Protein 2R6A (pdb70)

CATH classification: 1.10.860.10 (+1 more: 3.40.50.300)

Nearest PDB structures (foldseek):
  2r6a-assembly1_B  TM=1.003E+00  e=3.433E-67  Geobacillus stearothermophilus
  2r6a-assembly1_A  TM=5.583E-01  e=1.203E-55  Geobacillus stearothermophilus
  4esv-assembly2_J  TM=7.366E-01  e=3.156E-49  Geobacillus stearothermophilus
  2r6d-assembly1_A  TM=5.577E-01  e=1.183E-54  unclassified
  4esv-assembly2_H  TM=6.550E-01  e=3.384E-50  Geobacillus stearothermophilus

GO terms:
  GO:0016887 ATP hydrolysis activity (F, EXP)
  GO:0042802 identical protein binding (F, IPI)
  GO:0005515 protein binding (F, IPI)

Structure (mmCIF, N/CA/C/O backbone):
data_2R6A
#
_entry.id   2R6A
#
_cell.length_a   226.751
_cell.length_b   226.751
_cell.length_c   75.902
_cell.angle_alpha   90.00
_cell.angle_beta   90.00
_cell.angle_gamma   120.00
#
_symmetry.space_group_name_H-M   'P 3 2 1'
#
loop_
_entity.id
_entity.type
_entity.pdbx_description
1 polymer 'Replicative helicase'
2 polymer 'DnaG Primase, Helicase Binding Domain'
3 non-polymer 'SULFATE ION'
4 water water
#
loop_
_atom_site.group_PDB
_atom_site.id
_atom_site.type_symbol
_atom_site.label_atom_id
_atom_site.label_alt_id
_atom_site.label_comp_id
_atom_site.label_asym_id
_atom_site.label_entity_id
_atom_site.label_seq_id
_atom_site.pdbx_PDB_ins_code
_atom_site.Cartn_x
_atom_site.Cartn_y
_atom_site.Cartn_z
_atom_site.occupancy
_atom_site.B_iso_or_equiv
_atom_site.auth_seq_id
_atom_site.auth_comp_id
_atom_site.auth_asym_id
_atom_site.auth_atom_id
_atom_site.pdbx_PDB_model_num
ATOM 1 N N . ARG A 1 8 ? 87.136 79.802 40.083 1.00 125.30 8 ARG A N 1
ATOM 2 C CA . ARG A 1 8 ? 87.086 81.271 39.726 1.00 123.67 8 ARG A CA 1
ATOM 3 C C . ARG A 1 8 ? 88.478 81.771 39.286 1.00 118.53 8 ARG A C 1
ATOM 4 O O . ARG A 1 8 ? 89.435 80.976 39.295 1.00 121.78 8 ARG A O 1
ATOM 12 N N . ILE A 1 9 ? 88.620 83.058 38.927 1.00 108.78 9 ILE A N 1
ATOM 13 C CA . ILE A 1 9 ? 87.534 84.048 38.974 1.00 107.76 9 ILE A CA 1
ATOM 14 C C . ILE A 1 9 ? 86.920 84.302 37.578 1.00 102.45 9 ILE A C 1
ATOM 15 O O . ILE A 1 9 ? 87.623 84.247 36.557 1.00 102.90 9 ILE A O 1
ATOM 20 N N . PRO A 1 10 ? 85.612 84.590 37.525 1.00 97.02 10 PRO A N 1
ATOM 21 C CA . PRO A 1 10 ? 84.984 84.724 36.204 1.00 96.66 10 PRO A CA 1
ATOM 22 C C . PRO A 1 10 ? 85.621 85.840 35.359 1.00 96.25 10 PRO A C 1
ATOM 23 O O . PRO A 1 10 ? 85.864 86.935 35.872 1.00 96.09 10 PRO A O 1
ATOM 27 N N . PRO A 1 11 ? 85.918 85.553 34.078 1.00 94.71 11 PRO A N 1
ATOM 28 C CA . PRO A 1 11 ? 86.452 86.545 33.157 1.00 92.48 11 PRO A CA 1
ATOM 29 C C . PRO A 1 11 ? 85.686 87.848 33.277 1.00 94.85 11 PRO A C 1
ATOM 30 O O . PRO A 1 11 ? 84.448 87.862 33.148 1.00 97.28 11 PRO A O 1
ATOM 34 N N . GLN A 1 12 ? 86.415 88.933 33.534 1.00 95.79 12 GLN A N 1
ATOM 35 C CA . GLN A 1 12 ? 85.803 90.235 33.729 1.00 95.59 12 GLN A CA 1
ATOM 36 C C . GLN A 1 12 ? 86.823 91.314 33.486 1.00 94.66 12 GLN A C 1
ATOM 37 O O . GLN A 1 12 ? 88.020 91.045 33.427 1.00 95.62 12 GLN A O 1
ATOM 43 N N . SER A 1 13 ? 86.327 92.536 33.349 1.00 94.96 13 SER A N 1
ATOM 44 C CA . SER A 1 13 ? 87.158 93.702 33.187 1.00 96.72 13 SER A CA 1
ATOM 45 C C . SER A 1 13 ? 86.383 94.861 33.788 1.00 98.22 13 SER A C 1
ATOM 46 O O . SER A 1 13 ? 85.632 95.557 33.100 1.00 98.90 13 SER A O 1
ATOM 49 N N . ILE A 1 14 ? 86.541 95.031 35.099 1.00 99.28 14 ILE A N 1
ATOM 50 C CA . ILE A 1 14 ? 85.869 96.103 35.822 1.00 96.20 14 ILE A CA 1
ATOM 51 C C . ILE A 1 14 ? 86.367 97.407 35.240 1.00 96.79 14 ILE A C 1
ATOM 52 O O . ILE A 1 14 ? 85.580 98.325 35.010 1.00 99.09 14 ILE A O 1
ATOM 57 N N . GLU A 1 15 ? 87.670 97.463 34.960 1.00 96.63 15 GLU A N 1
ATOM 58 C CA . GLU A 1 15 ? 88.286 98.653 34.380 1.00 97.55 15 GLU A CA 1
ATOM 59 C C . GLU A 1 15 ? 87.611 99.071 33.075 1.00 97.60 15 GLU A C 1
ATOM 60 O O . GLU A 1 15 ? 87.291 100.241 32.901 1.00 98.36 15 GLU A O 1
ATOM 66 N N . ALA A 1 16 ? 87.365 98.108 32.186 1.00 97.03 16 ALA A N 1
ATOM 67 C CA . ALA A 1 16 ? 86.722 98.385 30.909 1.00 95.53 16 ALA A CA 1
ATOM 68 C C . ALA A 1 16 ? 85.242 98.736 31.085 1.00 98.27 16 ALA A C 1
ATOM 69 O O . ALA A 1 16 ? 84.718 99.616 30.385 1.00 99.69 16 ALA A O 1
ATOM 71 N N . GLU A 1 17 ? 84.573 98.054 32.016 1.00 96.56 17 GLU A N 1
ATOM 72 C CA . GLU A 1 17 ? 83.190 98.364 32.335 1.00 97.05 17 GLU A CA 1
ATOM 73 C C . GLU A 1 17 ? 83.116 99.797 32.820 1.00 97.40 17 GLU A C 1
ATOM 74 O O . GLU A 1 17 ? 82.265 100.577 32.374 1.00 99.47 17 GLU A O 1
ATOM 80 N N . GLN A 1 18 ? 84.019 100.153 33.723 1.00 94.59 18 GLN A N 1
ATOM 81 C CA . GLN A 1 18 ? 84.043 101.506 34.244 1.00 95.10 18 GLN A CA 1
ATOM 82 C C . GLN A 1 18 ? 84.292 102.549 33.159 1.00 96.18 18 GLN A C 1
ATOM 83 O O . GLN A 1 18 ? 83.676 103.608 33.173 1.00 97.20 18 GLN A O 1
ATOM 89 N N . ALA A 1 19 ? 85.170 102.241 32.206 1.00 97.15 19 ALA A N 1
ATOM 90 C CA . ALA A 1 19 ? 85.454 103.179 31.126 1.00 97.72 19 ALA A CA 1
ATOM 91 C C . ALA A 1 19 ? 84.260 103.363 30.166 1.00 99.49 19 ALA A C 1
ATOM 92 O O . ALA A 1 19 ? 84.063 104.464 29.649 1.00 99.81 19 ALA A O 1
ATOM 94 N N . VAL A 1 20 ? 83.469 102.302 29.944 1.00 98.11 20 VAL A N 1
ATOM 95 C CA . VAL A 1 20 ? 82.283 102.380 29.071 1.00 98.01 20 VAL A CA 1
ATOM 96 C C . VAL A 1 20 ? 81.245 103.338 29.643 1.00 99.26 20 VAL A C 1
ATOM 97 O O . VAL A 1 20 ? 80.792 104.265 28.958 1.00 100.43 20 VAL A O 1
ATOM 101 N N . LEU A 1 21 ? 80.881 103.117 30.902 1.00 98.21 21 LEU A N 1
ATOM 102 C CA . LEU A 1 21 ? 79.902 103.957 31.566 1.00 97.13 21 LEU A CA 1
ATOM 103 C C . LEU A 1 21 ? 80.458 105.369 31.700 1.00 98.58 21 LEU A C 1
ATOM 104 O O . LEU A 1 21 ? 79.751 106.341 31.427 1.00 103.21 21 LEU A O 1
ATOM 109 N N . GLY A 1 22 ? 81.727 105.485 32.081 1.00 96.97 22 GLY A N 1
ATOM 110 C CA . GLY A 1 22 ? 82.383 106.793 32.148 1.00 97.22 22 GLY A CA 1
ATOM 111 C C . GLY A 1 22 ? 82.276 107.559 30.833 1.00 98.67 22 GLY A C 1
ATOM 112 O O . GLY A 1 22 ? 81.878 108.728 30.821 1.00 99.77 22 GLY A O 1
ATOM 113 N N . ALA A 1 23 ? 82.603 106.891 29.724 1.00 96.81 23 ALA A N 1
ATOM 114 C CA . ALA A 1 23 ? 82.553 107.506 28.408 1.00 96.67 23 ALA A CA 1
ATOM 115 C C . ALA A 1 23 ? 81.192 108.184 28.161 1.00 100.70 23 ALA A C 1
ATOM 116 O O . ALA A 1 23 ? 81.123 109.365 27.751 1.00 98.62 23 ALA A O 1
ATOM 118 N N . VAL A 1 24 ? 80.116 107.445 28.437 1.00 99.51 24 VAL A N 1
ATOM 119 C CA . VAL A 1 24 ? 78.765 107.962 28.241 1.00 97.67 24 VAL A CA 1
ATOM 120 C C . VAL A 1 24 ? 78.561 109.257 29.029 1.00 97.78 24 VAL A C 1
ATOM 121 O O . VAL A 1 24 ? 77.997 110.214 28.507 1.00 99.75 24 VAL A O 1
ATOM 125 N N . PHE A 1 25 ? 79.068 109.300 30.261 1.00 98.39 25 PHE A N 1
ATOM 126 C CA . PHE A 1 25 ? 78.988 110.520 31.074 1.00 97.23 25 PHE A CA 1
ATOM 127 C C . PHE A 1 25 ? 79.844 111.685 30.544 1.00 98.52 25 PHE A C 1
ATOM 128 O O . PHE A 1 25 ? 79.539 112.834 30.844 1.00 101.52 25 PHE A O 1
ATOM 136 N N . LEU A 1 26 ? 80.895 111.399 29.768 1.00 100.29 26 LEU A N 1
ATOM 137 C CA . LEU A 1 26 ? 81.736 112.453 29.166 1.00 99.76 26 LEU A CA 1
ATOM 138 C C . LEU A 1 26 ? 81.216 112.900 27.801 1.00 101.11 26 LEU A C 1
ATOM 139 O O . LEU A 1 26 ? 81.296 114.083 27.455 1.00 101.51 26 LEU A O 1
ATOM 144 N N . ASP A 1 27 ? 80.721 111.944 27.015 1.00 102.41 27 ASP A N 1
ATOM 145 C CA . ASP A 1 27 ? 80.123 112.227 25.709 1.00 99.35 27 ASP A CA 1
ATOM 146 C C . ASP A 1 27 ? 78.895 111.334 25.529 1.00 99.60 27 ASP A C 1
ATOM 147 O O . ASP A 1 27 ? 79.026 110.111 25.393 1.00 98.66 27 ASP A O 1
ATOM 152 N N . PRO A 1 28 ? 77.692 111.940 25.522 1.00 98.04 28 PRO A N 1
ATOM 153 C CA . PRO A 1 28 ? 76.460 111.161 25.410 1.00 97.86 28 PRO A CA 1
ATOM 154 C C . PRO A 1 28 ? 76.418 110.298 24.142 1.00 97.09 28 PRO A C 1
ATOM 155 O O . PRO A 1 28 ? 75.773 109.249 24.137 1.00 101.24 28 PRO A O 1
ATOM 159 N N . ALA A 1 29 ? 77.111 110.735 23.092 1.00 94.13 29 ALA A N 1
ATOM 160 C CA . ALA A 1 29 ? 77.225 109.976 21.850 1.00 92.51 29 ALA A CA 1
ATOM 161 C C . ALA A 1 29 ? 77.872 108.605 22.056 1.00 96.63 29 ALA A C 1
ATOM 162 O O . ALA A 1 29 ? 77.703 107.717 21.222 1.00 102.03 29 ALA A O 1
ATOM 164 N N . ALA A 1 30 ? 78.618 108.432 23.144 1.00 94.37 30 ALA A N 1
ATOM 165 C CA . ALA A 1 30 ? 79.295 107.162 23.394 1.00 96.32 30 ALA A CA 1
ATOM 166 C C . ALA A 1 30 ? 78.324 106.010 23.659 1.00 98.69 30 ALA A C 1
ATOM 167 O O . ALA A 1 30 ? 78.702 104.834 23.520 1.00 98.02 30 ALA A O 1
ATOM 169 N N . LEU A 1 31 ? 77.083 106.344 24.030 1.00 97.57 31 LEU A N 1
ATOM 170 C CA . LEU A 1 31 ? 76.090 105.321 24.351 1.00 96.57 31 LEU A CA 1
ATOM 171 C C . LEU A 1 31 ? 75.644 104.520 23.127 1.00 97.89 31 LEU A C 1
ATOM 172 O O . LEU A 1 31 ? 75.401 103.315 23.233 1.00 100.81 31 LEU A O 1
ATOM 177 N N . VAL A 1 32 ? 75.555 105.178 21.975 1.00 96.79 32 VAL A N 1
ATOM 178 C CA . VAL A 1 32 ? 75.185 104.500 20.724 1.00 95.76 32 VAL A CA 1
ATOM 179 C C . VAL A 1 32 ? 76.125 103.324 20.428 1.00 99.23 32 VAL A C 1
ATOM 180 O O . VAL A 1 32 ? 75.658 102.185 20.341 1.00 102.98 32 VAL A O 1
ATOM 184 N N . PRO A 1 33 ? 77.450 103.579 20.288 1.00 100.83 33 PRO A N 1
ATOM 185 C CA . PRO A 1 33 ? 78.356 102.431 20.075 1.00 98.00 33 PRO A CA 1
ATOM 186 C C . PRO A 1 33 ? 78.284 101.404 21.189 1.00 98.80 33 PRO A C 1
ATOM 187 O O . PRO A 1 33 ? 78.415 100.215 20.921 1.00 103.86 33 PRO A O 1
ATOM 191 N N . ALA A 1 34 ? 78.083 101.842 22.430 1.00 98.98 34 ALA A N 1
ATOM 192 C CA . ALA A 1 34 ? 78.086 100.900 23.549 1.00 100.04 34 ALA A CA 1
ATOM 193 C C . ALA A 1 34 ? 76.850 100.006 23.537 1.00 101.07 34 ALA A C 1
ATOM 194 O O . ALA A 1 34 ? 76.958 98.783 23.709 1.00 102.77 34 ALA A O 1
ATOM 196 N N . SER A 1 35 ? 75.683 100.605 23.319 1.00 98.40 35 SER A N 1
ATOM 197 C CA . SER A 1 35 ? 74.444 99.833 23.264 1.00 99.19 35 SER A CA 1
ATOM 198 C C . SER A 1 35 ? 74.427 98.865 22.082 1.00 97.44 35 SER A C 1
ATOM 199 O O . SER A 1 35 ? 73.820 97.802 22.172 1.00 98.04 35 SER A O 1
ATOM 202 N N . GLU A 1 36 ? 75.099 99.221 20.988 1.00 97.77 36 GLU A N 1
ATOM 203 C CA . GLU A 1 36 ? 75.186 98.325 19.837 1.00 101.84 36 GLU A CA 1
ATOM 204 C C . GLU A 1 36 ? 75.918 97.045 20.208 1.00 100.22 36 GLU A C 1
ATOM 205 O O . GLU A 1 36 ? 75.473 95.956 19.860 1.00 102.77 36 GLU A O 1
ATOM 211 N N . ILE A 1 37 ? 77.019 97.185 20.941 1.00 98.71 37 ILE A N 1
ATOM 212 C CA . ILE A 1 37 ? 77.862 96.058 21.345 1.00 95.81 37 ILE A CA 1
ATOM 213 C C . ILE A 1 37 ? 77.400 95.330 22.626 1.00 95.76 37 ILE A C 1
ATOM 214 O O . ILE A 1 37 ? 77.621 94.133 22.758 1.00 96.76 37 ILE A O 1
ATOM 219 N N . LEU A 1 38 ? 76.750 96.035 23.553 1.00 96.34 38 LEU A N 1
ATOM 220 C CA . LEU A 1 38 ? 76.415 95.454 24.862 1.00 96.09 38 LEU A CA 1
ATOM 221 C C . LEU A 1 38 ? 74.973 95.622 25.299 1.00 96.96 38 LEU A C 1
ATOM 222 O O . LEU A 1 38 ? 74.339 96.624 24.993 1.00 100.60 38 LEU A O 1
ATOM 227 N N . ILE A 1 39 ? 74.482 94.640 26.045 1.00 95.23 39 ILE A N 1
ATOM 228 C CA . ILE A 1 39 ? 73.226 94.759 26.785 1.00 91.03 39 ILE A CA 1
ATOM 229 C C . ILE A 1 39 ? 73.626 94.800 28.275 1.00 94.96 39 ILE A C 1
ATOM 230 O O . ILE A 1 39 ? 74.731 94.379 28.625 1.00 94.46 39 ILE A O 1
ATOM 235 N N . PRO A 1 40 ? 72.754 95.326 29.154 1.00 96.68 40 PRO A N 1
ATOM 236 C CA . PRO A 1 40 ? 73.123 95.443 30.573 1.00 95.74 40 PRO A CA 1
ATOM 237 C C . PRO A 1 40 ? 73.710 94.197 31.212 1.00 97.48 40 PRO A C 1
ATOM 238 O O . PRO A 1 40 ? 74.647 94.310 32.004 1.00 101.66 40 PRO A O 1
ATOM 242 N N . GLU A 1 41 ? 73.195 93.022 30.852 1.00 98.30 41 GLU A N 1
ATOM 243 C CA . GLU A 1 41 ? 73.635 91.744 31.445 1.00 97.02 41 GLU A CA 1
ATOM 244 C C . GLU A 1 41 ? 75.059 91.325 31.108 1.00 95.57 41 GLU A C 1
ATOM 245 O O . GLU A 1 41 ? 75.568 90.360 31.674 1.00 100.01 41 GLU A O 1
ATOM 251 N N . ASP A 1 42 ? 75.705 92.030 30.186 1.00 95.56 42 ASP A N 1
ATOM 252 C CA . ASP A 1 42 ? 77.098 91.739 29.843 1.00 92.82 42 ASP A CA 1
ATOM 253 C C . ASP A 1 42 ? 78.030 92.239 30.923 1.00 92.40 42 ASP A C 1
ATOM 254 O O . ASP A 1 42 ? 79.147 91.774 31.039 1.00 93.19 42 ASP A O 1
ATOM 259 N N . PHE A 1 43 ? 77.562 93.203 31.704 1.00 95.16 43 PHE A N 1
ATOM 260 C CA . PHE A 1 43 ? 78.334 93.757 32.808 1.00 94.78 43 PHE A CA 1
ATOM 261 C C . PHE A 1 43 ? 78.357 92.744 33.929 1.00 93.37 43 PHE A C 1
ATOM 262 O O . PHE A 1 43 ? 77.314 92.220 34.306 1.00 96.04 43 PHE A O 1
ATOM 270 N N . TYR A 1 44 ? 79.544 92.446 34.445 1.00 92.95 44 TYR A N 1
ATOM 271 C CA . TYR A 1 44 ? 79.672 91.427 35.484 1.00 93.69 44 TYR A CA 1
ATOM 272 C C . TYR A 1 44 ? 79.172 91.935 36.827 1.00 96.31 44 TYR A C 1
ATOM 273 O O . TYR A 1 44 ? 78.625 91.171 37.632 1.00 98.43 44 TYR A O 1
ATOM 282 N N . ARG A 1 45 ? 79.359 93.233 37.045 1.00 97.01 45 ARG A N 1
ATOM 283 C CA . ARG A 1 45 ? 79.023 93.879 38.295 1.00 97.90 45 ARG A CA 1
ATOM 284 C C . ARG A 1 45 ? 77.586 94.355 38.250 1.00 95.83 45 ARG A C 1
ATOM 285 O O . ARG A 1 45 ? 77.205 95.095 37.342 1.00 101.35 45 ARG A O 1
ATOM 293 N N . ALA A 1 46 ? 76.787 93.945 39.232 1.00 92.80 46 ALA A N 1
ATOM 294 C CA . ALA A 1 46 ? 75.376 94.338 39.281 1.00 92.22 46 ALA A CA 1
ATOM 295 C C . ALA A 1 46 ? 75.141 95.852 39.150 1.00 94.47 46 ALA A C 1
ATOM 296 O O . ALA A 1 46 ? 74.240 96.270 38.433 1.00 97.90 46 ALA A O 1
ATOM 298 N N . ALA A 1 47 ? 75.954 96.667 39.822 1.00 94.94 47 ALA A N 1
ATOM 299 C CA . ALA A 1 47 ? 75.775 98.116 39.792 1.00 93.98 47 ALA A CA 1
ATOM 300 C C . ALA A 1 47 ? 75.889 98.625 38.372 1.00 98.01 47 ALA A C 1
ATOM 301 O O . ALA A 1 47 ? 75.127 99.514 37.961 1.00 101.49 47 ALA A O 1
ATOM 303 N N . HIS A 1 48 ? 76.820 98.044 37.616 1.00 96.54 48 HIS A N 1
ATOM 304 C CA . HIS A 1 48 ? 77.016 98.450 36.235 1.00 97.24 48 HIS A CA 1
ATOM 305 C C . HIS A 1 48 ? 75.826 98.064 35.338 1.00 98.47 48 HIS A C 1
ATOM 306 O O . HIS A 1 48 ? 75.462 98.797 34.414 1.00 100.59 48 HIS A O 1
ATOM 313 N N . GLN A 1 49 ? 75.209 96.926 35.628 1.00 97.81 49 GLN A N 1
ATOM 314 C CA . GLN A 1 49 ? 74.012 96.518 34.905 1.00 96.81 49 GLN A CA 1
ATOM 315 C C . GLN A 1 49 ? 72.933 97.547 35.166 1.00 97.60 49 GLN A C 1
ATOM 316 O O . GLN A 1 49 ? 72.398 98.145 34.226 1.00 100.29 49 GLN A O 1
ATOM 322 N N . LYS A 1 50 ? 72.632 97.777 36.444 1.00 97.17 50 LYS A N 1
ATOM 323 C CA . LYS A 1 50 ? 71.617 98.753 36.815 1.00 97.97 50 LYS A CA 1
ATOM 324 C C . LYS A 1 50 ? 71.861 100.117 36.163 1.00 98.37 50 LYS A C 1
ATOM 325 O O . LYS A 1 50 ? 70.923 100.766 35.695 1.00 96.32 50 LYS A O 1
ATOM 331 N N . ILE A 1 51 ? 73.125 100.536 36.134 1.00 97.80 51 ILE A N 1
ATOM 332 C CA . ILE A 1 51 ? 73.487 101.812 35.530 1.00 98.21 51 ILE A CA 1
ATOM 333 C C . ILE A 1 51 ? 73.277 101.805 34.011 1.00 99.88 51 ILE A C 1
ATOM 334 O O . ILE A 1 51 ? 72.648 102.724 33.476 1.00 101.88 51 ILE A O 1
ATOM 339 N N . PHE A 1 52 ? 73.760 100.770 33.321 1.00 98.95 52 PHE A N 1
ATOM 340 C CA . PHE A 1 52 ? 73.578 100.706 31.876 1.00 98.53 52 PHE A CA 1
ATOM 341 C C . PHE A 1 52 ? 72.083 100.701 31.526 1.00 101.38 52 PHE A C 1
ATOM 342 O O . PHE A 1 52 ? 71.627 101.415 30.615 1.00 99.72 52 PHE A O 1
ATOM 350 N N . HIS A 1 53 ? 71.316 99.920 32.281 1.00 101.48 53 HIS A N 1
ATOM 351 C CA . HIS A 1 53 ? 69.869 99.870 32.094 1.00 101.26 53 HIS A CA 1
ATOM 352 C C . HIS A 1 53 ? 69.203 101.260 32.264 1.00 101.00 53 HIS A C 1
ATOM 353 O O . HIS A 1 53 ? 68.285 101.609 31.516 1.00 100.50 53 HIS A O 1
ATOM 360 N N . ALA A 1 54 ? 69.672 102.047 33.234 1.00 99.10 54 ALA A N 1
ATOM 361 C CA . ALA A 1 54 ? 69.117 103.385 33.470 1.00 99.09 54 ALA A CA 1
ATOM 362 C C . ALA A 1 54 ? 69.389 104.296 32.270 1.00 100.10 54 ALA A C 1
ATOM 363 O O . ALA A 1 54 ? 68.503 105.041 31.835 1.00 99.11 54 ALA A O 1
ATOM 365 N N . MET A 1 55 ? 70.618 104.223 31.749 1.00 100.67 55 MET A N 1
ATOM 366 C CA . MET A 1 55 ? 71.035 104.975 30.563 1.00 100.34 55 MET A CA 1
ATOM 367 C C . MET A 1 55 ? 70.123 104.643 29.380 1.00 99.76 55 MET A C 1
ATOM 368 O O . MET A 1 55 ? 69.472 105.530 28.827 1.00 102.86 55 MET A O 1
ATOM 373 N N . LEU A 1 56 ? 70.062 103.366 29.017 1.00 96.97 56 LEU A N 1
ATOM 374 C CA . LEU A 1 56 ? 69.180 102.898 27.956 1.00 96.65 56 LEU A CA 1
ATOM 375 C C . LEU A 1 56 ? 67.720 103.381 28.104 1.00 97.68 56 LEU A C 1
ATOM 376 O O . LEU A 1 56 ? 67.111 103.806 27.120 1.00 97.07 56 LEU A O 1
ATOM 381 N N . ARG A 1 57 ? 67.169 103.328 29.319 1.00 96.61 57 ARG A N 1
ATOM 382 C CA . ARG A 1 57 ? 65.804 103.794 29.541 1.00 97.10 57 ARG A CA 1
ATOM 383 C C . ARG A 1 57 ? 65.678 105.268 29.218 1.00 100.55 57 ARG A C 1
ATOM 384 O O . ARG A 1 57 ? 64.772 105.663 28.457 1.00 105.98 57 ARG A O 1
ATOM 392 N N . VAL A 1 58 ? 66.576 106.078 29.784 1.00 98.57 58 VAL A N 1
ATOM 393 C CA . VAL A 1 58 ? 66.593 107.519 29.515 1.00 95.28 58 VAL A CA 1
ATOM 394 C C . VAL A 1 58 ? 66.678 107.747 28.000 1.00 96.44 58 VAL A C 1
ATOM 395 O O . VAL A 1 58 ? 65.875 108.505 27.423 1.00 95.14 58 VAL A O 1
ATOM 399 N N . ALA A 1 59 ? 67.602 107.037 27.354 1.00 93.06 59 ALA A N 1
ATOM 400 C CA . ALA A 1 59 ? 67.783 107.172 25.913 1.00 93.63 59 ALA A CA 1
ATOM 401 C C . ALA A 1 59 ? 66.529 106.844 25.088 1.00 95.35 59 ALA A C 1
ATOM 402 O O . ALA A 1 59 ? 66.242 107.522 24.102 1.00 94.33 59 ALA A O 1
ATOM 404 N N . ASP A 1 60 ? 65.777 105.822 25.506 1.00 97.26 60 ASP A N 1
ATOM 405 C CA . ASP A 1 60 ? 64.603 105.378 24.753 1.00 97.36 60 ASP A CA 1
ATOM 406 C C . ASP A 1 60 ? 63.480 106.382 24.828 1.00 96.65 60 ASP A C 1
ATOM 407 O O . ASP A 1 60 ? 62.570 106.366 24.006 1.00 95.83 60 ASP A O 1
ATOM 412 N N . ARG A 1 61 ? 63.551 107.259 25.821 1.00 95.97 61 ARG A N 1
ATOM 413 C CA . ARG A 1 61 ? 62.569 108.312 25.973 1.00 92.30 61 ARG A CA 1
ATOM 414 C C . ARG A 1 61 ? 62.941 109.536 25.151 1.00 92.57 61 ARG A C 1
ATOM 415 O O . ARG A 1 61 ? 62.170 110.488 25.079 1.00 95.56 61 ARG A O 1
ATOM 423 N N . GLY A 1 62 ? 64.119 109.500 24.530 1.00 93.37 62 GLY A N 1
ATOM 424 C CA . GLY A 1 62 ? 64.610 110.603 23.704 1.00 91.69 62 GLY A CA 1
ATOM 425 C C . GLY A 1 62 ? 65.082 111.748 24.570 1.00 94.22 62 GLY A C 1
ATOM 426 O O . GLY A 1 62 ? 65.096 112.903 24.151 1.00 93.49 62 GLY A O 1
ATOM 427 N N . GLU A 1 63 ? 65.474 111.409 25.790 1.00 95.29 63 GLU A N 1
ATOM 428 C CA . GLU A 1 63 ? 65.909 112.386 26.776 1.00 95.47 63 GLU A CA 1
ATOM 429 C C . GLU A 1 63 ? 67.422 112.328 26.862 1.00 93.49 63 GLU A C 1
ATOM 430 O O . GLU A 1 63 ? 67.985 111.273 26.620 1.00 95.85 63 GLU A O 1
ATOM 436 N N . PRO A 1 64 ? 68.088 113.458 27.170 1.00 91.91 64 PRO A N 1
ATOM 437 C CA . PRO A 1 64 ? 69.532 113.451 27.172 1.00 91.81 64 PRO A CA 1
ATOM 438 C C . PRO A 1 64 ? 70.102 112.608 28.314 1.00 97.96 64 PRO A C 1
ATOM 439 O O . PRO A 1 64 ? 69.664 112.738 29.467 1.00 101.34 64 PRO A O 1
ATOM 443 N N . VAL A 1 65 ? 71.063 111.750 27.975 1.00 95.42 65 VAL A N 1
ATOM 444 C CA . VAL A 1 65 ? 71.729 110.897 28.925 1.00 96.34 65 VAL A CA 1
ATOM 445 C C . VAL A 1 65 ? 72.983 111.594 29.479 1.00 99.87 65 VAL A C 1
ATOM 446 O O . VAL A 1 65 ? 73.982 111.753 28.761 1.00 103.29 65 VAL A O 1
ATOM 450 N N . ASP A 1 66 ? 72.930 112.014 30.743 1.00 98.90 66 ASP A N 1
ATOM 451 C CA . ASP A 1 66 ? 74.105 112.572 31.412 1.00 97.60 66 ASP A CA 1
ATOM 452 C C . ASP A 1 66 ? 74.024 112.218 32.896 1.00 99.40 66 ASP A C 1
ATOM 453 O O . ASP A 1 66 ? 73.084 111.514 33.304 1.00 101.56 66 ASP A O 1
ATOM 458 N N . LEU A 1 67 ? 74.963 112.738 33.693 1.00 94.82 67 LEU A N 1
ATOM 459 C CA . LEU A 1 67 ? 75.028 112.415 35.097 1.00 93.96 67 LEU A CA 1
ATOM 460 C C . LEU A 1 67 ? 73.735 112.719 35.843 1.00 98.30 67 LEU A C 1
ATOM 461 O O . LEU A 1 67 ? 73.326 111.954 36.728 1.00 98.49 67 LEU A O 1
ATOM 466 N N . VAL A 1 68 ? 73.073 113.815 35.463 1.00 97.62 68 VAL A N 1
ATOM 467 C CA . VAL A 1 68 ? 71.846 114.215 36.137 1.00 94.64 68 VAL A CA 1
ATOM 468 C C . VAL A 1 68 ? 70.657 113.298 35.846 1.00 97.09 68 VAL A C 1
ATOM 469 O O . VAL A 1 68 ? 69.978 112.848 36.785 1.00 98.38 68 VAL A O 1
ATOM 473 N N . THR A 1 69 ? 70.417 112.988 34.570 1.00 97.77 69 THR A N 1
ATOM 474 C CA . THR A 1 69 ? 69.241 112.172 34.231 1.00 99.26 69 THR A CA 1
ATOM 475 C C . THR A 1 69 ? 69.453 110.711 34.635 1.00 99.11 69 THR A C 1
ATOM 476 O O . THR A 1 69 ? 68.498 110.036 35.016 1.00 104.80 69 THR A O 1
ATOM 480 N N . VAL A 1 70 ? 70.686 110.223 34.570 1.00 95.67 70 VAL A N 1
ATOM 481 C CA . VAL A 1 70 ? 70.944 108.874 35.080 1.00 96.02 70 VAL A CA 1
ATOM 482 C C . VAL A 1 70 ? 70.751 108.842 36.611 1.00 97.95 70 VAL A C 1
ATOM 483 O O . VAL A 1 70 ? 70.134 107.914 37.145 1.00 100.88 70 VAL A O 1
ATOM 487 N N . THR A 1 71 ? 71.239 109.866 37.307 1.00 95.47 71 THR A N 1
ATOM 488 C CA . THR A 1 71 ? 70.994 109.973 38.746 1.00 95.95 71 THR A CA 1
ATOM 489 C C . THR A 1 71 ? 69.505 109.939 39.101 1.00 97.26 71 THR A C 1
ATOM 490 O O . THR A 1 71 ? 69.103 109.223 40.026 1.00 100.12 71 THR A O 1
ATOM 494 N N . ALA A 1 72 ? 68.712 110.722 38.368 1.00 95.69 72 ALA A N 1
ATOM 495 C CA . ALA A 1 72 ? 67.274 110.809 38.552 1.00 94.82 72 ALA A CA 1
ATOM 496 C C . ALA A 1 72 ? 66.610 109.473 38.308 1.00 96.22 72 ALA A C 1
ATOM 497 O O . ALA A 1 72 ? 65.776 109.027 39.106 1.00 95.67 72 ALA A O 1
ATOM 499 N N . GLU A 1 73 ? 66.988 108.847 37.196 1.00 94.87 73 GLU A N 1
ATOM 500 C CA . GLU A 1 73 ? 66.440 107.560 36.801 1.00 96.04 73 GLU A CA 1
ATOM 501 C C . GLU A 1 73 ? 66.649 106.495 37.876 1.00 98.12 73 GLU A C 1
ATOM 502 O O . GLU A 1 73 ? 65.711 105.767 38.245 1.00 101.31 73 GLU A O 1
ATOM 508 N N . LEU A 1 74 ? 67.883 106.411 38.370 1.00 95.79 74 LEU A N 1
ATOM 509 C CA . LEU A 1 74 ? 68.229 105.456 39.392 1.00 95.02 74 LEU A CA 1
ATOM 510 C C . LEU A 1 74 ? 67.557 105.790 40.744 1.00 96.64 74 LEU A C 1
ATOM 511 O O . LEU A 1 74 ? 67.195 104.889 41.512 1.00 97.67 74 LEU A O 1
ATOM 516 N N . ALA A 1 75 ? 67.372 107.073 41.036 1.00 94.77 75 ALA A N 1
ATOM 517 C CA . ALA A 1 75 ? 66.703 107.445 42.272 1.00 95.48 75 ALA A CA 1
ATOM 518 C C . ALA A 1 75 ? 65.242 106.985 42.229 1.00 98.58 75 ALA A C 1
ATOM 519 O O . ALA A 1 75 ? 64.721 106.441 43.217 1.00 101.18 75 ALA A O 1
ATOM 521 N N . ALA A 1 76 ? 64.596 107.175 41.077 1.00 99.09 76 ALA A N 1
ATOM 522 C CA . ALA A 1 76 ? 63.196 106.769 40.901 1.00 97.79 76 ALA A CA 1
ATOM 523 C C . ALA A 1 76 ? 62.997 105.247 40.917 1.00 97.60 76 ALA A C 1
ATOM 524 O O . ALA A 1 76 ? 61.929 104.775 41.329 1.00 97.75 76 ALA A O 1
ATOM 526 N N . SER A 1 77 ? 64.006 104.487 40.475 1.00 95.22 77 SER A N 1
ATOM 527 C CA . SER A 1 77 ? 63.927 103.028 40.536 1.00 94.69 77 SER A CA 1
ATOM 528 C C . SER A 1 77 ? 64.563 102.481 41.807 1.00 98.03 77 SER A C 1
ATOM 529 O O . SER A 1 77 ? 64.790 101.267 41.928 1.00 99.12 77 SER A O 1
ATOM 532 N N . GLU A 1 78 ? 64.844 103.387 42.747 1.00 97.99 78 GLU A N 1
ATOM 533 C CA . GLU A 1 78 ? 65.392 103.062 44.067 1.00 95.87 78 GLU A CA 1
ATOM 534 C C . GLU A 1 78 ? 66.687 102.293 43.978 1.00 94.87 78 GLU A C 1
ATOM 535 O O . GLU A 1 78 ? 66.900 101.354 44.728 1.00 98.00 78 GLU A O 1
ATOM 541 N N . GLN A 1 79 ? 67.572 102.720 43.084 1.00 95.98 79 GLN A N 1
ATOM 542 C CA . GLN A 1 79 ? 68.831 102.010 42.857 1.00 96.66 79 GLN A CA 1
ATOM 543 C C . GLN A 1 79 ? 70.110 102.842 43.046 1.00 98.19 79 GLN A C 1
ATOM 544 O O . GLN A 1 79 ? 71.217 102.283 43.043 1.00 97.27 79 GLN A O 1
ATOM 550 N N . LEU A 1 80 ? 69.956 104.160 43.209 1.00 97.40 80 LEU A N 1
ATOM 551 C CA . LEU A 1 80 ? 71.086 105.064 43.489 1.00 98.46 80 LEU A CA 1
ATOM 552 C C . LEU A 1 80 ? 72.099 104.614 44.559 1.00 99.16 80 LEU A C 1
ATOM 553 O O . LEU A 1 80 ? 73.278 104.491 44.265 1.00 100.29 80 LEU A O 1
ATOM 558 N N . GLU A 1 81 ? 71.646 104.414 45.796 1.00 99.66 81 GLU A N 1
ATOM 559 C CA . GLU A 1 81 ? 72.546 104.047 46.890 1.00 102.00 81 GLU A CA 1
ATOM 560 C C . GLU A 1 81 ? 73.199 102.713 46.634 1.00 100.39 81 GLU A C 1
ATOM 561 O O . GLU A 1 81 ? 74.399 102.532 46.868 1.00 100.17 81 GLU A O 1
ATOM 567 N N . GLU A 1 82 ? 72.381 101.807 46.114 1.00 99.15 82 GLU A N 1
ATOM 568 C CA . GLU A 1 82 ? 72.734 100.438 45.784 1.00 98.13 82 GLU A CA 1
ATOM 569 C C . GLU A 1 82 ? 73.879 100.370 44.765 1.00 96.73 82 GLU A C 1
ATOM 570 O O . GLU A 1 82 ? 74.691 99.456 44.802 1.00 99.61 82 GLU A O 1
ATOM 576 N N . ILE A 1 83 ? 73.940 101.337 43.859 1.00 95.39 83 ILE A N 1
ATOM 577 C CA . ILE A 1 83 ? 75.014 101.399 42.875 1.00 93.18 83 ILE A CA 1
ATOM 578 C C . ILE A 1 83 ? 76.141 102.343 43.312 1.00 94.91 83 ILE A C 1
ATOM 579 O O . ILE A 1 83 ? 77.055 102.612 42.529 1.00 99.27 83 ILE A O 1
ATOM 584 N N . GLY A 1 84 ? 76.072 102.857 44.542 1.00 92.61 84 GLY A N 1
ATOM 585 C CA . GLY A 1 84 ? 77.102 103.774 45.059 1.00 93.69 84 GLY A CA 1
ATOM 586 C C . GLY A 1 84 ? 76.853 105.276 44.996 1.00 96.30 84 GLY A C 1
ATOM 587 O O . GLY A 1 84 ? 77.754 106.051 45.280 1.00 97.83 84 GLY A O 1
ATOM 588 N N . GLY A 1 85 ? 75.654 105.698 44.599 1.00 95.75 85 GLY A N 1
ATOM 589 C CA . GLY A 1 85 ? 75.284 107.111 44.629 1.00 96.09 85 GLY A CA 1
ATOM 590 C C . GLY A 1 85 ? 75.842 107.963 43.514 1.00 99.98 85 GLY A C 1
ATOM 591 O O . GLY A 1 85 ? 76.450 107.443 42.587 1.00 106.33 85 GLY A O 1
ATOM 592 N N . VAL A 1 86 ? 75.619 109.277 43.600 1.00 99.58 86 VAL A N 1
ATOM 593 C CA . VAL A 1 86 ? 76.126 110.212 42.612 1.00 99.04 86 VAL A CA 1
ATOM 594 C C . VAL A 1 86 ? 77.645 110.140 42.586 1.00 101.58 86 VAL A C 1
ATOM 595 O O . VAL A 1 86 ? 78.263 110.207 41.510 1.00 106.30 86 VAL A O 1
ATOM 599 N N . SER A 1 87 ? 78.238 109.980 43.784 1.00 100.57 87 SER A N 1
ATOM 600 C CA . SER A 1 87 ? 79.684 109.935 43.959 1.00 95.99 87 SER A CA 1
ATOM 601 C C . SER A 1 87 ? 80.246 108.881 43.101 1.00 97.85 87 SER A C 1
ATOM 602 O O . SER A 1 87 ? 81.377 108.954 42.590 1.00 103.08 87 SER A O 1
ATOM 605 N N . TYR A 1 88 ? 79.442 107.770 42.940 1.00 96.96 88 TYR A N 1
ATOM 606 C CA . TYR A 1 88 ? 79.942 106.669 42.194 1.00 98.83 88 TYR A CA 1
ATOM 607 C C . TYR A 1 88 ? 79.899 107.002 40.674 1.00 98.02 88 TYR A C 1
ATOM 608 O O . TYR A 1 88 ? 80.797 106.596 39.921 1.00 100.22 88 TYR A O 1
ATOM 617 N N . LEU A 1 89 ? 78.836 107.662 40.220 1.00 101.24 89 LEU A N 1
ATOM 618 C CA . LEU A 1 89 ? 78.729 108.045 38.829 1.00 101.75 89 LEU A CA 1
ATOM 619 C C . LEU A 1 89 ? 79.954 108.947 38.489 1.00 104.03 89 LEU A C 1
ATOM 620 O O . LEU A 1 89 ? 80.575 108.794 37.422 1.00 104.00 89 LEU A O 1
ATOM 625 N N . SER A 1 90 ? 80.360 109.800 39.441 1.00 105.00 90 SER A N 1
ATOM 626 C CA . SER A 1 90 ? 81.587 110.622 39.323 1.00 103.13 90 SER A CA 1
ATOM 627 C C . SER A 1 90 ? 82.823 109.782 39.048 1.00 103.52 90 SER A C 1
ATOM 628 O O . SER A 1 90 ? 83.605 110.084 38.146 1.00 105.59 90 SER A O 1
ATOM 631 N N . GLU A 1 91 ? 83.011 108.732 39.839 1.00 102.70 91 GLU A N 1
ATOM 632 C CA . GLU A 1 91 ? 84.200 107.905 39.688 1.00 104.07 91 GLU A CA 1
ATOM 633 C C . GLU A 1 91 ? 84.279 107.282 38.311 1.00 103.66 91 GLU A C 1
ATOM 634 O O . GLU A 1 91 ? 85.385 107.121 37.779 1.00 107.66 91 GLU A O 1
ATOM 640 N N . LEU A 1 92 ? 83.121 106.909 37.754 1.00 99.17 92 LEU A N 1
ATOM 641 C CA . LEU A 1 92 ? 83.096 106.252 36.458 1.00 95.78 92 LEU A CA 1
ATOM 642 C C . LEU A 1 92 ? 83.603 107.254 35.436 1.00 98.35 92 LEU A C 1
ATOM 643 O O . LEU A 1 92 ? 84.470 106.937 34.612 1.00 98.93 92 LEU A O 1
ATOM 648 N N . ALA A 1 93 ? 83.092 108.480 35.532 1.00 99.18 93 ALA A N 1
ATOM 649 C CA . ALA A 1 93 ? 83.562 109.590 34.707 1.00 98.99 93 ALA A CA 1
ATOM 650 C C . ALA A 1 93 ? 85.087 109.811 34.795 1.00 101.40 93 ALA A C 1
ATOM 651 O O . ALA A 1 93 ? 85.666 110.325 33.847 1.00 111.57 93 ALA A O 1
ATOM 653 N N . ASP A 1 94 ? 85.742 109.426 35.900 1.00 97.17 94 ASP A N 1
ATOM 654 C CA . ASP A 1 94 ? 87.192 109.617 36.011 1.00 97.14 94 ASP A CA 1
ATOM 655 C C . ASP A 1 94 ? 87.957 108.369 35.603 1.00 100.87 94 ASP A C 1
ATOM 656 O O . ASP A 1 94 ? 89.190 108.347 35.666 1.00 104.93 94 ASP A O 1
ATOM 661 N N . ALA A 1 95 ? 87.230 107.320 35.217 1.00 101.27 95 ALA A N 1
ATOM 662 C CA . ALA A 1 95 ? 87.811 106.007 34.969 1.00 94.67 95 ALA A CA 1
ATOM 663 C C . ALA A 1 95 ? 87.991 105.726 33.487 1.00 97.34 95 ALA A C 1
ATOM 664 O O . ALA A 1 95 ? 88.345 104.620 33.110 1.00 98.38 95 ALA A O 1
ATOM 666 N N . VAL A 1 96 ? 87.723 106.719 32.643 1.00 98.99 96 VAL A N 1
ATOM 667 C CA . VAL A 1 96 ? 87.810 106.546 31.198 1.00 95.59 96 VAL A CA 1
ATOM 668 C C . VAL A 1 96 ? 89.021 107.272 30.603 1.00 95.08 96 VAL A C 1
ATOM 669 O O . VAL A 1 96 ? 89.064 108.492 30.598 1.00 101.56 96 VAL A O 1
ATOM 673 N N . PRO A 1 97 ? 90.002 106.529 30.083 1.00 95.33 97 PRO A N 1
ATOM 674 C CA . PRO A 1 97 ? 91.151 107.245 29.516 1.00 96.93 97 PRO A CA 1
ATOM 675 C C . PRO A 1 97 ? 90.740 108.154 28.353 1.00 97.38 97 PRO A C 1
ATOM 676 O O . PRO A 1 97 ? 91.192 109.290 28.299 1.00 102.30 97 PRO A O 1
ATOM 680 N N . THR A 1 98 ? 89.899 107.675 27.433 1.00 95.28 98 THR A N 1
ATOM 681 C CA . THR A 1 98 ? 89.419 108.536 26.337 1.00 97.43 98 THR A CA 1
ATOM 682 C C . THR A 1 98 ? 88.035 108.095 25.809 1.00 97.37 98 THR A C 1
ATOM 683 O O . THR A 1 98 ? 87.847 106.967 25.356 1.00 100.32 98 THR A O 1
ATOM 687 N N . ALA A 1 99 ? 87.063 108.994 25.872 1.00 96.23 99 ALA A N 1
ATOM 688 C CA . ALA A 1 99 ? 85.710 108.649 25.500 1.00 94.20 99 ALA A CA 1
ATOM 689 C C . ALA A 1 99 ? 85.609 108.087 24.077 1.00 96.40 99 ALA A C 1
ATOM 690 O O . ALA A 1 99 ? 84.787 107.212 23.816 1.00 100.46 99 ALA A O 1
ATOM 692 N N . ALA A 1 100 ? 86.440 108.575 23.160 1.00 96.14 100 ALA A N 1
ATOM 693 C CA . ALA A 1 100 ? 86.422 108.077 21.782 1.00 93.56 100 ALA A CA 1
ATOM 694 C C . ALA A 1 100 ? 86.795 106.576 21.673 1.00 95.45 100 ALA A C 1
ATOM 695 O O . ALA A 1 100 ? 86.422 105.903 20.710 1.00 98.24 100 ALA A O 1
ATOM 697 N N . ASN A 1 101 ? 87.493 106.041 22.667 1.00 92.59 101 ASN A N 1
ATOM 698 C CA . ASN A 1 101 ? 87.863 104.630 22.639 1.00 95.59 101 ASN A CA 1
ATOM 699 C C . ASN A 1 101 ? 86.802 103.662 23.176 1.00 97.09 101 ASN A C 1
ATOM 700 O O . ASN A 1 101 ? 87.085 102.473 23.363 1.00 97.04 101 ASN A O 1
ATOM 705 N N . VAL A 1 102 ? 85.583 104.171 23.378 1.00 97.77 102 VAL A N 1
ATOM 706 C CA . VAL A 1 102 ? 84.464 103.397 23.948 1.00 96.66 102 VAL A CA 1
ATOM 707 C C . VAL A 1 102 ? 84.153 102.051 23.267 1.00 97.78 102 VAL A C 1
ATOM 708 O O . VAL A 1 102 ? 83.812 101.091 23.961 1.00 98.85 102 VAL A O 1
ATOM 712 N N . GLU A 1 103 ? 84.265 101.968 21.937 1.00 98.39 103 GLU A N 1
ATOM 713 C CA . GLU A 1 103 ? 84.045 100.688 21.245 1.00 96.41 103 GLU A CA 1
ATOM 714 C C . GLU A 1 103 ? 85.023 99.620 21.723 1.00 95.84 103 GLU A C 1
ATOM 715 O O . GLU A 1 103 ? 84.644 98.463 21.940 1.00 97.29 103 GLU A O 1
ATOM 721 N N . TYR A 1 104 ? 86.279 100.011 21.892 1.00 93.84 104 TYR A N 1
ATOM 722 C CA . TYR A 1 104 ? 87.303 99.071 22.317 1.00 93.17 104 TYR A CA 1
ATOM 723 C C . TYR A 1 104 ? 87.059 98.600 23.753 1.00 94.74 104 TYR A C 1
ATOM 724 O O . TYR A 1 104 ? 87.168 97.408 24.053 1.00 97.97 104 TYR A O 1
ATOM 733 N N . TYR A 1 105 ? 86.668 99.521 24.624 1.00 95.95 105 TYR A N 1
ATOM 734 C CA . TYR A 1 105 ? 86.310 99.149 25.982 1.00 94.97 105 TYR A CA 1
ATOM 735 C C . TYR A 1 105 ? 85.122 98.226 25.972 1.00 95.95 105 TYR A C 1
ATOM 736 O O . TYR A 1 105 ? 85.116 97.226 26.682 1.00 93.79 105 TYR A O 1
ATOM 745 N N . ALA A 1 106 ? 84.110 98.602 25.178 1.00 97.60 106 ALA A N 1
ATOM 746 C CA . ALA A 1 106 ? 82.889 97.817 25.001 1.00 96.04 106 ALA A CA 1
ATOM 747 C C . ALA A 1 106 ? 83.229 96.400 24.550 1.00 99.50 106 ALA A C 1
ATOM 748 O O . ALA A 1 106 ? 82.737 95.433 25.139 1.00 102.63 106 ALA A O 1
ATOM 750 N N . ARG A 1 107 ? 84.097 96.272 23.544 1.00 98.25 107 ARG A N 1
ATOM 751 C CA . ARG A 1 107 ? 84.431 94.956 23.026 1.00 95.20 107 ARG A CA 1
ATOM 752 C C . ARG A 1 107 ? 85.044 94.080 24.095 1.00 96.18 107 ARG A C 1
ATOM 753 O O . ARG A 1 107 ? 84.730 92.893 24.176 1.00 98.53 107 ARG A O 1
ATOM 761 N N . ILE A 1 108 ? 85.878 94.677 24.942 1.00 96.09 108 ILE A N 1
ATOM 762 C CA . ILE A 1 108 ? 86.520 93.955 26.049 1.00 91.05 108 ILE A CA 1
ATOM 763 C C . ILE A 1 108 ? 85.463 93.419 27.015 1.00 91.78 108 ILE A C 1
ATOM 764 O O . ILE A 1 108 ? 85.513 92.258 27.402 1.00 94.86 108 ILE A O 1
ATOM 769 N N . VAL A 1 109 ? 84.494 94.257 27.371 1.00 92.54 109 VAL A N 1
ATOM 770 C CA . VAL A 1 109 ? 83.395 93.837 28.224 1.00 94.71 109 VAL A CA 1
ATOM 771 C C . VAL A 1 109 ? 82.661 92.683 27.545 1.00 96.19 109 VAL A C 1
ATOM 772 O O . VAL A 1 109 ? 82.451 91.641 28.159 1.00 98.93 109 VAL A O 1
ATOM 776 N N . GLU A 1 110 ? 82.301 92.860 26.273 1.00 97.11 110 GLU A N 1
ATOM 777 C CA . GLU A 1 110 ? 81.559 91.840 25.533 1.00 97.52 110 GLU A CA 1
ATOM 778 C C . GLU A 1 110 ? 82.318 90.522 25.518 1.00 99.16 110 GLU A C 1
ATOM 779 O O . GLU A 1 110 ? 81.742 89.474 25.810 1.00 100.19 110 GLU A O 1
ATOM 785 N N . GLU A 1 111 ? 83.607 90.583 25.186 1.00 101.24 111 GLU A N 1
ATOM 786 C CA . GLU A 1 111 ? 84.469 89.397 25.160 1.00 102.52 111 GLU A CA 1
ATOM 787 C C . GLU A 1 111 ? 84.390 88.638 26.461 1.00 101.50 111 GLU A C 1
ATOM 788 O O . GLU A 1 111 ? 84.239 87.422 26.465 1.00 103.13 111 GLU A O 1
ATOM 794 N N . LYS A 1 112 ? 84.484 89.357 27.571 1.00 99.56 112 LYS A N 1
ATOM 795 C CA . LYS A 1 112 ? 84.479 88.696 28.857 1.00 100.30 112 LYS A CA 1
ATOM 796 C C . LYS A 1 112 ? 83.103 88.128 29.239 1.00 100.05 112 LYS A C 1
ATOM 797 O O . LYS A 1 112 ? 82.997 87.182 30.020 1.00 100.81 112 LYS A O 1
ATOM 803 N N . SER A 1 113 ? 82.062 88.668 28.622 1.00 99.35 113 SER A N 1
ATOM 804 C CA . SER A 1 113 ? 80.706 88.177 28.823 1.00 98.44 113 SER A CA 1
ATOM 805 C C . SER A 1 113 ? 80.509 86.856 28.074 1.00 99.53 113 SER A C 1
ATOM 806 O O . SER A 1 113 ? 79.909 85.906 28.589 1.00 101.13 113 SER A O 1
ATOM 809 N N . VAL A 1 114 ? 81.025 86.814 26.850 1.00 98.92 114 VAL A N 1
ATOM 810 C CA . VAL A 1 114 ? 80.927 85.641 25.997 1.00 97.32 114 VAL A CA 1
ATOM 811 C C . VAL A 1 114 ? 81.639 84.463 26.637 1.00 99.26 114 VAL A C 1
ATOM 812 O O . VAL A 1 114 ? 81.123 83.349 26.627 1.00 103.68 114 VAL A O 1
ATOM 816 N N . LEU A 1 115 ? 82.815 84.722 27.203 1.00 98.93 115 LEU A N 1
ATOM 817 C CA . LEU A 1 115 ? 83.568 83.708 27.917 1.00 97.02 115 LEU A CA 1
ATOM 818 C C . LEU A 1 115 ? 82.773 83.168 29.103 1.00 97.24 115 LEU A C 1
ATOM 819 O O . LEU A 1 115 ? 82.767 81.967 29.355 1.00 99.67 115 LEU A O 1
ATOM 824 N N . ARG A 1 116 ? 82.103 84.051 29.839 1.00 96.58 116 ARG A N 1
ATOM 825 C CA . ARG A 1 116 ? 81.319 83.603 30.980 1.00 94.49 116 ARG A CA 1
ATOM 826 C C . ARG A 1 116 ? 80.205 82.681 30.506 1.00 95.92 116 ARG A C 1
ATOM 827 O O . ARG A 1 116 ? 79.926 81.679 31.168 1.00 97.69 116 ARG A O 1
ATOM 835 N N . ARG A 1 117 ? 79.603 82.990 29.352 1.00 94.78 117 ARG A N 1
ATOM 836 C CA . ARG A 1 117 ? 78.548 82.139 28.787 1.00 95.19 117 ARG A CA 1
ATOM 837 C C . ARG A 1 117 ? 79.116 80.799 28.301 1.00 96.96 117 ARG A C 1
ATOM 838 O O . ARG A 1 117 ? 78.450 79.761 28.397 1.00 100.42 117 ARG A O 1
ATOM 840 N N . LEU A 1 118 ? 80.340 80.815 27.779 1.00 94.54 118 LEU A N 1
ATOM 841 C CA . LEU A 1 118 ? 80.978 79.582 27.346 1.00 94.83 118 LEU A CA 1
ATOM 842 C C . LEU A 1 118 ? 81.161 78.668 28.552 1.00 96.31 118 LEU A C 1
ATOM 843 O O . LEU A 1 118 ? 80.743 77.513 28.532 1.00 97.60 118 LEU A O 1
ATOM 848 N N . ILE A 1 119 ? 81.774 79.216 29.600 1.00 96.16 119 ILE A N 1
ATOM 849 C CA . ILE A 1 119 ? 81.985 78.529 30.866 1.00 96.25 119 ILE A CA 1
ATOM 850 C C . ILE A 1 119 ? 80.662 78.028 31.455 1.00 96.61 119 ILE A C 1
ATOM 851 O O . ILE A 1 119 ? 80.565 76.884 31.897 1.00 98.60 119 ILE A O 1
ATOM 856 N N . ARG A 1 120 ? 79.642 78.877 31.448 1.00 96.42 120 ARG A N 1
ATOM 857 C CA . ARG A 1 120 ? 78.364 78.501 32.025 1.00 97.31 120 ARG A CA 1
ATOM 858 C C . ARG A 1 120 ? 77.725 77.323 31.280 1.00 98.53 120 ARG A C 1
ATOM 859 O O . ARG A 1 120 ? 77.272 76.365 31.913 1.00 99.56 120 ARG A O 1
ATOM 867 N N . THR A 1 121 ? 77.705 77.374 29.948 1.00 97.98 121 THR A N 1
ATOM 868 C CA . THR A 1 121 ? 77.014 76.331 29.187 1.00 98.02 121 THR A CA 1
ATOM 869 C C . THR A 1 121 ? 77.804 75.032 29.182 1.00 97.64 121 THR A C 1
ATOM 870 O O . THR A 1 121 ? 77.219 73.949 29.243 1.00 99.64 121 THR A O 1
ATOM 874 N N . ALA A 1 122 ? 79.130 75.149 29.130 1.00 96.17 122 ALA A N 1
ATOM 875 C CA . ALA A 1 122 ? 80.010 73.986 29.187 1.00 94.42 122 ALA A CA 1
ATOM 876 C C . ALA A 1 122 ? 79.813 73.241 30.513 1.00 95.46 122 ALA A C 1
ATOM 877 O O . ALA A 1 122 ? 79.618 72.025 30.519 1.00 97.40 122 ALA A O 1
ATOM 879 N N . THR A 1 123 ? 79.846 73.979 31.625 1.00 93.61 123 THR A N 1
ATOM 880 C CA . THR A 1 123 ? 79.584 73.418 32.954 1.00 94.06 123 THR A CA 1
ATOM 881 C C . THR A 1 123 ? 78.227 72.718 32.984 1.00 92.67 123 THR A C 1
ATOM 882 O O . THR A 1 123 ? 78.101 71.601 33.479 1.00 93.47 123 THR A O 1
ATOM 886 N N . SER A 1 124 ? 77.223 73.392 32.440 1.00 92.13 124 SER A N 1
ATOM 887 C CA . SER A 1 124 ? 75.864 72.886 32.392 1.00 90.85 124 SER A CA 1
ATOM 888 C C . SER A 1 124 ? 75.795 71.545 31.661 1.00 90.84 124 SER A C 1
ATOM 889 O O . SER A 1 124 ? 75.077 70.635 32.085 1.00 91.37 124 SER A O 1
ATOM 892 N N . ILE A 1 125 ? 76.542 71.433 30.564 1.00 89.94 125 ILE A N 1
ATOM 893 C CA . ILE A 1 125 ? 76.607 70.194 29.791 1.00 87.83 125 ILE A CA 1
ATOM 894 C C . ILE A 1 125 ? 77.260 69.106 30.647 1.00 88.67 125 ILE A C 1
ATOM 895 O O . ILE A 1 125 ? 76.721 68.006 30.774 1.00 90.63 125 ILE A O 1
ATOM 900 N N . ALA A 1 126 ? 78.396 69.426 31.260 1.00 87.69 126 ALA A N 1
ATOM 901 C CA . ALA A 1 126 ? 79.071 68.485 32.135 1.00 89.78 126 ALA A CA 1
ATOM 902 C C . ALA A 1 126 ? 78.124 67.969 33.215 1.00 91.91 126 ALA A C 1
ATOM 903 O O . ALA A 1 126 ? 78.017 66.762 33.393 1.00 93.37 126 ALA A O 1
ATOM 905 N N . GLN A 1 127 ? 77.421 68.870 33.906 1.00 94.93 127 GLN A N 1
ATOM 906 C CA . GLN A 1 127 ? 76.460 68.473 34.949 1.00 99.39 127 GLN A CA 1
ATOM 907 C C . GLN A 1 127 ? 75.377 67.524 34.425 1.00 98.29 127 GLN A C 1
ATOM 908 O O . GLN A 1 127 ? 75.168 66.444 34.993 1.00 98.68 127 GLN A O 1
ATOM 914 N N . ASP A 1 128 ? 74.723 67.905 33.330 1.00 97.88 128 ASP A N 1
ATOM 915 C CA . ASP A 1 128 ? 73.710 67.057 32.692 1.00 98.35 128 ASP A CA 1
ATOM 916 C C . ASP A 1 128 ? 74.220 65.645 32.377 1.00 98.30 128 ASP A C 1
ATOM 917 O O . ASP A 1 128 ? 73.450 64.681 32.393 1.00 97.55 128 ASP A O 1
ATOM 922 N N . GLY A 1 129 ? 75.517 65.542 32.084 1.00 97.58 129 GLY A N 1
ATOM 923 C CA . GLY A 1 129 ? 76.173 64.262 31.836 1.00 95.55 129 GLY A CA 1
ATOM 924 C C . GLY A 1 129 ? 76.077 63.322 33.025 1.00 95.53 129 GLY A C 1
ATOM 925 O O . GLY A 1 129 ? 75.868 62.127 32.850 1.00 97.68 129 GLY A O 1
ATOM 926 N N . TYR A 1 130 ? 76.223 63.855 34.237 1.00 96.63 130 TYR A N 1
ATOM 927 C CA . TYR A 1 130 ? 76.108 63.037 35.446 1.00 96.74 130 TYR A CA 1
ATOM 928 C C . TYR A 1 130 ? 74.658 62.745 35.825 1.00 98.23 130 TYR A C 1
ATOM 929 O O . TYR A 1 130 ? 74.365 61.646 36.296 1.00 99.89 130 TYR A O 1
ATOM 938 N N . THR A 1 131 ? 73.766 63.725 35.643 1.00 99.01 131 THR A N 1
ATOM 939 C CA . THR A 1 131 ? 72.350 63.571 36.008 1.00 100.98 131 THR A CA 1
ATOM 940 C C . THR A 1 131 ? 71.565 62.735 34.985 1.00 102.08 131 THR A C 1
ATOM 941 O O . THR A 1 131 ? 71.668 61.505 34.982 1.00 101.83 131 THR A O 1
ATOM 945 N N . ARG A 1 132 ? 70.779 63.397 34.130 1.00 103.05 132 ARG A N 1
ATOM 946 C CA . ARG A 1 132 ? 70.003 62.705 33.088 1.00 103.34 132 ARG A CA 1
ATOM 947 C C . ARG A 1 132 ? 70.873 61.674 32.355 1.00 102.96 132 ARG A C 1
ATOM 948 O O . ARG A 1 132 ? 71.883 62.029 31.741 1.00 103.36 132 ARG A O 1
ATOM 956 N N . GLU A 1 133 ? 70.475 60.400 32.422 1.00 103.63 133 GLU A N 1
ATOM 957 C CA . GLU A 1 133 ? 71.353 59.322 31.971 1.00 103.85 133 GLU A CA 1
ATOM 958 C C . GLU A 1 133 ? 70.794 57.932 31.500 1.00 104.01 133 GLU A C 1
ATOM 959 O O . GLU A 1 133 ? 71.578 56.975 31.527 1.00 106.22 133 GLU A O 1
ATOM 965 N N . ASP A 1 134 ? 69.541 57.713 31.055 1.00 103.50 134 ASP A N 1
ATOM 966 C CA . ASP A 1 134 ? 68.372 58.591 30.840 1.00 103.22 134 ASP A CA 1
ATOM 967 C C . ASP A 1 134 ? 67.986 58.636 29.350 1.00 103.17 134 ASP A C 1
ATOM 968 O O . ASP A 1 134 ? 67.127 57.869 28.907 1.00 101.61 134 ASP A O 1
ATOM 973 N N . GLU A 1 135 ? 68.649 59.506 28.585 1.00 103.48 135 GLU A N 1
ATOM 974 C CA . GLU A 1 135 ? 68.281 59.775 27.190 1.00 103.47 135 GLU A CA 1
ATOM 975 C C . GLU A 1 135 ? 69.465 59.710 26.211 1.00 103.10 135 GLU A C 1
ATOM 976 O O . GLU A 1 135 ? 69.396 59.029 25.188 1.00 102.55 135 GLU A O 1
ATOM 982 N N . ILE A 1 136 ? 70.531 60.440 26.542 1.00 102.18 136 ILE A N 1
ATOM 983 C CA . ILE A 1 136 ? 71.783 60.575 25.751 1.00 101.87 136 ILE A CA 1
ATOM 984 C C . ILE A 1 136 ? 71.700 61.191 24.332 1.00 100.49 136 ILE A C 1
ATOM 985 O O . ILE A 1 136 ? 72.417 62.146 24.036 1.00 99.72 136 ILE A O 1
ATOM 990 N N . ASP A 1 137 ? 70.853 60.645 23.462 1.00 100.14 137 ASP A N 1
ATOM 991 C CA . ASP A 1 137 ? 70.745 61.158 22.093 1.00 100.59 137 ASP A CA 1
ATOM 992 C C . ASP A 1 137 ? 70.238 62.590 22.061 1.00 100.49 137 ASP A C 1
ATOM 993 O O . ASP A 1 137 ? 70.719 63.411 21.275 1.00 99.38 137 ASP A O 1
ATOM 998 N N . VAL A 1 138 ? 69.278 62.881 22.935 1.00 100.59 138 VAL A N 1
ATOM 999 C CA . VAL A 1 138 ? 68.770 64.236 23.105 1.00 99.70 138 VAL A CA 1
ATOM 1000 C C . VAL A 1 138 ? 69.882 65.088 23.713 1.00 98.41 138 VAL A C 1
ATOM 1001 O O . VAL A 1 138 ? 70.118 66.205 23.260 1.00 100.87 138 VAL A O 1
ATOM 1005 N N . LEU A 1 139 ? 70.566 64.542 24.722 1.00 96.77 139 LEU A N 1
ATOM 1006 C CA . LEU A 1 139 ? 71.692 65.212 25.392 1.00 95.47 139 LEU A CA 1
ATOM 1007 C C . LEU A 1 139 ? 72.776 65.719 24.449 1.00 94.62 139 LEU A C 1
ATOM 1008 O O . LEU A 1 139 ? 73.215 66.862 24.574 1.00 93.66 139 LEU A O 1
ATOM 1013 N N . LEU A 1 140 ? 73.202 64.863 23.520 1.00 94.29 140 LEU A N 1
ATOM 1014 C CA . LEU A 1 140 ? 74.234 65.217 22.549 1.00 93.92 140 LEU A CA 1
ATOM 1015 C C . LEU A 1 140 ? 73.750 66.313 21.607 1.00 94.65 140 LEU A C 1
ATOM 1016 O O . LEU A 1 140 ? 74.486 67.255 21.309 1.00 94.89 140 LEU A O 1
ATOM 1021 N N . ASP A 1 141 ? 72.503 66.196 21.158 1.00 95.29 141 ASP A N 1
ATOM 1022 C CA . ASP A 1 141 ? 71.910 67.201 20.279 1.00 96.19 141 ASP A CA 1
ATOM 1023 C C . ASP A 1 141 ? 71.796 68.567 20.956 1.00 95.97 141 ASP A C 1
ATOM 1024 O O . ASP A 1 141 ? 72.229 69.576 20.390 1.00 96.38 141 ASP A O 1
ATOM 1029 N N . GLU A 1 142 ? 71.244 68.612 22.167 1.00 95.20 142 GLU A N 1
ATOM 1030 C CA . GLU A 1 142 ? 71.171 69.893 22.871 1.00 96.93 142 GLU A CA 1
ATOM 1031 C C . GLU A 1 142 ? 72.554 70.431 23.267 1.00 95.61 142 GLU A C 1
ATOM 1032 O O . GLU A 1 142 ? 72.733 71.643 23.387 1.00 94.31 142 GLU A O 1
ATOM 1038 N N . ALA A 1 143 ? 73.526 69.535 23.442 1.00 94.65 143 ALA A N 1
ATOM 1039 C CA . ALA A 1 143 ? 74.901 69.956 23.705 1.00 93.72 143 ALA A CA 1
ATOM 1040 C C . ALA A 1 143 ? 75.471 70.608 22.454 1.00 93.97 143 ALA A C 1
ATOM 1041 O O . ALA A 1 143 ? 76.167 71.616 22.554 1.00 93.30 143 ALA A O 1
ATOM 1043 N N . ASP A 1 144 ? 75.165 70.034 21.286 1.00 95.34 144 ASP A N 1
ATOM 1044 C CA . ASP A 1 144 ? 75.528 70.637 20.003 1.00 97.57 144 ASP A CA 1
ATOM 1045 C C . ASP A 1 144 ? 74.900 72.023 19.939 1.00 98.16 144 ASP A C 1
ATOM 1046 O O . ASP A 1 144 ? 75.597 73.031 19.798 1.00 97.41 144 ASP A O 1
ATOM 1051 N N . ARG A 1 145 ? 73.575 72.044 20.078 1.00 98.38 145 ARG A N 1
ATOM 1052 C CA . ARG A 1 145 ? 72.748 73.250 20.005 1.00 99.14 145 ARG A CA 1
ATOM 1053 C C . ARG A 1 145 ? 73.224 74.373 20.926 1.00 97.37 145 ARG A C 1
ATOM 1054 O O . ARG A 1 145 ? 73.421 75.497 20.478 1.00 97.55 145 ARG A O 1
ATOM 1062 N N . LYS A 1 146 ? 73.418 74.055 22.205 1.00 96.33 146 LYS A N 1
ATOM 1063 C CA . LYS A 1 146 ? 73.796 75.050 23.205 1.00 94.51 146 LYS A CA 1
ATOM 1064 C C . LYS A 1 146 ? 75.162 75.685 22.969 1.00 95.27 146 LYS A C 1
ATOM 1065 O O . LYS A 1 146 ? 75.325 76.891 23.186 1.00 96.24 146 LYS A O 1
ATOM 1071 N N . ILE A 1 147 ? 76.137 74.889 22.529 1.00 95.06 147 ILE A N 1
ATOM 1072 C CA . ILE A 1 147 ? 77.478 75.422 22.263 1.00 95.70 147 ILE A CA 1
ATOM 1073 C C . ILE A 1 147 ? 77.488 76.415 21.088 1.00 98.97 147 ILE A C 1
ATOM 1074 O O . ILE A 1 147 ? 78.147 77.460 21.166 1.00 100.72 147 ILE A O 1
ATOM 1079 N N . MET A 1 148 ? 76.744 76.103 20.024 1.00 100.57 148 MET A N 1
ATOM 1080 C CA . MET A 1 148 ? 76.643 76.997 18.866 1.00 102.41 148 MET A CA 1
ATOM 1081 C C . MET A 1 148 ? 76.053 78.356 19.262 1.00 101.46 148 MET A C 1
ATOM 1082 O O . MET A 1 148 ? 76.510 79.397 18.782 1.00 100.23 148 MET A O 1
ATOM 1087 N N . GLU A 1 149 ? 75.057 78.327 20.152 1.00 100.45 149 GLU A N 1
ATOM 1088 C CA . GLU A 1 149 ? 74.359 79.528 20.637 1.00 100.75 149 GLU A CA 1
ATOM 1089 C C . GLU A 1 149 ? 75.266 80.560 21.296 1.00 100.41 149 GLU A C 1
ATOM 1090 O O . GLU A 1 149 ? 74.938 81.745 21.342 1.00 100.88 149 GLU A O 1
ATOM 1096 N N . VAL A 1 150 ? 76.399 80.106 21.817 1.00 102.27 150 VAL A N 1
ATOM 1097 C CA . VAL A 1 150 ? 77.337 81.000 22.487 1.00 103.66 150 VAL A CA 1
ATOM 1098 C C . VAL A 1 150 ? 77.999 81.937 21.475 1.00 106.18 150 VAL A C 1
ATOM 1099 O O . VAL A 1 150 ? 78.129 83.133 21.726 1.00 107.81 150 VAL A O 1
ATOM 1103 N N . SER A 1 151 ? 78.380 81.391 20.324 1.00 109.48 151 SER A N 1
ATOM 1104 C CA . SER A 1 151 ? 79.032 82.161 19.268 1.00 110.94 151 SER A CA 1
ATOM 1105 C C . SER A 1 151 ? 78.089 83.215 18.692 1.00 113.55 151 SER A C 1
ATOM 1106 O O . SER A 1 151 ? 78.444 84.389 18.620 1.00 115.70 151 SER A O 1
ATOM 1109 N N . GLN A 1 152 ? 76.888 82.793 18.298 1.00 116.55 152 GLN A N 1
ATOM 1110 C CA . GLN A 1 152 ? 75.868 83.697 17.769 1.00 118.46 152 GLN A CA 1
ATOM 1111 C C . GLN A 1 152 ? 75.311 84.533 18.904 1.00 119.80 152 GLN A C 1
ATOM 1112 O O . GLN A 1 152 ? 74.227 84.262 19.422 1.00 120.86 152 GLN A O 1
ATOM 1118 N N . ARG A 1 153 ? 76.080 85.542 19.294 1.00 120.94 153 ARG A N 1
ATOM 1119 C CA . ARG A 1 153 ? 75.729 86.388 20.414 1.00 124.04 153 ARG A CA 1
ATOM 1120 C C . ARG A 1 153 ? 76.490 87.687 20.232 1.00 124.26 153 ARG A C 1
ATOM 1121 O O . ARG A 1 153 ? 75.922 88.774 20.365 1.00 124.68 153 ARG A O 1
ATOM 1129 N N . LYS A 1 154 ? 77.778 87.553 19.913 1.00 123.47 154 LYS A N 1
ATOM 1130 C CA . LYS A 1 154 ? 78.653 88.683 19.624 1.00 123.79 154 LYS A CA 1
ATOM 1131 C C . LYS A 1 154 ? 78.045 89.601 18.564 1.00 124.72 154 LYS A C 1
ATOM 1132 O O . LYS A 1 154 ? 77.376 89.129 17.639 1.00 126.50 154 LYS A O 1
ATOM 1138 N N . HIS A 1 155 ? 78.276 90.907 18.703 1.00 124.21 155 HIS A N 1
ATOM 1139 C CA . HIS A 1 155 ? 77.766 91.879 17.739 1.00 123.10 155 HIS A CA 1
ATOM 1140 C C . HIS A 1 155 ? 78.548 91.814 16.430 1.00 123.84 155 HIS A C 1
ATOM 1141 O O . HIS A 1 155 ? 79.696 92.264 16.354 1.00 123.91 155 HIS A O 1
ATOM 1148 N N . SER A 1 156 ? 77.911 91.244 15.411 1.00 124.52 156 SER A N 1
ATOM 1149 C CA . SER A 1 156 ? 78.498 91.128 14.080 1.00 124.27 156 SER A CA 1
ATOM 1150 C C . SER A 1 156 ? 77.847 92.135 13.133 1.00 123.61 156 SER A C 1
ATOM 1151 O O . SER A 1 156 ? 77.086 93.009 13.562 1.00 122.84 156 SER A O 1
ATOM 1154 N N . GLY A 1 157 ? 78.169 92.009 11.848 1.00 123.54 157 GLY A N 1
ATOM 1155 C CA . GLY A 1 157 ? 77.568 92.822 10.793 1.00 122.18 157 GLY A CA 1
ATOM 1156 C C . GLY A 1 157 ? 77.982 94.282 10.764 1.00 120.78 157 GLY A C 1
ATOM 1157 O O . GLY A 1 157 ? 78.907 94.694 11.469 1.00 120.52 157 GLY A O 1
ATOM 1158 N N . ALA A 1 158 ? 77.311 95.067 9.923 1.00 118.58 158 ALA A N 1
ATOM 1159 C CA . ALA A 1 158 ? 76.262 94.558 9.037 1.00 115.55 158 ALA A CA 1
ATOM 1160 C C . ALA A 1 158 ? 76.786 94.412 7.609 1.00 114.50 158 ALA A C 1
ATOM 1161 O O . ALA A 1 158 ? 77.917 94.809 7.311 1.00 114.01 158 ALA A O 1
ATOM 1163 N N . PHE A 1 159 ? 75.973 93.814 6.738 1.00 114.02 159 PHE A N 1
ATOM 1164 C CA . PHE A 1 159 ? 76.278 93.757 5.312 1.00 111.68 159 PHE A CA 1
ATOM 1165 C C . PHE A 1 159 ? 76.107 95.159 4.747 1.00 110.54 159 PHE A C 1
ATOM 1166 O O . PHE A 1 159 ? 75.108 95.831 5.044 1.00 109.74 159 PHE A O 1
ATOM 1174 N N . LYS A 1 160 ? 77.062 95.617 3.945 1.00 109.11 160 LYS A N 1
ATOM 1175 C CA . LYS A 1 160 ? 76.842 96.869 3.224 1.00 108.20 160 LYS A CA 1
ATOM 1176 C C . LYS A 1 160 ? 75.936 96.585 2.019 1.00 107.42 160 LYS A C 1
ATOM 1177 O O . LYS A 1 160 ? 76.201 95.664 1.237 1.00 106.12 160 LYS A O 1
ATOM 1183 N N . ASN A 1 161 ? 74.855 97.357 1.903 1.00 106.66 161 ASN A N 1
ATOM 1184 C CA . ASN A 1 161 ? 73.897 97.207 0.808 1.00 105.83 161 ASN A CA 1
ATOM 1185 C C . ASN A 1 161 ? 74.424 97.768 -0.516 1.00 103.24 161 ASN A C 1
ATOM 1186 O O . ASN A 1 161 ? 75.114 98.790 -0.539 1.00 101.80 161 ASN A O 1
ATOM 1191 N N . ILE A 1 162 ? 74.087 97.091 -1.612 1.00 100.76 162 ILE A N 1
ATOM 1192 C CA . ILE A 1 162 ? 74.520 97.497 -2.950 1.00 100.08 162 ILE A CA 1
ATOM 1193 C C . ILE A 1 162 ? 74.118 98.941 -3.337 1.00 101.03 162 ILE A C 1
ATOM 1194 O O . ILE A 1 162 ? 74.902 99.644 -3.979 1.00 102.01 162 ILE A O 1
ATOM 1199 N N . LYS A 1 163 ? 72.920 99.377 -2.944 1.00 98.77 163 LYS A N 1
ATOM 1200 C CA . LYS A 1 163 ? 72.483 100.751 -3.202 1.00 96.92 163 LYS A CA 1
ATOM 1201 C C . LYS A 1 163 ? 73.508 101.763 -2.691 1.00 96.40 163 LYS A C 1
ATOM 1202 O O . LYS A 1 163 ? 73.889 102.691 -3.407 1.00 96.66 163 LYS A O 1
ATOM 1208 N N . ASP A 1 164 ? 73.953 101.560 -1.452 1.00 95.05 164 ASP A N 1
ATOM 1209 C CA . ASP A 1 164 ? 74.892 102.457 -0.780 1.00 93.99 164 ASP A CA 1
ATOM 1210 C C . ASP A 1 164 ? 76.264 102.485 -1.439 1.00 93.20 164 ASP A C 1
ATOM 1211 O O . ASP A 1 164 ? 76.913 103.533 -1.483 1.00 93.70 164 ASP A O 1
ATOM 1216 N N . ILE A 1 165 ? 76.704 101.333 -1.939 1.00 92.35 165 ILE A N 1
ATOM 1217 C CA . ILE A 1 165 ? 77.985 101.236 -2.633 1.00 91.17 165 ILE A CA 1
ATOM 1218 C C . ILE A 1 165 ? 77.881 101.893 -4.005 1.00 91.61 165 ILE A C 1
ATOM 1219 O O . ILE A 1 165 ? 78.811 102.579 -4.432 1.00 93.49 165 ILE A O 1
ATOM 1224 N N . LEU A 1 166 ? 76.746 101.694 -4.677 1.00 90.99 166 LEU A N 1
ATOM 1225 C CA . LEU A 1 166 ? 76.494 102.308 -5.983 1.00 92.12 166 LEU A CA 1
ATOM 1226 C C . LEU A 1 166 ? 76.648 103.822 -5.898 1.00 93.35 166 LEU A C 1
ATOM 1227 O O . LEU A 1 166 ? 77.180 104.451 -6.816 1.00 93.89 166 LEU A O 1
ATOM 1232 N N . VAL A 1 167 ? 76.179 104.388 -4.786 1.00 94.39 167 VAL A N 1
ATOM 1233 C CA . VAL A 1 167 ? 76.300 105.818 -4.503 1.00 94.95 167 VAL A CA 1
ATOM 1234 C C . VAL A 1 167 ? 77.785 106.201 -4.412 1.00 95.68 167 VAL A C 1
ATOM 1235 O O . VAL A 1 167 ? 78.234 107.119 -5.101 1.00 96.25 167 VAL A O 1
ATOM 1239 N N . GLN A 1 168 ? 78.540 105.480 -3.585 1.00 95.78 168 GLN A N 1
ATOM 1240 C CA . GLN A 1 168 ? 79.981 105.706 -3.453 1.00 96.96 168 GLN A CA 1
ATOM 1241 C C . GLN A 1 168 ? 80.686 105.519 -4.795 1.00 95.85 168 GLN A C 1
ATOM 1242 O O . GLN A 1 168 ? 81.593 106.285 -5.136 1.00 95.33 168 GLN A O 1
ATOM 1248 N N . THR A 1 169 ? 80.257 104.500 -5.543 1.00 94.88 169 THR A N 1
ATOM 1249 C CA . THR A 1 169 ? 80.796 104.193 -6.871 1.00 94.40 169 THR A CA 1
ATOM 1250 C C . THR A 1 169 ? 80.547 105.342 -7.838 1.00 95.33 169 THR A C 1
ATOM 1251 O O . THR A 1 169 ? 81.458 105.771 -8.546 1.00 96.17 169 THR A O 1
ATOM 1255 N N . TYR A 1 170 ? 79.317 105.844 -7.851 1.00 96.42 170 TYR A N 1
ATOM 1256 C CA . TYR A 1 170 ? 78.953 106.932 -8.745 1.00 97.04 170 TYR A CA 1
ATOM 1257 C C . TYR A 1 170 ? 79.672 108.223 -8.358 1.00 97.78 170 TYR A C 1
ATOM 1258 O O . TYR A 1 170 ? 80.145 108.953 -9.232 1.00 97.39 170 TYR A O 1
ATOM 1267 N N . ASP A 1 171 ? 79.766 108.486 -7.052 1.00 98.36 171 ASP A N 1
ATOM 1268 C CA . ASP A 1 171 ? 80.453 109.678 -6.536 1.00 99.07 171 ASP A CA 1
ATOM 1269 C C . ASP A 1 171 ? 81.942 109.649 -6.849 1.00 100.05 171 ASP A C 1
ATOM 1270 O O . ASP A 1 171 ? 82.589 110.696 -6.929 1.00 100.93 171 ASP A O 1
ATOM 1275 N N . ASN A 1 172 ? 82.478 108.443 -7.012 1.00 99.82 172 ASN A N 1
ATOM 1276 C CA . ASN A 1 172 ? 83.859 108.269 -7.415 1.00 99.48 172 ASN A CA 1
ATOM 1277 C C . ASN A 1 172 ? 84.000 108.704 -8.869 1.00 99.20 172 ASN A C 1
ATOM 1278 O O . ASN A 1 172 ? 84.868 109.516 -9.201 1.00 98.92 172 ASN A O 1
ATOM 1283 N N . ILE A 1 173 ? 83.123 108.171 -9.722 1.00 99.34 173 ILE A N 1
ATOM 1284 C CA . ILE A 1 173 ? 83.082 108.523 -11.145 1.00 99.70 173 ILE A CA 1
ATOM 1285 C C . ILE A 1 173 ? 82.897 110.036 -11.313 1.00 100.45 173 ILE A C 1
ATOM 1286 O O . ILE A 1 173 ? 83.407 110.626 -12.265 1.00 99.59 173 ILE A O 1
ATOM 1291 N N . GLU A 1 174 ? 82.175 110.657 -10.380 1.00 102.38 174 GLU A N 1
ATOM 1292 C CA . GLU A 1 174 ? 82.017 112.111 -10.371 1.00 104.29 174 GLU A CA 1
ATOM 1293 C C . GLU A 1 174 ? 83.380 112.781 -10.206 1.00 105.27 174 GLU A C 1
ATOM 1294 O O . GLU A 1 174 ? 83.752 113.622 -11.021 1.00 105.67 174 GLU A O 1
ATOM 1300 N N . MET A 1 175 ? 84.124 112.376 -9.171 1.00 106.80 175 MET A N 1
ATOM 1301 C CA . MET A 1 175 ? 85.454 112.930 -8.861 1.00 106.02 175 MET A CA 1
ATOM 1302 C C . MET A 1 175 ? 86.479 112.734 -9.977 1.00 106.12 175 MET A C 1
ATOM 1303 O O . MET A 1 175 ? 87.290 113.618 -10.228 1.00 104.87 175 MET A O 1
ATOM 1308 N N . LEU A 1 176 ? 86.431 111.580 -10.638 1.00 108.04 176 LEU A N 1
ATOM 1309 C CA . LEU A 1 176 ? 87.339 111.259 -11.745 1.00 111.63 176 LEU A CA 1
ATOM 1310 C C . LEU A 1 176 ? 87.141 112.145 -12.990 1.00 116.69 176 LEU A C 1
ATOM 1311 O O . LEU A 1 176 ? 88.071 112.311 -13.788 1.00 118.08 176 LEU A O 1
ATOM 1316 N N . HIS A 1 177 ? 85.934 112.695 -13.151 1.00 121.58 177 HIS A N 1
ATOM 1317 C CA . HIS A 1 177 ? 85.592 113.586 -14.274 1.00 124.92 177 HIS A CA 1
ATOM 1318 C C . HIS A 1 177 ? 85.557 115.042 -13.830 1.00 126.03 177 HIS A C 1
ATOM 1319 O O . HIS A 1 177 ? 85.889 115.944 -14.600 1.00 126.49 177 HIS A O 1
ATOM 1326 N N . ASN A 1 178 ? 85.140 115.250 -12.583 1.00 127.42 178 ASN A N 1
ATOM 1327 C CA . ASN A 1 178 ? 85.129 116.555 -11.932 1.00 129.64 178 ASN A CA 1
ATOM 1328 C C . ASN A 1 178 ? 86.572 116.996 -11.681 1.00 130.56 178 ASN A C 1
ATOM 1329 O O . ASN A 1 178 ? 86.831 117.987 -10.989 1.00 131.26 178 ASN A O 1
ATOM 1334 N N . ARG A 1 179 ? 87.510 116.263 -12.278 1.00 131.03 179 ARG A N 1
ATOM 1335 C CA . ARG A 1 179 ? 88.927 116.462 -12.017 1.00 131.48 179 ARG A CA 1
ATOM 1336 C C . ARG A 1 179 ? 89.503 117.726 -12.659 1.00 132.61 179 ARG A C 1
ATOM 1337 O O . ARG A 1 179 ? 89.878 117.740 -13.836 1.00 132.73 179 ARG A O 1
ATOM 1345 N N . ASP A 1 180 ? 89.540 118.784 -11.848 1.00 132.83 180 ASP A N 1
ATOM 1346 C CA . ASP A 1 180 ? 90.075 120.098 -12.205 1.00 132.85 180 ASP A CA 1
ATOM 1347 C C . ASP A 1 180 ? 90.522 120.797 -10.929 1.00 131.54 180 ASP A C 1
ATOM 1348 O O . ASP A 1 180 ? 89.725 120.975 -10.007 1.00 130.84 180 ASP A O 1
ATOM 1353 N N . GLY A 1 181 ? 91.788 121.192 -10.855 1.00 130.25 181 GLY A N 1
ATOM 1354 C CA . GLY A 1 181 ? 92.784 120.997 -11.909 1.00 128.24 181 GLY A CA 1
ATOM 1355 C C . GLY A 1 181 ? 94.078 121.562 -11.357 1.00 127.08 181 GLY A C 1
ATOM 1356 O O . GLY A 1 181 ? 95.159 121.374 -11.924 1.00 126.14 181 GLY A O 1
ATOM 1357 N N . GLU A 1 182 ? 93.934 122.264 -10.233 1.00 124.97 182 GLU A N 1
ATOM 1358 C CA . GLU A 1 182 ? 95.033 122.860 -9.482 1.00 122.87 182 GLU A CA 1
ATOM 1359 C C . GLU A 1 182 ? 95.859 121.785 -8.766 1.00 119.46 182 GLU A C 1
ATOM 1360 O O . GLU A 1 182 ? 95.313 120.793 -8.260 1.00 119.37 182 GLU A O 1
ATOM 1366 N N . ILE A 1 183 ? 97.172 121.990 -8.729 1.00 112.04 183 ILE A N 1
ATOM 1367 C CA . ILE A 1 183 ? 98.077 121.075 -8.046 1.00 108.66 183 ILE A CA 1
ATOM 1368 C C . ILE A 1 183 ? 98.376 121.637 -6.651 1.00 107.35 183 ILE A C 1
ATOM 1369 O O . ILE A 1 183 ? 99.297 122.437 -6.473 1.00 107.88 183 ILE A O 1
ATOM 1374 N N . THR A 1 184 ? 97.574 121.212 -5.675 1.00 105.66 184 THR A N 1
ATOM 1375 C CA . THR A 1 184 ? 97.685 121.675 -4.287 1.00 104.31 184 THR A CA 1
ATOM 1376 C C . THR A 1 184 ? 98.906 121.135 -3.525 1.00 102.78 184 THR A C 1
ATOM 1377 O O . THR A 1 184 ? 99.372 121.766 -2.578 1.00 102.95 184 THR A O 1
ATOM 1381 N N . GLY A 1 185 ? 99.412 119.975 -3.936 1.00 102.04 185 GLY A N 1
ATOM 1382 C CA . GLY A 1 185 ? 100.591 119.368 -3.309 1.00 100.73 185 GLY A CA 1
ATOM 1383 C C . GLY A 1 185 ? 101.839 119.487 -4.168 1.00 100.64 185 GLY A C 1
ATOM 1384 O O . GLY A 1 185 ? 102.018 120.483 -4.875 1.00 101.30 185 GLY A O 1
ATOM 1385 N N . ILE A 1 186 ? 102.698 118.470 -4.105 1.00 99.67 186 ILE A N 1
ATOM 1386 C CA . ILE A 1 186 ? 103.935 118.436 -4.890 1.00 99.10 186 ILE A CA 1
ATOM 1387 C C . ILE A 1 186 ? 103.674 117.802 -6.261 1.00 99.14 186 ILE A C 1
ATOM 1388 O O . ILE A 1 186 ? 103.320 116.620 -6.339 1.00 96.61 186 ILE A O 1
ATOM 1393 N N . PRO A 1 187 ? 103.816 118.595 -7.345 1.00 100.68 187 PRO A N 1
ATOM 1394 C CA . PRO A 1 187 ? 103.651 118.077 -8.710 1.00 101.02 187 PRO A CA 1
ATOM 1395 C C . PRO A 1 187 ? 104.581 116.898 -8.996 1.00 101.85 187 PRO A C 1
ATOM 1396 O O . PRO A 1 187 ? 105.745 116.902 -8.578 1.00 101.87 187 PRO A O 1
ATOM 1400 N N . THR A 1 188 ? 104.045 115.900 -9.695 1.00 102.41 188 THR A N 1
ATOM 1401 C CA . THR A 1 188 ? 104.751 114.652 -9.971 1.00 102.45 188 THR A CA 1
ATOM 1402 C C . THR A 1 188 ? 105.521 114.679 -11.285 1.00 101.84 188 THR A C 1
ATOM 1403 O O . THR A 1 188 ? 106.536 113.992 -11.431 1.00 100.42 188 THR A O 1
ATOM 1407 N N . GLY A 1 189 ? 105.036 115.483 -12.232 1.00 102.03 189 GLY A N 1
ATOM 1408 C CA . GLY A 1 189 ? 105.618 115.561 -13.567 1.00 99.46 189 GLY A CA 1
ATOM 1409 C C . GLY A 1 189 ? 104.814 114.695 -14.515 1.00 98.99 189 GLY A C 1
ATOM 1410 O O . GLY A 1 189 ? 104.994 114.753 -15.731 1.00 101.04 189 GLY A O 1
ATOM 1411 N N . PHE A 1 190 ? 103.934 113.878 -13.947 1.00 98.77 190 PHE A N 1
ATOM 1412 C CA . PHE A 1 190 ? 103.035 113.037 -14.723 1.00 100.39 190 PHE A CA 1
ATOM 1413 C C . PHE A 1 190 ? 101.618 113.618 -14.628 1.00 100.67 190 PHE A C 1
ATOM 1414 O O . PHE A 1 190 ? 100.807 113.199 -13.796 1.00 100.88 190 PHE A O 1
ATOM 1422 N N . THR A 1 191 ? 101.338 114.590 -15.494 1.00 99.53 191 THR A N 1
ATOM 1423 C CA . THR A 1 191 ? 100.097 115.369 -15.429 1.00 100.09 191 THR A CA 1
ATOM 1424 C C . THR A 1 191 ? 98.829 114.565 -15.136 1.00 100.71 191 THR A C 1
ATOM 1425 O O . THR A 1 191 ? 97.911 115.072 -14.480 1.00 101.06 191 THR A O 1
ATOM 1429 N N . GLU A 1 192 ? 98.777 113.321 -15.610 1.00 100.03 192 GLU A N 1
ATOM 1430 C CA . GLU A 1 192 ? 97.580 112.510 -15.420 1.00 99.83 192 GLU A CA 1
ATOM 1431 C C . GLU A 1 192 ? 97.472 111.970 -13.991 1.00 99.31 192 GLU A C 1
ATOM 1432 O O . GLU A 1 192 ? 96.365 111.785 -13.482 1.00 98.23 192 GLU A O 1
ATOM 1438 N N . LEU A 1 193 ? 98.621 111.731 -13.353 1.00 98.98 193 LEU A N 1
ATOM 1439 C CA . LEU A 1 193 ? 98.670 111.313 -11.948 1.00 97.76 193 LEU A CA 1
ATOM 1440 C C . LEU A 1 193 ? 98.381 112.525 -11.054 1.00 97.95 193 LEU A C 1
ATOM 1441 O O . LEU A 1 193 ? 97.820 112.383 -9.968 1.00 97.75 193 LEU A O 1
ATOM 1446 N N . ASP A 1 194 ? 98.762 113.711 -11.528 1.00 98.45 194 ASP A N 1
ATOM 1447 C CA . ASP A 1 194 ? 98.535 114.959 -10.800 1.00 98.95 194 ASP A CA 1
ATOM 1448 C C . ASP A 1 194 ? 97.062 115.354 -10.756 1.00 99.75 194 ASP A C 1
ATOM 1449 O O . ASP A 1 194 ? 96.618 115.974 -9.789 1.00 100.04 194 ASP A O 1
ATOM 1454 N N . ARG A 1 195 ? 96.310 115.009 -11.804 1.00 100.85 195 ARG A N 1
ATOM 1455 C CA . ARG A 1 195 ? 94.865 115.254 -11.826 1.00 100.42 195 ARG A CA 1
ATOM 1456 C C . ARG A 1 195 ? 94.205 114.612 -10.612 1.00 100.13 195 ARG A C 1
ATOM 1457 O O . ARG A 1 195 ? 93.442 115.266 -9.901 1.00 100.43 195 ARG A O 1
ATOM 1465 N N . MET A 1 196 ? 94.524 113.338 -10.375 1.00 98.62 196 MET A N 1
ATOM 1466 C CA . MET A 1 196 ? 93.914 112.556 -9.299 1.00 98.44 196 MET A CA 1
ATOM 1467 C C . MET A 1 196 ? 94.418 112.902 -7.903 1.00 97.94 196 MET A C 1
ATOM 1468 O O . MET A 1 196 ? 93.627 113.108 -6.980 1.00 97.51 196 MET A O 1
ATOM 1473 N N . THR A 1 197 ? 95.736 112.951 -7.759 1.00 97.94 197 THR A N 1
ATOM 1474 C CA . THR A 1 197 ? 96.372 113.221 -6.482 1.00 99.13 197 THR A CA 1
ATOM 1475 C C . THR A 1 197 ? 96.342 114.710 -6.139 1.00 99.59 197 THR A C 1
ATOM 1476 O O . THR A 1 197 ? 95.770 115.095 -5.121 1.00 100.02 197 THR A O 1
ATOM 1480 N N . SER A 1 198 ? 96.971 115.531 -6.983 1.00 99.89 198 SER A N 1
ATOM 1481 C CA . SER A 1 198 ? 96.971 117.001 -6.858 1.00 100.95 198 SER A CA 1
ATOM 1482 C C . SER A 1 198 ? 98.117 117.719 -6.107 1.00 101.35 198 SER A C 1
ATOM 1483 O O . SER A 1 198 ? 97.873 118.785 -5.554 1.00 102.17 198 SER A O 1
ATOM 1486 N N . GLY A 1 199 ? 99.335 117.183 -6.028 1.00 101.13 199 GLY A N 1
ATOM 1487 C CA . GLY A 1 199 ? 99.726 115.866 -6.476 1.00 100.97 199 GLY A CA 1
ATOM 1488 C C . GLY A 1 199 ? 99.956 115.169 -5.157 1.00 101.41 199 GLY A C 1
ATOM 1489 O O . GLY A 1 199 ? 99.017 115.013 -4.377 1.00 102.80 199 GLY A O 1
ATOM 1490 N N . PHE A 1 200 ? 101.200 114.779 -4.885 1.00 102.08 200 PHE A N 1
ATOM 1491 C CA . PHE A 1 200 ? 101.538 114.165 -3.597 1.00 102.44 200 PHE A CA 1
ATOM 1492 C C . PHE A 1 200 ? 101.649 115.252 -2.527 1.00 101.61 200 PHE A C 1
ATOM 1493 O O . PHE A 1 200 ? 102.410 116.209 -2.677 1.00 101.80 200 PHE A O 1
ATOM 1501 N N . GLN A 1 201 ? 100.885 115.105 -1.450 1.00 100.28 201 GLN A N 1
ATOM 1502 C CA . GLN A 1 201 ? 100.753 116.188 -0.478 1.00 99.67 201 GLN A CA 1
ATOM 1503 C C . GLN A 1 201 ? 101.491 116.003 0.827 1.00 98.75 201 GLN A C 1
ATOM 1504 O O . GLN A 1 201 ? 101.747 114.879 1.248 1.00 100.00 201 GLN A O 1
ATOM 1510 N N . ARG A 1 202 ? 101.821 117.124 1.463 1.00 98.62 202 ARG A N 1
ATOM 1511 C CA . ARG A 1 202 ? 102.552 117.130 2.728 1.00 98.65 202 ARG A CA 1
ATOM 1512 C C . ARG A 1 202 ? 101.853 116.288 3.796 1.00 98.47 202 ARG A C 1
ATOM 1513 O O . ARG A 1 202 ? 100.621 116.328 3.923 1.00 98.68 202 ARG A O 1
ATOM 1521 N N . SER A 1 203 ? 102.648 115.514 4.536 1.00 97.53 203 SER A N 1
ATOM 1522 C CA . SER A 1 203 ? 102.166 114.646 5.623 1.00 97.56 203 SER A CA 1
ATOM 1523 C C . SER A 1 203 ? 101.548 113.321 5.166 1.00 98.30 203 SER A C 1
ATOM 1524 O O . SER A 1 203 ? 101.216 112.470 5.996 1.00 99.28 203 SER A O 1
ATOM 1527 N N . ASP A 1 204 ? 101.401 113.133 3.859 1.00 97.39 204 ASP A N 1
ATOM 1528 C CA . ASP A 1 204 ? 100.838 111.892 3.350 1.00 95.89 204 ASP A CA 1
ATOM 1529 C C . ASP A 1 204 ? 101.868 110.772 3.252 1.00 96.91 204 ASP A C 1
ATOM 1530 O O . ASP A 1 204 ? 103.028 111.009 2.888 1.00 97.11 204 ASP A O 1
ATOM 1535 N N . LEU A 1 205 ? 101.439 109.561 3.619 1.00 96.27 205 LEU A N 1
ATOM 1536 C CA . LEU A 1 205 ? 102.249 108.361 3.436 1.00 94.81 205 LEU A CA 1
ATOM 1537 C C . LEU A 1 205 ? 101.772 107.670 2.172 1.00 94.45 205 LEU A C 1
ATOM 1538 O O . LEU A 1 205 ? 100.643 107.182 2.104 1.00 94.91 205 LEU A O 1
ATOM 1543 N N . ILE A 1 206 ? 102.646 107.625 1.177 1.00 93.51 206 ILE A N 1
ATOM 1544 C CA . ILE A 1 206 ? 102.296 107.077 -0.118 1.00 92.92 206 ILE A CA 1
ATOM 1545 C C . ILE A 1 206 ? 103.038 105.778 -0.325 1.00 93.90 206 ILE A C 1
ATOM 1546 O O . ILE A 1 206 ? 104.264 105.743 -0.267 1.00 97.02 206 ILE A O 1
ATOM 1551 N N . ILE A 1 207 ? 102.288 104.711 -0.556 1.00 93.36 207 ILE A N 1
ATOM 1552 C CA . ILE A 1 207 ? 102.873 103.395 -0.759 1.00 94.70 207 ILE A CA 1
ATOM 1553 C C . ILE A 1 207 ? 102.709 102.950 -2.205 1.00 95.63 207 ILE A C 1
ATOM 1554 O O . ILE A 1 207 ? 101.596 102.910 -2.730 1.00 97.35 207 ILE A O 1
ATOM 1559 N N . VAL A 1 208 ? 103.835 102.653 -2.849 1.00 95.43 208 VAL A N 1
ATOM 1560 C CA . VAL A 1 208 ? 103.845 102.216 -4.240 1.00 94.96 208 VAL A CA 1
ATOM 1561 C C . VAL A 1 208 ? 104.338 100.776 -4.280 1.00 95.12 208 VAL A C 1
ATOM 1562 O O . VAL A 1 208 ? 105.539 100.514 -4.188 1.00 93.94 208 VAL A O 1
ATOM 1566 N N . ALA A 1 209 ? 103.390 99.851 -4.401 1.00 95.00 209 ALA A N 1
ATOM 1567 C CA . ALA A 1 209 ? 103.682 98.426 -4.438 1.00 95.13 209 ALA A CA 1
ATOM 1568 C C . ALA A 1 209 ? 103.674 97.883 -5.866 1.00 96.34 209 ALA A C 1
ATOM 1569 O O . ALA A 1 209 ? 102.893 98.338 -6.703 1.00 96.52 209 ALA A O 1
ATOM 1571 N N . ALA A 1 210 ? 104.550 96.916 -6.136 1.00 97.73 210 ALA A N 1
ATOM 1572 C CA . ALA A 1 210 ? 104.647 96.277 -7.454 1.00 100.03 210 ALA A CA 1
ATOM 1573 C C . ALA A 1 210 ? 105.532 95.032 -7.423 1.00 100.47 210 ALA A C 1
ATOM 1574 O O . ALA A 1 210 ? 106.551 95.002 -6.722 1.00 100.34 210 ALA A O 1
ATOM 1576 N N . ARG A 1 211 ? 105.139 94.014 -8.190 1.00 100.29 211 ARG A N 1
ATOM 1577 C CA . ARG A 1 211 ? 105.924 92.785 -8.313 1.00 100.34 211 ARG A CA 1
ATOM 1578 C C . ARG A 1 211 ? 107.263 93.125 -8.971 1.00 101.18 211 ARG A C 1
ATOM 1579 O O . ARG A 1 211 ? 107.360 94.146 -9.660 1.00 101.95 211 ARG A O 1
ATOM 1587 N N . PRO A 1 212 ? 108.303 92.290 -8.749 1.00 101.31 212 PRO A N 1
ATOM 1588 C CA . PRO A 1 212 ? 109.607 92.549 -9.374 1.00 101.16 212 PRO A CA 1
ATOM 1589 C C . PRO A 1 212 ? 109.547 92.517 -10.907 1.00 101.30 212 PRO A C 1
ATOM 1590 O O . PRO A 1 212 ? 108.807 91.708 -11.477 1.00 100.14 212 PRO A O 1
ATOM 1594 N N . SER A 1 213 ? 110.316 93.405 -11.546 1.00 101.84 213 SER A N 1
ATOM 1595 C CA . SER A 1 213 ? 110.378 93.565 -13.017 1.00 103.03 213 SER A CA 1
ATOM 1596 C C . SER A 1 213 ? 109.318 94.515 -13.586 1.00 103.05 213 SER A C 1
ATOM 1597 O O . SER A 1 213 ? 109.325 94.807 -14.785 1.00 102.66 213 SER A O 1
ATOM 1600 N N . VAL A 1 214 ? 108.416 94.990 -12.729 1.00 102.79 214 VAL A N 1
ATOM 1601 C CA . VAL A 1 214 ? 107.325 95.865 -13.165 1.00 101.69 214 VAL A CA 1
ATOM 1602 C C . VAL A 1 214 ? 107.806 97.306 -13.331 1.00 101.41 214 VAL A C 1
ATOM 1603 O O . VAL A 1 214 ? 107.373 98.009 -14.248 1.00 101.38 214 VAL A O 1
ATOM 1607 N N . GLY A 1 215 ? 108.705 97.736 -12.451 1.00 100.62 215 GLY A N 1
ATOM 1608 C CA . GLY A 1 215 ? 109.311 99.056 -12.571 1.00 100.22 215 GLY A CA 1
ATOM 1609 C C . GLY A 1 215 ? 108.960 100.070 -11.502 1.00 101.20 215 GLY A C 1
ATOM 1610 O O . GLY A 1 215 ? 108.841 101.260 -11.799 1.00 100.75 215 GLY A O 1
ATOM 1611 N N . LYS A 1 216 ? 108.810 99.609 -10.259 1.00 101.19 216 LYS A N 1
ATOM 1612 C CA . LYS A 1 216 ? 108.486 100.500 -9.147 1.00 100.57 216 LYS A CA 1
ATOM 1613 C C . LYS A 1 216 ? 109.636 101.451 -8.822 1.00 100.43 216 LYS A C 1
ATOM 1614 O O . LYS A 1 216 ? 109.406 102.629 -8.526 1.00 99.88 216 LYS A O 1
ATOM 1620 N N . THR A 1 217 ? 110.866 100.934 -8.895 1.00 100.15 217 THR A N 1
ATOM 1621 C CA . THR A 1 217 ? 112.078 101.714 -8.621 1.00 99.13 217 THR A CA 1
ATOM 1622 C C . THR A 1 217 ? 112.234 102.842 -9.634 1.00 100.12 217 THR A C 1
ATOM 1623 O O . THR A 1 217 ? 112.476 103.988 -9.246 1.00 101.26 217 THR A O 1
ATOM 1627 N N . ALA A 1 218 ? 112.085 102.510 -10.920 1.00 98.59 218 ALA A N 1
ATOM 1628 C CA . ALA A 1 218 ? 112.164 103.490 -11.999 1.00 97.80 218 ALA A CA 1
ATOM 1629 C C . ALA A 1 218 ? 111.087 104.564 -11.839 1.00 97.69 218 ALA A C 1
ATOM 1630 O O . ALA A 1 218 ? 111.339 105.746 -12.072 1.00 97.93 218 ALA A O 1
ATOM 1632 N N . PHE A 1 219 ? 109.896 104.140 -11.424 1.00 98.13 219 PHE A N 1
ATOM 1633 C CA . PHE A 1 219 ? 108.766 105.041 -11.189 1.00 98.82 219 PHE A CA 1
ATOM 1634 C C . PHE A 1 219 ? 109.100 106.087 -10.119 1.00 99.36 219 PHE A C 1
ATOM 1635 O O . PHE A 1 219 ? 108.960 107.295 -10.352 1.00 97.53 219 PHE A O 1
ATOM 1643 N N . ALA A 1 220 ? 109.559 105.609 -8.961 1.00 99.68 220 ALA A N 1
ATOM 1644 C CA . ALA A 1 220 ? 109.922 106.474 -7.838 1.00 100.68 220 ALA A CA 1
ATOM 1645 C C . ALA A 1 220 ? 111.055 107.450 -8.184 1.00 101.17 220 ALA A C 1
ATOM 1646 O O . ALA A 1 220 ? 110.996 108.632 -7.810 1.00 100.17 220 ALA A O 1
ATOM 1648 N N . LEU A 1 221 ? 112.070 106.954 -8.898 1.00 100.74 221 LEU A N 1
ATOM 1649 C CA . LEU A 1 221 ? 113.191 107.790 -9.343 1.00 100.61 221 LEU A CA 1
ATOM 1650 C C . LEU A 1 221 ? 112.740 108.880 -10.308 1.00 100.58 221 LEU A C 1
ATOM 1651 O O . LEU A 1 221 ? 113.180 110.021 -10.191 1.00 102.16 221 LEU A O 1
ATOM 1656 N N . ASN A 1 222 ? 111.864 108.530 -11.250 1.00 99.07 222 ASN A N 1
ATOM 1657 C CA . ASN A 1 222 ? 111.314 109.506 -12.189 1.00 98.42 222 ASN A CA 1
ATOM 1658 C C . ASN A 1 222 ? 110.606 110.646 -11.459 1.00 98.90 222 ASN A C 1
ATOM 1659 O O . ASN A 1 222 ? 110.785 111.823 -11.794 1.00 98.47 222 ASN A O 1
ATOM 1664 N N . ILE A 1 223 ? 109.807 110.283 -10.458 1.00 98.89 223 ILE A N 1
ATOM 1665 C CA . ILE A 1 223 ? 109.092 111.260 -9.642 1.00 98.72 223 ILE A CA 1
ATOM 1666 C C . ILE A 1 223 ? 110.086 112.137 -8.881 1.00 98.89 223 ILE A C 1
ATOM 1667 O O . ILE A 1 223 ? 110.003 113.369 -8.948 1.00 99.04 223 ILE A O 1
ATOM 1672 N N . ALA A 1 224 ? 111.034 111.496 -8.192 1.00 97.81 224 ALA A N 1
ATOM 1673 C CA . ALA A 1 224 ? 112.078 112.197 -7.435 1.00 96.09 224 ALA A CA 1
ATOM 1674 C C . ALA A 1 224 ? 112.893 113.118 -8.346 1.00 96.17 224 ALA A C 1
ATOM 1675 O O . ALA A 1 224 ? 113.247 114.236 -7.968 1.00 95.68 224 ALA A O 1
ATOM 1677 N N . GLN A 1 225 ? 113.154 112.641 -9.559 1.00 95.80 225 GLN A N 1
ATOM 1678 C CA . GLN A 1 225 ? 113.902 113.386 -10.556 1.00 96.01 225 GLN A CA 1
ATOM 1679 C C . GLN A 1 225 ? 113.115 114.596 -11.055 1.00 97.25 225 GLN A C 1
ATOM 1680 O O . GLN A 1 225 ? 113.680 115.681 -11.192 1.00 96.99 225 GLN A O 1
ATOM 1686 N N . ASN A 1 226 ? 111.822 114.403 -11.329 1.00 97.46 226 ASN A N 1
ATOM 1687 C CA . ASN A 1 226 ? 110.954 115.493 -11.773 1.00 98.78 226 ASN A CA 1
ATOM 1688 C C . ASN A 1 226 ? 110.801 116.580 -10.720 1.00 98.20 226 ASN A C 1
ATOM 1689 O O . ASN A 1 226 ? 110.838 117.768 -11.042 1.00 98.40 226 ASN A O 1
ATOM 1694 N N . VAL A 1 227 ? 110.635 116.169 -9.465 1.00 96.63 227 VAL A N 1
ATOM 1695 C CA . VAL A 1 227 ? 110.495 117.116 -8.363 1.00 95.53 227 VAL A CA 1
ATOM 1696 C C . VAL A 1 227 ? 111.757 117.967 -8.207 1.00 96.59 227 VAL A C 1
ATOM 1697 O O . VAL A 1 227 ? 111.677 119.193 -8.197 1.00 96.20 227 VAL A O 1
ATOM 1701 N N . ALA A 1 228 ? 112.917 117.318 -8.128 1.00 97.06 228 ALA A N 1
ATOM 1702 C CA . ALA A 1 228 ? 114.179 118.029 -7.898 1.00 97.33 228 ALA A CA 1
ATOM 1703 C C . ALA A 1 228 ? 114.648 118.918 -9.047 1.00 96.98 228 ALA A C 1
ATOM 1704 O O . ALA A 1 228 ? 115.135 120.016 -8.798 1.00 97.82 228 ALA A O 1
ATOM 1706 N N . THR A 1 229 ? 114.505 118.453 -10.289 1.00 97.44 229 THR A N 1
ATOM 1707 C CA . THR A 1 229 ? 114.932 119.244 -11.458 1.00 96.19 229 THR A CA 1
ATOM 1708 C C . THR A 1 229 ? 113.928 120.319 -11.885 1.00 97.46 229 THR A C 1
ATOM 1709 O O . THR A 1 229 ? 114.332 121.387 -12.341 1.00 97.87 229 THR A O 1
ATOM 1713 N N . LYS A 1 230 ? 112.633 120.037 -11.736 1.00 99.39 230 LYS A N 1
ATOM 1714 C CA . LYS A 1 230 ? 111.585 120.988 -12.139 1.00 101.06 230 LYS A CA 1
ATOM 1715 C C . LYS A 1 230 ? 111.178 121.987 -11.055 1.00 100.67 230 LYS A C 1
ATOM 1716 O O . LYS A 1 230 ? 111.078 123.183 -11.327 1.00 101.03 230 LYS A O 1
ATOM 1722 N N . THR A 1 231 ? 110.938 121.499 -9.840 1.00 101.49 231 THR A N 1
ATOM 1723 C CA . THR A 1 231 ? 110.568 122.370 -8.720 1.00 102.32 231 THR A CA 1
ATOM 1724 C C . THR A 1 231 ? 111.773 122.653 -7.793 1.00 101.91 231 THR A C 1
ATOM 1725 O O . THR A 1 231 ? 112.776 121.932 -7.824 1.00 102.35 231 THR A O 1
ATOM 1729 N N . ASN A 1 232 ? 111.663 123.700 -6.976 1.00 101.55 232 ASN A N 1
ATOM 1730 C CA . ASN A 1 232 ? 112.761 124.163 -6.113 1.00 101.58 232 ASN A CA 1
ATOM 1731 C C . ASN A 1 232 ? 112.890 123.359 -4.799 1.00 100.77 232 ASN A C 1
ATOM 1732 O O . ASN A 1 232 ? 113.477 123.822 -3.817 1.00 99.62 232 ASN A O 1
ATOM 1737 N N . GLU A 1 233 ? 112.364 122.139 -4.806 1.00 99.73 233 GLU A N 1
ATOM 1738 C CA . GLU A 1 233 ? 112.268 121.331 -3.602 1.00 98.40 233 GLU A CA 1
ATOM 1739 C C . GLU A 1 233 ? 113.372 120.274 -3.506 1.00 98.30 233 GLU A C 1
ATOM 1740 O O . GLU A 1 233 ? 113.913 119.843 -4.522 1.00 99.57 233 GLU A O 1
ATOM 1746 N N . ASN A 1 234 ? 113.699 119.866 -2.280 1.00 97.66 234 ASN A N 1
ATOM 1747 C CA . ASN A 1 234 ? 114.709 118.834 -2.031 1.00 96.31 234 ASN A CA 1
ATOM 1748 C C . ASN A 1 234 ? 114.090 117.463 -1.830 1.00 96.73 234 ASN A C 1
ATOM 1749 O O . ASN A 1 234 ? 113.098 117.322 -1.115 1.00 97.24 234 ASN A O 1
ATOM 1754 N N . VAL A 1 235 ? 114.689 116.453 -2.452 1.00 96.55 235 VAL A N 1
ATOM 1755 C CA . VAL A 1 235 ? 114.200 115.084 -2.336 1.00 94.98 235 VAL A CA 1
ATOM 1756 C C . VAL A 1 235 ? 115.245 114.218 -1.637 1.00 94.98 235 VAL A C 1
ATOM 1757 O O . VAL A 1 235 ? 116.426 114.262 -1.983 1.00 94.15 235 VAL A O 1
ATOM 1761 N N . ALA A 1 236 ? 114.802 113.448 -0.647 1.00 95.57 236 ALA A N 1
ATOM 1762 C CA . ALA A 1 236 ? 115.683 112.535 0.083 1.00 96.13 236 ALA A CA 1
ATOM 1763 C C . ALA A 1 236 ? 115.383 111.097 -0.341 1.00 96.07 236 ALA A C 1
ATOM 1764 O O . ALA A 1 236 ? 114.272 110.592 -0.129 1.00 97.65 236 ALA A O 1
ATOM 1766 N N . ILE A 1 237 ? 116.364 110.454 -0.967 1.00 93.97 237 ILE A N 1
ATOM 1767 C CA . ILE A 1 237 ? 116.183 109.100 -1.473 1.00 93.02 237 ILE A CA 1
ATOM 1768 C C . ILE A 1 237 ? 117.003 108.106 -0.669 1.00 94.97 237 ILE A C 1
ATOM 1769 O O . ILE A 1 237 ? 118.216 108.263 -0.509 1.00 95.82 237 ILE A O 1
ATOM 1774 N N . PHE A 1 238 ? 116.326 107.084 -0.161 1.00 95.37 238 PHE A N 1
ATOM 1775 C CA . PHE A 1 238 ? 116.978 106.009 0.559 1.00 94.52 238 PHE A CA 1
ATOM 1776 C C . PHE A 1 238 ? 116.970 104.792 -0.347 1.00 93.89 238 PHE A C 1
ATOM 1777 O O . PHE A 1 238 ? 115.909 104.265 -0.677 1.00 95.24 238 PHE A O 1
ATOM 1785 N N . SER A 1 239 ? 118.148 104.368 -0.780 1.00 93.33 239 SER A N 1
ATOM 1786 C CA . SER A 1 239 ? 118.240 103.197 -1.629 1.00 95.90 239 SER A CA 1
ATOM 1787 C C . SER A 1 239 ? 118.943 102.089 -0.864 1.00 97.31 239 SER A C 1
ATOM 1788 O O . SER A 1 239 ? 120.151 102.144 -0.635 1.00 98.46 239 SER A O 1
ATOM 1791 N N . LEU A 1 240 ? 118.177 101.078 -0.474 1.00 98.22 240 LEU A N 1
ATOM 1792 C CA . LEU A 1 240 ? 118.702 100.021 0.384 1.00 98.12 240 LEU A CA 1
ATOM 1793 C C . LEU A 1 240 ? 119.200 98.802 -0.393 1.00 98.67 240 LEU A C 1
ATOM 1794 O O . LEU A 1 240 ? 120.001 98.024 0.120 1.00 99.13 240 LEU A O 1
ATOM 1799 N N . GLU A 1 241 ? 118.738 98.647 -1.632 1.00 100.18 241 GLU A N 1
ATOM 1800 C CA . GLU A 1 241 ? 119.131 97.515 -2.471 1.00 101.00 241 GLU A CA 1
ATOM 1801 C C . GLU A 1 241 ? 120.119 97.917 -3.565 1.00 99.60 241 GLU A C 1
ATOM 1802 O O . GLU A 1 241 ? 120.803 97.069 -4.132 1.00 99.38 241 GLU A O 1
ATOM 1808 N N . MET A 1 242 ? 120.196 99.215 -3.837 1.00 100.22 242 MET A N 1
ATOM 1809 C CA . MET A 1 242 ? 120.952 99.746 -4.969 1.00 100.25 242 MET A CA 1
ATOM 1810 C C . MET A 1 242 ? 121.867 100.884 -4.519 1.00 97.31 242 MET A C 1
ATOM 1811 O O . MET A 1 242 ? 121.440 101.764 -3.768 1.00 97.22 242 MET A O 1
ATOM 1816 N N . SER A 1 243 ? 123.122 100.862 -4.969 1.00 94.37 243 SER A N 1
ATOM 1817 C CA . SER A 1 243 ? 124.103 101.873 -4.561 1.00 93.32 243 SER A CA 1
ATOM 1818 C C . SER A 1 243 ? 123.779 103.253 -5.127 1.00 94.10 243 SER A C 1
ATOM 1819 O O . SER A 1 243 ? 122.975 103.375 -6.050 1.00 94.65 243 SER A O 1
ATOM 1822 N N . ALA A 1 244 ? 124.411 104.285 -4.571 1.00 94.36 244 ALA A N 1
ATOM 1823 C CA . ALA A 1 244 ? 124.177 105.671 -4.987 1.00 94.66 244 ALA A CA 1
ATOM 1824 C C . ALA A 1 244 ? 124.596 105.962 -6.430 1.00 96.04 244 ALA A C 1
ATOM 1825 O O . ALA A 1 244 ? 123.952 106.760 -7.118 1.00 95.75 244 ALA A O 1
ATOM 1827 N N . GLN A 1 245 ? 125.675 105.323 -6.879 1.00 97.40 245 GLN A N 1
ATOM 1828 C CA . GLN A 1 245 ? 126.175 105.517 -8.239 1.00 98.91 245 GLN A CA 1
ATOM 1829 C C . GLN A 1 245 ? 125.326 104.729 -9.238 1.00 97.29 245 GLN A C 1
ATOM 1830 O O . GLN A 1 245 ? 125.035 105.208 -10.333 1.00 97.41 245 GLN A O 1
ATOM 1836 N N . GLN A 1 246 ? 124.916 103.531 -8.827 1.00 95.86 246 GLN A N 1
ATOM 1837 C CA . GLN A 1 246 ? 124.099 102.632 -9.632 1.00 95.71 246 GLN A CA 1
ATOM 1838 C C . GLN A 1 246 ? 122.734 103.253 -9.902 1.00 95.88 246 GLN A C 1
ATOM 1839 O O . GLN A 1 246 ? 122.085 102.960 -10.908 1.00 95.84 246 GLN A O 1
ATOM 1845 N N . LEU A 1 247 ? 122.319 104.123 -8.988 1.00 95.59 247 LEU A N 1
ATOM 1846 C CA . LEU A 1 247 ? 121.032 104.800 -9.049 1.00 92.80 247 LEU A CA 1
ATOM 1847 C C . LEU A 1 247 ? 121.140 106.109 -9.822 1.00 92.92 247 LEU A C 1
ATOM 1848 O O . LEU A 1 247 ? 120.212 106.484 -10.538 1.00 94.38 247 LEU A O 1
ATOM 1853 N N . VAL A 1 248 ? 122.275 106.792 -9.687 1.00 93.83 248 VAL A N 1
ATOM 1854 C CA . VAL A 1 248 ? 122.552 108.007 -10.469 1.00 95.48 248 VAL A CA 1
ATOM 1855 C C . VAL A 1 248 ? 122.719 107.660 -11.957 1.00 96.31 248 VAL A C 1
ATOM 1856 O O . VAL A 1 248 ? 122.311 108.434 -12.827 1.00 96.43 248 VAL A O 1
ATOM 1860 N N . MET A 1 249 ? 123.306 106.491 -12.229 1.00 97.90 249 MET A N 1
ATOM 1861 C CA . MET A 1 249 ? 123.422 105.942 -13.584 1.00 99.53 249 MET A CA 1
ATOM 1862 C C . MET A 1 249 ? 122.058 105.890 -14.253 1.00 99.25 249 MET A C 1
ATOM 1863 O O . MET A 1 249 ? 121.914 106.267 -15.414 1.00 99.47 249 MET A O 1
ATOM 1868 N N . ARG A 1 250 ? 121.060 105.425 -13.503 1.00 98.79 250 ARG A N 1
ATOM 1869 C CA . ARG A 1 250 ? 119.713 105.259 -14.026 1.00 98.38 250 ARG A CA 1
ATOM 1870 C C . ARG A 1 250 ? 118.997 106.590 -14.246 1.00 98.16 250 ARG A C 1
ATOM 1871 O O . ARG A 1 250 ? 118.198 106.713 -15.182 1.00 97.57 250 ARG A O 1
ATOM 1879 N N . MET A 1 251 ? 119.272 107.585 -13.403 1.00 97.40 251 MET A N 1
ATOM 1880 C CA . MET A 1 251 ? 118.657 108.901 -13.617 1.00 97.72 251 MET A CA 1
ATOM 1881 C C . MET A 1 251 ? 119.443 109.819 -14.565 1.00 97.62 251 MET A C 1
ATOM 1882 O O . MET A 1 251 ? 118.910 110.825 -15.026 1.00 96.83 251 MET A O 1
ATOM 1887 N N . LEU A 1 252 ? 120.696 109.466 -14.859 1.00 97.98 252 LEU A N 1
ATOM 1888 C CA . LEU A 1 252 ? 121.450 110.151 -15.914 1.00 98.29 252 LEU A CA 1
ATOM 1889 C C . LEU A 1 252 ? 120.866 109.740 -17.262 1.00 99.47 252 LEU A C 1
ATOM 1890 O O . LEU A 1 252 ? 120.579 110.593 -18.108 1.00 100.46 252 LEU A O 1
ATOM 1895 N N . CYS A 1 253 ? 120.691 108.429 -17.443 1.00 99.61 253 CYS A N 1
ATOM 1896 C CA . CYS A 1 253 ? 120.082 107.864 -18.643 1.00 98.83 253 CYS A CA 1
ATOM 1897 C C . CYS A 1 253 ? 118.716 108.472 -18.888 1.00 98.14 253 CYS A C 1
ATOM 1898 O O . CYS A 1 253 ? 118.438 108.977 -19.976 1.00 98.40 253 CYS A O 1
ATOM 1901 N N . ALA A 1 254 ? 117.878 108.426 -17.855 1.00 97.73 254 ALA A N 1
ATOM 1902 C CA . ALA A 1 254 ? 116.529 108.966 -17.909 1.00 96.89 254 ALA A CA 1
ATOM 1903 C C . ALA A 1 254 ? 116.534 110.447 -18.276 1.00 96.59 254 ALA A C 1
ATOM 1904 O O . ALA A 1 254 ? 115.728 110.892 -19.091 1.00 96.40 254 ALA A O 1
ATOM 1906 N N . GLU A 1 255 ? 117.463 111.195 -17.687 1.00 96.72 255 GLU A N 1
ATOM 1907 C CA . GLU A 1 255 ? 117.557 112.634 -17.904 1.00 97.13 255 GLU A CA 1
ATOM 1908 C C . GLU A 1 255 ? 117.851 113.009 -19.354 1.00 97.37 255 GLU A C 1
ATOM 1909 O O . GLU A 1 255 ? 117.017 113.623 -20.017 1.00 96.86 255 GLU A O 1
ATOM 1915 N N . GLY A 1 256 ? 119.031 112.618 -19.837 1.00 97.93 256 GLY A N 1
ATOM 1916 C CA . GLY A 1 256 ? 119.509 113.011 -21.162 1.00 97.07 256 GLY A CA 1
ATOM 1917 C C . GLY A 1 256 ? 119.187 112.100 -22.331 1.00 96.78 256 GLY A C 1
ATOM 1918 O O . GLY A 1 256 ? 119.633 112.364 -23.450 1.00 96.47 256 GLY A O 1
ATOM 1919 N N . ASN A 1 257 ? 118.404 111.047 -22.081 1.00 95.46 257 ASN A N 1
ATOM 1920 C CA . ASN A 1 257 ? 118.019 110.067 -23.112 1.00 94.61 257 ASN A CA 1
ATOM 1921 C C . ASN A 1 257 ? 119.195 109.244 -23.625 1.00 94.15 257 ASN A C 1
ATOM 1922 O O . ASN A 1 257 ? 119.460 109.201 -24.827 1.00 94.43 257 ASN A O 1
ATOM 1927 N N . ILE A 1 258 ? 119.891 108.590 -22.698 1.00 94.19 258 ILE A N 1
ATOM 1928 C CA . ILE A 1 258 ? 121.044 107.754 -23.029 1.00 94.21 258 ILE A CA 1
ATOM 1929 C C . ILE A 1 258 ? 120.691 106.281 -22.833 1.00 93.90 258 ILE A C 1
ATOM 1930 O O . ILE A 1 258 ? 120.218 105.884 -21.768 1.00 92.55 258 ILE A O 1
ATOM 1935 N N . ASN A 1 259 ? 120.912 105.482 -23.874 1.00 95.20 259 ASN A N 1
ATOM 1936 C CA . ASN A 1 259 ? 120.634 104.055 -23.819 1.00 96.40 259 ASN A CA 1
ATOM 1937 C C . ASN A 1 259 ? 121.409 103.426 -22.659 1.00 96.72 259 ASN A C 1
ATOM 1938 O O . ASN A 1 259 ? 122.637 103.518 -22.606 1.00 96.43 259 ASN A O 1
ATOM 1943 N N . ALA A 1 260 ? 120.678 102.823 -21.721 1.00 97.21 260 ALA A N 1
ATOM 1944 C CA . ALA A 1 260 ? 1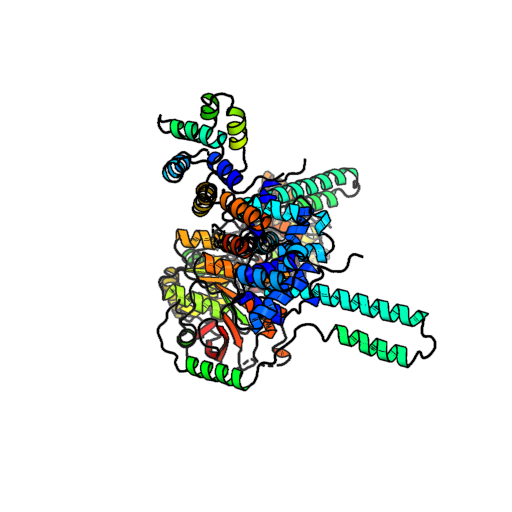21.265 102.248 -20.504 1.00 97.41 260 ALA A CA 1
ATOM 1945 C C . ALA A 1 260 ? 122.294 101.150 -20.768 1.00 98.37 260 ALA A C 1
ATOM 1946 O O . ALA A 1 260 ? 123.415 101.211 -20.254 1.00 98.29 260 ALA A O 1
ATOM 1948 N N . GLN A 1 261 ? 121.911 100.160 -21.575 1.00 99.37 261 GLN A N 1
ATOM 1949 C CA . GLN A 1 261 ? 122.784 99.033 -21.913 1.00 99.86 261 GLN A CA 1
ATOM 1950 C C . GLN A 1 261 ? 124.053 99.524 -22.606 1.00 99.14 261 GLN A C 1
ATOM 1951 O O . GLN A 1 261 ? 125.121 98.915 -22.487 1.00 98.69 261 GLN A O 1
ATOM 1957 N N . ASN A 1 262 ? 123.908 100.636 -23.323 1.00 99.10 262 ASN A N 1
ATOM 1958 C CA . ASN A 1 262 ? 125.001 101.311 -24.008 1.00 99.13 262 ASN A CA 1
ATOM 1959 C C . ASN A 1 262 ? 126.064 101.779 -23.005 1.00 98.13 262 ASN A C 1
ATOM 1960 O O . ASN A 1 262 ? 127.259 101.570 -23.223 1.00 97.86 262 ASN A O 1
ATOM 1965 N N . LEU A 1 263 ? 125.622 102.386 -21.901 1.00 97.34 263 LEU A N 1
ATOM 1966 C CA . LEU A 1 263 ? 126.527 102.789 -20.817 1.00 97.24 263 LEU A CA 1
ATOM 1967 C C . LEU A 1 263 ? 127.151 101.583 -20.119 1.00 97.97 263 LEU A C 1
ATOM 1968 O O . LEU A 1 263 ? 128.346 101.598 -19.811 1.00 97.80 263 LEU A O 1
ATOM 1973 N N . ARG A 1 264 ? 126.339 100.549 -19.883 1.00 98.48 264 ARG A N 1
ATOM 1974 C CA . ARG A 1 264 ? 126.781 99.304 -19.233 1.00 99.28 264 ARG A CA 1
ATOM 1975 C C . ARG A 1 264 ? 127.932 98.606 -19.966 1.00 100.07 264 ARG A C 1
ATOM 1976 O O . ARG A 1 264 ? 128.624 97.769 -19.380 1.00 100.84 264 ARG A O 1
ATOM 1984 N N . THR A 1 265 ? 128.132 98.950 -21.239 1.00 100.30 265 THR A N 1
ATOM 1985 C CA . THR A 1 265 ? 129.136 98.280 -22.066 1.00 100.88 265 THR A CA 1
ATOM 1986 C C . THR A 1 265 ? 130.233 99.228 -22.594 1.00 100.76 265 THR A C 1
ATOM 1987 O O . THR A 1 265 ? 130.989 98.874 -23.508 1.00 100.44 265 THR A O 1
ATOM 1991 N N . GLY A 1 266 ? 130.322 100.424 -22.013 1.00 100.32 266 GLY A N 1
ATOM 1992 C CA . GLY A 1 266 ? 131.344 101.400 -22.407 1.00 101.02 266 GLY A CA 1
ATOM 1993 C C . GLY A 1 266 ? 130.999 102.180 -23.663 1.00 101.66 266 GLY A C 1
ATOM 1994 O O . GLY A 1 266 ? 131.222 103.395 -23.722 1.00 101.77 266 GLY A O 1
ATOM 1995 N N . LYS A 1 267 ? 130.463 101.469 -24.662 1.00 101.86 267 LYS A N 1
ATOM 1996 C CA . LYS A 1 267 ? 130.015 102.042 -25.938 1.00 101.85 267 LYS A CA 1
ATOM 1997 C C . LYS A 1 267 ? 129.317 103.372 -25.692 1.00 101.67 267 LYS A C 1
ATOM 1998 O O . LYS A 1 267 ? 128.404 103.451 -24.872 1.00 101.51 267 LYS A O 1
ATOM 2004 N N . LEU A 1 268 ? 129.752 104.410 -26.399 1.00 100.93 268 LEU A N 1
ATOM 2005 C CA . LEU A 1 268 ? 129.189 105.753 -26.258 1.00 99.33 268 LEU A CA 1
ATOM 2006 C C . LEU A 1 268 ? 129.462 106.559 -27.518 1.00 98.43 268 LEU A C 1
ATOM 2007 O O . LEU A 1 268 ? 130.588 107.015 -27.747 1.00 98.37 268 LEU A O 1
ATOM 2012 N N . THR A 1 269 ? 128.426 106.709 -28.343 1.00 97.11 269 THR A N 1
ATOM 2013 C CA . THR A 1 269 ? 128.523 107.478 -29.582 1.00 95.23 269 THR A CA 1
ATOM 2014 C C . THR A 1 269 ? 128.928 108.917 -29.246 1.00 94.40 269 THR A C 1
ATOM 2015 O O . THR A 1 269 ? 128.473 109.464 -28.242 1.00 93.30 269 THR A O 1
ATOM 2019 N N . PRO A 1 270 ? 129.804 109.528 -30.066 1.00 94.12 270 PRO A N 1
ATOM 2020 C CA . PRO A 1 270 ? 130.309 110.879 -29.784 1.00 94.48 270 PRO A CA 1
ATOM 2021 C C . PRO A 1 270 ? 129.267 111.857 -29.212 1.00 94.93 270 PRO A C 1
ATOM 2022 O O . PRO A 1 270 ? 129.566 112.603 -28.273 1.00 93.16 270 PRO A O 1
ATOM 2026 N N . GLU A 1 271 ? 128.041 111.752 -29.651 1.00 96.12 271 GLU A N 1
ATOM 2027 C CA . GLU A 1 271 ? 127.093 112.756 -29.293 1.00 98.08 271 GLU A CA 1
ATOM 2028 C C . GLU A 1 271 ? 126.235 112.259 -28.129 1.00 98.45 271 GLU A C 1
ATOM 2029 O O . GLU A 1 271 ? 125.590 113.021 -27.424 1.00 97.10 271 GLU A O 1
ATOM 2035 N N . ASP A 1 272 ? 126.290 110.962 -27.915 1.00 98.57 272 ASP A N 1
ATOM 2036 C CA . ASP A 1 272 ? 125.672 110.338 -26.753 1.00 97.45 272 ASP A CA 1
ATOM 2037 C C . ASP A 1 272 ? 126.473 110.829 -25.550 1.00 97.50 272 ASP A C 1
ATOM 2038 O O . ASP A 1 272 ? 125.978 110.852 -24.426 1.00 97.83 272 ASP A O 1
ATOM 2043 N N . TRP A 1 273 ? 127.723 111.218 -25.805 1.00 99.38 273 TRP A N 1
ATOM 2044 C CA . TRP A 1 273 ? 128.602 111.757 -24.774 1.00 100.31 273 TRP A CA 1
ATOM 2045 C C . TRP A 1 273 ? 128.239 113.207 -24.459 1.00 98.10 273 TRP A C 1
ATOM 2046 O O . TRP A 1 273 ? 128.240 113.616 -23.299 1.00 97.27 273 TRP A O 1
ATOM 2057 N N . GLY A 1 274 ? 127.941 113.979 -25.502 1.00 96.91 274 GLY A N 1
ATOM 2058 C CA . GLY A 1 274 ? 127.510 115.364 -25.344 1.00 95.32 274 GLY A CA 1
ATOM 2059 C C . GLY A 1 274 ? 126.168 115.383 -24.644 1.00 94.12 274 GLY A C 1
ATOM 2060 O O . GLY A 1 274 ? 125.820 116.350 -23.973 1.00 94.28 274 GLY A O 1
ATOM 2061 N N . LYS A 1 275 ? 125.435 114.284 -24.804 1.00 93.02 275 LYS A N 1
ATOM 2062 C CA . LYS A 1 275 ? 124.126 114.071 -24.205 1.00 91.02 275 LYS A CA 1
ATOM 2063 C C . LYS A 1 275 ? 124.307 113.900 -22.696 1.00 91.37 275 LYS A C 1
ATOM 2064 O O . LYS A 1 275 ? 123.473 114.330 -21.896 1.00 91.35 275 LYS A O 1
ATOM 2070 N N . LEU A 1 276 ? 125.422 113.277 -22.328 1.00 91.88 276 LEU A N 1
ATOM 2071 C CA . LEU A 1 276 ? 125.768 112.999 -20.939 1.00 92.41 276 LEU A CA 1
ATOM 2072 C C . LEU A 1 276 ? 126.180 114.241 -20.150 1.00 93.22 276 LEU A C 1
ATOM 2073 O O . LEU A 1 276 ? 125.867 114.357 -18.962 1.00 93.66 276 LEU A O 1
ATOM 2078 N N . THR A 1 277 ? 126.877 115.164 -20.807 1.00 93.75 277 THR A N 1
ATOM 2079 C CA . THR A 1 277 ? 127.352 116.381 -20.149 1.00 94.70 277 THR A CA 1
ATOM 2080 C C . THR A 1 277 ? 126.212 117.347 -19.828 1.00 95.16 277 THR A C 1
ATOM 2081 O O . THR A 1 277 ? 126.290 118.092 -18.849 1.00 95.35 277 THR A O 1
ATOM 2085 N N . MET A 1 278 ? 125.159 117.321 -20.645 1.00 95.50 278 MET A N 1
ATOM 2086 C CA . MET A 1 278 ? 123.987 118.177 -20.430 1.00 96.43 278 MET A CA 1
ATOM 2087 C C . MET A 1 278 ? 123.146 117.600 -19.297 1.00 97.21 278 MET A C 1
ATOM 2088 O O . MET A 1 278 ? 122.545 118.342 -18.519 1.00 97.78 278 MET A O 1
ATOM 2093 N N . ALA A 1 279 ? 123.106 116.272 -19.217 1.00 97.55 279 ALA A N 1
ATOM 2094 C CA . ALA A 1 279 ? 122.386 115.578 -18.159 1.00 97.86 279 ALA A CA 1
ATOM 2095 C C . ALA A 1 279 ? 123.017 115.915 -16.816 1.00 99.24 279 ALA A C 1
ATOM 2096 O O . ALA A 1 279 ? 122.320 116.270 -15.864 1.00 100.33 279 ALA A O 1
ATOM 2098 N N . MET A 1 280 ? 124.342 115.816 -16.756 1.00 99.51 280 MET A N 1
ATOM 2099 C CA . MET A 1 280 ? 125.089 116.137 -15.547 1.00 101.14 280 MET A CA 1
ATOM 2100 C C . MET A 1 280 ? 124.924 117.596 -15.145 1.00 100.01 280 MET A C 1
ATOM 2101 O O . MET A 1 280 ? 124.707 117.900 -13.971 1.00 99.28 280 MET A O 1
ATOM 2106 N N . GLY A 1 281 ? 125.031 118.489 -16.127 1.00 100.05 281 GLY A N 1
ATOM 2107 C CA . GLY A 1 281 ? 124.892 119.923 -15.896 1.00 100.03 281 GLY A CA 1
ATOM 2108 C C . GLY A 1 281 ? 123.563 120.248 -15.249 1.00 100.49 281 GLY A C 1
ATOM 2109 O O . GLY A 1 281 ? 123.513 120.909 -14.206 1.00 101.53 281 GLY A O 1
ATOM 2110 N N . SER A 1 282 ? 122.489 119.755 -15.858 1.00 99.03 282 SER A N 1
ATOM 2111 C CA . SER A 1 282 ? 121.142 119.990 -15.361 1.00 99.28 282 SER A CA 1
ATOM 2112 C C . SER A 1 282 ? 120.864 119.252 -14.049 1.00 98.78 282 SER A C 1
ATOM 2113 O O . SER A 1 282 ? 120.097 119.736 -13.209 1.00 98.53 282 SER A O 1
ATOM 2116 N N . LEU A 1 283 ? 121.495 118.094 -13.874 1.00 97.46 283 LEU A N 1
ATOM 2117 C CA . LEU A 1 283 ? 121.245 117.262 -12.701 1.00 96.81 283 LEU A CA 1
ATOM 2118 C C . LEU A 1 283 ? 122.030 117.738 -11.474 1.00 97.52 283 LEU A C 1
ATOM 2119 O O . LEU A 1 283 ? 121.654 117.437 -10.342 1.00 96.93 283 LEU A O 1
ATOM 2124 N N . SER A 1 284 ? 123.098 118.502 -11.704 1.00 98.93 284 SER A N 1
ATOM 2125 C CA . SER A 1 284 ? 123.922 119.052 -10.623 1.00 100.26 284 SER A CA 1
ATOM 2126 C C . SER A 1 284 ? 123.222 120.150 -9.827 1.00 100.82 284 SER A C 1
ATOM 2127 O O . SER A 1 284 ? 123.510 120.343 -8.643 1.00 102.03 284 SER A O 1
ATOM 2130 N N . ASN A 1 285 ? 122.320 120.873 -10.484 1.00 101.21 285 ASN A N 1
ATOM 2131 C CA . ASN A 1 285 ? 121.579 121.965 -9.849 1.00 101.38 285 ASN A CA 1
ATOM 2132 C C . ASN A 1 285 ? 120.434 121.449 -8.976 1.00 100.51 285 ASN A C 1
ATOM 2133 O O . ASN A 1 285 ? 119.947 122.159 -8.089 1.00 100.97 285 ASN A O 1
ATOM 2138 N N . ALA A 1 286 ? 120.027 120.204 -9.225 1.00 98.28 286 ALA A N 1
ATOM 2139 C CA . ALA A 1 286 ? 118.941 119.565 -8.490 1.00 96.90 286 ALA A CA 1
ATOM 2140 C C . ALA A 1 286 ? 119.314 119.248 -7.038 1.00 97.01 286 ALA A C 1
ATOM 2141 O O . ALA A 1 286 ? 120.467 118.932 -6.724 1.00 96.55 286 ALA A O 1
ATOM 2143 N N . GLY A 1 287 ? 118.325 119.348 -6.157 1.00 96.95 287 GLY A N 1
ATOM 2144 C CA . GLY A 1 287 ? 118.518 119.042 -4.750 1.00 97.94 287 GLY A CA 1
ATOM 2145 C C . GLY A 1 287 ? 118.203 117.586 -4.469 1.00 98.33 287 GLY A C 1
ATOM 2146 O O . GLY A 1 287 ? 117.137 117.268 -3.922 1.00 98.10 287 GLY A O 1
ATOM 2147 N N . ILE A 1 288 ? 119.127 116.706 -4.858 1.00 97.39 288 ILE A N 1
ATOM 2148 C CA . ILE A 1 288 ? 118.977 115.264 -4.627 1.00 97.15 288 ILE A CA 1
ATOM 2149 C C . ILE A 1 288 ? 119.995 114.728 -3.618 1.00 95.98 288 ILE A C 1
ATOM 2150 O O . ILE A 1 288 ? 121.212 114.795 -3.827 1.00 95.67 288 ILE A O 1
ATOM 2155 N N . TYR A 1 289 ? 119.466 114.190 -2.527 1.00 95.33 289 TYR A N 1
ATOM 2156 C CA . TYR A 1 289 ? 120.268 113.645 -1.445 1.00 95.33 289 TYR A CA 1
ATOM 2157 C C . TYR A 1 289 ? 120.006 112.149 -1.336 1.00 95.30 289 TYR A C 1
ATOM 2158 O O . TYR A 1 289 ? 118.870 111.723 -1.112 1.00 97.26 289 TYR A O 1
ATOM 2167 N N . ILE A 1 290 ? 121.057 111.355 -1.512 1.00 94.15 290 ILE A N 1
ATOM 2168 C CA . ILE A 1 290 ? 120.924 109.904 -1.509 1.00 93.30 290 ILE A CA 1
ATOM 2169 C C . ILE A 1 290 ? 121.690 109.256 -0.369 1.00 94.69 290 ILE A C 1
ATOM 2170 O O . ILE A 1 290 ? 122.856 109.576 -0.122 1.00 96.11 290 ILE A O 1
ATOM 2175 N N . ASP A 1 291 ? 121.011 108.342 0.316 1.00 94.96 291 ASP A N 1
ATOM 2176 C CA . ASP A 1 291 ? 121.607 107.519 1.353 1.00 94.09 291 ASP A CA 1
ATOM 2177 C C . ASP A 1 291 ? 121.498 106.059 0.894 1.00 93.80 291 ASP A C 1
ATOM 2178 O O . ASP A 1 291 ? 120.394 105.509 0.830 1.00 95.21 291 ASP A O 1
ATOM 2183 N N . ASP A 1 292 ? 122.627 105.440 0.548 1.00 92.31 292 ASP A N 1
ATOM 2184 C CA . ASP A 1 292 ? 122.594 104.058 0.061 1.00 93.62 292 ASP A CA 1
ATOM 2185 C C . ASP A 1 292 ? 123.013 103.020 1.103 1.00 94.98 292 ASP A C 1
ATOM 2186 O O . ASP A 1 292 ? 123.646 102.012 0.777 1.00 96.01 292 ASP A O 1
ATOM 2191 N N . THR A 1 293 ? 122.641 103.281 2.355 1.00 96.55 293 THR A N 1
ATOM 2192 C CA . THR A 1 293 ? 122.886 102.371 3.473 1.00 96.94 293 THR A CA 1
ATOM 2193 C C . THR A 1 293 ? 121.999 101.124 3.336 1.00 97.74 293 THR A C 1
ATOM 2194 O O . THR A 1 293 ? 120.768 101.228 3.374 1.00 96.10 293 THR A O 1
ATOM 2198 N N . PRO A 1 294 ? 122.635 99.949 3.168 1.00 98.06 294 PRO A N 1
ATOM 2199 C CA . PRO A 1 294 ? 122.056 98.621 2.918 1.00 98.85 294 PRO A CA 1
ATOM 2200 C C . PRO A 1 294 ? 120.785 98.248 3.695 1.00 99.28 294 PRO A C 1
ATOM 2201 O O . PRO A 1 294 ? 119.831 97.768 3.075 1.00 100.59 294 PRO A O 1
ATOM 2205 N N . SER A 1 295 ? 120.759 98.432 5.015 1.00 98.73 295 SER A N 1
ATOM 2206 C CA . SER A 1 295 ? 119.530 98.138 5.779 1.00 99.79 295 SER A CA 1
ATOM 2207 C C . SER A 1 295 ? 119.355 98.987 7.039 1.00 99.69 295 SER A C 1
ATOM 2208 O O . SER A 1 295 ? 119.530 98.514 8.164 1.00 99.64 295 SER A O 1
ATOM 2211 N N . ILE A 1 296 ? 118.979 100.245 6.818 1.00 99.99 296 ILE A N 1
ATOM 2212 C CA . ILE A 1 296 ? 118.815 101.239 7.877 1.00 99.72 296 ILE A CA 1
ATOM 2213 C C . ILE A 1 296 ? 117.601 100.929 8.745 1.00 98.23 296 ILE A C 1
ATOM 2214 O O . ILE A 1 296 ? 116.693 100.209 8.323 1.00 98.59 296 ILE A O 1
ATOM 2219 N N . ARG A 1 297 ? 117.590 101.475 9.958 1.00 95.25 297 ARG A N 1
ATOM 2220 C CA . ARG A 1 297 ? 116.420 101.378 10.812 1.00 95.90 297 ARG A CA 1
ATOM 2221 C C . ARG A 1 297 ? 115.628 102.662 10.547 1.00 96.20 297 ARG A C 1
ATOM 2222 O O . ARG A 1 297 ? 116.148 103.585 9.912 1.00 95.96 297 ARG A O 1
ATOM 2230 N N . VAL A 1 298 ? 114.379 102.733 11.005 1.00 95.81 298 VAL A N 1
ATOM 2231 C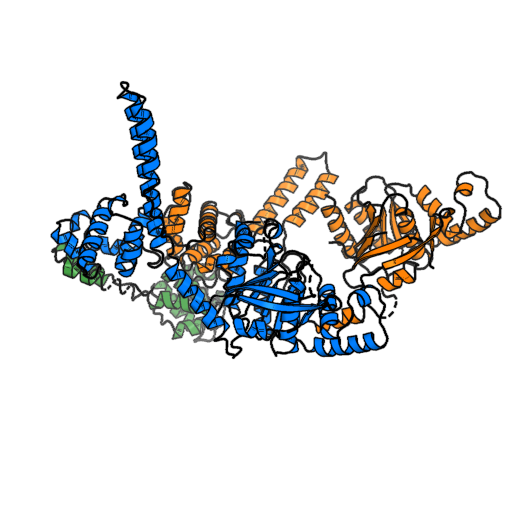 CA . VAL A 1 298 ? 113.573 103.929 10.738 1.00 95.96 298 VAL A CA 1
ATOM 2232 C C . VAL A 1 298 ? 114.095 105.142 11.515 1.00 96.41 298 VAL A C 1
ATOM 2233 O O . VAL A 1 298 ? 113.951 106.283 11.065 1.00 94.08 298 VAL A O 1
ATOM 2237 N N . SER A 1 299 ? 114.707 104.894 12.673 1.00 97.11 299 SER A N 1
ATOM 2238 C CA . SER A 1 299 ? 115.205 105.985 13.502 1.00 98.06 299 SER A CA 1
ATOM 2239 C C . SER A 1 299 ? 116.317 106.726 12.779 1.00 97.96 299 SER A C 1
ATOM 2240 O O . SER A 1 299 ? 116.364 107.959 12.823 1.00 98.90 299 SER A O 1
ATOM 2243 N N . ASP A 1 300 ? 117.187 105.971 12.101 1.00 97.30 300 ASP A N 1
ATOM 2244 C CA . ASP A 1 300 ? 118.276 106.537 11.296 1.00 96.94 300 ASP A CA 1
ATOM 2245 C C . ASP A 1 300 ? 117.705 107.372 10.156 1.00 95.79 300 ASP A C 1
ATOM 2246 O O . ASP A 1 300 ? 118.109 108.518 9.960 1.00 95.65 300 ASP A O 1
ATOM 2251 N N . ILE A 1 301 ? 116.769 106.789 9.405 1.00 94.38 301 ILE A N 1
ATOM 2252 C CA . ILE A 1 301 ? 116.088 107.504 8.332 1.00 93.78 301 ILE A CA 1
ATOM 2253 C C . ILE A 1 301 ? 115.559 108.818 8.897 1.00 95.40 301 ILE A C 1
ATOM 2254 O O . ILE A 1 301 ? 115.882 109.895 8.391 1.00 97.55 301 ILE A O 1
ATOM 2259 N N . ARG A 1 302 ? 114.772 108.711 9.967 1.00 94.48 302 ARG A N 1
ATOM 2260 C CA . ARG A 1 302 ? 114.148 109.857 10.600 1.00 94.14 302 ARG A CA 1
ATOM 2261 C C . ARG A 1 302 ? 115.129 110.939 11.031 1.00 94.82 302 ARG A C 1
ATOM 2262 O O . ARG A 1 302 ? 114.911 112.117 10.749 1.00 94.28 302 ARG A O 1
ATOM 2270 N N . ALA A 1 303 ? 116.214 110.538 11.689 1.00 95.46 303 ALA A N 1
ATOM 2271 C CA . ALA A 1 303 ? 117.221 111.489 12.159 1.00 96.41 303 ALA A CA 1
ATOM 2272 C C . ALA A 1 303 ? 117.890 112.247 11.015 1.00 96.41 303 ALA A C 1
ATOM 2273 O O . ALA A 1 303 ? 118.121 113.453 11.117 1.00 96.62 303 ALA A O 1
ATOM 2275 N N . LYS A 1 304 ? 118.193 111.537 9.931 1.00 96.63 304 LYS A N 1
ATOM 2276 C CA . LYS A 1 304 ? 118.860 112.145 8.784 1.00 97.19 304 LYS A CA 1
ATOM 2277 C C . LYS A 1 304 ? 117.965 113.148 8.077 1.00 97.77 304 LYS A C 1
ATOM 2278 O O . LYS A 1 304 ? 118.421 114.226 7.707 1.00 100.60 304 LYS A O 1
ATOM 2284 N N . CYS A 1 305 ? 116.698 112.787 7.893 1.00 97.06 305 CYS A N 1
ATOM 2285 C CA . CYS A 1 305 ? 115.720 113.668 7.266 1.00 98.34 305 CYS A CA 1
ATOM 2286 C C . CYS A 1 305 ? 115.488 114.919 8.119 1.00 99.72 305 CYS A C 1
ATOM 2287 O O . CYS A 1 305 ? 115.336 116.031 7.598 1.00 100.01 305 CYS A O 1
ATOM 2290 N N . ARG A 1 306 ? 115.478 114.708 9.433 1.00 100.82 306 ARG A N 1
ATOM 2291 C CA . ARG A 1 306 ? 115.286 115.743 10.441 1.00 100.69 306 ARG A CA 1
ATOM 2292 C C . ARG A 1 306 ? 116.337 116.836 10.294 1.00 100.79 306 ARG A C 1
ATOM 2293 O O . ARG A 1 306 ? 116.005 118.018 10.207 1.00 100.31 306 ARG A O 1
ATOM 2301 N N . ARG A 1 307 ? 117.604 116.419 10.273 1.00 101.37 307 ARG A N 1
ATOM 2302 C CA . ARG A 1 307 ? 118.739 117.327 10.130 1.00 103.68 307 ARG A CA 1
ATOM 2303 C C . ARG A 1 307 ? 118.704 118.057 8.801 1.00 102.03 307 ARG A C 1
ATOM 2304 O O . ARG A 1 307 ? 119.041 119.238 8.738 1.00 102.58 307 ARG A O 1
ATOM 2312 N N . LEU A 1 308 ? 118.289 117.346 7.752 1.00 100.31 308 LEU A N 1
ATOM 2313 C CA . LEU A 1 308 ? 118.245 117.887 6.399 1.00 97.60 308 LEU A CA 1
ATOM 2314 C C . LEU A 1 308 ? 117.231 119.014 6.252 1.00 97.79 308 LEU A C 1
ATOM 2315 O O . LEU A 1 308 ? 117.561 120.056 5.682 1.00 98.05 308 LEU A O 1
ATOM 2320 N N . LYS A 1 309 ? 116.016 118.816 6.771 1.00 96.44 309 LYS A N 1
ATOM 2321 C CA . LYS A 1 309 ? 114.957 119.823 6.633 1.00 97.15 309 LYS A CA 1
ATOM 2322 C C . LYS A 1 309 ? 115.306 121.159 7.293 1.00 98.13 309 LYS A C 1
ATOM 2323 O O . LYS A 1 309 ? 114.915 122.225 6.812 1.00 97.05 309 LYS A O 1
ATOM 2329 N N . GLN A 1 310 ? 116.050 121.089 8.389 1.00 100.57 310 GLN A N 1
ATOM 2330 C CA . GLN A 1 310 ? 116.426 122.274 9.152 1.00 102.53 310 GLN A CA 1
ATOM 2331 C C . GLN A 1 310 ? 117.801 122.805 8.737 1.00 101.57 310 GLN A C 1
ATOM 2332 O O . GLN A 1 310 ? 118.254 123.839 9.230 1.00 101.92 310 GLN A O 1
ATOM 2338 N N . GLU A 1 311 ? 118.441 122.099 7.807 1.00 101.20 311 GLU A N 1
ATOM 2339 C CA . GLU A 1 311 ? 119.765 122.463 7.303 1.00 101.54 311 GLU A CA 1
ATOM 2340 C C . GLU A 1 311 ? 119.696 123.021 5.883 1.00 99.66 311 GLU A C 1
ATOM 2341 O O . GLU A 1 311 ? 120.458 123.920 5.529 1.00 99.29 311 GLU A O 1
ATOM 2347 N N . SER A 1 312 ? 118.778 122.486 5.081 1.00 98.60 312 SER A N 1
ATOM 2348 C CA . SER A 1 312 ? 118.616 122.908 3.692 1.00 97.44 312 SER A CA 1
ATOM 2349 C C . SER A 1 312 ? 117.151 122.985 3.251 1.00 97.45 312 SER A C 1
ATOM 2350 O O . SER A 1 312 ? 116.840 123.610 2.240 1.00 98.19 312 SER A O 1
ATOM 2353 N N . GLY A 1 313 ? 116.261 122.354 4.014 1.00 97.59 313 GLY A N 1
ATOM 2354 C CA . GLY A 1 313 ? 114.840 122.278 3.665 1.00 96.70 313 GLY A CA 1
ATOM 2355 C C . GLY A 1 313 ? 114.563 120.950 2.992 1.00 96.28 313 GLY A C 1
ATOM 2356 O O . GLY A 1 313 ? 115.434 120.418 2.313 1.00 97.08 313 GLY A O 1
ATOM 2357 N N . LEU A 1 314 ? 113.359 120.413 3.170 1.00 96.28 314 LEU A N 1
ATOM 2358 C CA . LEU A 1 314 ? 113.010 119.115 2.588 1.00 97.04 314 LEU A CA 1
ATOM 2359 C C . LEU A 1 314 ? 111.601 119.110 1.995 1.00 97.39 314 LEU A C 1
ATOM 2360 O O . LEU A 1 314 ? 110.678 119.683 2.573 1.00 98.10 314 LEU A O 1
ATOM 2365 N N . GLY A 1 315 ? 111.446 118.448 0.848 1.00 97.60 315 GLY A N 1
ATOM 2366 C CA . GLY A 1 315 ? 110.162 118.368 0.145 1.00 97.57 315 GLY A CA 1
ATOM 2367 C C . GLY A 1 315 ? 109.545 116.989 -0.068 1.00 97.82 315 GLY A C 1
ATOM 2368 O O . GLY A 1 315 ? 108.322 116.859 -0.084 1.00 97.35 315 GLY A O 1
ATOM 2369 N N . MET A 1 316 ? 110.385 115.971 -0.259 1.00 98.19 316 MET A N 1
ATOM 2370 C CA . MET A 1 316 ? 109.939 114.581 -0.432 1.00 98.37 316 MET A CA 1
ATOM 2371 C C . MET A 1 316 ? 110.920 113.600 0.154 1.00 96.75 316 MET A C 1
ATOM 2372 O O . MET A 1 316 ? 112.127 113.854 0.193 1.00 96.96 316 MET A O 1
ATOM 2377 N N . ILE A 1 317 ? 110.389 112.455 0.567 1.00 95.55 317 ILE A N 1
ATOM 2378 C CA . ILE A 1 317 ? 111.203 111.329 0.994 1.00 92.91 317 ILE A CA 1
ATOM 2379 C C . ILE A 1 317 ? 110.782 110.117 0.163 1.00 93.22 317 ILE A C 1
ATOM 2380 O O . ILE A 1 317 ? 109.586 109.813 0.050 1.00 93.73 317 ILE A O 1
ATOM 2385 N N . VAL A 1 318 ? 111.761 109.466 -0.456 1.00 91.04 318 VAL A N 1
ATOM 2386 C CA . VAL A 1 318 ? 111.516 108.254 -1.228 1.00 91.49 318 VAL A CA 1
ATOM 2387 C C . VAL A 1 318 ? 112.360 107.145 -0.615 1.00 92.80 318 VAL A C 1
ATOM 2388 O O . VAL A 1 318 ? 113.567 107.315 -0.427 1.00 94.00 318 VAL A O 1
ATOM 2392 N N . ILE A 1 319 ? 111.727 106.017 -0.299 1.00 92.74 319 ILE A N 1
ATOM 2393 C CA . ILE A 1 319 ? 112.438 104.873 0.276 1.00 93.20 319 ILE A CA 1
ATOM 2394 C C . ILE A 1 319 ? 112.337 103.645 -0.641 1.00 93.52 319 ILE A C 1
ATOM 2395 O O . ILE A 1 319 ? 111.236 103.105 -0.821 1.00 92.21 319 ILE A O 1
ATOM 2400 N N . ASP A 1 320 ? 113.471 103.223 -1.227 1.00 93.66 320 ASP A N 1
ATOM 2401 C CA . ASP A 1 320 ? 113.481 102.061 -2.140 1.00 95.20 320 ASP A CA 1
ATOM 2402 C C . ASP A 1 320 ? 113.300 100.746 -1.393 1.00 96.59 320 ASP A C 1
ATOM 2403 O O . ASP A 1 320 ? 114.228 100.145 -0.849 1.00 92.68 320 ASP A O 1
ATOM 2408 N N . TYR A 1 321 ? 112.039 100.342 -1.468 1.00 99.43 321 TYR A N 1
ATOM 2409 C CA . TYR A 1 321 ? 111.352 99.257 -0.777 1.00 98.53 321 TYR A CA 1
ATOM 2410 C C . TYR A 1 321 ? 111.510 99.019 0.714 1.00 98.58 321 TYR A C 1
ATOM 2411 O O . TYR A 1 321 ? 112.602 98.925 1.262 1.00 99.84 321 TYR A O 1
ATOM 2420 N N . LEU A 1 322 ? 110.336 98.971 1.329 1.00 97.92 322 LEU A N 1
ATOM 2421 C CA . LEU A 1 322 ? 110.126 98.949 2.760 1.00 97.34 322 LEU A CA 1
ATOM 2422 C C . LEU A 1 322 ? 110.469 97.648 3.468 1.00 98.03 322 LEU A C 1
ATOM 2423 O O . LEU A 1 322 ? 110.822 97.667 4.648 1.00 99.67 322 LEU A O 1
ATOM 2428 N N . GLN A 1 323 ? 110.399 96.529 2.750 1.00 97.21 323 GLN A N 1
ATOM 2429 C CA . GLN A 1 323 ? 110.648 95.212 3.345 1.00 95.67 323 GLN A CA 1
ATOM 2430 C C . GLN A 1 323 ? 112.142 94.999 3.644 1.00 95.23 323 GLN A C 1
ATOM 2431 O O . GLN A 1 323 ? 112.532 93.967 4.199 1.00 95.04 323 GLN A O 1
ATOM 2437 N N . LEU A 1 324 ? 112.972 95.975 3.272 1.00 94.31 324 LEU A N 1
ATOM 2438 C CA . LEU A 1 324 ? 114.419 95.914 3.511 1.00 93.24 324 LEU A CA 1
ATOM 2439 C C . LEU A 1 324 ? 114.850 96.688 4.749 1.00 93.62 324 LEU A C 1
ATOM 2440 O O . LEU A 1 324 ? 115.970 96.519 5.235 1.00 94.45 324 LEU A O 1
ATOM 2445 N N . ILE A 1 325 ? 113.971 97.566 5.223 1.00 93.89 325 ILE A N 1
ATOM 2446 C CA . ILE A 1 325 ? 114.203 98.337 6.432 1.00 93.98 325 ILE A CA 1
ATOM 2447 C C . ILE A 1 325 ? 114.226 97.333 7.578 1.00 94.16 325 ILE A C 1
ATOM 2448 O O . ILE A 1 325 ? 113.316 96.509 7.704 1.00 93.67 325 ILE A O 1
ATOM 2453 N N . GLN A 1 326 ? 115.272 97.372 8.394 1.00 95.39 326 GLN A N 1
ATOM 2454 C CA . GLN A 1 326 ? 115.330 96.458 9.520 1.00 98.60 326 GLN A CA 1
ATOM 2455 C C . GLN A 1 326 ? 114.622 97.059 10.723 1.00 99.94 326 GLN A C 1
ATOM 2456 O O . GLN A 1 326 ? 114.607 98.280 10.905 1.00 101.34 326 GLN A O 1
ATOM 2462 N N . GLY A 1 327 ? 114.024 96.193 11.533 1.00 100.32 327 GLY A N 1
ATOM 2463 C CA . GLY A 1 327 ? 113.283 96.627 12.707 1.00 100.84 327 GLY A CA 1
ATOM 2464 C C . GLY A 1 327 ? 114.131 97.178 13.838 1.00 101.24 327 GLY A C 1
ATOM 2465 O O . GLY A 1 327 ? 115.360 97.255 13.739 1.00 102.99 327 GLY A O 1
ATOM 2466 N N . SER A 1 328 ? 113.447 97.552 14.918 1.00 101.68 328 SER A N 1
ATOM 2467 C CA . SER A 1 328 ? 114.053 98.121 16.121 1.00 100.02 328 SER A CA 1
ATOM 2468 C C . SER A 1 328 ? 114.966 97.149 16.856 1.00 99.22 328 SER A C 1
ATOM 2469 O O . SER A 1 328 ? 115.823 97.571 17.626 1.00 99.11 328 SER A O 1
ATOM 2472 N N . GLY A 1 329 ? 114.767 95.853 16.625 1.00 100.17 329 GLY A N 1
ATOM 2473 C CA . GLY A 1 329 ? 115.590 94.815 17.240 1.00 101.25 329 GLY A CA 1
ATOM 2474 C C . GLY A 1 329 ? 116.791 94.469 16.381 1.00 102.47 329 GLY A C 1
ATOM 2475 O O . GLY A 1 329 ? 117.165 95.224 15.475 1.00 102.95 329 GLY A O 1
ATOM 2476 N N . ARG A 1 330 ? 117.389 93.315 16.660 1.00 103.79 330 ARG A N 1
ATOM 2477 C CA . ARG A 1 330 ? 118.573 92.870 15.936 1.00 104.38 330 ARG A CA 1
ATOM 2478 C C . ARG A 1 330 ? 118.240 91.771 14.929 1.00 103.36 330 ARG A C 1
ATOM 2479 O O . ARG A 1 330 ? 117.796 90.657 15.341 1.00 102.21 330 ARG A O 1
ATOM 2487 N N . ARG A 1 335 ? 108.704 90.003 11.961 1.00 123.08 335 ARG A N 1
ATOM 2488 C CA . ARG A 1 335 ? 108.637 90.575 10.616 1.00 122.86 335 ARG A CA 1
ATOM 2489 C C . ARG A 1 335 ? 107.203 90.981 10.263 1.00 122.29 335 ARG A C 1
ATOM 2490 O O . ARG A 1 335 ? 106.986 91.939 9.525 1.00 123.26 335 ARG A O 1
ATOM 2498 N N . GLN A 1 336 ? 106.229 90.259 10.807 1.00 121.90 336 GLN A N 1
ATOM 2499 C CA . GLN A 1 336 ? 104.821 90.590 10.599 1.00 121.04 336 GLN A CA 1
ATOM 2500 C C . GLN A 1 336 ? 104.465 91.832 11.426 1.00 118.37 336 GLN A C 1
ATOM 2501 O O . GLN A 1 336 ? 103.943 92.814 10.898 1.00 116.91 336 GLN A O 1
ATOM 2507 N N . GLN A 1 337 ? 104.772 91.773 12.722 1.00 115.81 337 GLN A N 1
ATOM 2508 C CA . GLN A 1 337 ? 104.535 92.870 13.663 1.00 111.99 337 GLN A CA 1
ATOM 2509 C C . GLN A 1 337 ? 105.545 93.993 13.441 1.00 109.79 337 GLN A C 1
ATOM 2510 O O . GLN A 1 337 ? 105.225 95.177 13.567 1.00 109.99 337 GLN A O 1
ATOM 2516 N N . GLU A 1 338 ? 106.766 93.588 13.105 1.00 105.25 338 GLU A N 1
ATOM 2517 C CA . GLU A 1 338 ? 107.884 94.476 12.825 1.00 102.28 338 GLU A CA 1
ATOM 2518 C C . GLU A 1 338 ? 107.591 95.455 11.667 1.00 101.19 338 GLU A C 1
ATOM 2519 O O . GLU A 1 338 ? 107.916 96.644 11.757 1.00 100.65 338 GLU A O 1
ATOM 2525 N N . VAL A 1 339 ? 106.965 94.965 10.596 1.00 99.26 339 VAL A N 1
ATOM 2526 C CA . VAL A 1 339 ? 106.651 95.811 9.434 1.00 98.71 339 VAL A CA 1
ATOM 2527 C C . VAL A 1 339 ? 105.567 96.861 9.745 1.00 97.09 339 VAL A C 1
ATOM 2528 O O . VAL A 1 339 ? 105.614 97.979 9.222 1.00 95.57 339 VAL A O 1
ATOM 2532 N N . SER A 1 340 ? 104.613 96.491 10.603 1.00 94.91 340 SER A N 1
ATOM 2533 C CA . SER A 1 340 ? 103.556 97.390 11.058 1.00 92.52 340 SER A CA 1
ATOM 2534 C C . SER A 1 340 ? 104.131 98.623 11.759 1.00 93.12 340 SER A C 1
ATOM 2535 O O . SER A 1 340 ? 103.719 99.744 11.471 1.00 93.37 340 SER A O 1
ATOM 2538 N N . GLU A 1 341 ? 105.086 98.409 12.665 1.00 93.21 341 GLU A N 1
ATOM 2539 C CA . GLU A 1 341 ? 105.755 99.497 13.393 1.00 92.85 341 GLU A CA 1
ATOM 2540 C C . GLU A 1 341 ? 106.530 100.431 12.466 1.00 93.32 341 GLU A C 1
ATOM 2541 O O . GLU A 1 341 ? 106.551 101.641 12.665 1.00 93.43 341 GLU A O 1
ATOM 2547 N N . ILE A 1 342 ? 107.183 99.855 11.465 1.00 94.15 342 ILE A N 1
ATOM 2548 C CA . ILE A 1 342 ? 107.906 100.633 10.470 1.00 93.99 342 ILE A CA 1
ATOM 2549 C C . ILE A 1 342 ? 106.914 101.485 9.676 1.00 95.14 342 ILE A C 1
ATOM 2550 O O . ILE A 1 342 ? 107.124 102.686 9.475 1.00 95.36 342 ILE A O 1
ATOM 2555 N N . SER A 1 343 ? 105.827 100.850 9.243 1.00 95.04 343 SER A N 1
ATOM 2556 C CA . SER A 1 343 ? 104.752 101.513 8.519 1.00 93.99 343 SER A CA 1
ATOM 2557 C C . SER A 1 343 ? 104.266 102.711 9.335 1.00 94.01 343 SER A C 1
ATOM 2558 O O . SER A 1 343 ? 104.293 103.849 8.874 1.00 94.18 343 SER A O 1
ATOM 2561 N N . ARG A 1 344 ? 103.870 102.431 10.571 1.00 95.18 344 ARG A N 1
ATOM 2562 C CA . ARG A 1 344 ? 103.383 103.420 11.526 1.00 95.24 344 ARG A CA 1
ATOM 2563 C C . ARG A 1 344 ? 104.402 104.539 11.739 1.00 95.03 344 ARG A C 1
ATOM 2564 O O . ARG A 1 344 ? 104.043 105.706 11.864 1.00 96.85 344 ARG A O 1
ATOM 2572 N N . SER A 1 345 ? 105.675 104.164 11.768 1.00 95.48 345 SER A N 1
ATOM 2573 C CA . SER A 1 345 ? 106.775 105.097 11.963 1.00 95.45 345 SER A CA 1
ATOM 2574 C C . SER A 1 345 ? 106.991 106.013 10.747 1.00 94.74 345 SER A C 1
ATOM 2575 O O . SER A 1 345 ? 107.253 107.205 10.906 1.00 94.01 345 SER A O 1
ATOM 2578 N N . LEU A 1 346 ? 106.876 105.454 9.542 1.00 94.43 346 LEU A N 1
ATOM 2579 C CA . LEU A 1 346 ? 106.971 106.238 8.305 1.00 92.26 346 LEU A CA 1
ATOM 2580 C C . LEU A 1 346 ? 105.857 107.286 8.192 1.00 93.67 346 LEU A C 1
ATOM 2581 O O . LEU A 1 346 ? 106.096 108.397 7.713 1.00 94.06 346 LEU A O 1
ATOM 2586 N N . LYS A 1 347 ? 104.649 106.936 8.640 1.00 92.99 347 LYS A N 1
ATOM 2587 C CA . LYS A 1 347 ? 103.531 107.880 8.673 1.00 92.26 347 LYS A CA 1
ATOM 2588 C C . LYS A 1 347 ? 103.811 109.014 9.664 1.00 93.53 347 LYS A C 1
ATOM 2589 O O . LYS A 1 347 ? 103.509 110.179 9.383 1.00 94.25 347 LYS A O 1
ATOM 2595 N N . ALA A 1 348 ? 104.386 108.666 10.817 1.00 93.40 348 ALA A N 1
ATOM 2596 C CA . ALA A 1 348 ? 104.801 109.656 11.810 1.00 92.47 348 ALA A CA 1
ATOM 2597 C C . ALA A 1 348 ? 105.916 110.534 11.235 1.00 93.24 348 ALA A C 1
ATOM 2598 O O . ALA A 1 348 ? 105.977 111.733 11.515 1.00 92.83 348 ALA A O 1
ATOM 2600 N N . LEU A 1 349 ? 106.784 109.930 10.420 1.00 93.52 349 LEU A N 1
ATOM 2601 C CA . LEU A 1 349 ? 107.838 110.664 9.726 1.00 95.86 349 LEU A CA 1
ATOM 2602 C C . LEU A 1 349 ? 107.242 111.715 8.786 1.00 97.90 349 LEU A C 1
ATOM 2603 O O . LEU A 1 349 ? 107.685 112.870 8.767 1.00 98.84 349 LEU A O 1
ATOM 2608 N N . ALA A 1 350 ? 106.238 111.308 8.015 1.00 97.94 350 ALA A N 1
ATOM 2609 C CA . ALA A 1 350 ? 105.546 112.215 7.112 1.00 97.72 350 ALA A CA 1
ATOM 2610 C C . ALA A 1 350 ? 104.928 113.402 7.854 1.00 97.34 350 ALA A C 1
ATOM 2611 O O . ALA A 1 350 ? 105.099 114.548 7.429 1.00 96.64 350 ALA A O 1
ATOM 2613 N N . ARG A 1 351 ? 104.225 113.124 8.955 1.00 96.69 351 ARG A N 1
ATOM 2614 C CA . ARG A 1 351 ? 103.569 114.170 9.754 1.00 97.31 351 ARG A CA 1
ATOM 2615 C C . ARG A 1 351 ? 104.554 115.153 10.376 1.00 96.68 351 ARG A C 1
ATOM 2616 O O . ARG A 1 351 ? 104.324 116.363 10.358 1.00 96.98 351 ARG A O 1
ATOM 2624 N N . GLU A 1 352 ? 105.644 114.623 10.927 1.00 96.46 352 GLU A N 1
ATOM 2625 C CA . GLU A 1 352 ? 106.664 115.436 11.587 1.00 96.41 352 GLU A CA 1
ATOM 2626 C C . GLU A 1 352 ? 107.266 116.485 10.645 1.00 97.20 352 GLU A C 1
ATOM 2627 O O . GLU A 1 352 ? 107.221 117.685 10.928 1.00 97.40 352 GLU A O 1
ATOM 2633 N N . LEU A 1 353 ? 107.808 116.016 9.522 1.00 97.58 353 LEU A N 1
ATOM 2634 C CA . LEU A 1 353 ? 108.487 116.863 8.544 1.00 96.64 353 LEU A CA 1
ATOM 2635 C C . LEU A 1 353 ? 107.558 117.520 7.514 1.00 96.87 353 LEU A C 1
ATOM 2636 O O . LEU A 1 353 ? 108.030 118.201 6.595 1.00 95.57 353 LEU A O 1
ATOM 2641 N N . GLU A 1 354 ? 106.247 117.315 7.683 1.00 96.88 354 GLU A N 1
ATOM 2642 C CA . GLU A 1 354 ? 105.211 117.870 6.795 1.00 97.33 354 GLU A CA 1
ATOM 2643 C C . GLU A 1 354 ? 105.603 117.683 5.334 1.00 97.19 354 GLU A C 1
ATOM 2644 O O . GLU A 1 354 ? 105.695 118.634 4.556 1.00 96.75 354 GLU A O 1
ATOM 2650 N N . VAL A 1 355 ? 105.837 116.428 4.984 1.00 97.06 355 VAL A N 1
ATOM 2651 C CA . VAL A 1 355 ? 106.356 116.055 3.689 1.00 97.32 355 VAL A CA 1
ATOM 2652 C C . VAL A 1 355 ? 105.738 114.727 3.256 1.00 96.62 355 VAL A C 1
ATOM 2653 O O . VAL A 1 355 ? 105.449 113.878 4.099 1.00 98.06 355 VAL A O 1
ATOM 2657 N N . PRO A 1 356 ? 105.473 114.567 1.948 1.00 95.55 356 PRO A N 1
ATOM 2658 C CA . PRO A 1 356 ? 105.007 113.281 1.453 1.00 95.25 356 PRO A CA 1
ATOM 2659 C C . PRO A 1 356 ? 106.128 112.243 1.485 1.00 95.37 356 PRO A C 1
ATOM 2660 O O . PRO A 1 356 ? 107.253 112.528 1.060 1.00 95.70 356 PRO A O 1
ATOM 2664 N N . VAL A 1 357 ? 105.818 111.053 1.997 1.00 94.85 357 VAL A N 1
ATOM 2665 C CA . VAL A 1 357 ? 106.786 109.958 2.073 1.00 92.03 357 VAL A CA 1
ATOM 2666 C C . VAL A 1 357 ? 106.356 108.861 1.114 1.00 91.66 357 VAL A C 1
ATOM 2667 O O . VAL A 1 357 ? 105.263 108.297 1.249 1.00 90.98 357 VAL A O 1
ATOM 2671 N N . ILE A 1 358 ? 107.207 108.578 0.134 1.00 91.91 358 ILE A N 1
ATOM 2672 C CA . ILE A 1 358 ? 106.915 107.532 -0.840 1.00 94.37 358 ILE A CA 1
ATOM 2673 C C . ILE A 1 358 ? 107.716 106.290 -0.498 1.00 93.74 358 ILE A C 1
ATOM 2674 O O . ILE A 1 358 ? 108.940 106.263 -0.662 1.00 94.93 358 ILE A O 1
ATOM 2679 N N . ALA A 1 359 ? 107.019 105.273 -0.003 1.00 93.51 359 ALA A N 1
ATOM 2680 C CA . ALA A 1 359 ? 107.654 104.010 0.349 1.00 94.94 359 ALA A CA 1
ATOM 2681 C C . ALA A 1 359 ? 107.250 102.934 -0.640 1.00 95.95 359 ALA A C 1
ATOM 2682 O O . ALA A 1 359 ? 106.067 102.595 -0.761 1.00 96.27 359 ALA A O 1
ATOM 2684 N N . LEU A 1 360 ? 108.237 102.425 -1.369 1.00 96.44 360 LEU A N 1
ATOM 2685 C CA . LEU A 1 360 ? 108.003 101.341 -2.301 1.00 96.59 360 LEU A CA 1
ATOM 2686 C C . LEU A 1 360 ? 107.769 100.069 -1.499 1.00 96.10 360 LEU A C 1
ATOM 2687 O O . LEU A 1 360 ? 108.326 99.899 -0.420 1.00 96.04 360 LEU A O 1
ATOM 2692 N N . SER A 1 361 ? 106.910 99.204 -2.018 1.00 96.04 361 SER A N 1
ATOM 2693 C CA . SER A 1 361 ? 106.593 97.943 -1.381 1.00 95.80 361 SER A CA 1
ATOM 2694 C C . SER A 1 361 ? 106.568 96.845 -2.426 1.00 97.82 361 SER A C 1
ATOM 2695 O O . SER A 1 361 ? 106.249 97.091 -3.587 1.00 98.79 361 SER A O 1
ATOM 2698 N N . GLN A 1 362 ? 106.924 95.634 -2.024 1.00 100.65 362 GLN A N 1
ATOM 2699 C CA . GLN A 1 362 ? 106.894 94.515 -2.947 1.00 102.64 362 GLN A CA 1
ATOM 2700 C C . GLN A 1 362 ? 105.602 93.750 -2.714 1.00 102.27 362 GLN A C 1
ATOM 2701 O O . GLN A 1 362 ? 105.098 93.704 -1.591 1.00 103.34 362 GLN A O 1
ATOM 2707 N N . LEU A 1 363 ? 105.043 93.185 -3.778 1.00 102.11 363 LEU A N 1
ATOM 2708 C CA . LEU A 1 363 ? 103.787 92.455 -3.663 1.00 102.11 363 LEU A CA 1
ATOM 2709 C C . LEU A 1 363 ? 104.032 90.972 -3.520 1.00 103.54 363 LEU A C 1
ATOM 2710 O O . LEU A 1 363 ? 105.022 90.449 -4.041 1.00 103.80 363 LEU A O 1
ATOM 2715 N N . SER A 1 364 ? 103.126 90.300 -2.810 1.00 106.51 364 SER A N 1
ATOM 2716 C CA . SER A 1 364 ? 103.183 88.844 -2.668 1.00 109.42 364 SER A CA 1
ATOM 2717 C C . SER A 1 364 ? 102.875 88.186 -4.020 1.00 110.50 364 SER A C 1
ATOM 2718 O O . SER A 1 364 ? 102.400 88.849 -4.953 1.00 111.00 364 SER A O 1
ATOM 2721 N N . ARG A 1 365 ? 103.145 86.887 -4.122 1.00 110.32 365 ARG A N 1
ATOM 2722 C CA . ARG A 1 365 ? 102.960 86.162 -5.378 1.00 110.33 365 ARG A CA 1
ATOM 2723 C C . ARG A 1 365 ? 101.514 85.688 -5.553 1.00 110.61 365 ARG A C 1
ATOM 2724 O O . ARG A 1 365 ? 101.261 84.569 -6.004 1.00 111.03 365 ARG A O 1
ATOM 2732 N N . SER A 1 366 ? 100.578 86.574 -5.204 1.00 110.96 366 SER A N 1
ATOM 2733 C CA . SER A 1 366 ? 99.138 86.321 -5.290 1.00 110.86 366 SER A CA 1
ATOM 2734 C C . SER A 1 366 ? 98.526 86.845 -6.592 1.00 110.82 366 SER A C 1
ATOM 2735 O O . SER A 1 366 ? 97.553 86.280 -7.097 1.00 110.55 366 SER A O 1
ATOM 2738 N N . VAL A 1 367 ? 99.094 87.934 -7.113 1.00 110.61 367 VAL A N 1
ATOM 2739 C CA . VAL A 1 367 ? 98.655 88.550 -8.371 1.00 110.13 367 VAL A CA 1
ATOM 2740 C C . VAL A 1 367 ? 98.652 87.504 -9.488 1.00 110.80 367 VAL A C 1
ATOM 2741 O O . VAL A 1 367 ? 97.735 87.456 -10.315 1.00 110.41 367 VAL A O 1
ATOM 2745 N N . GLU A 1 368 ? 99.685 86.665 -9.480 1.00 111.27 368 GLU A N 1
ATOM 2746 C CA . GLU A 1 368 ? 99.868 85.599 -10.458 1.00 111.56 368 GLU A CA 1
ATOM 2747 C C . GLU A 1 368 ? 98.913 84.434 -10.196 1.00 111.70 368 GLU A C 1
ATOM 2748 O O . GLU A 1 368 ? 98.597 83.668 -11.109 1.00 111.45 368 GLU A O 1
ATOM 2754 N N . GLN A 1 369 ? 98.452 84.316 -8.949 1.00 112.34 369 GLN A N 1
ATOM 2755 C CA . GLN A 1 369 ? 97.510 83.261 -8.556 1.00 112.69 369 GLN A CA 1
ATOM 2756 C C . GLN A 1 369 ? 96.078 83.561 -9.024 1.00 112.62 369 GLN A C 1
ATOM 2757 O O . GLN A 1 369 ? 95.174 82.738 -8.838 1.00 112.80 369 GLN A O 1
ATOM 2763 N N . ARG A 1 370 ? 95.875 84.738 -9.619 1.00 111.81 370 ARG A N 1
ATOM 2764 C CA . ARG A 1 370 ? 94.574 85.125 -10.170 1.00 110.20 370 ARG A CA 1
ATOM 2765 C C . ARG A 1 370 ? 94.550 84.966 -11.682 1.00 109.53 370 ARG A C 1
ATOM 2766 O O . ARG A 1 370 ? 95.308 85.611 -12.404 1.00 109.79 370 ARG A O 1
ATOM 2774 N N . ARG A 1 374 ? 96.211 91.639 -11.996 1.00 89.35 374 ARG A N 1
ATOM 2775 C CA . ARG A 1 374 ? 95.873 92.996 -11.566 1.00 91.32 374 ARG A CA 1
ATOM 2776 C C . ARG A 1 374 ? 95.796 93.083 -10.037 1.00 90.80 374 ARG A C 1
ATOM 2777 O O . ARG A 1 374 ? 94.794 92.675 -9.437 1.00 91.52 374 ARG A O 1
ATOM 2785 N N . PRO A 1 375 ? 96.854 93.630 -9.405 1.00 90.03 375 PRO A N 1
ATOM 2786 C CA . PRO A 1 375 ? 96.979 93.716 -7.945 1.00 89.70 375 PRO A CA 1
ATOM 2787 C C . PRO A 1 375 ? 95.835 94.440 -7.245 1.00 88.91 375 PRO A C 1
ATOM 2788 O O . PRO A 1 375 ? 95.226 95.344 -7.817 1.00 89.96 375 PRO A O 1
ATOM 2792 N N . MET A 1 376 ? 95.554 94.021 -6.015 1.00 87.85 376 MET A N 1
ATOM 2793 C CA . MET A 1 376 ? 94.540 94.651 -5.169 1.00 86.44 376 MET A CA 1
ATOM 2794 C C . MET A 1 376 ? 95.041 94.761 -3.720 1.00 88.25 376 MET A C 1
ATOM 2795 O O . MET A 1 376 ? 96.178 94.380 -3.430 1.00 88.53 376 MET A O 1
ATOM 2800 N N . MET A 1 377 ? 94.214 95.296 -2.822 1.00 90.04 377 MET A N 1
ATOM 2801 C CA . MET A 1 377 ? 94.629 95.520 -1.427 1.00 90.97 377 MET A CA 1
ATOM 2802 C C . MET A 1 377 ? 95.063 94.270 -0.673 1.00 91.85 377 MET A C 1
ATOM 2803 O O . MET A 1 377 ? 96.032 94.315 0.083 1.00 91.10 377 MET A O 1
ATOM 2808 N N . SER A 1 378 ? 94.363 93.157 -0.892 1.00 92.68 378 SER A N 1
ATOM 2809 C CA . SER A 1 378 ? 94.683 91.901 -0.213 1.00 93.64 378 SER A CA 1
ATOM 2810 C C . SER A 1 378 ? 96.112 91.402 -0.484 1.00 95.66 378 SER A C 1
ATOM 2811 O O . SER A 1 378 ? 96.649 90.607 0.291 1.00 96.27 378 SER A O 1
ATOM 2814 N N . ASP A 1 379 ? 96.723 91.883 -1.567 1.00 98.03 379 ASP A N 1
ATOM 2815 C CA . ASP A 1 379 ? 98.095 91.496 -1.926 1.00 100.84 379 ASP A CA 1
ATOM 2816 C C . ASP A 1 379 ? 99.155 92.132 -1.024 1.00 104.15 379 ASP A C 1
ATOM 2817 O O . ASP A 1 379 ? 100.276 91.628 -0.935 1.00 105.29 379 ASP A O 1
ATOM 2822 N N . ILE A 1 380 ? 98.803 93.244 -0.380 1.00 108.05 380 ILE A N 1
ATOM 2823 C CA . ILE A 1 380 ? 99.663 93.854 0.640 1.00 111.97 380 ILE A CA 1
ATOM 2824 C C . ILE A 1 380 ? 99.056 93.651 2.035 1.00 116.32 380 ILE A C 1
ATOM 2825 O O . ILE A 1 380 ? 99.666 94.009 3.047 1.00 117.55 380 ILE A O 1
ATOM 2830 N N . ARG A 1 381 ? 97.852 93.076 2.076 1.00 120.53 381 ARG A N 1
ATOM 2831 C CA . ARG A 1 381 ? 97.156 92.820 3.336 1.00 123.42 381 ARG A CA 1
ATOM 2832 C C . ARG A 1 381 ? 97.805 91.663 4.090 1.00 124.89 381 ARG A C 1
ATOM 2833 O O . ARG A 1 381 ? 97.730 91.590 5.321 1.00 125.21 381 ARG A O 1
ATOM 2841 N N . GLU A 1 382 ? 98.448 90.768 3.341 1.00 126.84 382 GLU A N 1
ATOM 2842 C CA . GLU A 1 382 ? 99.175 89.640 3.922 1.00 127.68 382 GLU A CA 1
ATOM 2843 C C . GLU A 1 382 ? 100.546 90.123 4.400 1.00 126.80 382 GLU A C 1
ATOM 2844 O O . GLU A 1 382 ? 101.323 89.355 4.974 1.00 127.06 382 GLU A O 1
ATOM 2850 N N . SER A 1 383 ? 100.819 91.406 4.161 1.00 125.44 383 SER A N 1
ATOM 2851 C CA . SER A 1 383 ? 102.063 92.057 4.555 1.00 125.01 383 SER A CA 1
ATOM 2852 C C . SER A 1 383 ? 101.758 93.320 5.364 1.00 125.15 383 SER A C 1
ATOM 2853 O O . SER A 1 383 ? 102.646 94.142 5.605 1.00 125.07 383 SER A O 1
ATOM 2856 N N . GLY A 1 384 ? 100.497 93.461 5.777 1.00 125.61 384 GLY A N 1
ATOM 2857 C CA . GLY A 1 384 ? 100.007 94.642 6.503 1.00 125.10 384 GLY A CA 1
ATOM 2858 C C . GLY A 1 384 ? 100.646 94.900 7.859 1.00 124.40 384 GLY A C 1
ATOM 2859 O O . GLY A 1 384 ? 101.659 94.290 8.190 1.00 125.60 384 GLY A O 1
ATOM 2860 N N . SER A 1 385 ? 100.070 95.802 8.657 1.00 123.52 385 SER A N 1
ATOM 2861 C CA . SER A 1 385 ? 98.868 96.551 8.304 1.00 122.03 385 SER A CA 1
ATOM 2862 C C . SER A 1 385 ? 99.210 97.913 7.703 1.00 120.99 385 SER A C 1
ATOM 2863 O O . SER A 1 385 ? 98.855 98.961 8.254 1.00 119.27 385 SER A O 1
ATOM 2866 N N . ILE A 1 386 ? 99.896 97.875 6.563 1.00 119.61 386 ILE A N 1
ATOM 2867 C CA . ILE A 1 386 ? 100.313 99.067 5.832 1.00 117.68 386 ILE A CA 1
ATOM 2868 C C . ILE A 1 386 ? 99.088 99.756 5.229 1.00 117.05 386 ILE A C 1
ATOM 2869 O O . ILE A 1 386 ? 99.080 100.973 5.034 1.00 116.99 386 ILE A O 1
ATOM 2874 N N . GLU A 1 387 ? 98.059 98.961 4.937 1.00 115.77 387 GLU A N 1
ATOM 2875 C CA . GLU A 1 387 ? 96.791 99.449 4.396 1.00 114.94 387 GLU A CA 1
ATOM 2876 C C . GLU A 1 387 ? 96.193 100.587 5.236 1.00 113.45 387 GLU A C 1
ATOM 2877 O O . GLU A 1 387 ? 95.783 101.611 4.691 1.00 113.99 387 GLU A O 1
ATOM 2883 N N . GLN A 1 388 ? 96.160 100.403 6.556 1.00 111.05 388 GLN A N 1
ATOM 2884 C CA . GLN A 1 388 ? 95.633 101.407 7.486 1.00 108.25 388 GLN A CA 1
ATOM 2885 C C . GLN A 1 388 ? 96.443 102.705 7.529 1.00 105.71 388 GLN A C 1
ATOM 2886 O O . GLN A 1 388 ? 95.884 103.797 7.421 1.00 104.82 388 GLN A O 1
ATOM 2892 N N . ASP A 1 389 ? 97.756 102.571 7.688 1.00 102.24 389 ASP A N 1
ATOM 2893 C CA . ASP A 1 389 ? 98.655 103.714 7.835 1.00 100.47 389 ASP A CA 1
ATOM 2894 C C . ASP A 1 389 ? 98.785 104.562 6.578 1.00 98.13 389 ASP A C 1
ATOM 2895 O O . ASP A 1 389 ? 98.941 105.777 6.663 1.00 96.35 389 ASP A O 1
ATOM 2900 N N . ALA A 1 390 ? 98.739 103.917 5.417 1.00 97.53 390 ALA A N 1
ATOM 2901 C CA . ALA A 1 390 ? 98.890 104.619 4.151 1.00 96.85 390 ALA A CA 1
ATOM 2902 C C . ALA A 1 390 ? 97.633 105.392 3.852 1.00 97.73 390 ALA A C 1
ATOM 2903 O O . ALA A 1 390 ? 96.532 104.853 3.950 1.00 99.58 390 ALA A O 1
ATOM 2905 N N . ASP A 1 391 ? 97.777 106.664 3.515 1.00 98.43 391 ASP A N 1
ATOM 2906 C CA . ASP A 1 391 ? 96.604 107.421 3.104 1.00 101.69 391 ASP A CA 1
ATOM 2907 C C . ASP A 1 391 ? 96.459 107.342 1.584 1.00 100.42 391 ASP A C 1
ATOM 2908 O O . ASP A 1 391 ? 95.421 107.701 1.023 1.00 101.27 391 ASP A O 1
ATOM 2913 N N . ILE A 1 392 ? 97.492 106.813 0.937 1.00 99.41 392 ILE A N 1
ATOM 2914 C CA . ILE A 1 392 ? 97.462 106.544 -0.503 1.00 100.56 392 ILE A CA 1
ATOM 2915 C C . ILE A 1 392 ? 98.318 105.321 -0.889 1.00 98.81 392 ILE A C 1
ATOM 2916 O O . ILE A 1 392 ? 99.523 105.283 -0.650 1.00 99.57 392 ILE A O 1
ATOM 2921 N N . VAL A 1 393 ? 97.656 104.315 -1.452 1.00 97.88 393 VAL A N 1
ATOM 2922 C CA . VAL A 1 393 ? 98.286 103.064 -1.864 1.00 95.69 393 VAL A CA 1
ATOM 2923 C C . VAL A 1 393 ? 98.153 102.952 -3.376 1.00 96.44 393 VAL A C 1
ATOM 2924 O O . VAL A 1 393 ? 97.040 103.000 -3.920 1.00 97.52 393 VAL A O 1
ATOM 2928 N N . ALA A 1 394 ? 99.285 102.805 -4.053 1.00 95.29 394 ALA A N 1
ATOM 2929 C CA . ALA A 1 394 ? 99.298 102.696 -5.506 1.00 94.20 394 ALA A CA 1
ATOM 2930 C C . ALA A 1 394 ? 99.924 101.392 -5.966 1.00 94.46 394 ALA A C 1
ATOM 2931 O O . ALA A 1 394 ? 100.939 100.951 -5.424 1.00 95.01 394 ALA A O 1
ATOM 2933 N N . PHE A 1 395 ? 99.315 100.779 -6.973 1.00 94.93 395 PHE A N 1
ATOM 2934 C CA . PHE A 1 395 ? 99.866 99.568 -7.565 1.00 95.66 395 PHE A CA 1
ATOM 2935 C C . PHE A 1 395 ? 100.329 99.826 -8.987 1.00 96.24 395 PHE A C 1
ATOM 2936 O O . PHE A 1 395 ? 99.713 100.608 -9.714 1.00 97.44 395 PHE A O 1
ATOM 2944 N N . LEU A 1 396 ? 101.431 99.189 -9.371 1.00 96.16 396 LEU A N 1
ATOM 2945 C CA . LEU A 1 396 ? 101.900 99.249 -10.745 1.00 97.03 396 LEU A CA 1
ATOM 2946 C C . LEU A 1 396 ? 101.644 97.896 -11.402 1.00 98.24 396 LEU A C 1
ATOM 2947 O O . LEU A 1 396 ? 102.058 96.859 -10.883 1.00 98.22 396 LEU A O 1
ATOM 2952 N N . TYR A 1 397 ? 100.952 97.916 -12.538 1.00 100.10 397 TYR A N 1
ATOM 2953 C CA . TYR A 1 397 ? 100.602 96.701 -13.264 1.00 101.62 397 TYR A CA 1
ATOM 2954 C C . TYR A 1 397 ? 100.827 96.878 -14.758 1.00 104.46 397 TYR A C 1
ATOM 2955 O O . TYR A 1 397 ? 100.346 97.846 -15.349 1.00 106.04 397 TYR A O 1
ATOM 2964 N N . ARG A 1 398 ? 101.577 95.959 -15.361 1.00 20.00 398 ARG A N 1
ATOM 2965 C CA . ARG A 1 398 ? 101.777 95.961 -16.805 1.00 20.00 398 ARG A CA 1
ATOM 2966 C C . ARG A 1 398 ? 100.844 94.969 -17.492 1.00 20.00 398 ARG A C 1
ATOM 2967 O O . ARG A 1 398 ? 100.806 93.781 -17.132 1.00 111.97 398 ARG A O 1
ATOM 2975 N N . ASP A 1 399 ? 100.078 95.464 -18.448 1.00 116.47 399 ASP A N 1
ATOM 2976 C CA . ASP A 1 399 ? 99.033 94.707 -19.147 1.00 120.99 399 ASP A CA 1
ATOM 2977 C C . ASP A 1 399 ? 99.500 93.498 -19.967 1.00 122.95 399 ASP A C 1
ATOM 2978 O O . ASP A 1 399 ? 98.702 92.597 -20.241 1.00 122.97 399 ASP A O 1
ATOM 2983 N N . ASP A 1 400 ? 100.775 93.477 -20.357 1.00 126.13 400 ASP A N 1
ATOM 2984 C CA . ASP A 1 400 ? 101.270 92.452 -21.289 1.00 128.84 400 ASP A CA 1
ATOM 2985 C C . ASP A 1 400 ? 102.220 91.353 -20.761 1.00 129.90 400 ASP A C 1
ATOM 2986 O O . ASP A 1 400 ? 102.658 90.496 -21.543 1.00 130.77 400 ASP A O 1
ATOM 2991 N N . TYR A 1 401 ? 102.538 91.363 -19.464 1.00 130.36 401 TYR A N 1
ATOM 2992 C CA . TYR A 1 401 ? 103.374 90.295 -18.897 1.00 130.56 401 TYR A CA 1
ATOM 2993 C C . TYR A 1 401 ? 102.581 88.995 -18.758 1.00 130.45 401 TYR A C 1
ATOM 2994 O O . TYR A 1 401 ? 102.438 88.237 -19.723 1.00 129.97 401 TYR A O 1
ATOM 3003 N N . LYS A 1 409 ? 102.812 96.948 -26.745 1.00 113.90 409 LYS A N 1
ATOM 3004 C CA . LYS A 1 409 ? 102.423 98.113 -25.955 1.00 114.75 409 LYS A CA 1
ATOM 3005 C C . LYS A 1 409 ? 103.265 98.219 -24.686 1.00 113.62 409 LYS A C 1
ATOM 3006 O O . LYS A 1 409 ? 103.001 97.528 -23.693 1.00 113.95 409 LYS A O 1
ATOM 3012 N N . ASN A 1 410 ? 104.280 99.082 -24.726 1.00 112.31 410 ASN A N 1
ATOM 3013 C CA . ASN A 1 410 ? 105.137 99.328 -23.561 1.00 110.31 410 ASN A CA 1
ATOM 3014 C C . ASN A 1 410 ? 104.487 100.334 -22.602 1.00 108.50 410 ASN A C 1
ATOM 3015 O O . ASN A 1 410 ? 105.119 101.286 -22.133 1.00 109.04 410 ASN A O 1
ATOM 3020 N N . ILE A 1 411 ? 103.212 100.087 -22.314 1.00 104.91 411 ILE A N 1
ATOM 3021 C CA . ILE A 1 411 ? 102.385 100.948 -21.479 1.00 102.83 411 ILE A CA 1
ATOM 3022 C C . ILE A 1 411 ? 102.172 100.276 -20.125 1.00 100.80 411 ILE A C 1
ATOM 3023 O O . ILE A 1 411 ? 101.979 99.064 -20.052 1.00 100.76 411 ILE A O 1
ATOM 3028 N N . ILE A 1 412 ? 102.225 101.064 -19.056 1.00 99.76 412 ILE A N 1
ATOM 3029 C CA . ILE A 1 412 ? 102.128 100.525 -17.699 1.00 98.73 412 ILE A CA 1
ATOM 3030 C C . ILE A 1 412 ? 101.028 101.241 -16.912 1.00 97.45 412 ILE A C 1
ATOM 3031 O O . ILE A 1 412 ? 100.836 102.451 -17.055 1.00 96.72 412 ILE A O 1
ATOM 3036 N N . GLU A 1 413 ? 100.303 100.490 -16.088 1.00 96.86 413 GLU A N 1
ATOM 3037 C CA . GLU A 1 413 ? 99.180 101.051 -15.337 1.00 97.15 413 GLU A CA 1
ATOM 3038 C C . GLU A 1 413 ? 99.530 101.406 -13.906 1.00 96.40 413 GLU A C 1
ATOM 3039 O O . GLU A 1 413 ? 100.285 100.698 -13.237 1.00 95.36 413 GLU A O 1
ATOM 3045 N N . ILE A 1 414 ? 98.980 102.527 -13.458 1.00 95.46 414 ILE A N 1
ATOM 3046 C CA . ILE A 1 414 ? 99.183 102.993 -12.101 1.00 95.41 414 ILE A CA 1
ATOM 3047 C C . ILE A 1 414 ? 97.819 103.039 -11.440 1.00 94.42 414 ILE A C 1
ATOM 3048 O O . ILE A 1 414 ? 97.068 104.000 -11.591 1.00 94.54 414 ILE A O 1
ATOM 3053 N N . ILE A 1 415 ? 97.513 101.962 -10.729 1.00 93.64 415 ILE A N 1
ATOM 3054 C CA . ILE A 1 415 ? 96.246 101.791 -10.041 1.00 91.99 415 ILE A CA 1
ATOM 3055 C C . ILE A 1 415 ? 96.306 102.459 -8.671 1.00 93.36 415 ILE A C 1
ATOM 3056 O O . ILE A 1 415 ? 97.066 102.037 -7.803 1.00 96.12 415 ILE A O 1
ATOM 3061 N N . ILE A 1 416 ? 95.528 103.519 -8.490 1.00 93.43 416 ILE A N 1
ATOM 3062 C CA . ILE A 1 416 ? 95.428 104.162 -7.191 1.00 94.41 416 ILE A CA 1
ATOM 3063 C C . ILE A 1 416 ? 94.269 103.494 -6.458 1.00 94.24 416 ILE A C 1
ATOM 3064 O O . ILE A 1 416 ? 93.098 103.800 -6.701 1.00 94.32 416 ILE A O 1
ATOM 3069 N N . ALA A 1 417 ? 94.620 102.551 -5.587 1.00 92.23 417 ALA A N 1
ATOM 3070 C CA . ALA A 1 417 ? 93.640 101.754 -4.862 1.00 91.68 417 ALA A CA 1
ATOM 3071 C C . ALA A 1 417 ? 93.070 102.478 -3.647 1.00 91.88 417 ALA A C 1
ATOM 3072 O O . ALA A 1 417 ? 91.933 102.238 -3.251 1.00 91.52 417 ALA A O 1
ATOM 3074 N N . LYS A 1 418 ? 93.872 103.358 -3.058 1.00 93.17 418 LYS A N 1
ATOM 3075 C CA . LYS A 1 418 ? 93.446 104.131 -1.903 1.00 93.81 418 LYS A CA 1
ATOM 3076 C C . LYS A 1 418 ? 93.943 105.571 -1.999 1.00 95.28 418 LYS A C 1
ATOM 3077 O O . LYS A 1 418 ? 95.085 105.813 -2.394 1.00 94.20 418 LYS A O 1
ATOM 3083 N N . GLN A 1 419 ? 93.058 106.512 -1.661 1.00 96.26 419 GLN A N 1
ATOM 3084 C CA . GLN A 1 419 ? 93.383 107.935 -1.559 1.00 97.12 419 GLN A CA 1
ATOM 3085 C C . GLN A 1 419 ? 92.397 108.575 -0.588 1.00 97.88 419 GLN A C 1
ATOM 3086 O O . GLN A 1 419 ? 91.201 108.616 -0.865 1.00 98.01 419 GLN A O 1
ATOM 3092 N N . ARG A 1 420 ? 92.898 109.067 0.544 1.00 100.20 420 ARG A N 1
ATOM 3093 C CA . ARG A 1 420 ? 92.018 109.598 1.597 1.00 104.91 420 ARG A CA 1
ATOM 3094 C C . ARG A 1 420 ? 91.202 110.828 1.200 1.00 105.48 420 ARG A C 1
ATOM 3095 O O . ARG A 1 420 ? 90.011 110.935 1.539 1.00 105.44 420 ARG A O 1
ATOM 3103 N N . ASN A 1 421 ? 91.845 111.747 0.487 1.00 105.08 421 ASN A N 1
ATOM 3104 C CA . ASN A 1 421 ? 91.180 112.953 0.017 1.00 105.19 421 ASN A CA 1
ATOM 3105 C C . ASN A 1 421 ? 91.277 113.023 -1.500 1.00 105.01 421 ASN A C 1
ATOM 3106 O O . ASN A 1 421 ? 92.244 113.571 -2.052 1.00 105.88 421 ASN A O 1
ATOM 3111 N N . GLY A 1 422 ? 90.275 112.458 -2.169 1.00 101.92 422 GLY A N 1
ATOM 3112 C CA . GLY A 1 422 ? 90.283 112.380 -3.623 1.00 99.34 422 GLY A CA 1
ATOM 3113 C C . GLY A 1 422 ? 89.936 110.996 -4.139 1.00 97.94 422 GLY A C 1
ATOM 3114 O O . GLY A 1 422 ? 89.871 110.042 -3.363 1.00 96.98 422 GLY A O 1
ATOM 3115 N N . PRO A 1 423 ? 89.753 110.875 -5.468 1.00 97.76 423 PRO A N 1
ATOM 3116 C CA . PRO A 1 423 ? 89.252 109.686 -6.162 1.00 96.54 423 PRO A CA 1
ATOM 3117 C C . PRO A 1 423 ? 90.146 108.447 -6.148 1.00 95.01 423 PRO A C 1
ATOM 3118 O O . PRO A 1 423 ? 91.277 108.486 -5.670 1.00 94.91 423 PRO A O 1
ATOM 3122 N N . VAL A 1 424 ? 89.593 107.366 -6.694 1.00 94.45 424 VAL A N 1
ATOM 3123 C CA . VAL A 1 424 ? 90.231 106.063 -6.821 1.00 93.88 424 VAL A CA 1
ATOM 3124 C C . VAL A 1 424 ? 90.070 105.602 -8.277 1.00 93.63 424 VAL A C 1
ATOM 3125 O O . VAL A 1 424 ? 88.952 105.546 -8.791 1.00 93.95 424 VAL A O 1
ATOM 3129 N N . GLY A 1 425 ? 91.184 105.286 -8.936 1.00 93.75 425 GLY A N 1
ATOM 3130 C CA . GLY A 1 425 ? 91.165 104.845 -10.337 1.00 94.51 425 GLY A CA 1
ATOM 3131 C C . GLY A 1 425 ? 92.526 104.487 -10.913 1.00 94.86 425 GLY A C 1
ATOM 3132 O O . GLY A 1 425 ? 93.511 104.384 -10.188 1.00 94.51 425 GLY A O 1
ATOM 3133 N N . THR A 1 426 ? 92.579 104.306 -12.229 1.00 96.52 426 THR A N 1
ATOM 3134 C CA . THR A 1 426 ? 93.815 103.926 -12.917 1.00 97.12 426 THR A CA 1
ATOM 3135 C C . THR A 1 426 ? 94.345 105.042 -13.821 1.00 96.34 426 THR A C 1
ATOM 3136 O O . THR A 1 426 ? 93.669 105.470 -14.751 1.00 96.12 426 THR A O 1
ATOM 3140 N N . VAL A 1 427 ? 95.552 105.512 -13.526 1.00 95.98 427 VAL A N 1
ATOM 3141 C CA . VAL A 1 427 ? 96.248 106.483 -14.366 1.00 96.19 427 VAL A CA 1
ATOM 3142 C C . VAL A 1 427 ? 97.218 105.684 -15.222 1.00 96.79 427 VAL A C 1
ATOM 3143 O O . VAL A 1 427 ? 97.814 104.718 -14.746 1.00 97.79 427 VAL A O 1
ATOM 3147 N N . GLN A 1 428 ? 97.383 106.085 -16.478 1.00 97.48 428 GLN A N 1
ATOM 3148 C CA . GLN A 1 428 ? 98.192 105.308 -17.409 1.00 96.93 428 GLN A CA 1
ATOM 3149 C C . GLN A 1 428 ? 99.418 106.067 -17.951 1.00 96.89 428 GLN A C 1
ATOM 3150 O O . GLN A 1 428 ? 99.316 107.224 -18.369 1.00 96.98 428 GLN A O 1
ATOM 3156 N N . LEU A 1 429 ? 100.573 105.404 -17.920 1.00 96.82 429 LEU A N 1
ATOM 3157 C CA . LEU A 1 429 ? 101.834 105.965 -18.421 1.00 96.32 429 LEU A CA 1
ATOM 3158 C C . LEU A 1 429 ? 102.566 104.967 -19.325 1.00 95.88 429 LEU A C 1
ATOM 3159 O O . LEU A 1 429 ? 102.291 103.768 -19.282 1.00 96.38 429 LEU A O 1
ATOM 3164 N N . ALA A 1 430 ? 103.498 105.465 -20.135 1.00 95.70 430 ALA A N 1
ATOM 3165 C CA . ALA A 1 430 ? 104.297 104.610 -21.020 1.00 95.38 430 ALA A CA 1
ATOM 3166 C C . ALA A 1 430 ? 105.729 104.453 -20.502 1.00 95.34 430 ALA A C 1
ATOM 3167 O O . ALA A 1 430 ? 106.354 105.423 -20.069 1.00 95.34 430 ALA A O 1
ATOM 3169 N N . PHE A 1 431 ? 106.239 103.226 -20.544 1.00 95.14 431 PHE A N 1
ATOM 3170 C CA . PHE A 1 431 ? 107.593 102.944 -20.083 1.00 95.51 431 PHE A CA 1
ATOM 3171 C C . PHE A 1 431 ? 108.555 102.720 -21.246 1.00 96.55 431 PHE A C 1
ATOM 3172 O O . PHE A 1 431 ? 108.261 101.950 -22.168 1.00 96.70 431 PHE A O 1
ATOM 3180 N N . ILE A 1 432 ? 109.701 103.397 -21.202 1.00 96.20 432 ILE A N 1
ATOM 3181 C CA . ILE A 1 432 ? 110.724 103.208 -22.229 1.00 96.32 432 ILE A CA 1
ATOM 3182 C C . ILE A 1 432 ? 111.914 102.475 -21.623 1.00 96.98 432 ILE A C 1
ATOM 3183 O O . ILE A 1 432 ? 112.697 103.054 -20.869 1.00 96.03 432 ILE A O 1
ATOM 3188 N N . LYS A 1 433 ? 112.034 101.197 -21.969 1.00 98.94 433 LYS A N 1
ATOM 3189 C CA . LYS A 1 433 ? 113.091 100.324 -21.456 1.00 101.78 433 LYS A CA 1
ATOM 3190 C C . LYS A 1 433 ? 114.497 100.883 -21.667 1.00 100.76 433 LYS A C 1
ATOM 3191 O O . LYS A 1 433 ? 115.300 100.921 -20.731 1.00 99.56 433 LYS A O 1
ATOM 3197 N N . GLU A 1 434 ? 114.766 101.336 -22.894 1.00 100.70 434 GLU A N 1
ATOM 3198 C CA . GLU A 1 434 ? 116.081 101.848 -23.304 1.00 100.60 434 GLU A CA 1
ATOM 3199 C C . GLU A 1 434 ? 116.640 102.951 -22.402 1.00 99.52 434 GLU A C 1
ATOM 3200 O O . GLU A 1 434 ? 117.856 103.026 -22.199 1.00 98.77 434 GLU A O 1
ATOM 3206 N N . TYR A 1 435 ? 115.755 103.799 -21.873 1.00 98.16 435 TYR A N 1
ATOM 3207 C CA . TYR A 1 435 ? 116.160 104.921 -21.018 1.00 96.99 435 TYR A CA 1
ATOM 3208 C C . TYR A 1 435 ? 115.703 104.756 -19.568 1.00 98.29 435 TYR A C 1
ATOM 3209 O O . TYR A 1 435 ? 116.035 105.585 -18.710 1.00 98.37 435 TYR A O 1
ATOM 3218 N N . ASN A 1 436 ? 114.940 103.694 -19.304 1.00 99.75 436 ASN A N 1
ATOM 3219 C CA . ASN A 1 436 ? 114.404 103.414 -17.969 1.00 100.91 436 ASN A CA 1
ATOM 3220 C C . ASN A 1 436 ? 113.508 104.565 -17.468 1.00 100.03 436 ASN A C 1
ATOM 3221 O O . ASN A 1 436 ? 113.607 105.000 -16.318 1.00 101.09 436 ASN A O 1
ATOM 3226 N N . LYS A 1 437 ? 112.629 105.040 -18.346 1.00 99.52 437 LYS A N 1
ATOM 3227 C CA . LYS A 1 437 ? 111.760 106.187 -18.072 1.00 99.96 437 LYS A CA 1
ATOM 3228 C C . LYS A 1 437 ? 110.268 105.927 -18.162 1.00 100.27 437 LYS A C 1
ATOM 3229 O O . LYS A 1 437 ? 109.815 105.011 -18.849 1.00 101.46 437 LYS A O 1
ATOM 3235 N N . PHE A 1 438 ? 109.517 106.785 -17.480 1.00 99.99 438 PHE A N 1
ATOM 3236 C CA . PHE A 1 438 ? 108.070 106.837 -17.597 1.00 100.63 438 PHE A CA 1
ATOM 3237 C C . PHE A 1 438 ? 107.713 108.185 -18.206 1.00 99.23 438 PHE A C 1
ATOM 3238 O O . PHE A 1 438 ? 108.181 109.230 -17.751 1.00 99.27 438 PHE A O 1
ATOM 3246 N N . VAL A 1 439 ? 106.908 108.153 -19.259 1.00 98.76 439 VAL A N 1
ATOM 3247 C CA . VAL A 1 439 ? 106.525 109.366 -19.972 1.00 98.25 439 VAL A CA 1
ATOM 3248 C C . VAL A 1 439 ? 105.008 109.497 -19.932 1.00 97.80 439 VAL A C 1
ATOM 3249 O O . VAL A 1 439 ? 104.304 108.522 -19.658 1.00 97.80 439 VAL A O 1
ATOM 3253 N N . ASN A 1 440 ? 104.511 110.705 -20.182 1.00 98.20 440 ASN A N 1
ATOM 3254 C CA . ASN A 1 440 ? 103.075 110.950 -20.250 1.00 99.02 440 ASN A CA 1
ATOM 3255 C C . ASN A 1 440 ? 102.406 110.225 -21.421 1.00 99.35 440 ASN A C 1
ATOM 3256 O O . ASN A 1 440 ? 103.019 109.370 -22.066 1.00 99.91 440 ASN A O 1
ATOM 3261 N N . LEU A 1 441 ? 101.152 110.571 -21.695 1.00 99.45 441 LEU A N 1
ATOM 3262 C CA . LEU A 1 441 ? 100.374 109.868 -22.701 1.00 97.81 441 LEU A CA 1
ATOM 3263 C C . LEU A 1 441 ? 99.345 110.796 -23.332 1.00 97.57 441 LEU A C 1
ATOM 3264 O O . LEU A 1 441 ? 99.341 111.000 -24.545 1.00 99.00 441 LEU A O 1
ATOM 3269 N N . ILE B 1 9 ? 126.023 96.034 40.477 1.00 102.37 9 ILE B N 1
ATOM 3270 C CA . ILE B 1 9 ? 124.668 96.519 40.061 1.00 104.38 9 ILE B CA 1
ATOM 3271 C C . ILE B 1 9 ? 124.607 96.744 38.538 1.00 101.57 9 ILE B C 1
ATOM 3272 O O . ILE B 1 9 ? 125.309 97.616 38.007 1.00 103.56 9 ILE B O 1
ATOM 3277 N N . PRO B 1 10 ? 123.748 95.979 37.834 1.00 96.19 10 PRO B N 1
ATOM 3278 C CA . PRO B 1 10 ? 123.748 96.076 36.375 1.00 94.08 10 PRO B CA 1
ATOM 3279 C C . PRO B 1 10 ? 123.257 97.444 35.895 1.00 94.51 10 PRO B C 1
ATOM 3280 O O . PRO B 1 10 ? 122.240 97.931 36.392 1.00 96.82 10 PRO B O 1
ATOM 3284 N N . PRO B 1 11 ? 123.986 98.072 34.947 1.00 93.29 11 PRO B N 1
ATOM 3285 C CA . PRO B 1 11 ? 123.600 99.375 34.404 1.00 92.07 11 PRO B CA 1
ATOM 3286 C C . PRO B 1 11 ? 122.117 99.410 34.059 1.00 93.40 11 PRO B C 1
ATOM 3287 O O . PRO B 1 11 ? 121.619 98.526 33.353 1.00 94.44 11 PRO B O 1
ATOM 3291 N N . GLN B 1 12 ? 121.424 100.429 34.562 1.00 94.49 12 GLN B N 1
ATOM 3292 C CA . GLN B 1 12 ? 119.979 100.547 34.395 1.00 94.81 12 GLN B CA 1
ATOM 3293 C C . GLN B 1 12 ? 119.499 101.980 34.627 1.00 95.82 12 GLN B C 1
ATOM 3294 O O . GLN B 1 12 ? 120.221 102.799 35.199 1.00 95.78 12 GLN B O 1
ATOM 3300 N N . SER B 1 13 ? 118.281 102.284 34.180 1.00 95.76 13 SER B N 1
ATOM 3301 C CA . SER B 1 13 ? 117.665 103.552 34.544 1.00 96.39 13 SER B CA 1
ATOM 3302 C C . SER B 1 13 ? 116.157 103.410 34.734 1.00 97.82 13 SER B C 1
ATOM 3303 O O . SER B 1 13 ? 115.369 103.716 33.832 1.00 100.38 13 SER B O 1
ATOM 3306 N N . ILE B 1 14 ? 115.773 102.934 35.920 1.00 97.61 14 ILE B N 1
ATOM 3307 C CA . ILE B 1 14 ? 114.371 102.748 36.291 1.00 95.89 14 ILE B CA 1
ATOM 3308 C C . ILE B 1 14 ? 113.580 104.024 35.978 1.00 96.50 14 ILE B C 1
ATOM 3309 O O . ILE B 1 14 ? 112.497 103.953 35.407 1.00 96.59 14 ILE B O 1
ATOM 3314 N N . GLU B 1 15 ? 114.158 105.180 36.313 1.00 97.67 15 GLU B N 1
ATOM 3315 C CA . GLU B 1 15 ? 113.547 106.489 36.058 1.00 99.47 15 GLU B CA 1
ATOM 3316 C C . GLU B 1 15 ? 113.301 106.734 34.577 1.00 99.74 15 GLU B C 1
ATOM 3317 O O . GLU B 1 15 ? 112.238 107.238 34.205 1.00 99.75 15 GLU B O 1
ATOM 3323 N N . ALA B 1 16 ? 114.281 106.390 33.736 1.00 98.74 16 ALA B N 1
ATOM 3324 C CA . ALA B 1 16 ? 114.126 106.532 32.286 1.00 97.87 16 ALA B CA 1
ATOM 3325 C C . ALA B 1 16 ? 113.026 105.590 31.818 1.00 99.63 16 ALA B C 1
ATOM 3326 O O . ALA B 1 16 ? 112.098 106.000 31.101 1.00 100.63 16 ALA B O 1
ATOM 3328 N N . GLU B 1 17 ? 113.121 104.334 32.257 1.00 98.28 17 GLU B N 1
ATOM 3329 C CA . GLU B 1 17 ? 112.109 103.336 31.938 1.00 97.72 17 GLU B CA 1
ATOM 3330 C C . GLU B 1 17 ? 110.733 103.853 32.326 1.00 96.68 17 GLU B C 1
ATOM 3331 O O . GLU B 1 17 ? 109.829 103.868 31.487 1.00 100.91 17 GLU B O 1
ATOM 3337 N N . GLN B 1 18 ? 110.592 104.321 33.567 1.00 94.41 18 GLN B N 1
ATOM 3338 C CA . GLN B 1 18 ? 109.303 104.812 34.081 1.00 94.19 18 GLN B CA 1
ATOM 3339 C C . GLN B 1 18 ? 108.732 105.979 33.284 1.00 95.35 18 GLN B C 1
ATOM 3340 O O . GLN B 1 18 ? 107.517 106.060 33.071 1.00 96.54 18 GLN B O 1
ATOM 3346 N N . ALA B 1 19 ? 109.606 106.867 32.824 1.00 95.98 19 ALA B N 1
ATOM 3347 C CA . ALA B 1 19 ? 109.165 107.973 31.989 1.00 96.24 19 ALA B CA 1
ATOM 3348 C C . ALA B 1 19 ? 108.662 107.469 30.637 1.00 97.42 19 ALA B C 1
ATOM 3349 O O . ALA B 1 19 ? 107.651 107.950 30.151 1.00 98.40 19 ALA B O 1
ATOM 3351 N N . VAL B 1 20 ? 109.350 106.494 30.040 1.00 97.32 20 VAL B N 1
ATOM 3352 C CA . VAL B 1 20 ? 108.930 105.980 28.734 1.00 97.97 20 VAL B CA 1
ATOM 3353 C C . VAL B 1 20 ? 107.515 105.389 28.775 1.00 100.30 20 VAL B C 1
ATOM 3354 O O . VAL B 1 20 ? 106.650 105.778 27.973 1.00 100.65 20 VAL B O 1
ATOM 3358 N N . LEU B 1 21 ? 107.279 104.467 29.711 1.00 99.20 21 LEU B N 1
ATOM 3359 C CA . LEU B 1 21 ? 105.965 103.838 29.845 1.00 98.34 21 LEU B CA 1
ATOM 3360 C C . LEU B 1 21 ? 104.920 104.887 30.224 1.00 100.83 21 LEU B C 1
ATOM 3361 O O . LEU B 1 21 ? 103.800 104.899 29.697 1.00 104.23 21 LEU B O 1
ATOM 3366 N N . GLY B 1 22 ? 105.303 105.787 31.121 1.00 99.71 22 GLY B N 1
ATOM 3367 C CA . GLY B 1 22 ? 104.420 106.855 31.541 1.00 98.77 22 GLY B CA 1
ATOM 3368 C C . GLY B 1 22 ? 104.030 107.752 30.387 1.00 99.50 22 GLY B C 1
ATOM 3369 O O . GLY B 1 22 ? 102.859 108.146 30.269 1.00 102.57 22 GLY B O 1
ATOM 3370 N N . ALA B 1 23 ? 105.003 108.070 29.533 1.00 97.36 23 ALA B N 1
ATOM 3371 C CA . ALA B 1 23 ? 104.758 108.943 28.380 1.00 98.71 23 ALA B CA 1
ATOM 3372 C C . ALA B 1 23 ? 103.758 108.306 27.428 1.00 99.72 23 ALA B C 1
ATOM 3373 O O . ALA B 1 23 ? 102.894 108.994 26.878 1.00 98.41 23 ALA B O 1
ATOM 3375 N N . VAL B 1 24 ? 103.868 106.987 27.254 1.00 99.88 24 VAL B N 1
ATOM 3376 C CA . VAL B 1 24 ? 102.948 106.264 26.379 1.00 98.15 24 VAL B CA 1
ATOM 3377 C C . VAL B 1 24 ? 101.508 106.398 26.866 1.00 98.39 24 VAL B C 1
ATOM 3378 O O . VAL B 1 24 ? 100.617 106.693 26.061 1.00 100.76 24 VAL B O 1
ATOM 3382 N N . PHE B 1 25 ? 101.283 106.227 28.171 1.00 97.01 25 PHE B N 1
ATOM 3383 C CA . PHE B 1 25 ? 99.938 106.415 28.732 1.00 96.07 25 PHE B CA 1
ATOM 3384 C C . PHE B 1 25 ? 99.431 107.855 28.607 1.00 97.62 25 PHE B C 1
ATOM 3385 O O . PHE B 1 25 ? 98.234 108.077 28.475 1.00 99.73 25 PHE B O 1
ATOM 3393 N N . LEU B 1 26 ? 100.338 108.826 28.672 1.00 99.00 26 LEU B N 1
ATOM 3394 C CA . LEU B 1 26 ? 99.955 110.234 28.604 1.00 98.68 26 LEU B CA 1
ATOM 3395 C C . LEU B 1 26 ? 99.596 110.671 27.187 1.00 99.70 26 LEU B C 1
ATOM 3396 O O . LEU B 1 26 ? 98.785 111.572 26.995 1.00 99.68 26 LEU B O 1
ATOM 3401 N N . ASP B 1 27 ? 100.226 110.040 26.204 1.00 100.94 27 ASP B N 1
ATOM 3402 C CA . ASP B 1 27 ? 100.003 110.353 24.794 1.00 100.23 27 ASP B CA 1
ATOM 3403 C C . ASP B 1 27 ? 100.428 109.160 23.948 1.00 99.63 27 ASP B C 1
ATOM 3404 O O . ASP B 1 27 ? 101.631 108.960 23.707 1.00 96.28 27 ASP B O 1
ATOM 3409 N N . PRO B 1 28 ? 99.437 108.385 23.469 1.00 97.15 28 PRO B N 1
ATOM 3410 C CA . PRO B 1 28 ? 99.652 107.123 22.759 1.00 96.62 28 PRO B CA 1
ATOM 3411 C C . PRO B 1 28 ? 100.609 107.228 21.574 1.00 95.98 28 PRO B C 1
ATOM 3412 O O . PRO B 1 28 ? 101.201 106.219 21.191 1.00 98.62 28 PRO B O 1
ATOM 3416 N N . ALA B 1 29 ? 100.760 108.434 21.020 1.00 93.50 29 ALA B N 1
ATOM 3417 C CA . ALA B 1 29 ? 101.696 108.692 19.918 1.00 92.81 29 ALA B CA 1
ATOM 3418 C C . ALA B 1 29 ? 103.150 108.447 20.326 1.00 95.78 29 ALA B C 1
ATOM 3419 O O . ALA B 1 29 ? 103.984 108.141 19.483 1.00 100.75 29 ALA B O 1
ATOM 3421 N N . ALA B 1 30 ? 103.442 108.576 21.617 1.00 95.68 30 ALA B N 1
ATOM 3422 C CA . ALA B 1 30 ? 104.792 108.413 22.134 1.00 94.86 30 ALA B CA 1
ATOM 3423 C C . ALA B 1 30 ? 105.309 106.984 21.959 1.00 98.68 30 ALA B C 1
ATOM 3424 O O . ALA B 1 30 ? 106.526 106.739 22.021 1.00 100.21 30 ALA B O 1
ATOM 3426 N N . LEU B 1 31 ? 104.396 106.041 21.730 1.00 97.98 31 LEU B N 1
ATOM 3427 C CA . LEU B 1 31 ? 104.802 104.650 21.543 1.00 96.63 31 LEU B CA 1
ATOM 3428 C C . LEU B 1 31 ? 105.616 104.463 20.255 1.00 97.84 31 LEU B C 1
ATOM 3429 O O . LEU B 1 31 ? 106.550 103.666 20.228 1.00 98.62 31 LEU B O 1
ATOM 3434 N N . VAL B 1 32 ? 105.267 105.209 19.207 1.00 96.58 32 VAL B N 1
ATOM 3435 C CA . VAL B 1 32 ? 105.951 105.108 17.920 1.00 95.61 32 VAL B CA 1
ATOM 3436 C C . VAL B 1 32 ? 107.457 105.408 18.050 1.00 99.02 32 VAL B C 1
ATOM 3437 O O . VAL B 1 32 ? 108.284 104.582 17.644 1.00 100.82 32 VAL B O 1
ATOM 3441 N N . PRO B 1 33 ? 107.825 106.570 18.637 1.00 100.51 33 PRO B N 1
ATOM 3442 C CA . PRO B 1 33 ? 109.261 106.864 18.760 1.00 99.73 33 PRO B CA 1
ATOM 3443 C C . PRO B 1 33 ? 109.981 105.900 19.696 1.00 99.00 33 PRO B C 1
ATOM 3444 O O . PRO B 1 33 ? 111.139 105.568 19.448 1.00 101.50 33 PRO B O 1
ATOM 3448 N N . ALA B 1 34 ? 109.306 105.468 20.763 1.00 98.31 34 ALA B N 1
ATOM 3449 C CA . ALA B 1 34 ? 109.889 104.515 21.706 1.00 97.99 34 ALA B CA 1
ATOM 3450 C C . ALA B 1 34 ? 110.072 103.156 21.038 1.00 99.80 34 ALA B C 1
ATOM 3451 O O . ALA B 1 34 ? 111.143 102.548 21.142 1.00 101.28 34 ALA B O 1
ATOM 3453 N N . SER B 1 35 ? 109.041 102.704 20.323 1.00 98.40 35 SER B N 1
ATOM 3454 C CA . SER B 1 35 ? 109.103 101.433 19.611 1.00 99.06 35 SER B CA 1
ATOM 3455 C C . SER B 1 35 ? 110.214 101.426 18.565 1.00 98.31 35 SER B C 1
ATOM 3456 O O . SER B 1 35 ? 110.757 100.364 18.274 1.00 100.76 35 SER B O 1
ATOM 3459 N N . GLU B 1 36 ? 110.540 102.596 18.004 1.00 97.50 36 GLU B N 1
ATOM 3460 C CA . GLU B 1 36 ? 111.679 102.737 17.083 1.00 100.19 36 GLU B CA 1
ATOM 3461 C C . GLU B 1 36 ? 113.021 102.476 17.770 1.00 100.23 36 GLU B C 1
ATOM 3462 O O . GLU B 1 36 ? 113.895 101.813 17.209 1.00 101.17 36 GLU B O 1
ATOM 3468 N N . ILE B 1 37 ? 113.180 103.015 18.979 1.00 98.31 37 ILE B N 1
ATOM 3469 C CA . ILE B 1 37 ? 114.446 102.944 19.700 1.00 95.44 37 ILE B CA 1
ATOM 3470 C C . ILE B 1 37 ? 114.569 101.713 20.583 1.00 95.83 37 ILE B C 1
ATOM 3471 O O . ILE B 1 37 ? 115.672 101.261 20.854 1.00 96.78 37 ILE B O 1
ATOM 3476 N N . LEU B 1 38 ? 113.443 101.174 21.032 1.00 96.35 38 LEU B N 1
ATOM 3477 C CA . LEU B 1 38 ? 113.474 100.084 21.995 1.00 96.48 38 LEU B CA 1
ATOM 3478 C C . LEU B 1 38 ? 112.692 98.839 21.610 1.00 98.23 38 LEU B C 1
ATOM 3479 O O . LEU B 1 38 ? 111.738 98.888 20.811 1.00 99.74 38 LEU B O 1
ATOM 3484 N N . ILE B 1 39 ? 113.125 97.726 22.201 1.00 96.86 39 ILE B N 1
ATOM 3485 C CA . ILE B 1 39 ? 112.375 96.472 22.198 1.00 94.13 39 ILE B CA 1
ATOM 3486 C C . ILE B 1 39 ? 112.138 96.106 23.675 1.00 96.50 39 ILE B C 1
ATOM 3487 O O . ILE B 1 39 ? 112.911 96.534 24.541 1.00 95.44 39 ILE B O 1
ATOM 3492 N N . PRO B 1 40 ? 111.070 95.330 23.978 1.00 99.01 40 PRO B N 1
ATOM 3493 C CA . PRO B 1 40 ? 110.745 95.041 25.392 1.00 97.79 40 PRO B CA 1
ATOM 3494 C C . PRO B 1 40 ? 111.932 94.545 26.211 1.00 97.35 40 PRO B C 1
ATOM 3495 O O . PRO B 1 40 ? 112.078 94.935 27.366 1.00 100.41 40 PRO B O 1
ATOM 3499 N N . GLU B 1 41 ? 112.778 93.720 25.595 1.00 98.10 41 GLU B N 1
ATOM 3500 C CA . GLU B 1 41 ? 113.954 93.130 26.244 1.00 99.04 41 GLU B CA 1
ATOM 3501 C C . GLU B 1 41 ? 114.985 94.148 26.745 1.00 98.33 41 GLU B C 1
ATOM 3502 O O . GLU B 1 41 ? 115.859 93.790 27.538 1.00 100.81 41 GLU B O 1
ATOM 3508 N N . ASP B 1 42 ? 114.886 95.401 26.287 1.00 96.11 42 ASP B N 1
ATOM 3509 C CA . ASP B 1 42 ? 115.846 96.442 26.663 1.00 93.65 42 ASP B CA 1
ATOM 3510 C C . ASP B 1 42 ? 115.579 96.958 28.070 1.00 94.95 42 ASP B C 1
ATOM 3511 O O . ASP B 1 42 ? 116.487 97.455 28.742 1.00 95.18 42 ASP B O 1
ATOM 3516 N N . PHE B 1 43 ? 114.331 96.837 28.517 1.00 95.61 43 PHE B N 1
ATOM 3517 C CA . PHE B 1 43 ? 113.959 97.262 29.861 1.00 95.30 43 PHE B CA 1
ATOM 3518 C C . PHE B 1 43 ? 114.562 96.281 30.846 1.00 95.22 43 PHE B C 1
ATOM 3519 O O . PHE B 1 43 ? 114.403 95.072 30.685 1.00 97.35 43 PHE B O 1
ATOM 3527 N N . TYR B 1 44 ? 115.251 96.805 31.857 1.00 93.59 44 TYR B N 1
ATOM 3528 C CA . TYR B 1 44 ? 115.909 95.967 32.847 1.00 93.80 44 TYR B CA 1
ATOM 3529 C C . TYR B 1 44 ? 114.934 95.196 33.727 1.00 95.91 44 TYR B C 1
ATOM 3530 O O . TYR B 1 44 ? 115.205 94.041 34.066 1.00 99.54 44 TYR B O 1
ATOM 3539 N N . ARG B 1 45 ? 113.830 95.838 34.111 1.00 94.76 45 ARG B N 1
ATOM 3540 C CA . ARG B 1 45 ? 112.818 95.198 34.939 1.00 95.80 45 ARG B CA 1
ATOM 3541 C C . ARG B 1 45 ? 111.826 94.424 34.120 1.00 95.66 45 ARG B C 1
ATOM 3542 O O . ARG B 1 45 ? 111.241 94.974 33.182 1.00 101.25 45 ARG B O 1
ATOM 3550 N N . ALA B 1 46 ? 111.599 93.167 34.499 1.00 91.61 46 ALA B N 1
ATOM 3551 C CA . ALA B 1 46 ? 110.606 92.339 33.833 1.00 91.14 46 ALA B CA 1
ATOM 3552 C C . ALA B 1 46 ? 109.239 93.056 33.766 1.00 94.96 46 ALA B C 1
ATOM 3553 O O . ALA B 1 46 ? 108.629 93.128 32.701 1.00 96.82 46 ALA B O 1
ATOM 3555 N N . ALA B 1 47 ? 108.774 93.610 34.885 1.00 94.53 47 ALA B N 1
ATOM 3556 C CA . ALA B 1 47 ? 107.492 94.302 34.898 1.00 94.93 47 ALA B CA 1
ATOM 3557 C C . ALA B 1 47 ? 107.380 95.246 33.704 1.00 98.62 47 ALA B C 1
ATOM 3558 O O . ALA B 1 47 ? 106.380 95.225 32.969 1.00 101.70 47 ALA B O 1
ATOM 3560 N N . HIS B 1 48 ? 108.426 96.042 33.491 1.00 98.67 48 HIS B N 1
ATOM 3561 C CA . HIS B 1 48 ? 108.440 97.048 32.425 1.00 99.34 48 HIS B CA 1
ATOM 3562 C C . HIS B 1 48 ? 108.492 96.380 31.062 1.00 99.35 48 HIS B C 1
ATOM 3563 O O . HIS B 1 48 ? 107.830 96.806 30.105 1.00 101.27 48 HIS B O 1
ATOM 3570 N N . GLN B 1 49 ? 109.257 95.300 31.012 1.00 98.67 49 GLN B N 1
ATOM 3571 C CA . GLN B 1 49 ? 109.395 94.454 29.840 1.00 98.90 49 GLN B CA 1
ATOM 3572 C C . GLN B 1 49 ? 107.998 93.939 29.445 1.00 98.33 49 GLN B C 1
ATOM 3573 O O . GLN B 1 49 ? 107.536 94.155 28.323 1.00 98.33 49 GLN B O 1
ATOM 3579 N N . LYS B 1 50 ? 107.323 93.297 30.397 1.00 97.88 50 LYS B N 1
ATOM 3580 C CA . LYS B 1 50 ? 105.979 92.792 30.205 1.00 96.90 50 LYS B CA 1
ATOM 3581 C C . LYS B 1 50 ? 105.047 93.901 29.753 1.00 98.40 50 LYS B C 1
ATOM 3582 O O . LYS B 1 50 ? 104.276 93.724 28.801 1.00 99.33 50 LYS B O 1
ATOM 3588 N N . ILE B 1 51 ? 105.118 95.044 30.432 1.00 97.68 51 ILE B N 1
ATOM 3589 C CA . ILE B 1 51 ? 104.244 96.170 30.101 1.00 98.14 51 ILE B CA 1
ATOM 3590 C C . ILE B 1 51 ? 104.470 96.665 28.680 1.00 99.37 51 ILE B C 1
ATOM 3591 O O . ILE B 1 51 ? 103.513 96.773 27.910 1.00 101.14 51 ILE B O 1
ATOM 3596 N N . PHE B 1 52 ? 105.728 96.939 28.327 1.00 99.29 52 PHE B N 1
ATOM 3597 C CA . PHE B 1 52 ? 106.049 97.463 26.995 1.00 98.29 52 PHE B CA 1
ATOM 3598 C C . PHE B 1 52 ? 105.628 96.511 25.871 1.00 99.29 52 PHE B C 1
ATOM 3599 O O . PHE B 1 52 ? 105.223 96.951 24.786 1.00 98.46 52 PHE B O 1
ATOM 3607 N N . HIS B 1 53 ? 105.714 95.212 26.154 1.00 98.95 53 HIS B N 1
ATOM 3608 C CA . HIS B 1 53 ? 105.275 94.175 25.239 1.00 98.90 53 HIS B CA 1
ATOM 3609 C C . HIS B 1 53 ? 103.755 94.258 25.035 1.00 100.78 53 HIS B C 1
ATOM 3610 O O . HIS B 1 53 ? 103.273 94.248 23.900 1.00 102.30 53 HIS B O 1
ATOM 3617 N N . ALA B 1 54 ? 103.011 94.356 26.137 1.00 100.12 54 ALA B N 1
ATOM 3618 C CA . ALA B 1 54 ? 101.554 94.459 26.098 1.00 98.07 54 ALA B CA 1
ATOM 3619 C C . ALA B 1 54 ? 101.180 95.662 25.268 1.00 98.84 54 ALA B C 1
ATOM 3620 O O . ALA B 1 54 ? 100.285 95.611 24.420 1.00 99.37 54 ALA B O 1
ATOM 3622 N N . MET B 1 55 ? 101.903 96.744 25.514 1.00 99.84 55 MET B N 1
ATOM 3623 C CA . MET B 1 55 ? 101.689 98.001 24.828 1.00 100.76 55 MET B CA 1
ATOM 3624 C C . MET B 1 55 ? 101.801 97.767 23.317 1.00 100.86 55 MET B C 1
ATOM 3625 O O . MET B 1 55 ? 100.893 98.122 22.567 1.00 100.78 55 MET B O 1
ATOM 3630 N N . LEU B 1 56 ? 102.893 97.123 22.889 1.00 99.63 56 LEU B N 1
ATOM 3631 C CA . LEU B 1 56 ? 103.131 96.837 21.466 1.00 98.86 56 LEU B CA 1
ATOM 3632 C C . LEU B 1 56 ? 102.115 95.874 20.854 1.00 99.29 56 LEU B C 1
ATOM 3633 O O . LEU B 1 56 ? 101.762 95.995 19.673 1.00 98.10 56 LEU B O 1
ATOM 3638 N N . ARG B 1 57 ? 101.652 94.927 21.669 1.00 99.36 57 ARG B N 1
ATOM 3639 C CA . ARG B 1 57 ? 100.731 93.896 21.217 1.00 101.82 57 ARG B CA 1
ATOM 3640 C C . ARG B 1 57 ? 99.352 94.490 20.893 1.00 102.01 57 ARG B C 1
ATOM 3641 O O . ARG B 1 57 ? 98.636 94.003 20.007 1.00 105.25 57 ARG B O 1
ATOM 3649 N N . VAL B 1 58 ? 98.999 95.564 21.593 1.00 100.78 58 VAL B N 1
ATOM 3650 C CA . VAL B 1 58 ? 97.733 96.255 21.364 1.00 96.10 58 VAL B CA 1
ATOM 3651 C C . VAL B 1 58 ? 97.849 97.135 20.116 1.00 96.34 58 VAL B C 1
ATOM 3652 O O . VAL B 1 58 ? 96.969 97.126 19.255 1.00 97.84 58 VAL B O 1
ATOM 3656 N N . ALA B 1 59 ? 98.943 97.879 20.005 1.00 94.89 59 ALA B N 1
ATOM 3657 C CA . ALA B 1 59 ? 99.145 98.733 18.846 1.00 94.86 59 ALA B CA 1
ATOM 3658 C C . ALA B 1 59 ? 99.107 97.936 17.540 1.00 96.11 59 ALA B C 1
ATOM 3659 O O . ALA B 1 59 ? 98.614 98.431 16.529 1.00 96.98 59 ALA B O 1
ATOM 3661 N N . ASP B 1 60 ? 99.613 96.702 17.580 1.00 96.85 60 ASP B N 1
ATOM 3662 C CA . ASP B 1 60 ? 99.663 95.821 16.412 1.00 97.59 60 ASP B CA 1
ATOM 3663 C C . ASP B 1 60 ? 98.320 95.278 15.939 1.00 96.80 60 ASP B C 1
ATOM 3664 O O . ASP B 1 60 ? 98.250 94.691 14.859 1.00 96.36 60 ASP B O 1
ATOM 3669 N N . ARG B 1 61 ? 97.261 95.479 16.721 1.00 95.31 61 ARG B N 1
ATOM 3670 C CA . ARG B 1 61 ? 95.958 94.889 16.393 1.00 94.03 61 ARG B CA 1
ATOM 3671 C C . ARG B 1 61 ? 94.957 95.587 15.464 1.00 95.75 61 ARG B C 1
ATOM 3672 O O . ARG B 1 61 ? 94.078 94.890 14.952 1.00 99.96 61 ARG B O 1
ATOM 3680 N N . GLY B 1 62 ? 94.970 96.905 15.262 1.00 94.78 62 GLY B N 1
ATOM 3681 C CA . GLY B 1 62 ? 95.782 97.899 15.910 1.00 93.13 62 GLY B CA 1
ATOM 3682 C C . GLY B 1 62 ? 94.728 98.714 16.637 1.00 97.01 62 GLY B C 1
ATOM 3683 O O . GLY B 1 62 ? 93.879 99.364 16.022 1.00 94.33 62 GLY B O 1
ATOM 3684 N N . GLU B 1 63 ? 94.773 98.636 17.960 1.00 97.28 63 GLU B N 1
ATOM 3685 C CA . GLU B 1 63 ? 93.818 99.282 18.822 1.00 95.46 63 GLU B CA 1
ATOM 3686 C C . GLU B 1 63 ? 94.512 100.432 19.552 1.00 96.45 63 GLU B C 1
ATOM 3687 O O . GLU B 1 63 ? 95.746 100.484 19.599 1.00 95.11 63 GLU B O 1
ATOM 3693 N N . PRO B 1 64 ? 93.725 101.370 20.120 1.00 96.17 64 PRO B N 1
ATOM 3694 C CA . PRO B 1 64 ? 94.364 102.483 20.814 1.00 95.27 64 PRO B CA 1
ATOM 3695 C C . PRO B 1 64 ? 95.050 102.013 22.088 1.00 95.86 64 PRO B C 1
ATOM 3696 O O . PRO B 1 64 ? 94.511 101.155 22.787 1.00 96.79 64 PRO B O 1
ATOM 3700 N N . VAL B 1 65 ? 96.232 102.563 22.371 1.00 95.71 65 VAL B N 1
ATOM 3701 C CA . VAL B 1 65 ? 96.965 102.235 23.597 1.00 94.30 65 VAL B CA 1
ATOM 3702 C C . VAL B 1 65 ? 96.609 103.222 24.708 1.00 98.05 65 VAL B C 1
ATOM 3703 O O . VAL B 1 65 ? 96.858 104.429 24.583 1.00 101.83 65 VAL B O 1
ATOM 3707 N N . ASP B 1 66 ? 96.003 102.710 25.776 1.00 95.73 66 ASP B N 1
ATOM 3708 C CA . ASP B 1 66 ? 95.679 103.516 26.948 1.00 96.59 66 ASP B CA 1
ATOM 3709 C C . ASP B 1 66 ? 95.600 102.586 28.170 1.00 97.14 66 ASP B C 1
ATOM 3710 O O . ASP B 1 66 ? 95.754 101.374 28.014 1.00 97.58 66 ASP B O 1
ATOM 3715 N N . LEU B 1 67 ? 95.376 103.135 29.369 1.00 95.20 67 LEU B N 1
ATOM 3716 C CA . LEU B 1 67 ? 95.342 102.321 30.597 1.00 96.85 67 LEU B CA 1
ATOM 3717 C C . LEU B 1 67 ? 94.411 101.130 30.532 1.00 98.90 67 LEU B C 1
ATOM 3718 O O . LEU B 1 67 ? 94.768 100.039 31.005 1.00 101.79 67 LEU B O 1
ATOM 3723 N N . VAL B 1 68 ? 93.225 101.329 29.965 1.00 95.06 68 VAL B N 1
ATOM 3724 C CA . VAL B 1 68 ? 92.245 100.256 29.926 1.00 96.98 68 VAL B CA 1
ATOM 3725 C C . VAL B 1 68 ? 92.673 99.137 28.967 1.00 98.51 68 VAL B C 1
ATOM 3726 O O . VAL B 1 68 ? 92.744 97.983 29.374 1.00 99.40 68 VAL B O 1
ATOM 3730 N N . THR B 1 69 ? 92.988 99.482 27.718 1.00 98.99 69 THR B N 1
ATOM 3731 C CA . THR B 1 69 ? 93.388 98.473 26.727 1.00 98.26 69 THR B CA 1
ATOM 3732 C C . THR B 1 69 ? 94.660 97.725 27.134 1.00 99.24 69 THR B C 1
ATOM 3733 O O . THR B 1 69 ? 94.769 96.516 26.918 1.00 102.68 69 THR B O 1
ATOM 3737 N N . VAL B 1 70 ? 95.613 98.438 27.729 1.00 97.30 70 VAL B N 1
ATOM 3738 C CA . VAL B 1 70 ? 96.827 97.793 28.225 1.00 97.22 70 VAL B CA 1
ATOM 3739 C C . VAL B 1 70 ? 96.540 96.916 29.455 1.00 99.20 70 VAL B C 1
ATOM 3740 O O . VAL B 1 70 ? 97.039 95.789 29.525 1.00 101.20 70 VAL B O 1
ATOM 3744 N N . THR B 1 71 ? 95.744 97.411 30.411 1.00 96.20 71 THR B N 1
ATOM 3745 C CA . THR B 1 71 ? 95.404 96.595 31.580 1.00 95.39 71 THR B CA 1
ATOM 3746 C C . THR B 1 71 ? 94.772 95.294 31.116 1.00 95.43 71 THR B C 1
ATOM 3747 O O . THR B 1 71 ? 95.202 94.209 31.509 1.00 98.47 71 THR B O 1
ATOM 3751 N N . ALA B 1 72 ? 93.769 95.418 30.254 1.00 93.75 72 ALA B N 1
ATOM 3752 C CA . ALA B 1 72 ? 93.037 94.282 29.731 1.00 93.84 72 ALA B CA 1
ATOM 3753 C C . ALA B 1 72 ? 93.963 93.298 29.026 1.00 97.40 72 ALA B C 1
ATOM 3754 O O . ALA B 1 72 ? 93.726 92.085 29.052 1.00 98.10 72 ALA B O 1
ATOM 3756 N N . GLU B 1 73 ? 95.016 93.829 28.399 1.00 98.60 73 GLU B N 1
ATOM 3757 C CA . GLU B 1 73 ? 95.974 93.008 27.668 1.00 98.59 73 GLU B CA 1
ATOM 3758 C C . GLU B 1 73 ? 96.862 92.209 28.602 1.00 98.28 73 GLU B C 1
ATOM 3759 O O . GLU B 1 73 ? 97.118 91.033 28.352 1.00 101.16 73 GLU B O 1
ATOM 3765 N N . LEU B 1 74 ? 97.339 92.855 29.662 1.00 95.55 74 LEU B N 1
ATOM 3766 C CA . LEU B 1 74 ? 98.169 92.190 30.654 1.00 94.22 74 LEU B CA 1
ATOM 3767 C C . LEU B 1 74 ? 97.366 91.145 31.413 1.00 95.59 74 LEU B C 1
ATOM 3768 O O . LEU B 1 74 ? 97.838 90.022 31.613 1.00 96.59 74 LEU B O 1
ATOM 3773 N N . ALA B 1 75 ? 96.147 91.507 31.811 1.00 94.93 75 ALA B N 1
ATOM 3774 C CA . ALA B 1 75 ? 95.260 90.587 32.524 1.00 95.26 75 ALA B CA 1
ATOM 3775 C C . ALA B 1 75 ? 94.926 89.350 31.689 1.00 97.11 75 ALA B C 1
ATOM 3776 O O . ALA B 1 75 ? 94.930 88.227 32.208 1.00 100.06 75 ALA B O 1
ATOM 3778 N N . ALA B 1 76 ? 94.664 89.557 30.398 1.00 98.09 76 ALA B N 1
ATOM 3779 C CA . ALA B 1 76 ? 94.309 88.470 29.475 1.00 97.26 76 ALA B CA 1
ATOM 3780 C C . ALA B 1 76 ? 95.403 87.429 29.370 1.00 96.59 76 ALA B C 1
ATOM 3781 O O . ALA B 1 76 ? 95.116 86.251 29.230 1.00 97.88 76 ALA B O 1
ATOM 3783 N N . SER B 1 77 ? 96.653 87.883 29.434 1.00 96.03 77 SER B N 1
ATOM 3784 C CA . SER B 1 77 ? 97.819 87.011 29.396 1.00 94.70 77 SER B CA 1
ATOM 3785 C C . SER B 1 77 ? 98.376 86.782 30.810 1.00 96.64 77 SER B C 1
ATOM 3786 O O . SER B 1 77 ? 99.571 86.570 31.011 1.00 96.08 77 SER B O 1
ATOM 3789 N N . GLU B 1 78 ? 97.472 86.844 31.785 1.00 98.69 78 GLU B N 1
ATOM 3790 C CA . GLU B 1 78 ? 97.738 86.499 33.194 1.00 97.37 78 GLU B CA 1
ATOM 3791 C C . GLU B 1 78 ? 98.989 87.102 33.818 1.00 95.84 78 GLU B C 1
ATOM 3792 O O . GLU B 1 78 ? 99.715 86.423 34.539 1.00 94.87 78 GLU B O 1
ATOM 3798 N N . GLN B 1 79 ? 99.221 88.388 33.565 1.00 96.59 79 GLN B N 1
ATOM 3799 C CA . GLN B 1 79 ? 100.389 89.059 34.138 1.00 97.59 79 GLN B CA 1
ATOM 3800 C C . GLN B 1 79 ? 100.154 90.480 34.659 1.00 97.08 79 GLN B C 1
ATOM 3801 O O . GLN B 1 79 ? 101.115 91.223 34.893 1.00 96.37 79 GLN B O 1
ATOM 3807 N N . LEU B 1 80 ? 98.887 90.842 34.875 1.00 98.45 80 LEU B N 1
ATOM 3808 C CA . LEU B 1 80 ? 98.550 92.149 35.463 1.00 98.17 80 LEU B CA 1
ATOM 3809 C C . LEU B 1 80 ? 99.167 92.239 36.865 1.00 100.85 80 LEU B C 1
ATOM 3810 O O . LEU B 1 80 ? 99.860 93.207 37.185 1.00 102.83 80 LEU B O 1
ATOM 3815 N N . GLU B 1 81 ? 98.934 91.214 37.686 1.00 100.98 81 GLU B N 1
ATOM 3816 C CA . GLU B 1 81 ? 99.419 91.216 39.056 1.00 101.53 81 GLU B CA 1
ATOM 3817 C C . GLU B 1 81 ? 100.954 91.295 39.125 1.00 101.23 81 GLU B C 1
ATOM 3818 O O . GLU B 1 81 ? 101.487 92.129 39.862 1.00 101.06 81 GLU B O 1
ATOM 3824 N N . GLU B 1 82 ? 101.650 90.468 38.337 1.00 101.00 82 GLU B N 1
ATOM 3825 C CA . GLU B 1 82 ? 103.131 90.437 38.328 1.00 100.39 82 GLU B CA 1
ATOM 3826 C C . GLU B 1 82 ? 103.773 91.799 38.052 1.00 99.79 82 GLU B C 1
ATOM 3827 O O . GLU B 1 82 ? 104.872 92.072 38.530 1.00 99.39 82 GLU B O 1
ATOM 3833 N N . ILE B 1 83 ? 103.109 92.637 37.254 1.00 98.51 83 ILE B N 1
ATOM 3834 C CA . ILE B 1 83 ? 103.678 93.941 36.908 1.00 97.60 83 ILE B CA 1
ATOM 3835 C C . ILE B 1 83 ? 103.289 95.045 37.894 1.00 97.48 83 ILE B C 1
ATOM 3836 O O . ILE B 1 83 ? 103.623 96.213 37.687 1.00 100.84 83 ILE B O 1
ATOM 3841 N N . GLY B 1 84 ? 102.573 94.677 38.951 1.00 94.64 84 GLY B N 1
ATOM 3842 C CA . GLY B 1 84 ? 102.209 95.634 39.980 1.00 93.89 84 GLY B CA 1
ATOM 3843 C C . GLY B 1 84 ? 100.755 96.047 40.012 1.00 97.84 84 GLY B C 1
ATOM 3844 O O . GLY B 1 84 ? 100.380 96.841 40.869 1.00 100.71 84 GLY B O 1
ATOM 3845 N N . GLY B 1 85 ? 99.940 95.533 39.086 1.00 96.71 85 GLY B N 1
ATOM 3846 C CA . GLY B 1 85 ? 98.500 95.809 39.065 1.00 96.05 85 GLY B CA 1
ATOM 3847 C C . GLY B 1 85 ? 98.153 97.150 38.447 1.00 100.81 85 GLY B C 1
ATOM 3848 O O . GLY B 1 85 ? 99.047 97.858 37.964 1.00 103.20 85 GLY B O 1
ATOM 3849 N N . VAL B 1 86 ? 96.861 97.503 38.439 1.00 101.40 86 VAL B N 1
ATOM 3850 C CA . VAL B 1 86 ? 96.439 98.815 37.907 1.00 98.88 86 VAL B CA 1
ATOM 3851 C C . VAL B 1 86 ? 97.056 99.967 38.706 1.00 99.28 86 VAL B C 1
ATOM 3852 O O . VAL B 1 86 ? 97.267 101.051 38.158 1.00 100.87 86 VAL B O 1
ATOM 3856 N N . SER B 1 87 ? 97.359 99.729 39.985 1.00 97.46 87 SER B N 1
ATOM 3857 C CA . SER B 1 87 ? 98.040 100.742 40.798 1.00 98.79 87 SER B CA 1
ATOM 3858 C C . SER B 1 87 ? 99.291 101.228 40.079 1.00 99.00 87 SER B C 1
ATOM 3859 O O . SER B 1 87 ? 99.458 102.426 39.859 1.00 100.77 87 SER B O 1
ATOM 3862 N N . TYR B 1 88 ? 100.160 100.289 39.705 1.00 97.38 88 TYR B N 1
ATOM 3863 C CA . TYR B 1 88 ? 101.427 100.653 39.108 1.00 96.40 88 TYR B CA 1
ATOM 3864 C C . TYR B 1 88 ? 101.257 101.370 37.780 1.00 100.77 88 TYR B C 1
ATOM 3865 O O . TYR B 1 88 ? 101.932 102.366 37.539 1.00 103.44 88 TYR B O 1
ATOM 3874 N N . LEU B 1 89 ? 100.354 100.872 36.933 1.00 100.19 89 LEU B N 1
ATOM 3875 C CA . LEU B 1 89 ? 100.106 101.489 35.643 1.00 99.79 89 LEU B CA 1
ATOM 3876 C C . LEU B 1 89 ? 99.641 102.925 35.844 1.00 100.56 89 LEU B C 1
ATOM 3877 O O . LEU B 1 89 ? 100.058 103.834 35.130 1.00 102.67 89 LEU B O 1
ATOM 3882 N N . SER B 1 90 ? 98.791 103.129 36.840 1.00 100.96 90 SER B N 1
ATOM 3883 C CA . SER B 1 90 ? 98.306 104.462 37.150 1.00 100.12 90 SER B CA 1
ATOM 3884 C C . SER B 1 90 ? 99.416 105.327 37.722 1.00 100.52 90 SER B C 1
ATOM 3885 O O . SER B 1 90 ? 99.464 106.515 37.453 1.00 102.73 90 SER B O 1
ATOM 3888 N N . GLU B 1 91 ? 100.313 104.725 38.500 1.00 100.94 91 GLU B N 1
ATOM 3889 C CA . GLU B 1 91 ? 101.416 105.462 39.079 1.00 101.20 91 GLU B CA 1
ATOM 3890 C C . GLU B 1 91 ? 102.268 106.020 37.957 1.00 100.73 91 GLU B C 1
ATOM 3891 O O . GLU B 1 91 ? 102.659 107.188 37.984 1.00 103.68 91 GLU B O 1
ATOM 3897 N N . LEU B 1 92 ? 102.527 105.177 36.965 1.00 97.80 92 LEU B N 1
ATOM 3898 C CA . LEU B 1 92 ? 103.332 105.543 35.823 1.00 95.35 92 LEU B CA 1
ATOM 3899 C C . LEU B 1 92 ? 102.637 106.607 34.995 1.00 95.33 92 LEU B C 1
ATOM 3900 O O . LEU B 1 92 ? 103.287 107.509 34.495 1.00 99.02 92 LEU B O 1
ATOM 3905 N N . ALA B 1 93 ? 101.321 106.498 34.849 1.00 92.78 93 ALA B N 1
ATOM 3906 C CA . ALA B 1 93 ? 100.556 107.465 34.060 1.00 93.45 93 ALA B CA 1
ATOM 3907 C C . ALA B 1 93 ? 100.412 108.819 34.757 1.00 93.79 93 ALA B C 1
ATOM 3908 O O . ALA B 1 93 ? 100.342 109.856 34.108 1.00 96.75 93 ALA B O 1
ATOM 3910 N N . ASP B 1 94 ? 100.366 108.803 36.080 1.00 94.51 94 ASP B N 1
ATOM 3911 C CA . ASP B 1 94 ? 100.199 110.019 36.853 1.00 93.76 94 ASP B CA 1
ATOM 3912 C C . ASP B 1 94 ? 101.511 110.758 37.124 1.00 97.50 94 ASP B C 1
ATOM 3913 O O . ASP B 1 94 ? 101.493 111.936 37.464 1.00 102.94 94 ASP B O 1
ATOM 3918 N N . ALA B 1 95 ? 102.642 110.074 36.989 1.00 97.91 95 ALA B N 1
ATOM 3919 C CA . ALA B 1 95 ? 103.936 110.680 37.299 1.00 97.97 95 ALA B CA 1
ATOM 3920 C C . ALA B 1 95 ? 104.441 111.563 36.170 1.00 98.27 95 ALA B C 1
ATOM 3921 O O . ALA B 1 95 ? 105.089 112.583 36.398 1.00 99.26 95 ALA B O 1
ATOM 3923 N N . VAL B 1 96 ? 104.123 111.155 34.952 1.00 98.40 96 VAL B N 1
ATOM 3924 C CA . VAL B 1 96 ? 104.613 111.800 33.744 1.00 96.37 96 VAL B CA 1
ATOM 3925 C C . VAL B 1 96 ? 103.997 113.182 33.460 1.00 95.23 96 VAL B C 1
ATOM 3926 O O . VAL B 1 96 ? 102.790 113.283 33.219 1.00 96.63 96 VAL B O 1
ATOM 3930 N N . PRO B 1 97 ? 104.832 114.247 33.523 1.00 94.11 97 PRO B N 1
ATOM 3931 C CA . PRO B 1 97 ? 104.396 115.614 33.228 1.00 94.21 97 PRO B CA 1
ATOM 3932 C C . PRO B 1 97 ? 104.455 115.963 31.736 1.00 96.27 97 PRO B C 1
ATOM 3933 O O . PRO B 1 97 ? 103.810 116.918 31.309 1.00 98.13 97 PRO B O 1
ATOM 3937 N N . THR B 1 98 ? 105.213 115.189 30.956 1.00 96.04 98 THR B N 1
ATOM 3938 C CA . THR B 1 98 ? 105.350 115.417 29.520 1.00 95.04 98 THR B CA 1
ATOM 3939 C C . THR B 1 98 ? 105.685 114.142 28.750 1.00 95.51 98 THR B C 1
ATOM 3940 O O . THR B 1 98 ? 106.131 113.160 29.334 1.00 98.86 98 THR B O 1
ATOM 3944 N N . ALA B 1 99 ? 105.470 114.169 27.436 1.00 95.28 99 ALA B N 1
ATOM 3945 C CA . ALA B 1 99 ? 105.836 113.058 26.550 1.00 93.09 99 ALA B CA 1
ATOM 3946 C C . ALA B 1 99 ? 106.657 113.573 25.365 1.00 93.50 99 ALA B C 1
ATOM 3947 O O . ALA B 1 99 ? 106.828 112.879 24.366 1.00 94.53 99 ALA B O 1
ATOM 3949 N N . ALA B 1 100 ? 107.156 114.800 25.490 1.00 93.07 100 ALA B N 1
ATOM 3950 C CA . ALA B 1 100 ? 107.898 115.467 24.429 1.00 91.71 100 ALA B CA 1
ATOM 3951 C C . ALA B 1 100 ? 109.325 114.943 24.326 1.00 93.73 100 ALA B C 1
ATOM 3952 O O . ALA B 1 100 ? 109.960 115.035 23.279 1.00 95.61 100 ALA B O 1
ATOM 3954 N N . ASN B 1 101 ? 109.817 114.390 25.425 1.00 93.18 101 ASN B N 1
ATOM 3955 C CA . ASN B 1 101 ? 111.173 113.903 25.507 1.00 94.45 101 ASN B CA 1
ATOM 3956 C C . ASN B 1 101 ? 111.273 112.378 25.605 1.00 96.52 101 ASN B C 1
ATOM 3957 O O . ASN B 1 101 ? 112.237 111.849 26.166 1.00 97.63 101 ASN B O 1
ATOM 3962 N N . VAL B 1 102 ? 110.283 111.677 25.056 1.00 96.33 102 VAL B N 1
ATOM 3963 C CA . VAL B 1 102 ? 110.262 110.214 25.096 1.00 96.25 102 VAL B CA 1
ATOM 3964 C C . VAL B 1 102 ? 111.555 109.615 24.556 1.00 95.43 102 VAL B C 1
ATOM 3965 O O . VAL B 1 102 ? 112.119 108.720 25.174 1.00 96.04 102 VAL B O 1
ATOM 3969 N N . GLU B 1 103 ? 112.019 110.099 23.403 1.00 95.81 103 GLU B N 1
ATOM 3970 C CA . GLU B 1 103 ? 113.205 109.509 22.788 1.00 96.56 103 GLU B CA 1
ATOM 3971 C C . GLU B 1 103 ? 114.498 109.795 23.546 1.00 95.20 103 GLU B C 1
ATOM 3972 O O . GLU B 1 103 ? 115.442 109.010 23.482 1.00 95.77 103 GLU B O 1
ATOM 3978 N N . TYR B 1 104 ? 114.524 110.893 24.292 1.00 94.23 104 TYR B N 1
ATOM 3979 C CA . TYR B 1 104 ? 115.635 111.148 25.193 1.00 93.24 104 TYR B CA 1
ATOM 3980 C C . TYR B 1 104 ? 115.686 110.018 26.218 1.00 94.26 104 TYR B C 1
ATOM 3981 O O . TYR B 1 104 ? 116.717 109.368 26.379 1.00 96.35 104 TYR B O 1
ATOM 3990 N N . TYR B 1 105 ? 114.562 109.782 26.893 1.00 94.29 105 TYR B N 1
ATOM 3991 C CA . TYR B 1 105 ? 114.461 108.715 27.883 1.00 94.51 105 TYR B CA 1
ATOM 3992 C C . TYR B 1 105 ? 114.595 107.330 27.260 1.00 95.90 105 TYR B C 1
ATOM 3993 O O . TYR B 1 105 ? 115.130 106.422 27.890 1.00 96.46 105 TYR B O 1
ATOM 4002 N N . ALA B 1 106 ? 114.106 107.169 26.031 1.00 95.49 106 ALA B N 1
ATOM 4003 C CA . ALA B 1 106 ? 114.220 105.898 25.331 1.00 95.43 106 ALA B CA 1
ATOM 4004 C C . ALA B 1 106 ? 115.684 105.569 25.091 1.00 96.68 106 ALA B C 1
ATOM 4005 O O . ALA B 1 106 ? 116.109 104.437 25.312 1.00 98.76 106 ALA B O 1
ATOM 4007 N N . ARG B 1 107 ? 116.454 106.567 24.655 1.00 96.88 107 ARG B N 1
ATOM 4008 C CA . ARG B 1 107 ? 117.874 106.368 24.347 1.00 95.77 107 ARG B CA 1
ATOM 4009 C C . ARG B 1 107 ? 118.721 106.024 25.566 1.00 95.63 107 ARG B C 1
ATOM 4010 O O . ARG B 1 107 ? 119.700 105.283 25.445 1.00 97.73 107 ARG B O 1
ATOM 4018 N N . ILE B 1 108 ? 118.340 106.551 26.730 1.00 94.55 108 ILE B N 1
ATOM 4019 C CA . ILE B 1 108 ? 118.997 106.188 27.991 1.00 92.42 108 ILE B CA 1
ATOM 4020 C C . ILE B 1 108 ? 118.784 104.700 28.300 1.00 91.85 108 ILE B C 1
ATOM 4021 O O . ILE B 1 108 ? 119.728 103.993 28.647 1.00 94.86 108 ILE B O 1
ATOM 4026 N N . VAL B 1 109 ? 117.547 104.237 28.156 1.00 91.55 109 VAL B N 1
ATOM 4027 C CA . VAL B 1 109 ? 117.188 102.840 28.372 1.00 92.11 109 VAL B CA 1
ATOM 4028 C C . VAL B 1 109 ? 117.991 101.943 27.432 1.00 93.56 109 VAL B C 1
ATOM 4029 O O . VAL B 1 109 ? 118.529 100.920 27.856 1.00 95.43 109 VAL B O 1
ATOM 4033 N N . GLU B 1 110 ? 118.083 102.350 26.168 1.00 94.35 110 GLU B N 1
ATOM 4034 C CA . GLU B 1 110 ? 118.827 101.609 25.151 1.00 94.95 110 GLU B CA 1
ATOM 4035 C C . GLU B 1 110 ? 120.314 101.478 25.503 1.00 97.32 110 GLU B C 1
ATOM 4036 O O . GLU B 1 110 ? 120.888 100.400 25.361 1.00 97.65 110 GLU B O 1
ATOM 4042 N N . GLU B 1 111 ? 120.928 102.572 25.954 1.00 99.08 111 GLU B N 1
ATOM 4043 C CA . GLU B 1 111 ? 122.341 102.565 26.328 1.00 101.59 111 GLU B CA 1
ATOM 4044 C C . GLU B 1 111 ? 122.622 101.559 27.432 1.00 101.61 111 GLU B C 1
ATOM 4045 O O . GLU B 1 111 ? 123.484 100.696 27.280 1.00 102.12 111 GLU B O 1
ATOM 4051 N N . LYS B 1 112 ? 121.887 101.669 28.537 1.00 100.63 112 LYS B N 1
ATOM 4052 C CA . LYS B 1 112 ? 122.048 100.758 29.668 1.00 100.59 112 LYS B CA 1
ATOM 4053 C C . LYS B 1 112 ? 121.938 99.304 29.213 1.00 100.00 112 LYS B C 1
ATOM 4054 O O . LYS B 1 112 ? 122.657 98.432 29.706 1.00 99.97 112 LYS B O 1
ATOM 4060 N N . SER B 1 113 ? 121.035 99.071 28.263 1.00 98.92 113 SER B N 1
ATOM 4061 C CA . SER B 1 113 ? 120.809 97.760 27.674 1.00 98.44 113 SER B CA 1
ATOM 4062 C C . SER B 1 113 ? 122.068 97.269 26.963 1.00 98.29 113 SER B C 1
ATOM 4063 O O . SER B 1 113 ? 122.465 96.117 27.121 1.00 100.89 113 SER B O 1
ATOM 4066 N N . VAL B 1 114 ? 122.687 98.151 26.185 1.00 97.46 114 VAL B N 1
ATOM 4067 C CA . VAL B 1 114 ? 123.902 97.828 25.447 1.00 97.06 114 VAL B CA 1
ATOM 4068 C C . VAL B 1 114 ? 125.009 97.455 26.432 1.00 98.65 114 VAL B C 1
ATOM 4069 O O . VAL B 1 114 ? 125.649 96.417 26.276 1.00 101.50 114 VAL B O 1
ATOM 4073 N N . LEU B 1 115 ? 125.205 98.290 27.454 1.00 98.12 115 LEU B N 1
ATOM 4074 C CA . LEU B 1 115 ? 126.201 98.040 28.497 1.00 96.40 115 LEU B CA 1
ATOM 4075 C C . LEU B 1 115 ? 125.988 96.712 29.216 1.00 97.01 115 LEU B C 1
ATOM 4076 O O . LEU B 1 115 ? 126.953 96.018 29.538 1.00 99.54 115 LEU B O 1
ATOM 4081 N N . ARG B 1 116 ? 124.736 96.351 29.469 1.00 95.83 116 ARG B N 1
ATOM 4082 C CA . ARG B 1 116 ? 124.470 95.056 30.080 1.00 95.18 116 ARG B CA 1
ATOM 4083 C C . ARG B 1 116 ? 124.961 93.954 29.141 1.00 95.90 116 ARG B C 1
ATOM 4084 O O . ARG B 1 116 ? 125.669 93.044 29.568 1.00 97.47 116 ARG B O 1
ATOM 4092 N N . ARG B 1 117 ? 124.626 94.078 27.859 1.00 96.34 117 ARG B N 1
ATOM 4093 C CA . ARG B 1 117 ? 125.024 93.107 26.839 1.00 97.69 117 ARG B CA 1
ATOM 4094 C C . ARG B 1 117 ? 126.549 93.000 26.729 1.00 97.13 117 ARG B C 1
ATOM 4095 O O . ARG B 1 117 ? 127.094 91.900 26.565 1.00 97.67 117 ARG B O 1
ATOM 4103 N N . LEU B 1 118 ? 127.220 94.148 26.816 1.00 94.80 118 LEU B N 1
ATOM 4104 C CA . LEU B 1 118 ? 128.671 94.205 26.814 1.00 94.52 118 LEU B CA 1
ATOM 4105 C C . LEU B 1 118 ? 129.207 93.376 27.982 1.00 96.53 118 LEU B C 1
ATOM 4106 O O . LEU B 1 118 ? 130.063 92.508 27.800 1.00 97.50 118 LEU B O 1
ATOM 4111 N N . ILE B 1 119 ? 128.676 93.648 29.171 1.00 95.54 119 ILE B N 1
ATOM 4112 C CA . ILE B 1 119 ? 129.062 92.952 30.388 1.00 94.74 119 ILE B CA 1
ATOM 4113 C C . ILE B 1 119 ? 128.798 91.454 30.273 1.00 95.47 119 ILE B C 1
ATOM 4114 O O . ILE B 1 119 ? 129.667 90.646 30.587 1.00 98.91 119 ILE B O 1
ATOM 4119 N N . ARG B 1 120 ? 127.617 91.086 29.793 1.00 96.35 120 ARG B N 1
ATOM 4120 C CA . ARG B 1 120 ? 127.243 89.678 29.673 1.00 97.70 120 ARG B CA 1
ATOM 4121 C C . ARG B 1 120 ? 128.176 88.934 28.723 1.00 98.24 120 ARG B C 1
ATOM 4122 O O . ARG B 1 120 ? 128.571 87.798 29.004 1.00 99.20 120 ARG B O 1
ATOM 4130 N N . THR B 1 121 ? 128.530 89.578 27.611 1.00 97.01 121 THR B N 1
ATOM 4131 C CA . THR B 1 121 ? 129.410 88.969 26.619 1.00 96.93 121 THR B CA 1
ATOM 4132 C C . THR B 1 121 ? 130.806 88.747 27.197 1.00 97.40 121 THR B C 1
ATOM 4133 O O . THR B 1 121 ? 131.349 87.643 27.115 1.00 99.15 121 THR B O 1
ATOM 4137 N N . ALA B 1 122 ? 131.365 89.795 27.795 1.00 95.76 122 ALA B N 1
ATOM 4138 C CA . ALA B 1 122 ? 132.701 89.748 28.368 1.00 94.79 122 ALA B CA 1
ATOM 4139 C C . ALA B 1 122 ? 132.825 88.740 29.512 1.00 95.86 122 ALA B C 1
ATOM 4140 O O . ALA B 1 122 ? 133.821 88.012 29.595 1.00 98.52 122 ALA B O 1
ATOM 4142 N N . THR B 1 123 ? 131.821 88.688 30.383 1.00 92.88 123 THR B N 1
ATOM 4143 C CA . THR B 1 123 ? 131.829 87.746 31.497 1.00 92.34 123 THR B CA 1
ATOM 4144 C C . THR B 1 123 ? 131.867 86.321 30.961 1.00 92.85 123 THR B C 1
ATOM 4145 O O . THR B 1 123 ? 132.637 85.478 31.438 1.00 94.69 123 THR B O 1
ATOM 4149 N N . SER B 1 124 ? 131.034 86.068 29.957 1.00 92.37 124 SER B N 1
ATOM 4150 C CA . SER B 1 124 ? 130.951 84.764 29.317 1.00 91.18 124 SER B CA 1
ATOM 4151 C C . SER B 1 124 ? 132.312 84.328 28.753 1.00 91.12 124 SER B C 1
ATOM 4152 O O . SER B 1 124 ? 132.749 83.189 28.955 1.00 91.23 124 SER B O 1
ATOM 4155 N N . ILE B 1 125 ? 132.977 85.247 28.055 1.00 89.50 125 ILE B N 1
ATOM 4156 C CA . ILE B 1 125 ? 134.294 84.992 27.495 1.00 87.62 125 ILE B CA 1
ATOM 4157 C C . ILE B 1 125 ? 135.301 84.706 28.616 1.00 89.27 125 ILE B C 1
ATOM 4158 O O . ILE B 1 125 ? 136.099 83.775 28.508 1.00 89.79 125 ILE B O 1
ATOM 4163 N N . ALA B 1 126 ? 135.239 85.494 29.693 1.00 89.40 126 ALA B N 1
ATOM 4164 C CA . ALA B 1 126 ? 136.106 85.306 30.857 1.00 90.16 126 ALA B CA 1
ATOM 4165 C C . ALA B 1 126 ? 135.891 83.929 31.456 1.00 92.14 126 ALA B C 1
ATOM 4166 O O . ALA B 1 126 ? 136.844 83.242 31.805 1.00 93.58 126 ALA B O 1
ATOM 4168 N N . GLN B 1 127 ? 134.630 83.525 31.549 1.00 95.88 127 GLN B N 1
ATOM 4169 C CA . GLN B 1 127 ? 134.277 82.232 32.109 1.00 100.03 127 GLN B CA 1
ATOM 4170 C C . GLN B 1 127 ? 134.715 81.087 31.193 1.00 98.26 127 GLN B C 1
ATOM 4171 O O . GLN B 1 127 ? 135.149 80.040 31.667 1.00 98.90 127 GLN B O 1
ATOM 4177 N N . ASP B 1 128 ? 134.619 81.297 29.883 1.00 97.96 128 ASP B N 1
ATOM 4178 C CA . ASP B 1 128 ? 135.026 80.284 28.912 1.00 97.83 128 ASP B CA 1
ATOM 4179 C C . ASP B 1 128 ? 136.535 80.031 28.954 1.00 98.54 128 ASP B C 1
ATOM 4180 O O . ASP B 1 128 ? 136.999 78.943 28.592 1.00 99.24 128 ASP B O 1
ATOM 4185 N N . GLY B 1 129 ? 137.291 81.037 29.398 1.00 97.36 129 GLY B N 1
ATOM 4186 C CA . GLY B 1 129 ? 138.741 80.935 29.514 1.00 94.37 129 GLY B CA 1
ATOM 4187 C C . GLY B 1 129 ? 139.187 79.869 30.495 1.00 94.27 129 GLY B C 1
ATOM 4188 O O . GLY B 1 129 ? 140.286 79.341 30.382 1.00 95.64 129 GLY B O 1
ATOM 4189 N N . TYR B 1 130 ? 138.336 79.559 31.469 1.00 94.80 130 TYR B N 1
ATOM 4190 C CA . TYR B 1 130 ? 138.643 78.532 32.451 1.00 94.25 130 TYR B CA 1
ATOM 4191 C C . TYR B 1 130 ? 138.115 77.181 32.003 1.00 95.13 130 TYR B C 1
ATOM 4192 O O . TYR B 1 130 ? 138.792 76.168 32.155 1.00 97.75 130 TYR B O 1
ATOM 4201 N N . THR B 1 131 ? 136.913 77.185 31.431 1.00 97.17 131 THR B N 1
ATOM 4202 C CA . THR B 1 131 ? 136.160 75.964 31.117 1.00 99.48 131 THR B CA 1
ATOM 4203 C C . THR B 1 131 ? 136.526 75.217 29.832 1.00 100.82 131 THR B C 1
ATOM 4204 O O . THR B 1 131 ? 136.368 73.997 29.772 1.00 102.05 131 THR B O 1
ATOM 4208 N N . ARG B 1 132 ? 136.987 75.940 28.812 1.00 101.88 132 ARG B N 1
ATOM 4209 C CA . ARG B 1 132 ? 137.346 75.344 27.520 1.00 101.16 132 ARG B CA 1
ATOM 4210 C C . ARG B 1 132 ? 138.802 75.659 27.276 1.00 101.19 132 ARG B C 1
ATOM 4211 O O . ARG B 1 132 ? 139.140 76.803 27.029 1.00 103.73 132 ARG B O 1
ATOM 4219 N N . GLU B 1 133 ? 139.665 74.647 27.312 1.00 102.61 133 GLU B N 1
ATOM 4220 C CA . GLU B 1 133 ? 141.106 74.918 27.400 1.00 100.82 133 GLU B CA 1
ATOM 4221 C C . GLU B 1 133 ? 142.215 74.552 26.381 1.00 102.33 133 GLU B C 1
ATOM 4222 O O . GLU B 1 133 ? 143.240 75.221 26.453 1.00 106.06 133 GLU B O 1
ATOM 4228 N N . ASP B 1 134 ? 142.159 73.581 25.459 1.00 103.01 134 ASP B N 1
ATOM 4229 C CA . ASP B 1 134 ? 141.119 72.640 25.036 1.00 103.76 134 ASP B CA 1
ATOM 4230 C C . ASP B 1 134 ? 140.605 73.089 23.665 1.00 104.37 134 ASP B C 1
ATOM 4231 O O . ASP B 1 134 ? 140.548 72.283 22.742 1.00 103.99 134 ASP B O 1
ATOM 4236 N N . GLU B 1 135 ? 140.277 74.381 23.544 1.00 104.78 135 GLU B N 1
ATOM 4237 C CA . GLU B 1 135 ? 139.782 74.987 22.300 1.00 102.90 135 GLU B CA 1
ATOM 4238 C C . GLU B 1 135 ? 140.290 76.433 22.109 1.00 103.61 135 GLU B C 1
ATOM 4239 O O . GLU B 1 135 ? 139.517 77.297 21.682 1.00 103.12 135 GLU B O 1
ATOM 4245 N N . ILE B 1 136 ? 141.568 76.699 22.396 1.00 102.65 136 ILE B N 1
ATOM 4246 C CA . ILE B 1 136 ? 142.082 78.083 22.390 1.00 102.38 136 ILE B CA 1
ATOM 4247 C C . ILE B 1 136 ? 141.732 78.879 21.136 1.00 102.21 136 ILE B C 1
ATOM 4248 O O . ILE B 1 136 ? 141.181 79.980 21.220 1.00 101.27 136 ILE B O 1
ATOM 4253 N N . ASP B 1 137 ? 142.073 78.325 19.976 1.00 102.34 137 ASP B N 1
ATOM 4254 C CA . ASP B 1 137 ? 141.878 79.025 18.707 1.00 101.93 137 ASP B CA 1
ATOM 4255 C C . ASP B 1 137 ? 140.418 79.326 18.403 1.00 100.83 137 ASP B C 1
ATOM 4256 O O . ASP B 1 137 ? 140.100 80.414 17.925 1.00 100.49 137 ASP B O 1
ATOM 4261 N N . VAL B 1 138 ? 139.545 78.365 18.709 1.00 100.22 138 VAL B N 1
ATOM 4262 C CA . VAL B 1 138 ? 138.096 78.529 18.557 1.00 99.34 138 VAL B CA 1
ATOM 4263 C C . VAL B 1 138 ? 137.587 79.599 19.524 1.00 98.43 138 VAL B C 1
ATOM 4264 O O . VAL B 1 138 ? 136.694 80.381 19.183 1.00 100.47 138 VAL B O 1
ATOM 4268 N N . LEU B 1 139 ? 138.169 79.630 20.722 1.00 96.27 139 LEU B N 1
ATOM 4269 C CA . LEU B 1 139 ? 137.807 80.607 21.750 1.00 94.47 139 LEU B CA 1
ATOM 4270 C C . LEU B 1 139 ? 138.127 82.039 21.369 1.00 94.11 139 LEU B C 1
ATOM 4271 O O . LEU B 1 139 ? 137.314 82.935 21.598 1.00 93.77 139 LEU B O 1
ATOM 4276 N N . LEU B 1 140 ? 139.318 82.247 20.811 1.00 93.72 140 LEU B N 1
ATOM 4277 C CA . LEU B 1 140 ? 139.760 83.574 20.403 1.00 93.67 140 LEU B CA 1
ATOM 4278 C C . LEU B 1 140 ? 138.946 84.104 19.238 1.00 94.57 140 LEU B C 1
ATOM 4279 O O . LEU B 1 140 ? 138.593 85.283 19.221 1.00 95.56 140 LEU B O 1
ATOM 4284 N N . ASP B 1 141 ? 138.646 83.235 18.274 1.00 94.43 141 ASP B N 1
ATOM 4285 C CA . ASP B 1 141 ? 137.797 83.615 17.149 1.00 96.08 141 ASP B CA 1
ATOM 4286 C C . ASP B 1 141 ? 136.384 83.999 17.590 1.00 95.64 141 ASP B C 1
ATOM 4287 O O . ASP B 1 141 ? 135.877 85.049 17.195 1.00 96.19 141 ASP B O 1
ATOM 4292 N N . GLU B 1 142 ? 135.756 83.171 18.422 1.00 94.56 142 GLU B N 1
ATOM 4293 C CA . GLU B 1 142 ? 134.389 83.465 18.835 1.00 96.38 142 GLU B CA 1
ATOM 4294 C C . GLU B 1 142 ? 134.284 84.635 19.817 1.00 94.45 142 GLU B C 1
ATOM 4295 O O . GLU B 1 142 ? 133.238 85.268 19.912 1.00 93.44 142 GLU B O 1
ATOM 4301 N N . ALA B 1 143 ? 135.370 84.928 20.523 1.00 93.93 143 ALA B N 1
ATOM 4302 C CA . ALA B 1 143 ? 135.419 86.099 21.391 1.00 93.56 143 ALA B CA 1
ATOM 4303 C C . ALA B 1 143 ? 135.497 87.371 20.547 1.00 94.24 143 ALA B C 1
ATOM 4304 O O . ALA B 1 143 ? 134.870 88.370 20.892 1.00 92.35 143 ALA B O 1
ATOM 4306 N N . ASP B 1 144 ? 136.275 87.331 19.456 1.00 95.45 144 ASP B N 1
ATOM 4307 C CA . ASP B 1 144 ? 136.341 88.440 18.501 1.00 97.57 144 ASP B CA 1
ATOM 4308 C C . ASP B 1 144 ? 134.925 88.708 18.006 1.00 98.62 144 ASP B C 1
ATOM 4309 O O . ASP B 1 144 ? 134.393 89.819 18.142 1.00 97.97 144 ASP B O 1
ATOM 4314 N N . ARG B 1 145 ? 134.326 87.659 17.446 1.00 98.10 145 ARG B N 1
ATOM 4315 C CA . ARG B 1 145 ? 132.979 87.691 16.900 1.00 98.21 145 ARG B CA 1
ATOM 4316 C C . ARG B 1 145 ? 131.954 88.177 17.922 1.00 97.40 145 ARG B C 1
ATOM 4317 O O . ARG B 1 145 ? 131.206 89.113 17.643 1.00 98.22 145 ARG B O 1
ATOM 4325 N N . LYS B 1 146 ? 131.933 87.560 19.102 1.00 95.80 146 LYS B N 1
ATOM 4326 C CA . LYS B 1 146 ? 130.968 87.932 20.136 1.00 94.30 146 LYS B CA 1
ATOM 4327 C C . LYS B 1 146 ? 131.013 89.408 20.526 1.00 94.59 146 LYS B C 1
ATOM 4328 O O . LYS B 1 146 ? 129.962 90.028 20.700 1.00 97.16 146 LYS B O 1
ATOM 4334 N N . ILE B 1 147 ? 132.213 89.971 20.660 1.00 94.38 147 ILE B N 1
ATOM 4335 C CA . ILE B 1 147 ? 132.359 91.393 20.991 1.00 94.73 147 ILE B CA 1
ATOM 4336 C C . ILE B 1 147 ? 131.863 92.277 19.845 1.00 98.06 147 ILE B C 1
ATOM 4337 O O . ILE B 1 147 ? 131.128 93.238 20.091 1.00 99.64 147 ILE B O 1
ATOM 4342 N N . MET B 1 148 ? 132.249 91.945 18.606 1.00 100.12 148 MET B N 1
ATOM 4343 C CA . MET B 1 148 ? 131.769 92.667 17.416 1.00 101.33 148 MET B CA 1
ATOM 4344 C C . MET B 1 148 ? 130.245 92.722 17.408 1.00 100.98 148 MET B C 1
ATOM 4345 O O . MET B 1 148 ? 129.653 93.749 17.080 1.00 101.48 148 MET B O 1
ATOM 4350 N N . GLU B 1 149 ? 129.621 91.608 17.782 1.00 99.96 149 GLU B N 1
ATOM 4351 C CA . GLU B 1 149 ? 128.170 91.486 17.783 1.00 100.15 149 GLU B CA 1
ATOM 4352 C C . GLU B 1 149 ? 127.456 92.239 18.901 1.00 100.84 149 GLU B C 1
ATOM 4353 O O . GLU B 1 149 ? 126.228 92.193 18.983 1.00 102.87 149 GLU B O 1
ATOM 4359 N N . VAL B 1 150 ? 128.200 92.924 19.762 1.00 101.72 150 VAL B N 1
ATOM 4360 C CA . VAL B 1 150 ? 127.558 93.718 20.811 1.00 104.65 150 VAL B CA 1
ATOM 4361 C C . VAL B 1 150 ? 127.121 95.070 20.236 1.00 107.45 150 VAL B C 1
ATOM 4362 O O . VAL B 1 150 ? 126.045 95.585 20.571 1.00 107.39 150 VAL B O 1
ATOM 4366 N N . SER B 1 151 ? 127.942 95.603 19.332 1.00 110.54 151 SER B N 1
ATOM 4367 C CA . SER B 1 151 ? 127.753 96.952 18.796 1.00 113.18 151 SER B CA 1
ATOM 4368 C C . SER B 1 151 ? 127.109 97.094 17.416 1.00 115.20 151 SER B C 1
ATOM 4369 O O . SER B 1 151 ? 127.651 96.639 16.401 1.00 115.78 151 SER B O 1
ATOM 4372 N N . GLN B 1 152 ? 125.938 97.725 17.414 1.00 119.25 152 GLN B N 1
ATOM 4373 C CA . GLN B 1 152 ? 125.316 98.302 16.220 1.00 121.97 152 GLN B CA 1
ATOM 4374 C C . GLN B 1 152 ? 124.977 99.695 16.743 1.00 125.14 152 GLN B C 1
ATOM 4375 O O . GLN B 1 152 ? 124.605 99.800 17.911 1.00 127.17 152 GLN B O 1
ATOM 4381 N N . ARG B 1 153 ? 125.085 100.780 15.971 1.00 129.11 153 ARG B N 1
ATOM 4382 C CA . ARG B 1 153 ? 125.403 100.912 14.532 1.00 132.45 153 ARG B CA 1
ATOM 4383 C C . ARG B 1 153 ? 124.128 100.927 13.683 1.00 131.84 153 ARG B C 1
ATOM 4384 O O . ARG B 1 153 ? 123.602 99.858 13.368 1.00 130.62 153 ARG B O 1
ATOM 4392 N N . LYS B 1 154 ? 123.603 102.108 13.326 1.00 133.48 154 LYS B 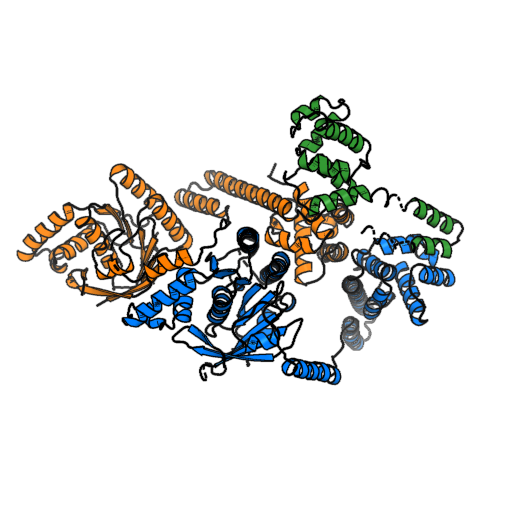N 1
ATOM 4393 C CA . LYS B 1 154 ? 124.090 103.472 13.678 1.00 134.22 154 LYS B CA 1
ATOM 4394 C C . LYS B 1 154 ? 123.985 104.396 12.463 1.00 134.10 154 LYS B C 1
ATOM 4395 O O . LYS B 1 154 ? 123.064 105.216 12.384 1.00 134.61 154 LYS B O 1
ATOM 4401 N N . HIS B 1 155 ? 124.931 104.245 11.531 1.00 132.82 155 HIS B N 1
ATOM 4402 C CA . HIS B 1 155 ? 124.989 105.013 10.278 1.00 131.22 155 HIS B CA 1
ATOM 4403 C C . HIS B 1 155 ? 124.889 106.527 10.521 1.00 130.21 155 HIS B C 1
ATOM 4404 O O . HIS B 1 155 ? 123.883 107.161 10.186 1.00 129.20 155 HIS B O 1
ATOM 4411 N N . SER B 1 156 ? 125.961 107.071 11.111 1.00 129.10 156 SER B N 1
ATOM 4412 C CA . SER B 1 156 ? 126.098 108.487 11.523 1.00 126.91 156 SER B CA 1
ATOM 4413 C C . SER B 1 156 ? 125.010 109.477 11.063 1.00 124.15 156 SER B C 1
ATOM 4414 O O . SER B 1 156 ? 124.096 109.787 11.834 1.00 123.08 156 SER B O 1
ATOM 4417 N N . GLY B 1 157 ? 125.114 109.976 9.829 1.00 120.89 157 GLY B N 1
ATOM 4418 C CA . GLY B 1 157 ? 124.121 110.923 9.303 1.00 117.22 157 GLY B CA 1
ATOM 4419 C C . GLY B 1 157 ? 124.564 111.797 8.140 1.00 113.63 157 GLY B C 1
ATOM 4420 O O . GLY B 1 157 ? 124.442 113.025 8.203 1.00 112.92 157 GLY B O 1
ATOM 4421 N N . ALA B 1 158 ? 125.054 111.167 7.071 1.00 109.49 158 ALA B N 1
ATOM 4422 C CA . ALA B 1 158 ? 125.528 111.903 5.901 1.00 105.22 158 ALA B CA 1
ATOM 4423 C C . ALA B 1 158 ? 124.869 111.504 4.576 1.00 103.13 158 ALA B C 1
ATOM 4424 O O . ALA B 1 158 ? 125.156 110.435 4.015 1.00 101.97 158 ALA B O 1
ATOM 4426 N N . PHE B 1 159 ? 123.972 112.365 4.097 1.00 99.48 159 PHE B N 1
ATOM 4427 C CA . PHE B 1 159 ? 123.404 112.224 2.764 1.00 97.38 159 PHE B CA 1
ATOM 4428 C C . PHE B 1 159 ? 124.484 112.653 1.778 1.00 98.41 159 PHE B C 1
ATOM 4429 O O . PHE B 1 159 ? 125.240 113.596 2.038 1.00 97.56 159 PHE B O 1
ATOM 4437 N N . LYS B 1 160 ? 124.549 111.957 0.648 1.00 99.07 160 LYS B N 1
ATOM 4438 C CA . LYS B 1 160 ? 125.474 112.309 -0.421 1.00 99.77 160 LYS B CA 1
ATOM 4439 C C . LYS B 1 160 ? 124.770 113.242 -1.400 1.00 100.02 160 LYS B C 1
ATOM 4440 O O . LYS B 1 160 ? 123.730 112.884 -1.958 1.00 99.84 160 LYS B O 1
ATOM 4446 N N . ASN B 1 161 ? 125.322 114.441 -1.589 1.00 101.55 161 ASN B N 1
ATOM 4447 C CA . ASN B 1 161 ? 124.784 115.393 -2.564 1.00 102.77 161 ASN B CA 1
ATOM 4448 C C . ASN B 1 161 ? 125.014 114.846 -3.958 1.00 102.28 161 ASN B C 1
ATOM 4449 O O . ASN B 1 161 ? 126.024 114.175 -4.208 1.00 100.92 161 ASN B O 1
ATOM 4454 N N . ILE B 1 162 ? 124.082 115.124 -4.864 1.00 101.09 162 ILE B N 1
ATOM 4455 C CA . ILE B 1 162 ? 124.200 114.617 -6.227 1.00 100.32 162 ILE B CA 1
ATOM 4456 C C . ILE B 1 162 ? 125.456 115.143 -6.945 1.00 101.40 162 ILE B C 1
ATOM 4457 O O . ILE B 1 162 ? 126.132 114.384 -7.644 1.00 103.58 162 ILE B O 1
ATOM 4462 N N . LYS B 1 163 ? 125.779 116.423 -6.738 1.00 100.34 163 LYS B N 1
ATOM 4463 C CA . LYS B 1 163 ? 126.987 117.037 -7.303 1.00 98.62 163 LYS B CA 1
ATOM 4464 C C . LYS B 1 163 ? 128.207 116.154 -7.079 1.00 97.06 163 LYS B C 1
ATOM 4465 O O . LYS B 1 163 ? 128.987 115.926 -8.000 1.00 97.24 163 LYS B O 1
ATOM 4471 N N . ASP B 1 164 ? 128.348 115.650 -5.855 1.00 96.27 164 ASP B N 1
ATOM 4472 C CA . ASP B 1 164 ? 129.490 114.825 -5.472 1.00 96.62 164 ASP B CA 1
ATOM 4473 C C . ASP B 1 164 ? 129.498 113.460 -6.148 1.00 96.37 164 ASP B C 1
ATOM 4474 O O . ASP B 1 164 ? 130.561 112.944 -6.487 1.00 97.95 164 ASP B O 1
ATOM 4479 N N . ILE B 1 165 ? 128.319 112.876 -6.334 1.00 96.24 165 ILE B N 1
ATOM 4480 C CA . ILE B 1 165 ? 128.213 111.560 -6.962 1.00 95.80 165 ILE B CA 1
ATOM 4481 C C . ILE B 1 165 ? 128.443 111.678 -8.468 1.00 95.97 165 ILE B C 1
ATOM 4482 O O . ILE B 1 165 ? 129.049 110.796 -9.076 1.00 96.95 165 ILE B O 1
ATOM 4487 N N . LEU B 1 166 ? 127.974 112.780 -9.055 1.00 95.62 166 LEU B N 1
ATOM 4488 C CA . LEU B 1 166 ? 128.110 113.024 -10.494 1.00 95.45 166 LEU B CA 1
ATOM 4489 C C . LEU B 1 166 ? 129.559 113.011 -10.980 1.00 96.93 166 LEU B C 1
ATOM 4490 O O . LEU B 1 166 ? 129.871 112.376 -11.990 1.00 97.45 166 LEU B O 1
ATOM 4495 N N . VAL B 1 167 ? 130.435 113.708 -10.253 1.00 98.99 167 VAL B N 1
ATOM 4496 C CA . VAL B 1 167 ? 131.865 113.749 -10.578 1.00 99.34 167 VAL B CA 1
ATOM 4497 C C . VAL B 1 167 ? 132.413 112.328 -10.577 1.00 100.65 167 VAL B C 1
ATOM 4498 O O . VAL B 1 167 ? 133.103 111.916 -11.508 1.00 101.61 167 VAL B O 1
ATOM 4502 N N . GLN B 1 168 ? 132.070 111.579 -9.535 1.00 102.23 168 GLN B N 1
ATOM 4503 C CA . GLN B 1 168 ? 132.504 110.196 -9.391 1.00 104.95 168 GLN B CA 1
ATOM 4504 C C . GLN B 1 168 ? 131.882 109.276 -10.447 1.00 104.24 168 GLN B C 1
ATOM 4505 O O . GLN B 1 168 ? 132.429 108.219 -10.742 1.00 104.54 168 GLN B O 1
ATOM 4511 N N . THR B 1 169 ? 130.747 109.684 -11.012 1.00 104.53 169 THR B N 1
ATOM 4512 C CA . THR B 1 169 ? 130.071 108.899 -12.047 1.00 104.96 169 THR B CA 1
ATOM 4513 C C . THR B 1 169 ? 130.650 109.223 -13.430 1.00 106.28 169 THR B C 1
ATOM 4514 O O . THR B 1 169 ? 130.736 108.349 -14.300 1.00 106.24 169 THR B O 1
ATOM 4518 N N . TYR B 1 170 ? 131.042 110.482 -13.623 1.00 107.43 170 TYR B N 1
ATOM 4519 C CA . TYR B 1 170 ? 131.673 110.917 -14.869 1.00 108.30 170 TYR B CA 1
ATOM 4520 C C . TYR B 1 170 ? 133.075 110.326 -14.982 1.00 108.12 170 TYR B C 1
ATOM 4521 O O . TYR B 1 170 ? 133.382 109.628 -15.952 1.00 108.01 170 TYR B O 1
ATOM 4530 N N . ASP B 1 171 ? 133.910 110.605 -13.978 1.00 108.25 171 ASP B N 1
ATOM 4531 C CA . ASP B 1 171 ? 135.281 110.092 -13.906 1.00 108.28 171 ASP B CA 1
ATOM 4532 C C . ASP B 1 171 ? 135.295 108.564 -13.915 1.00 107.64 171 ASP B C 1
ATOM 4533 O O . ASP B 1 171 ? 136.349 107.948 -14.047 1.00 107.66 171 ASP B O 1
ATOM 4538 N N . ASN B 1 172 ? 134.108 107.972 -13.801 1.00 108.03 172 ASN B N 1
ATOM 4539 C CA . ASN B 1 172 ? 133.937 106.528 -13.709 1.00 107.99 172 ASN B CA 1
ATOM 4540 C C . ASN B 1 172 ? 133.693 105.842 -15.056 1.00 108.15 172 ASN B C 1
ATOM 4541 O O . ASN B 1 172 ? 133.126 104.745 -15.115 1.00 106.52 172 ASN B O 1
ATOM 4546 N N . ILE B 1 173 ? 134.113 106.500 -16.135 1.00 109.60 173 ILE B N 1
ATOM 4547 C CA . ILE B 1 173 ? 133.971 105.971 -17.496 1.00 109.39 173 ILE B CA 1
ATOM 4548 C C . ILE B 1 173 ? 135.219 106.327 -18.313 1.00 109.63 173 ILE B C 1
ATOM 4549 O O . ILE B 1 173 ? 135.978 105.441 -18.722 1.00 108.01 173 ILE B O 1
ATOM 4554 N N . GLU B 1 174 ? 135.429 107.625 -18.524 1.00 110.52 174 GLU B N 1
ATOM 4555 C CA . GLU B 1 174 ? 136.580 108.123 -19.287 1.00 112.42 174 GLU B CA 1
ATOM 4556 C C . GLU B 1 174 ? 137.908 108.007 -18.533 1.00 112.26 174 GLU B C 1
ATOM 4557 O O . GLU B 1 174 ? 138.965 107.827 -19.143 1.00 111.97 174 GLU B O 1
ATOM 4563 N N . ILE B 1 183 ? 145.795 105.128 -13.808 1.00 107.11 183 ILE B N 1
ATOM 4564 C CA . ILE B 1 183 ? 146.097 104.004 -12.926 1.00 106.24 183 ILE B CA 1
ATOM 4565 C C . ILE B 1 183 ? 146.529 104.528 -11.548 1.00 105.36 183 ILE B C 1
ATOM 4566 O O . ILE B 1 183 ? 147.720 104.700 -11.271 1.00 105.45 183 ILE B O 1
ATOM 4571 N N . THR B 1 184 ? 145.538 104.785 -10.696 1.00 103.92 184 THR B N 1
ATOM 4572 C CA . THR B 1 184 ? 145.762 105.356 -9.363 1.00 102.76 184 THR B CA 1
ATOM 4573 C C . THR B 1 184 ? 146.114 104.337 -8.267 1.00 101.70 184 THR B C 1
ATOM 4574 O O . THR B 1 184 ? 146.641 104.713 -7.218 1.00 101.13 184 THR B O 1
ATOM 4578 N N . GLY B 1 185 ? 145.832 103.057 -8.521 1.00 101.16 185 GLY B N 1
ATOM 4579 C CA . GLY B 1 185 ? 146.115 101.974 -7.568 1.00 100.35 185 GLY B CA 1
ATOM 4580 C C . GLY B 1 185 ? 147.318 101.124 -7.955 1.00 100.44 185 GLY B C 1
ATOM 4581 O O . GLY B 1 185 ? 148.276 101.630 -8.543 1.00 100.83 185 GLY B O 1
ATOM 4582 N N . ILE B 1 186 ? 147.271 99.833 -7.623 1.00 100.28 186 ILE B N 1
ATOM 4583 C CA . ILE B 1 186 ? 148.365 98.898 -7.937 1.00 99.59 186 ILE B CA 1
ATOM 4584 C C . ILE B 1 186 ? 148.102 98.129 -9.248 1.00 99.44 186 ILE B C 1
ATOM 4585 O O . ILE B 1 186 ? 147.100 97.414 -9.353 1.00 97.90 186 ILE B O 1
ATOM 4590 N N . PRO B 1 187 ? 149.013 98.267 -10.242 1.00 100.25 187 PRO B N 1
ATOM 4591 C CA . PRO B 1 187 ? 148.876 97.666 -11.580 1.00 100.30 187 PRO B CA 1
ATOM 4592 C C . PRO B 1 187 ? 148.825 96.138 -11.573 1.00 101.06 187 PRO B C 1
ATOM 4593 O O . PRO B 1 187 ? 149.697 95.486 -10.995 1.00 101.00 187 PRO B O 1
ATOM 4597 N N . THR B 1 188 ? 147.809 95.585 -12.233 1.00 101.63 188 THR B N 1
ATOM 4598 C CA . THR B 1 188 ? 147.589 94.140 -12.274 1.00 101.82 188 THR B CA 1
ATOM 4599 C C . THR B 1 188 ? 148.456 93.398 -13.293 1.00 100.99 188 THR B C 1
ATOM 4600 O O . THR B 1 188 ? 148.680 92.195 -13.158 1.00 100.39 188 THR B O 1
ATOM 4604 N N . GLY B 1 189 ? 148.937 94.116 -14.304 1.00 101.14 189 GLY B N 1
ATOM 4605 C CA . GLY B 1 189 ? 149.707 93.509 -15.387 1.00 99.66 189 GLY B CA 1
ATOM 4606 C C . GLY B 1 189 ? 148.825 93.220 -16.588 1.00 99.70 189 GLY B C 1
ATOM 4607 O O . GLY B 1 189 ? 149.289 92.686 -17.597 1.00 100.64 189 GLY B O 1
ATOM 4608 N N . PHE B 1 190 ? 147.544 93.564 -16.465 1.00 99.97 190 PHE B N 1
ATOM 4609 C CA . PHE B 1 190 ? 146.569 93.419 -17.543 1.00 100.17 190 PHE B CA 1
ATOM 4610 C C . PHE B 1 190 ? 145.939 94.781 -17.800 1.00 100.50 190 PHE B C 1
ATOM 4611 O O . PHE B 1 190 ? 145.090 95.237 -17.029 1.00 100.85 190 PHE B O 1
ATOM 4619 N N . THR B 1 191 ? 146.365 95.422 -18.885 1.00 99.94 191 THR B N 1
ATOM 4620 C CA . THR B 1 191 ? 145.911 96.764 -19.242 1.00 100.08 191 THR B CA 1
ATOM 4621 C C . THR B 1 191 ? 144.389 96.924 -19.267 1.00 100.18 191 THR B C 1
ATOM 4622 O O . THR B 1 191 ? 143.862 97.908 -18.741 1.00 100.20 191 THR B O 1
ATOM 4626 N N . GLU B 1 192 ? 143.692 95.954 -19.860 1.00 99.79 192 GLU B N 1
ATOM 4627 C CA . GLU B 1 192 ? 142.233 96.017 -19.974 1.00 99.71 192 GLU B CA 1
ATOM 4628 C C . GLU B 1 192 ? 141.530 95.888 -18.615 1.00 99.17 192 GLU B C 1
ATOM 4629 O O . GLU B 1 192 ? 140.443 96.442 -18.419 1.00 98.65 192 GLU B O 1
ATOM 4635 N N . LEU B 1 193 ? 142.159 95.170 -17.684 1.00 98.85 193 LEU B N 1
ATOM 4636 C CA . LEU B 1 193 ? 141.634 95.029 -16.322 1.00 98.00 193 LEU B CA 1
ATOM 4637 C C . LEU B 1 193 ? 141.970 96.273 -15.493 1.00 97.73 193 LEU B C 1
ATOM 4638 O O . LEU B 1 193 ? 141.194 96.679 -14.628 1.00 97.92 193 LEU B O 1
ATOM 4643 N N . ASP B 1 194 ? 143.127 96.872 -15.770 1.00 98.49 194 ASP B N 1
ATOM 4644 C CA . ASP B 1 194 ? 143.542 98.121 -15.128 1.00 99.46 194 ASP B CA 1
ATOM 4645 C C . ASP B 1 194 ? 142.638 99.289 -15.522 1.00 99.94 194 ASP B C 1
ATOM 4646 O O . ASP B 1 194 ? 142.602 100.305 -14.835 1.00 99.88 194 ASP B O 1
ATOM 4651 N N . ARG B 1 195 ? 141.924 99.145 -16.636 1.00 100.38 195 ARG B N 1
ATOM 4652 C CA . ARG B 1 195 ? 140.979 100.160 -17.090 1.00 100.10 195 ARG B CA 1
ATOM 4653 C C . ARG B 1 195 ? 139.772 100.203 -16.150 1.00 99.35 195 ARG B C 1
ATOM 4654 O O . ARG B 1 195 ? 139.350 101.275 -15.713 1.00 99.19 195 ARG B O 1
ATOM 4662 N N . MET B 1 196 ? 139.239 99.022 -15.839 1.00 98.05 196 MET B N 1
ATOM 4663 C CA . MET B 1 196 ? 138.049 98.878 -15.004 1.00 97.60 196 MET B CA 1
ATOM 4664 C C . MET B 1 196 ? 138.279 99.133 -13.515 1.00 97.43 196 MET B C 1
ATOM 4665 O O . MET B 1 196 ? 137.321 99.326 -12.765 1.00 97.34 196 MET B O 1
ATOM 4670 N N . THR B 1 197 ? 139.540 99.128 -13.089 1.00 97.64 197 THR B N 1
ATOM 4671 C CA . THR B 1 197 ? 139.881 99.291 -11.672 1.00 98.22 197 THR B CA 1
ATOM 4672 C C . THR B 1 197 ? 140.883 100.423 -11.439 1.00 98.41 197 THR B C 1
ATOM 4673 O O . THR B 1 197 ? 140.714 101.236 -10.530 1.00 98.28 197 THR B O 1
ATOM 4677 N N . SER B 1 198 ? 141.933 100.439 -12.261 1.00 99.51 198 SER B N 1
ATOM 4678 C CA . SER B 1 198 ? 142.986 101.475 -12.278 1.00 100.23 198 SER B CA 1
ATOM 4679 C C . SER B 1 198 ? 143.753 101.787 -10.977 1.00 100.44 198 SER B C 1
ATOM 4680 O O . SER B 1 198 ? 143.847 102.951 -10.601 1.00 101.13 198 SER B O 1
ATOM 4683 N N . GLY B 1 199 ? 144.286 100.791 -10.269 1.00 100.26 199 GLY B N 1
ATOM 4684 C CA . GLY B 1 199 ? 144.123 99.371 -10.545 1.00 100.39 199 GLY B CA 1
ATOM 4685 C C . GLY B 1 199 ? 143.502 98.790 -9.289 1.00 101.17 199 GLY B C 1
ATOM 4686 O O . GLY B 1 199 ? 142.335 99.044 -8.991 1.00 102.63 199 GLY B O 1
ATOM 4687 N N . PHE B 1 200 ? 144.293 98.043 -8.529 1.00 101.62 200 PHE B N 1
ATOM 4688 C CA . PHE B 1 200 ? 143.828 97.445 -7.279 1.00 102.00 200 PHE B CA 1
ATOM 4689 C C . PHE B 1 200 ? 144.080 98.388 -6.093 1.00 101.69 200 PHE B C 1
ATOM 4690 O O . PHE B 1 200 ? 145.211 98.524 -5.608 1.00 101.14 200 PHE B O 1
ATOM 4698 N N . GLN B 1 201 ? 143.001 99.038 -5.649 1.00 101.05 201 GLN B N 1
ATOM 4699 C CA . GLN B 1 201 ? 143.042 100.089 -4.621 1.00 100.02 201 GLN B CA 1
ATOM 4700 C C . GLN B 1 201 ? 143.229 99.579 -3.195 1.00 99.54 201 GLN B C 1
ATOM 4701 O O . GLN B 1 201 ? 142.792 98.477 -2.859 1.00 100.24 201 GLN B O 1
ATOM 4707 N N . ARG B 1 202 ? 143.866 100.405 -2.364 1.00 98.80 202 ARG B N 1
ATOM 4708 C CA . ARG B 1 202 ? 144.128 100.085 -0.958 1.00 98.35 202 ARG B CA 1
ATOM 4709 C C . ARG B 1 202 ? 142.842 99.888 -0.160 1.00 97.90 202 ARG B C 1
ATOM 4710 O O . ARG B 1 202 ? 141.842 100.563 -0.404 1.00 97.75 202 ARG B O 1
ATOM 4718 N N . SER B 1 203 ? 142.891 98.957 0.792 1.00 97.75 203 SER B N 1
ATOM 4719 C CA . SER B 1 203 ? 141.775 98.657 1.701 1.00 97.97 203 SER B CA 1
ATOM 4720 C C . SER B 1 203 ? 140.550 98.016 1.039 1.00 98.52 203 SER B C 1
ATOM 4721 O O . SER B 1 203 ? 139.504 97.861 1.679 1.00 98.93 203 SER B O 1
ATOM 4724 N N . ASP B 1 204 ? 140.686 97.635 -0.231 1.00 98.12 204 ASP B N 1
ATOM 4725 C CA . ASP B 1 204 ? 139.618 96.939 -0.947 1.00 97.41 204 ASP B CA 1
ATOM 4726 C C . ASP B 1 204 ? 139.702 95.434 -0.711 1.00 97.31 204 ASP B C 1
ATOM 4727 O O . ASP B 1 204 ? 140.795 94.868 -0.658 1.00 96.81 204 ASP B O 1
ATOM 4732 N N . LEU B 1 205 ? 138.540 94.804 -0.549 1.00 96.94 205 LEU B N 1
ATOM 4733 C CA . LEU B 1 205 ? 138.442 93.352 -0.462 1.00 95.79 205 LEU B CA 1
ATOM 4734 C C . LEU B 1 205 ? 137.887 92.874 -1.799 1.00 95.23 205 LEU B C 1
ATOM 4735 O O . LEU B 1 205 ? 136.738 93.156 -2.149 1.00 95.82 205 LEU B O 1
ATOM 4740 N N . ILE B 1 206 ? 138.726 92.165 -2.546 1.00 94.22 206 ILE B N 1
ATOM 4741 C CA . ILE B 1 206 ? 138.401 91.724 -3.898 1.00 93.13 206 ILE B CA 1
ATOM 4742 C C . ILE B 1 206 ? 138.146 90.219 -3.947 1.00 94.40 206 ILE B C 1
ATOM 4743 O O . ILE B 1 206 ? 139.039 89.417 -3.658 1.00 95.45 206 ILE B O 1
ATOM 4748 N N . ILE B 1 207 ? 136.918 89.851 -4.308 1.00 94.75 207 ILE B N 1
ATOM 4749 C CA . ILE B 1 207 ? 136.515 88.446 -4.413 1.00 95.06 207 ILE B CA 1
ATOM 4750 C C . ILE B 1 207 ? 136.456 87.984 -5.870 1.00 95.24 207 ILE B C 1
ATOM 4751 O O . ILE B 1 207 ? 135.750 88.570 -6.693 1.00 96.06 207 ILE B O 1
ATOM 4756 N N . VAL B 1 208 ? 137.216 86.937 -6.178 1.00 95.59 208 VAL B N 1
ATOM 4757 C CA . VAL B 1 208 ? 137.249 86.374 -7.527 1.00 95.77 208 VAL B CA 1
ATOM 4758 C C . VAL B 1 208 ? 136.694 84.946 -7.511 1.00 95.97 208 VAL B C 1
ATOM 4759 O O . VAL B 1 208 ? 137.375 84.002 -7.104 1.00 95.40 208 VAL B O 1
ATOM 4763 N N . ALA B 1 209 ? 135.445 84.810 -7.951 1.00 96.60 209 ALA B N 1
ATOM 4764 C CA . ALA B 1 209 ? 134.742 83.527 -7.950 1.00 96.86 209 ALA B CA 1
ATOM 4765 C C . ALA B 1 209 ? 134.873 82.783 -9.276 1.00 97.11 209 ALA B C 1
ATOM 4766 O O . ALA B 1 209 ? 134.986 83.405 -10.336 1.00 96.64 209 ALA B O 1
ATOM 4768 N N . ALA B 1 210 ? 134.847 81.451 -9.207 1.00 98.08 210 ALA B N 1
ATOM 4769 C CA . ALA B 1 210 ? 134.991 80.604 -10.394 1.00 99.94 210 ALA B CA 1
ATOM 4770 C C . ALA B 1 210 ? 134.602 79.136 -10.182 1.00 100.89 210 ALA B C 1
ATOM 4771 O O . ALA B 1 210 ? 134.455 78.666 -9.047 1.00 100.83 210 ALA B O 1
ATOM 4773 N N . ARG B 1 211 ? 134.441 78.430 -11.301 1.00 101.20 211 ARG B N 1
ATOM 4774 C CA . ARG B 1 211 ? 134.169 76.994 -11.325 1.00 101.18 211 ARG B CA 1
ATOM 4775 C C . ARG B 1 211 ? 135.458 76.216 -11.639 1.00 102.08 211 ARG B C 1
ATOM 4776 O O . ARG B 1 211 ? 136.417 76.796 -12.172 1.00 102.28 211 ARG B O 1
ATOM 4784 N N . PRO B 1 212 ? 135.493 74.908 -11.295 1.00 102.21 212 PRO B N 1
ATOM 4785 C CA . PRO B 1 212 ? 136.586 73.988 -11.632 1.00 102.42 212 PRO B CA 1
ATOM 4786 C C . PRO B 1 212 ? 137.258 74.253 -12.989 1.00 102.64 212 PRO B C 1
ATOM 4787 O O . PRO B 1 212 ? 136.574 74.438 -14.003 1.00 100.92 212 PRO B O 1
ATOM 4791 N N . SER B 1 213 ? 138.592 74.257 -12.982 1.00 103.64 213 SER B N 1
ATOM 4792 C CA . SER B 1 213 ? 139.424 74.482 -14.178 1.00 104.72 213 SER B CA 1
ATOM 4793 C C . SER B 1 213 ? 139.021 75.680 -15.044 1.00 104.24 213 SER B C 1
ATOM 4794 O O . SER B 1 213 ? 138.199 75.570 -15.961 1.00 103.75 213 SER B O 1
ATOM 4797 N N . VAL B 1 214 ? 139.610 76.825 -14.725 1.00 103.88 214 VAL B N 1
ATOM 4798 C CA . VAL B 1 214 ? 139.415 78.038 -15.510 1.00 103.49 214 VAL B CA 1
ATOM 4799 C C . VAL B 1 214 ? 140.737 78.812 -15.720 1.00 103.19 214 VAL B C 1
ATOM 4800 O O . VAL B 1 214 ? 141.005 79.227 -16.847 1.00 103.69 214 VAL B O 1
ATOM 4804 N N . GLY B 1 215 ? 141.593 78.978 -14.703 1.00 102.10 215 GLY B N 1
ATOM 4805 C CA . GLY B 1 215 ? 141.430 78.471 -13.339 1.00 101.30 215 GLY B CA 1
ATOM 4806 C C . GLY B 1 215 ? 141.763 79.542 -12.316 1.00 101.74 215 GLY B C 1
ATOM 4807 O O . GLY B 1 215 ? 142.672 80.356 -12.532 1.00 100.28 215 GLY B O 1
ATOM 4808 N N . LYS B 1 216 ? 141.027 79.531 -11.204 1.00 101.85 216 LYS B N 1
ATOM 4809 C CA . LYS B 1 216 ? 141.166 80.527 -10.130 1.00 102.59 216 LYS B CA 1
ATOM 4810 C C . LYS B 1 216 ? 142.614 80.729 -9.645 1.00 101.36 216 LYS B C 1
ATOM 4811 O O . LYS B 1 216 ? 143.087 81.869 -9.537 1.00 100.43 216 LYS B O 1
ATOM 4817 N N . THR B 1 217 ? 143.303 79.617 -9.378 1.00 100.19 217 THR B N 1
ATOM 4818 C CA . THR B 1 217 ? 144.668 79.627 -8.853 1.00 99.53 217 THR B CA 1
ATOM 4819 C C . THR B 1 217 ? 145.653 80.250 -9.840 1.00 98.93 217 THR B C 1
ATOM 4820 O O . THR B 1 217 ? 146.526 81.022 -9.443 1.00 98.59 217 THR B O 1
ATOM 4824 N N . ALA B 1 218 ? 145.498 79.919 -11.121 1.00 98.00 218 ALA B N 1
ATOM 4825 C CA . ALA B 1 218 ? 146.339 80.476 -12.178 1.00 97.54 218 ALA B CA 1
ATOM 4826 C C . ALA B 1 218 ? 146.190 81.997 -12.237 1.00 97.81 218 ALA B C 1
ATOM 4827 O O . ALA B 1 218 ? 147.185 82.722 -12.313 1.00 97.75 218 ALA B O 1
ATOM 4829 N N . PHE B 1 219 ? 144.943 82.465 -12.177 1.00 98.33 219 PHE B N 1
ATOM 4830 C CA . PHE B 1 219 ? 144.621 83.891 -12.200 1.00 98.51 219 PHE B CA 1
ATOM 4831 C C . PHE B 1 219 ? 145.233 84.640 -11.011 1.00 98.65 219 PHE B C 1
ATOM 4832 O O . PHE B 1 219 ? 145.830 85.712 -11.176 1.00 97.30 219 PHE B O 1
ATOM 4840 N N . ALA B 1 220 ? 145.077 84.062 -9.821 1.00 98.37 220 ALA B N 1
ATOM 4841 C CA . ALA B 1 220 ? 145.632 84.620 -8.593 1.00 98.76 220 ALA B CA 1
ATOM 4842 C C . ALA B 1 220 ? 147.151 84.760 -8.677 1.00 99.36 220 ALA B C 1
ATOM 4843 O O . ALA B 1 220 ? 147.700 85.815 -8.353 1.00 99.11 220 ALA B O 1
ATOM 4845 N N . LEU B 1 221 ? 147.815 83.692 -9.122 1.00 100.13 221 LEU B N 1
ATOM 4846 C CA . LEU B 1 221 ? 149.273 83.668 -9.266 1.00 99.53 221 LEU B CA 1
ATOM 4847 C C . LEU B 1 221 ? 149.774 84.702 -10.261 1.00 99.14 221 LEU B C 1
ATOM 4848 O O . LEU B 1 221 ? 150.746 85.404 -9.985 1.00 100.22 221 LEU B O 1
ATOM 4853 N N . ASN B 1 222 ? 149.109 84.789 -11.412 1.00 97.64 222 ASN B N 1
ATOM 4854 C CA . ASN B 1 222 ? 149.478 85.748 -12.447 1.00 97.47 222 ASN B CA 1
ATOM 4855 C C . ASN B 1 222 ? 149.510 87.186 -11.941 1.00 98.00 222 ASN B C 1
ATOM 4856 O O . ASN B 1 222 ? 150.480 87.912 -12.175 1.00 97.93 222 ASN B O 1
ATOM 4861 N N . ILE B 1 223 ? 148.458 87.582 -11.230 1.00 98.44 223 ILE B N 1
ATOM 4862 C CA . ILE B 1 223 ? 148.381 88.922 -10.657 1.00 98.42 223 ILE B CA 1
ATOM 4863 C C . ILE B 1 223 ? 149.465 89.124 -9.596 1.00 98.20 223 ILE B C 1
ATOM 4864 O O . ILE B 1 223 ? 150.127 90.164 -9.573 1.00 99.14 223 ILE B O 1
ATOM 4869 N N . ALA B 1 224 ? 149.662 88.116 -8.748 1.00 96.93 224 ALA B N 1
ATOM 4870 C CA . ALA B 1 224 ? 150.726 88.133 -7.739 1.00 95.85 224 ALA B CA 1
ATOM 4871 C C . ALA B 1 224 ? 152.121 88.318 -8.361 1.00 96.01 224 ALA B C 1
ATOM 4872 O O . ALA B 1 224 ? 152.983 88.988 -7.781 1.00 95.26 224 ALA B O 1
ATOM 4874 N N . GLN B 1 225 ? 152.330 87.724 -9.538 1.00 96.28 225 GLN B N 1
ATOM 4875 C CA . GLN B 1 225 ? 153.585 87.857 -10.283 1.00 96.46 225 GLN B CA 1
ATOM 4876 C C . GLN B 1 225 ? 153.723 89.253 -10.885 1.00 96.87 225 GLN B C 1
ATOM 4877 O O . GLN B 1 225 ? 154.692 89.967 -10.617 1.00 95.86 225 GLN B O 1
ATOM 4883 N N . ASN B 1 226 ? 152.738 89.622 -11.702 1.00 96.82 226 ASN B N 1
ATOM 4884 C CA . ASN B 1 226 ? 152.732 90.884 -12.435 1.00 98.69 226 ASN B CA 1
ATOM 4885 C C . ASN B 1 226 ? 152.793 92.131 -11.553 1.00 98.73 226 ASN B C 1
ATOM 4886 O O . ASN B 1 226 ? 153.208 93.203 -12.006 1.00 99.17 226 ASN B O 1
ATOM 4891 N N . VAL B 1 227 ? 152.370 91.986 -10.300 1.00 97.44 227 VAL B N 1
ATOM 4892 C CA . VAL B 1 227 ? 152.479 93.064 -9.329 1.00 96.08 227 VAL B CA 1
ATOM 4893 C C . VAL B 1 227 ? 153.904 93.080 -8.773 1.00 96.97 227 VAL B C 1
ATOM 4894 O O . VAL B 1 227 ? 154.572 94.117 -8.790 1.00 96.69 227 VAL B O 1
ATOM 4898 N N . ALA B 1 228 ? 154.369 91.912 -8.326 1.00 97.62 228 ALA B N 1
ATOM 4899 C CA . ALA B 1 228 ? 155.666 91.764 -7.653 1.00 97.69 228 ALA B CA 1
ATOM 4900 C C . ALA B 1 228 ? 156.942 91.943 -8.503 1.00 97.46 228 ALA B C 1
ATOM 4901 O O . ALA B 1 228 ? 157.983 92.336 -7.965 1.00 97.82 228 ALA B O 1
ATOM 4903 N N . THR B 1 229 ? 156.870 91.663 -9.806 1.00 98.10 229 THR B N 1
ATOM 4904 C CA . THR B 1 229 ? 158.047 91.788 -10.692 1.00 97.08 229 THR B CA 1
ATOM 4905 C C . THR B 1 229 ? 158.086 93.095 -11.479 1.00 98.71 229 THR B C 1
ATOM 4906 O O . THR B 1 229 ? 159.114 93.433 -12.072 1.00 99.20 229 THR B O 1
ATOM 4910 N N . LYS B 1 230 ? 156.969 93.820 -11.492 1.00 100.63 230 LYS B N 1
ATOM 4911 C CA . LYS B 1 230 ? 156.881 95.091 -12.221 1.00 102.25 230 LYS B CA 1
ATOM 4912 C C . LYS B 1 230 ? 156.825 96.307 -11.289 1.00 101.46 230 LYS B C 1
ATOM 4913 O O . LYS B 1 230 ? 157.193 97.417 -11.683 1.00 101.07 230 LYS B O 1
ATOM 4919 N N . THR B 1 231 ? 156.363 96.085 -10.059 1.00 102.11 231 THR B N 1
ATOM 4920 C CA . THR B 1 231 ? 156.302 97.127 -9.035 1.00 102.74 231 THR B CA 1
ATOM 4921 C C . THR B 1 231 ? 157.175 96.688 -7.868 1.00 102.27 231 THR B C 1
ATOM 4922 O O . THR B 1 231 ? 157.416 95.493 -7.684 1.00 103.03 231 THR B O 1
ATOM 4926 N N . ASN B 1 232 ? 157.644 97.649 -7.077 1.00 101.83 232 ASN B N 1
ATOM 4927 C CA . ASN B 1 232 ? 158.417 97.334 -5.878 1.00 101.60 232 ASN B CA 1
ATOM 4928 C C . ASN B 1 232 ? 157.526 96.946 -4.695 1.00 100.22 232 ASN B C 1
ATOM 4929 O O . ASN B 1 232 ? 157.940 97.033 -3.537 1.00 99.43 232 ASN B O 1
ATOM 4934 N N . GLU B 1 233 ? 156.307 96.508 -5.000 1.00 98.87 233 GLU B N 1
ATOM 4935 C CA . GLU B 1 233 ? 155.353 96.092 -3.980 1.00 98.76 233 GLU B CA 1
ATOM 4936 C C . GLU B 1 233 ? 155.496 94.616 -3.619 1.00 98.64 233 GLU B C 1
ATOM 4937 O O . GLU B 1 233 ? 155.711 93.762 -4.486 1.00 98.55 233 GLU B O 1
ATOM 4943 N N . ASN B 1 234 ? 155.370 94.326 -2.327 1.00 98.00 234 ASN B N 1
ATOM 4944 C CA . ASN B 1 234 ? 155.465 92.958 -1.829 1.00 97.48 234 ASN B CA 1
ATOM 4945 C C . ASN B 1 234 ? 154.083 92.326 -1.704 1.00 97.01 234 ASN B C 1
ATOM 4946 O O . ASN B 1 234 ? 153.195 92.906 -1.086 1.00 97.26 234 ASN B O 1
ATOM 4951 N N . VAL B 1 235 ? 153.897 91.153 -2.308 1.00 96.42 235 VAL B N 1
ATOM 4952 C CA . VAL B 1 235 ? 152.628 90.431 -2.187 1.00 95.11 235 VAL B CA 1
ATOM 4953 C C . VAL B 1 235 ? 152.752 89.269 -1.213 1.00 94.89 235 VAL B C 1
ATOM 4954 O O . VAL B 1 235 ? 153.785 88.595 -1.150 1.00 93.19 235 VAL B O 1
ATOM 4958 N N . ALA B 1 236 ? 151.688 89.065 -0.445 1.00 95.10 236 ALA B N 1
ATOM 4959 C CA . ALA B 1 236 ? 151.612 87.979 0.508 1.00 95.17 236 ALA B CA 1
ATOM 4960 C C . ALA B 1 236 ? 150.548 87.014 0.009 1.00 95.59 236 ALA B C 1
ATOM 4961 O O . ALA B 1 236 ? 149.360 87.346 -0.014 1.00 97.33 236 ALA B O 1
ATOM 4963 N N . ILE B 1 237 ? 150.982 85.833 -0.422 1.00 94.86 237 ILE B N 1
ATOM 4964 C CA . ILE B 1 237 ? 150.062 84.828 -0.950 1.00 94.54 237 ILE B CA 1
ATOM 4965 C C . ILE B 1 237 ? 149.854 83.723 0.076 1.00 94.66 237 ILE B C 1
ATOM 4966 O O . ILE B 1 237 ? 150.804 83.255 0.705 1.00 95.37 237 ILE B O 1
ATOM 4971 N N . PHE B 1 238 ? 148.601 83.322 0.240 1.00 94.17 238 PHE B N 1
ATOM 4972 C CA . PHE B 1 238 ? 148.245 82.245 1.146 1.00 94.18 238 PHE B CA 1
ATOM 4973 C C . PHE B 1 238 ? 147.581 81.138 0.338 1.00 94.29 238 PHE B C 1
ATOM 4974 O O . PHE B 1 238 ? 146.414 81.256 -0.036 1.00 95.64 238 PHE B O 1
ATOM 4982 N N . SER B 1 239 ? 148.325 80.076 0.039 1.00 94.14 239 SER B N 1
ATOM 4983 C CA . SER B 1 239 ? 147.753 78.952 -0.705 1.00 96.08 239 SER B CA 1
ATOM 4984 C C . SER B 1 239 ? 147.463 77.789 0.234 1.00 96.96 239 SER B C 1
ATOM 4985 O O . SER B 1 239 ? 148.348 77.329 0.958 1.00 97.45 239 SER B O 1
ATOM 4988 N N . LEU B 1 240 ? 146.216 77.323 0.212 1.00 97.31 240 LEU B N 1
ATOM 4989 C CA . LEU B 1 240 ? 145.766 76.276 1.123 1.00 97.54 240 LEU B CA 1
ATOM 4990 C C . LEU B 1 240 ? 145.647 74.907 0.449 1.00 98.33 240 LEU B C 1
ATOM 4991 O O . LEU B 1 240 ? 145.553 73.877 1.126 1.00 97.79 240 LEU B O 1
ATOM 4996 N N . GLU B 1 241 ? 145.660 74.901 -0.883 1.00 99.36 241 GLU B N 1
ATOM 4997 C CA . GLU B 1 241 ? 145.617 73.653 -1.647 1.00 99.57 241 GLU B CA 1
ATOM 4998 C C . GLU B 1 241 ? 146.990 73.174 -2.098 1.00 98.21 241 GLU B C 1
ATOM 4999 O O . GLU B 1 241 ? 147.401 72.071 -1.747 1.00 98.01 241 GLU B O 1
ATOM 5005 N N . MET B 1 242 ? 147.694 73.986 -2.882 1.00 97.92 242 MET B N 1
ATOM 5006 C CA . MET B 1 242 ? 149.028 73.586 -3.342 1.00 98.31 242 MET B CA 1
ATOM 5007 C C . MET B 1 242 ? 150.158 74.200 -2.519 1.00 95.90 242 MET B C 1
ATOM 5008 O O . MET B 1 242 ? 150.040 75.317 -2.013 1.00 95.55 242 MET B O 1
ATOM 5013 N N . SER B 1 243 ? 151.246 73.448 -2.391 1.00 93.75 243 SER B N 1
ATOM 5014 C CA . SER B 1 243 ? 152.408 73.883 -1.629 1.00 93.44 243 SER B CA 1
ATOM 5015 C C . SER B 1 243 ? 153.132 75.061 -2.283 1.00 94.89 243 SER B C 1
ATOM 5016 O O . SER B 1 243 ? 152.960 75.332 -3.479 1.00 95.03 243 SER B O 1
ATOM 5019 N N . ALA B 1 244 ? 153.952 75.746 -1.490 1.00 94.44 244 ALA B N 1
ATOM 5020 C CA . ALA B 1 244 ? 154.775 76.848 -1.974 1.00 94.53 244 ALA B CA 1
ATOM 5021 C C . ALA B 1 244 ? 155.655 76.408 -3.149 1.00 95.10 244 ALA B C 1
ATOM 5022 O O . ALA B 1 244 ? 155.897 77.179 -4.074 1.00 94.46 244 ALA B O 1
ATOM 5024 N N . GLN B 1 245 ? 156.116 75.159 -3.096 1.00 96.98 245 GLN B N 1
ATOM 5025 C CA . GLN B 1 245 ? 156.926 74.548 -4.152 1.00 98.02 245 GLN B CA 1
ATOM 5026 C C . GLN B 1 245 ? 156.182 74.464 -5.479 1.00 97.16 245 GLN B C 1
ATOM 5027 O O . GLN B 1 245 ? 156.726 74.814 -6.524 1.00 97.43 245 GLN B O 1
ATOM 5033 N N . GLN B 1 246 ? 154.939 73.992 -5.426 1.00 96.88 246 GLN B N 1
ATOM 5034 C CA . GLN B 1 246 ? 154.100 73.826 -6.609 1.00 97.09 246 GLN B CA 1
ATOM 5035 C C . GLN B 1 246 ? 153.690 75.195 -7.162 1.00 96.11 246 GLN B C 1
ATOM 5036 O O . GLN B 1 246 ? 153.579 75.392 -8.373 1.00 94.20 246 GLN B O 1
ATOM 5042 N N . LEU B 1 247 ? 153.492 76.136 -6.246 1.00 95.85 247 LEU B N 1
ATOM 5043 C CA . LEU B 1 247 ? 153.087 77.491 -6.568 1.00 93.68 247 LEU B CA 1
ATOM 5044 C C . LEU B 1 247 ? 154.195 78.228 -7.308 1.00 93.39 247 LEU B C 1
ATOM 5045 O O . LEU B 1 247 ? 153.921 78.959 -8.259 1.00 94.87 247 LEU B O 1
ATOM 5050 N N . VAL B 1 248 ? 155.440 78.036 -6.876 1.00 93.20 248 VAL B N 1
ATOM 5051 C CA . VAL B 1 248 ? 156.590 78.680 -7.525 1.00 93.67 248 VAL B CA 1
ATOM 5052 C C . VAL B 1 248 ? 156.892 78.017 -8.876 1.00 95.15 248 VAL B C 1
ATOM 5053 O O . VAL B 1 248 ? 157.305 78.683 -9.826 1.00 94.99 248 VAL B O 1
ATOM 5057 N N . MET B 1 249 ? 156.671 76.706 -8.944 1.00 97.26 249 MET B N 1
ATOM 5058 C CA . MET B 1 249 ? 156.802 75.933 -10.177 1.00 98.94 249 MET B CA 1
ATOM 5059 C C . MET B 1 249 ? 155.904 76.467 -11.281 1.00 98.76 249 MET B C 1
ATOM 5060 O O . MET B 1 249 ? 156.343 76.605 -12.418 1.00 99.03 249 MET B O 1
ATOM 5065 N N . ARG B 1 250 ? 154.647 76.747 -10.936 1.00 98.45 250 ARG B N 1
ATOM 5066 C CA . ARG B 1 250 ? 153.684 77.343 -11.855 1.00 97.59 250 ARG B CA 1
ATOM 5067 C C . ARG B 1 250 ? 154.085 78.768 -12.254 1.00 97.58 250 ARG B C 1
ATOM 5068 O O . ARG B 1 250 ? 153.928 79.159 -13.416 1.00 96.16 250 ARG B O 1
ATOM 5076 N N . MET B 1 251 ? 154.603 79.535 -11.294 1.00 96.66 251 MET B N 1
ATOM 5077 C CA . MET B 1 251 ? 154.991 80.922 -11.555 1.00 97.89 251 MET B CA 1
ATOM 5078 C C . MET B 1 251 ? 156.134 81.077 -12.548 1.00 98.08 251 MET B C 1
ATOM 5079 O O . MET B 1 251 ? 156.008 81.849 -13.500 1.00 98.94 251 MET B O 1
ATOM 5084 N N . LEU B 1 252 ? 157.243 80.363 -12.342 1.00 98.29 252 LEU B N 1
ATOM 5085 C CA . LEU B 1 252 ? 158.360 80.459 -13.297 1.00 98.81 252 LEU B CA 1
ATOM 5086 C C . LEU B 1 252 ? 158.058 79.758 -14.613 1.00 98.67 252 LEU B C 1
ATOM 5087 O O . LEU B 1 252 ? 158.664 80.048 -15.643 1.00 100.48 252 LEU B O 1
ATOM 5092 N N . CYS B 1 253 ? 157.091 78.852 -14.566 1.00 99.53 253 CYS B N 1
ATOM 5093 C CA . CYS B 1 253 ? 156.599 78.173 -15.748 1.00 98.82 253 CYS B CA 1
ATOM 5094 C C . CYS B 1 253 ? 155.869 79.176 -16.650 1.00 98.05 253 CYS B C 1
ATOM 5095 O O . CYS B 1 253 ? 155.992 79.122 -17.872 1.00 98.22 253 CYS B O 1
ATOM 5098 N N . ALA B 1 254 ? 155.120 80.092 -16.036 1.00 98.16 254 ALA B N 1
ATOM 5099 C CA . ALA B 1 254 ? 154.395 81.136 -16.762 1.00 97.08 254 ALA B CA 1
ATOM 5100 C C . ALA B 1 254 ? 155.305 82.322 -17.042 1.00 97.43 254 ALA B C 1
ATOM 5101 O O . ALA B 1 254 ? 155.242 82.920 -18.124 1.00 97.45 254 ALA B O 1
ATOM 5103 N N . GLU B 1 255 ? 156.148 82.649 -16.062 1.00 97.29 255 GLU B N 1
ATOM 5104 C CA . GLU B 1 255 ? 157.097 83.764 -16.163 1.00 98.20 255 GLU B CA 1
ATOM 5105 C C . GLU B 1 255 ? 157.949 83.715 -17.425 1.00 97.42 255 GLU B C 1
ATOM 5106 O O . GLU B 1 255 ? 158.090 84.720 -18.119 1.00 97.16 255 GLU B O 1
ATOM 5112 N N . GLY B 1 256 ? 158.512 82.544 -17.713 1.00 97.30 256 GLY B N 1
ATOM 5113 C CA . GLY B 1 256 ? 159.396 82.383 -18.858 1.00 97.02 256 GLY B CA 1
ATOM 5114 C C . GLY B 1 256 ? 158.883 81.491 -19.969 1.00 96.67 256 GLY B C 1
ATOM 5115 O O . GLY B 1 256 ? 159.674 80.984 -20.752 1.00 95.88 256 GLY B O 1
ATOM 5116 N N . ASN B 1 257 ? 157.564 81.305 -20.046 1.00 95.86 257 ASN B N 1
ATOM 5117 C CA . ASN B 1 257 ? 156.942 80.471 -21.084 1.00 94.65 257 ASN B CA 1
ATOM 5118 C C . ASN B 1 257 ? 157.595 79.095 -21.214 1.00 94.11 257 ASN B C 1
ATOM 5119 O O . ASN B 1 257 ? 158.010 78.687 -22.303 1.00 94.41 257 ASN B O 1
ATOM 5124 N N . ILE B 1 258 ? 157.687 78.389 -20.091 1.00 93.78 258 ILE B N 1
ATOM 5125 C CA . ILE B 1 258 ? 158.280 77.057 -20.064 1.00 93.80 258 ILE B CA 1
ATOM 5126 C C . ILE B 1 258 ? 157.180 76.008 -19.944 1.00 93.38 258 ILE B C 1
ATOM 5127 O O . ILE B 1 258 ? 156.264 76.147 -19.140 1.00 90.97 258 ILE B O 1
ATOM 5132 N N . ASN B 1 259 ? 157.270 74.968 -20.764 1.00 95.26 259 ASN B N 1
ATOM 5133 C CA . ASN B 1 259 ? 156.287 73.897 -20.744 1.00 97.01 259 ASN B CA 1
ATOM 5134 C C . ASN B 1 259 ? 156.409 73.099 -19.449 1.00 96.67 259 ASN B C 1
ATOM 5135 O O . ASN B 1 259 ? 157.452 72.503 -19.175 1.00 96.06 259 ASN B O 1
ATOM 5140 N N . ALA B 1 260 ? 155.335 73.107 -18.661 1.00 96.98 260 ALA B N 1
ATOM 5141 C CA . ALA B 1 260 ? 155.304 72.448 -17.353 1.00 97.52 260 ALA B CA 1
ATOM 5142 C C . ALA B 1 260 ? 155.745 70.991 -17.391 1.00 98.25 260 ALA B C 1
ATOM 5143 O O . ALA B 1 260 ? 156.509 70.553 -16.529 1.00 97.65 260 ALA B O 1
ATOM 5145 N N . GLN B 1 261 ? 155.276 70.256 -18.402 1.00 99.60 261 GLN B N 1
ATOM 5146 C CA . GLN B 1 261 ? 155.586 68.828 -18.560 1.00 100.25 261 GLN B CA 1
ATOM 5147 C C . GLN B 1 261 ? 157.082 68.519 -18.566 1.00 97.76 261 GLN B C 1
ATOM 5148 O O . GLN B 1 261 ? 157.502 67.439 -18.167 1.00 96.41 261 GLN B O 1
ATOM 5154 N N . ASN B 1 262 ? 157.878 69.487 -19.001 1.00 97.77 262 ASN B N 1
ATOM 5155 C CA . ASN B 1 262 ? 159.323 69.325 -19.081 1.00 97.51 262 ASN B CA 1
ATOM 5156 C C . ASN B 1 262 ? 160.032 69.560 -17.752 1.00 96.93 262 ASN B C 1
ATOM 5157 O O . ASN B 1 262 ? 161.040 68.917 -17.464 1.00 96.84 262 ASN B O 1
ATOM 5162 N N . LEU B 1 263 ? 159.504 70.483 -16.950 1.00 96.14 263 LEU B N 1
ATOM 5163 C CA . LEU B 1 263 ? 160.018 70.733 -15.606 1.00 94.99 263 LEU B CA 1
ATOM 5164 C C . LEU B 1 263 ? 159.739 69.517 -14.721 1.00 96.72 263 LEU B C 1
ATOM 5165 O O . LEU B 1 263 ? 160.612 69.060 -13.982 1.00 96.71 263 LEU B O 1
ATOM 5170 N N . ARG B 1 264 ? 158.517 68.999 -14.819 1.00 97.35 264 ARG B N 1
ATOM 5171 C CA . ARG B 1 264 ? 158.071 67.849 -14.037 1.00 98.28 264 ARG B CA 1
ATOM 5172 C C . ARG B 1 264 ? 158.826 66.578 -14.403 1.00 99.60 264 ARG B C 1
ATOM 5173 O O . ARG B 1 264 ? 159.375 65.909 -13.526 1.00 99.76 264 ARG B O 1
ATOM 5181 N N . THR B 1 265 ? 158.845 66.253 -15.698 1.00 100.90 265 THR B N 1
ATOM 5182 C CA . THR B 1 265 ? 159.492 65.035 -16.187 1.00 101.00 265 THR B CA 1
ATOM 5183 C C . THR B 1 265 ? 160.944 65.318 -16.511 1.00 99.81 265 THR B C 1
ATOM 5184 O O . THR B 1 265 ? 161.358 65.199 -17.661 1.00 101.75 265 THR B O 1
ATOM 5188 N N . GLY B 1 266 ? 161.699 65.713 -15.488 1.00 99.21 266 GLY B N 1
ATOM 5189 C CA . GLY B 1 266 ? 163.128 66.015 -15.596 1.00 100.61 266 GLY B CA 1
ATOM 5190 C C . GLY B 1 266 ? 163.603 66.712 -16.864 1.00 101.94 266 GLY B C 1
ATOM 5191 O O . GLY B 1 266 ? 163.805 67.926 -16.873 1.00 102.88 266 GLY B O 1
ATOM 5192 N N . LYS B 1 267 ? 163.762 65.928 -17.931 1.00 102.21 267 LYS B N 1
ATOM 5193 C CA . LYS B 1 267 ? 164.299 66.377 -19.222 1.00 103.12 267 LYS B CA 1
ATOM 5194 C C . LYS B 1 267 ? 163.889 67.769 -19.764 1.00 102.05 267 LYS B C 1
ATOM 5195 O O . LYS B 1 267 ? 162.750 67.988 -20.195 1.00 101.60 267 LYS B O 1
ATOM 5201 N N . LEU B 1 268 ? 164.863 68.682 -19.740 1.00 100.57 268 LEU B N 1
ATOM 5202 C CA . LEU B 1 268 ? 164.722 70.055 -20.222 1.00 97.87 268 LEU B CA 1
ATOM 5203 C C . LEU B 1 268 ? 165.620 70.286 -21.425 1.00 97.25 268 LEU B C 1
ATOM 5204 O O . LEU B 1 268 ? 166.796 69.910 -21.423 1.00 97.48 268 LEU B O 1
ATOM 5209 N N . THR B 1 269 ? 165.090 70.925 -22.446 1.00 95.10 269 THR B N 1
ATOM 5210 C CA . THR B 1 269 ? 165.879 71.242 -23.580 1.00 91.98 269 THR B CA 1
ATOM 5211 C C . THR B 1 269 ? 166.614 72.502 -23.262 1.00 92.41 269 THR B C 1
ATOM 5212 O O . THR B 1 269 ? 166.289 73.142 -22.306 1.00 91.66 269 THR B O 1
ATOM 5216 N N . PRO B 1 270 ? 167.635 72.842 -24.027 1.00 91.93 270 PRO B N 1
ATOM 5217 C CA . PRO B 1 270 ? 168.398 74.038 -23.727 1.00 92.03 270 PRO B CA 1
ATOM 5218 C C . PRO B 1 270 ? 167.664 75.325 -24.001 1.00 91.77 270 PRO B C 1
ATOM 5219 O O . PRO B 1 270 ? 168.110 76.347 -23.579 1.00 90.23 270 PRO B O 1
ATOM 5223 N N . GLU B 1 271 ? 166.565 75.291 -24.719 1.00 20.00 271 GLU B N 1
ATOM 5224 C CA . GLU B 1 271 ? 165.701 76.453 -24.747 1.00 20.00 271 GLU B CA 1
ATOM 5225 C C . GLU B 1 271 ? 165.089 76.660 -23.387 1.00 20.00 271 GLU B C 1
ATOM 5226 O O . GLU B 1 271 ? 164.891 77.770 -22.967 1.00 101.66 271 GLU B O 1
ATOM 5232 N N . ASP B 1 272 ? 164.843 75.572 -22.676 1.00 97.28 272 ASP B N 1
ATOM 5233 C CA . ASP B 1 272 ? 164.180 75.596 -21.390 1.00 96.78 272 ASP B CA 1
ATOM 5234 C C . ASP B 1 272 ? 165.127 76.029 -20.325 1.00 95.88 272 ASP B C 1
ATOM 5235 O O . ASP B 1 272 ? 164.765 76.763 -19.458 1.00 95.47 272 ASP B O 1
ATOM 5240 N N . TRP B 1 273 ? 166.351 75.555 -20.382 1.00 96.78 273 TRP B N 1
ATOM 5241 C CA . TRP B 1 273 ? 167.372 75.957 -19.414 1.00 97.81 273 TRP B CA 1
ATOM 5242 C C . TRP B 1 273 ? 167.622 77.458 -19.396 1.00 96.45 273 TRP B C 1
ATOM 5243 O O . TRP B 1 273 ? 167.582 78.084 -18.336 1.00 95.95 273 TRP B O 1
ATOM 5254 N N . GLY B 1 274 ? 167.888 78.028 -20.569 1.00 95.25 274 GLY B N 1
ATOM 5255 C CA . GLY B 1 274 ? 168.130 79.460 -20.695 1.00 94.26 274 GLY B CA 1
ATOM 5256 C C . GLY B 1 274 ? 166.863 80.219 -20.368 1.00 93.34 274 GLY B C 1
ATOM 5257 O O . GLY B 1 274 ? 166.897 81.295 -19.776 1.00 94.39 274 GLY B O 1
ATOM 5258 N N . LYS B 1 275 ? 165.738 79.628 -20.745 1.00 92.70 275 LYS B N 1
ATOM 5259 C CA . LYS B 1 275 ? 164.424 80.193 -20.506 1.00 90.28 275 LYS B CA 1
ATOM 5260 C C . LYS B 1 275 ? 164.087 80.141 -19.012 1.00 91.21 275 LYS B C 1
ATOM 5261 O O . LYS B 1 275 ? 163.292 80.942 -18.524 1.00 91.88 275 LYS B O 1
ATOM 5267 N N . LEU B 1 276 ? 164.706 79.200 -18.298 1.00 91.50 276 LEU B N 1
ATOM 5268 C CA . LEU B 1 276 ? 164.500 79.016 -16.858 1.00 90.82 276 LEU B CA 1
ATOM 5269 C C . LEU B 1 276 ? 165.358 79.967 -16.028 1.00 92.48 276 LEU B C 1
ATOM 5270 O O . LEU B 1 276 ? 164.845 80.647 -15.133 1.00 91.97 276 LEU B O 1
ATOM 5275 N N . THR B 1 277 ? 166.662 79.995 -16.323 1.00 94.06 277 THR B N 1
ATOM 5276 C CA . THR B 1 277 ? 167.610 80.877 -15.628 1.00 95.88 277 THR B CA 1
ATOM 5277 C C . THR B 1 277 ? 167.154 82.336 -15.738 1.00 96.24 277 THR B C 1
ATOM 5278 O O . THR B 1 277 ? 167.441 83.164 -14.867 1.00 95.74 277 THR B O 1
ATOM 5282 N N . MET B 1 278 ? 166.417 82.616 -16.809 1.00 96.47 278 MET B N 1
ATOM 5283 C CA . MET B 1 278 ? 165.842 83.925 -17.065 1.00 99.31 278 MET B CA 1
ATOM 5284 C C . MET B 1 278 ? 164.669 84.181 -16.132 1.00 98.58 278 MET B C 1
ATOM 5285 O O . MET B 1 278 ? 164.582 85.237 -15.503 1.00 98.98 278 MET B O 1
ATOM 5290 N N . ALA B 1 279 ? 163.784 83.192 -16.043 1.00 98.61 279 ALA B N 1
ATOM 5291 C CA . ALA B 1 279 ? 162.564 83.288 -15.256 1.00 98.79 279 ALA B CA 1
ATOM 5292 C C . ALA B 1 279 ? 162.798 83.388 -13.750 1.00 99.75 279 ALA B C 1
ATOM 5293 O O . ALA B 1 279 ? 162.025 84.048 -13.058 1.00 100.92 279 ALA B O 1
ATOM 5295 N N . MET B 1 280 ? 163.846 82.747 -13.235 1.00 99.56 280 MET B N 1
ATOM 5296 C CA . MET B 1 280 ? 164.070 82.792 -11.787 1.00 101.42 280 MET B CA 1
ATOM 5297 C C . MET B 1 280 ? 165.001 83.888 -11.323 1.00 100.54 280 MET B C 1
ATOM 5298 O O . MET B 1 280 ? 165.034 84.217 -10.136 1.00 100.07 280 MET B O 1
ATOM 5303 N N . GLY B 1 281 ? 165.749 84.463 -12.259 1.00 101.09 281 GLY B N 1
ATOM 5304 C CA . GLY B 1 281 ? 166.526 85.661 -11.967 1.00 100.64 281 GLY B CA 1
ATOM 5305 C C . GLY B 1 281 ? 165.498 86.773 -11.853 1.00 100.99 281 GLY B C 1
ATOM 5306 O O . GLY B 1 281 ? 165.516 87.570 -10.907 1.00 101.64 281 GLY B O 1
ATOM 5307 N N . SER B 1 282 ? 164.582 86.782 -12.821 1.00 99.83 282 SER B N 1
ATOM 5308 C CA . SER B 1 282 ? 163.477 87.731 -12.900 1.00 99.98 282 SER B CA 1
ATOM 5309 C C . SER B 1 282 ? 162.521 87.623 -11.712 1.00 99.56 282 SER B C 1
ATOM 5310 O O . SER B 1 282 ? 161.908 88.612 -11.301 1.00 99.30 282 SER B O 1
ATOM 5313 N N . LEU B 1 283 ? 162.406 86.415 -11.169 1.00 99.15 283 LEU B N 1
ATOM 5314 C CA . LEU B 1 283 ? 161.468 86.129 -10.094 1.00 97.88 283 LEU B CA 1
ATOM 5315 C C . LEU B 1 283 ? 162.138 86.279 -8.734 1.00 97.82 283 LEU B C 1
ATOM 5316 O O . LEU B 1 283 ? 161.462 86.360 -7.709 1.00 97.33 283 LEU B O 1
ATOM 5321 N N . SER B 1 284 ? 163.469 86.313 -8.735 1.00 99.16 284 SER B N 1
ATOM 5322 C CA . SER B 1 284 ? 164.241 86.483 -7.507 1.00 100.66 284 SER B CA 1
ATOM 5323 C C . SER B 1 284 ? 164.166 87.921 -7.001 1.00 101.07 284 SER B C 1
ATOM 5324 O O . SER B 1 284 ? 164.280 88.163 -5.798 1.00 101.55 284 SER B O 1
ATOM 5327 N N . ASN B 1 285 ? 163.981 88.861 -7.931 1.00 101.53 285 ASN B N 1
ATOM 5328 C CA . ASN B 1 285 ? 163.853 90.288 -7.615 1.00 101.50 285 ASN B CA 1
ATOM 5329 C C . ASN B 1 285 ? 162.558 90.637 -6.872 1.00 100.48 285 ASN B C 1
ATOM 5330 O O . ASN B 1 285 ? 162.517 91.615 -6.121 1.00 101.26 285 ASN B O 1
ATOM 5335 N N . ALA B 1 286 ? 161.506 89.849 -7.092 1.00 98.44 286 ALA B N 1
ATOM 5336 C CA . ALA B 1 286 ? 160.270 89.974 -6.319 1.00 97.51 286 ALA B CA 1
ATOM 5337 C C . ALA B 1 286 ? 160.571 89.403 -4.921 1.00 97.51 286 ALA B C 1
ATOM 5338 O O . ALA B 1 286 ? 161.504 88.609 -4.776 1.00 97.38 286 ALA B O 1
ATOM 5340 N N . GLY B 1 287 ? 159.809 89.762 -3.889 1.00 96.98 287 GLY B N 1
ATOM 5341 C CA . GLY B 1 287 ? 158.618 90.590 -3.972 1.00 97.71 287 GLY B CA 1
ATOM 5342 C C . GLY B 1 287 ? 157.447 89.694 -3.617 1.00 98.62 287 GLY B C 1
ATOM 5343 O O . GLY B 1 287 ? 156.304 90.149 -3.545 1.00 99.13 287 GLY B O 1
ATOM 5344 N N . ILE B 1 288 ? 157.751 88.416 -3.376 1.00 98.05 288 ILE B N 1
ATOM 5345 C CA . ILE B 1 288 ? 156.747 87.375 -3.130 1.00 96.81 288 ILE B CA 1
ATOM 5346 C C . ILE B 1 288 ? 156.956 86.635 -1.799 1.00 96.48 288 ILE B C 1
ATOM 5347 O O . ILE B 1 288 ? 158.027 86.077 -1.544 1.00 95.47 288 ILE B O 1
ATOM 5352 N N . TYR B 1 289 ? 155.912 86.648 -0.966 1.00 95.82 289 TYR B N 1
ATOM 5353 C CA . TYR B 1 289 ? 155.910 85.996 0.347 1.00 94.64 289 TYR B CA 1
ATOM 5354 C C . TYR B 1 289 ? 154.781 84.971 0.418 1.00 95.04 289 TYR B C 1
ATOM 5355 O O . TYR B 1 289 ? 153.601 85.327 0.392 1.00 97.19 289 TYR B O 1
ATOM 5364 N N . ILE B 1 290 ? 155.147 83.696 0.499 1.00 94.05 290 ILE B N 1
ATOM 5365 C CA . ILE B 1 290 ? 154.164 82.622 0.448 1.00 93.72 290 ILE B CA 1
ATOM 5366 C C . ILE B 1 290 ? 153.986 81.937 1.794 1.00 94.28 290 ILE B C 1
ATOM 5367 O O . ILE B 1 290 ? 154.929 81.818 2.579 1.00 95.47 290 ILE B O 1
ATOM 5372 N N . ASP B 1 291 ? 152.753 81.501 2.040 1.00 94.91 291 ASP B N 1
ATOM 5373 C CA . ASP B 1 291 ? 152.381 80.728 3.215 1.00 93.63 291 ASP B CA 1
ATOM 5374 C C . ASP B 1 291 ? 151.446 79.607 2.747 1.00 93.01 291 ASP B C 1
ATOM 5375 O O . ASP B 1 291 ? 150.310 79.865 2.338 1.00 93.61 291 ASP B O 1
ATOM 5380 N N . ASP B 1 292 ? 151.933 78.370 2.791 1.00 92.07 292 ASP B N 1
ATOM 5381 C CA . ASP B 1 292 ? 151.155 77.219 2.325 1.00 92.92 292 ASP B CA 1
ATOM 5382 C C . ASP B 1 292 ? 150.673 76.290 3.442 1.00 94.39 292 ASP B C 1
ATOM 5383 O O . ASP B 1 292 ? 150.518 75.082 3.224 1.00 94.53 292 ASP B O 1
ATOM 5388 N N . THR B 1 293 ? 150.443 76.854 4.627 1.00 94.62 293 THR B N 1
ATOM 5389 C CA . THR B 1 293 ? 149.934 76.090 5.765 1.00 96.72 293 THR B CA 1
ATOM 5390 C C . THR B 1 293 ? 148.449 75.747 5.539 1.00 98.02 293 THR B C 1
ATOM 5391 O O . THR B 1 293 ? 147.620 76.651 5.417 1.00 97.67 293 THR B O 1
ATOM 5395 N N . PRO B 1 294 ? 148.120 74.436 5.470 1.00 98.75 294 PRO B N 1
ATOM 5396 C CA . PRO B 1 294 ? 146.787 73.907 5.153 1.00 98.92 294 PRO B CA 1
ATOM 5397 C C . PRO B 1 294 ? 145.609 74.754 5.627 1.00 99.21 294 PRO B C 1
ATOM 5398 O O . PRO B 1 294 ? 145.138 75.607 4.883 1.00 101.08 294 PRO B O 1
ATOM 5402 N N . SER B 1 295 ? 145.133 74.521 6.842 1.00 100.63 295 SER B N 1
ATOM 5403 C CA . SER B 1 295 ? 143.983 75.264 7.350 1.00 101.78 295 SER B CA 1
ATOM 5404 C C . SER B 1 295 ? 144.446 76.430 8.214 1.00 100.92 295 SER B C 1
ATOM 5405 O O . SER B 1 295 ? 144.909 76.242 9.345 1.00 100.88 295 SER B O 1
ATOM 5408 N N . ILE B 1 296 ? 144.324 77.632 7.662 1.00 99.86 296 ILE B N 1
ATOM 5409 C CA . ILE B 1 296 ? 144.748 78.847 8.345 1.00 97.71 296 ILE B CA 1
ATOM 5410 C C . ILE B 1 296 ? 143.528 79.641 8.829 1.00 97.66 296 ILE B C 1
ATOM 5411 O O . ILE B 1 296 ? 142.446 79.555 8.240 1.00 97.77 296 ILE B O 1
ATOM 5416 N N . ARG B 1 297 ? 143.700 80.390 9.913 1.00 95.74 297 ARG B N 1
ATOM 5417 C CA . ARG B 1 297 ? 142.632 81.241 10.420 1.00 95.66 297 ARG B CA 1
ATOM 5418 C C . ARG B 1 297 ? 142.911 82.664 9.954 1.00 96.10 297 ARG B C 1
ATOM 5419 O O . ARG B 1 297 ? 144.063 83.023 9.709 1.00 95.99 297 ARG B O 1
ATOM 5427 N N . VAL B 1 298 ? 141.857 83.468 9.827 1.00 96.88 298 VAL B N 1
ATOM 5428 C CA . VAL B 1 298 ? 141.978 84.855 9.361 1.00 96.08 298 VAL B CA 1
ATOM 5429 C C . VAL B 1 298 ? 142.945 85.666 10.231 1.00 96.32 298 VAL B C 1
ATOM 5430 O O . VAL B 1 298 ? 143.728 86.467 9.717 1.00 93.60 298 VAL B O 1
ATOM 5434 N N . SER B 1 299 ? 142.883 85.444 11.545 1.00 97.69 299 SER B N 1
ATOM 5435 C CA . SER B 1 299 ? 143.769 86.121 12.496 1.00 98.31 299 SER B CA 1
ATOM 5436 C C . SER B 1 299 ? 145.240 85.738 12.289 1.00 98.37 299 SER B C 1
ATOM 5437 O O . SER B 1 299 ? 146.121 86.592 12.410 1.00 98.75 299 SER B O 1
ATOM 5440 N N . ASP B 1 300 ? 145.500 84.468 11.963 1.00 97.97 300 ASP B N 1
ATOM 5441 C CA . ASP B 1 300 ? 146.863 84.006 11.650 1.00 97.86 300 ASP B CA 1
ATOM 5442 C C . ASP B 1 300 ? 147.378 84.729 10.403 1.00 97.08 300 ASP B C 1
ATOM 5443 O O . ASP B 1 300 ? 148.583 84.969 10.256 1.00 97.03 300 ASP B O 1
ATOM 5448 N N . ILE B 1 301 ? 146.453 85.056 9.503 1.00 95.29 301 ILE B N 1
ATOM 5449 C CA . ILE B 1 301 ? 146.767 85.842 8.324 1.00 93.60 301 ILE B CA 1
ATOM 5450 C C . ILE B 1 301 ? 147.237 87.221 8.795 1.00 94.73 301 ILE B C 1
ATOM 5451 O O . ILE B 1 301 ? 148.299 87.690 8.379 1.00 95.34 301 ILE B O 1
ATOM 5456 N N . ARG B 1 302 ? 146.468 87.834 9.696 1.00 94.66 302 ARG B N 1
ATOM 5457 C CA . ARG B 1 302 ? 146.777 89.173 10.205 1.00 95.01 302 ARG B CA 1
ATOM 5458 C C . ARG B 1 302 ? 148.134 89.253 10.888 1.00 94.50 302 ARG B C 1
ATOM 5459 O O . ARG B 1 302 ? 148.904 90.171 10.619 1.00 93.86 302 ARG B O 1
ATOM 5467 N N . ALA B 1 303 ? 148.413 88.295 11.771 1.00 94.93 303 ALA B N 1
ATOM 5468 C CA . ALA B 1 303 ? 149.674 88.259 12.518 1.00 96.42 303 ALA B CA 1
ATOM 5469 C C . ALA B 1 303 ? 150.880 88.271 11.582 1.00 96.56 303 ALA B C 1
ATOM 5470 O O . ALA B 1 303 ? 151.794 89.083 11.742 1.00 96.11 303 ALA B O 1
ATOM 5472 N N . LYS B 1 304 ? 150.856 87.380 10.597 1.00 96.97 304 LYS B N 1
ATOM 5473 C CA . LYS B 1 304 ? 151.936 87.260 9.625 1.00 97.91 304 LYS B CA 1
ATOM 5474 C C . LYS B 1 304 ? 152.027 88.475 8.700 1.00 98.11 304 LYS B C 1
ATOM 5475 O O . LYS B 1 304 ? 153.127 88.898 8.338 1.00 99.48 304 LYS B O 1
ATOM 5481 N N . CYS B 1 305 ? 150.876 89.035 8.331 1.00 97.96 305 CYS B N 1
ATOM 5482 C CA . CYS B 1 305 ? 150.835 90.222 7.469 1.00 98.98 305 CYS B CA 1
ATOM 5483 C C . CYS B 1 305 ? 151.263 91.509 8.192 1.00 99.28 305 CYS B C 1
ATOM 5484 O O . CYS B 1 305 ? 151.951 92.348 7.609 1.00 99.20 305 CYS B O 1
ATOM 5487 N N . ARG B 1 306 ? 150.852 91.661 9.450 1.00 99.80 306 ARG B N 1
ATOM 5488 C CA . ARG B 1 306 ? 151.253 92.818 10.252 1.00 100.56 306 ARG B CA 1
ATOM 5489 C C . ARG B 1 306 ? 152.762 92.805 10.507 1.00 101.15 306 ARG B C 1
ATOM 5490 O O . ARG B 1 306 ? 153.421 93.840 10.377 1.00 101.01 306 ARG B O 1
ATOM 5498 N N . ARG B 1 307 ? 153.302 91.632 10.852 1.00 101.98 307 ARG B N 1
ATOM 5499 C CA . ARG B 1 307 ? 154.740 91.474 11.100 1.00 103.54 307 ARG B CA 1
ATOM 5500 C C . ARG B 1 307 ? 155.553 91.654 9.820 1.00 101.86 307 ARG B C 1
ATOM 5501 O O . ARG B 1 307 ? 156.720 92.036 9.881 1.00 102.72 307 ARG B O 1
ATOM 5509 N N . LEU B 1 308 ? 154.936 91.377 8.670 1.00 100.28 308 LEU B N 1
ATOM 5510 C CA . LEU B 1 308 ? 155.598 91.544 7.376 1.00 98.49 308 LEU B CA 1
ATOM 5511 C C . LEU B 1 308 ? 155.687 93.018 6.972 1.00 98.58 308 LEU B C 1
ATOM 5512 O O . LEU B 1 308 ? 156.760 93.493 6.594 1.00 98.91 308 LEU B O 1
ATOM 5517 N N . LYS B 1 309 ? 154.561 93.730 7.044 1.00 97.86 309 LYS B N 1
ATOM 5518 C CA . LYS B 1 309 ? 154.527 95.154 6.714 1.00 97.45 309 LYS B CA 1
ATOM 5519 C C . LYS B 1 309 ? 155.522 95.922 7.578 1.00 98.47 309 LYS B C 1
ATOM 5520 O O . LYS B 1 309 ? 156.388 96.630 7.058 1.00 97.69 309 LYS B O 1
ATOM 5526 N N . GLN B 1 310 ? 155.402 95.744 8.893 1.00 100.56 310 GLN B N 1
ATOM 5527 C CA . GLN B 1 310 ? 156.237 96.442 9.872 1.00 102.66 310 GLN B CA 1
ATOM 5528 C C . GLN B 1 310 ? 157.735 96.143 9.751 1.00 101.82 310 GLN B C 1
ATOM 5529 O O . GLN B 1 310 ? 158.562 96.934 10.215 1.00 102.25 310 GLN B O 1
ATOM 5535 N N . GLU B 1 311 ? 158.080 95.021 9.111 1.00 101.64 311 GLU B N 1
ATOM 5536 C CA . GLU B 1 311 ? 159.487 94.657 8.905 1.00 101.48 311 GLU B CA 1
ATOM 5537 C C . GLU B 1 311 ? 159.977 94.874 7.472 1.00 100.27 311 GLU B C 1
ATOM 5538 O O . GLU B 1 311 ? 161.113 95.301 7.263 1.00 100.53 311 GLU B O 1
ATOM 5544 N N . SER B 1 312 ? 159.128 94.577 6.493 1.00 98.93 312 SER B N 1
ATOM 5545 C CA . SER B 1 312 ? 159.496 94.763 5.093 1.00 98.12 312 SER B CA 1
ATOM 5546 C C . SER B 1 312 ? 158.707 95.895 4.435 1.00 98.13 312 SER B C 1
ATOM 5547 O O . SER B 1 312 ? 159.286 96.934 4.118 1.00 98.80 312 SER B O 1
ATOM 5550 N N . GLY B 1 313 ? 157.400 95.710 4.236 1.00 98.49 313 GLY B N 1
ATOM 5551 C CA . GLY B 1 313 ? 156.594 96.775 3.643 1.00 97.71 313 GLY B CA 1
ATOM 5552 C C . GLY B 1 313 ? 155.208 96.459 3.107 1.00 98.09 313 GLY B C 1
ATOM 5553 O O . GLY B 1 313 ? 154.206 96.919 3.659 1.00 98.20 313 GLY B O 1
ATOM 5554 N N . LEU B 1 314 ? 155.160 95.690 2.021 1.00 98.67 314 LEU B N 1
ATOM 5555 C CA . LEU B 1 314 ? 153.922 95.427 1.247 1.00 99.26 314 LEU B CA 1
ATOM 5556 C C . LEU B 1 314 ? 153.160 96.709 0.778 1.00 98.81 314 LEU B C 1
ATOM 5557 O O . LEU B 1 314 ? 153.677 97.824 0.933 1.00 99.60 314 LEU B O 1
ATOM 5562 N N . GLY B 1 315 ? 151.977 96.558 0.166 1.00 98.25 315 GLY B N 1
ATOM 5563 C CA . GLY B 1 315 ? 151.391 95.243 -0.060 1.00 97.46 315 GLY B CA 1
ATOM 5564 C C . GLY B 1 315 ? 150.180 95.027 -0.949 1.00 96.96 315 GLY B C 1
ATOM 5565 O O . GLY B 1 315 ? 149.525 95.951 -1.443 1.00 96.34 315 GLY B O 1
ATOM 5566 N N . MET B 1 316 ? 149.935 93.738 -1.138 1.00 97.68 316 MET B N 1
ATOM 5567 C CA . MET B 1 316 ? 148.747 93.179 -1.739 1.00 98.78 316 MET B CA 1
ATOM 5568 C C . MET B 1 316 ? 148.672 91.821 -1.048 1.00 97.17 316 MET B C 1
ATOM 5569 O O . MET B 1 316 ? 149.712 91.234 -0.728 1.00 96.97 316 MET B O 1
ATOM 5574 N N . ILE B 1 317 ? 147.461 91.342 -0.774 1.00 95.01 317 ILE B N 1
ATOM 5575 C CA . ILE B 1 317 ? 147.286 90.041 -0.129 1.00 92.56 317 ILE B CA 1
ATOM 5576 C C . ILE B 1 317 ? 146.455 89.152 -1.041 1.00 92.66 317 ILE B C 1
ATOM 5577 O O . ILE B 1 317 ? 145.336 89.514 -1.409 1.00 93.18 317 ILE B O 1
ATOM 5582 N N . VAL B 1 318 ? 147.012 88.005 -1.423 1.00 90.83 318 VAL B N 1
ATOM 5583 C CA . VAL B 1 318 ? 146.297 87.059 -2.278 1.00 91.47 318 VAL B CA 1
ATOM 5584 C C . VAL B 1 318 ? 145.959 85.795 -1.491 1.00 92.72 318 VAL B C 1
ATOM 5585 O O . VAL B 1 318 ? 146.844 85.173 -0.900 1.00 94.74 318 VAL B O 1
ATOM 5589 N N . ILE B 1 319 ? 144.679 85.428 -1.485 1.00 92.39 319 ILE B N 1
ATOM 5590 C CA . ILE B 1 319 ? 144.202 84.242 -0.770 1.00 92.68 319 ILE B CA 1
ATOM 5591 C C . ILE B 1 319 ? 143.541 83.248 -1.719 1.00 93.32 319 ILE B C 1
ATOM 5592 O O . ILE B 1 319 ? 142.638 83.597 -2.482 1.00 93.28 319 ILE B O 1
ATOM 5597 N N . ASP B 1 320 ? 144.005 82.007 -1.647 1.00 93.84 320 ASP B N 1
ATOM 5598 C CA . ASP B 1 320 ? 143.506 80.923 -2.475 1.00 96.31 320 ASP B CA 1
ATOM 5599 C C . ASP B 1 320 ? 143.236 79.685 -1.607 1.00 97.68 320 ASP B C 1
ATOM 5600 O O . ASP B 1 320 ? 144.176 78.998 -1.193 1.00 97.20 320 ASP B O 1
ATOM 5605 N N . TYR B 1 321 ? 141.974 79.419 -1.268 1.00 98.46 321 TYR B N 1
ATOM 5606 C CA . TYR B 1 321 ? 140.822 80.274 -1.551 1.00 98.05 321 TYR B CA 1
ATOM 5607 C C . TYR B 1 321 ? 140.073 80.423 -0.221 1.00 99.48 321 TYR B C 1
ATOM 5608 O O . TYR B 1 321 ? 140.593 79.997 0.816 1.00 100.72 321 TYR B O 1
ATOM 5617 N N . LEU B 1 322 ? 138.867 80.991 -0.212 1.00 99.67 322 LEU B N 1
ATOM 5618 C CA . LEU B 1 322 ? 138.275 81.322 1.091 1.00 99.09 322 LEU B CA 1
ATOM 5619 C C . LEU B 1 322 ? 137.435 80.272 1.819 1.00 98.60 322 LEU B C 1
ATOM 5620 O O . LEU B 1 322 ? 137.270 80.366 3.035 1.00 99.01 322 LEU B O 1
ATOM 5625 N N . GLN B 1 323 ? 136.932 79.262 1.108 1.00 98.07 323 GLN B N 1
ATOM 5626 C CA . GLN B 1 323 ? 136.184 78.181 1.784 1.00 97.21 323 GLN B CA 1
ATOM 5627 C C . GLN B 1 323 ? 137.051 77.068 2.392 1.00 96.29 323 GLN B C 1
ATOM 5628 O O . GLN B 1 323 ? 136.553 75.982 2.699 1.00 96.32 323 GLN B O 1
ATOM 5634 N N . LEU B 1 324 ? 138.340 77.346 2.575 1.00 95.95 324 LEU B N 1
ATOM 5635 C CA . LEU B 1 324 ? 139.246 76.415 3.251 1.00 95.43 324 LEU B CA 1
ATOM 5636 C C . LEU B 1 324 ? 139.723 76.983 4.597 1.00 95.52 324 LEU B C 1
ATOM 5637 O O . LEU B 1 324 ? 140.410 76.303 5.367 1.00 96.16 324 LEU B O 1
ATOM 5642 N N . ILE B 1 325 ? 139.339 78.232 4.863 1.00 95.29 325 ILE B N 1
ATOM 5643 C CA . ILE B 1 325 ? 139.647 78.929 6.113 1.00 95.00 325 ILE B CA 1
ATOM 5644 C C . ILE B 1 325 ? 138.656 78.465 7.192 1.00 93.75 325 ILE B C 1
ATOM 5645 O O . ILE B 1 325 ? 138.935 78.521 8.393 1.00 91.98 325 ILE B O 1
ATOM 5650 N N . GLU B 1 338 ? 129.007 80.872 8.162 1.00 102.95 338 GLU B N 1
ATOM 5651 C CA . GLU B 1 338 ? 130.329 80.972 8.774 1.00 102.17 338 GLU B CA 1
ATOM 5652 C C . GLU B 1 338 ? 131.306 81.727 7.868 1.00 101.64 338 GLU B C 1
ATOM 5653 O O . GLU B 1 338 ? 132.310 82.277 8.337 1.00 101.43 338 GLU B O 1
ATOM 5659 N N . VAL B 1 339 ? 131.005 81.737 6.570 1.00 100.52 339 VAL B N 1
ATOM 5660 C CA . VAL B 1 339 ? 131.809 82.443 5.570 1.00 99.12 339 VAL B CA 1
ATOM 5661 C C . VAL B 1 339 ? 131.673 83.953 5.760 1.00 97.84 339 VAL B C 1
ATOM 5662 O O . VAL B 1 339 ? 132.599 84.714 5.456 1.00 97.00 339 VAL B O 1
ATOM 5666 N N . SER B 1 340 ? 130.514 84.368 6.271 1.00 96.27 340 SER B N 1
ATOM 5667 C CA . SER B 1 340 ? 130.221 85.773 6.547 1.00 95.03 340 SER B CA 1
ATOM 5668 C C . SER B 1 340 ? 131.236 86.399 7.509 1.00 94.81 340 SER B C 1
ATOM 5669 O O . SER B 1 340 ? 131.750 87.491 7.240 1.00 94.80 340 SER B O 1
ATOM 5672 N N . GLU B 1 341 ? 131.532 85.700 8.609 1.00 94.58 341 GLU B N 1
ATOM 5673 C CA . GLU B 1 341 ? 132.528 86.160 9.585 1.00 94.41 341 GLU B CA 1
ATOM 5674 C C . GLU B 1 341 ? 133.891 86.326 8.923 1.00 95.11 341 GLU B C 1
ATOM 5675 O O . GLU B 1 341 ? 134.490 87.402 8.993 1.00 95.33 341 GLU B O 1
ATOM 5681 N N . ILE B 1 342 ? 134.364 85.258 8.280 1.00 95.38 342 ILE B N 1
ATOM 5682 C CA . ILE 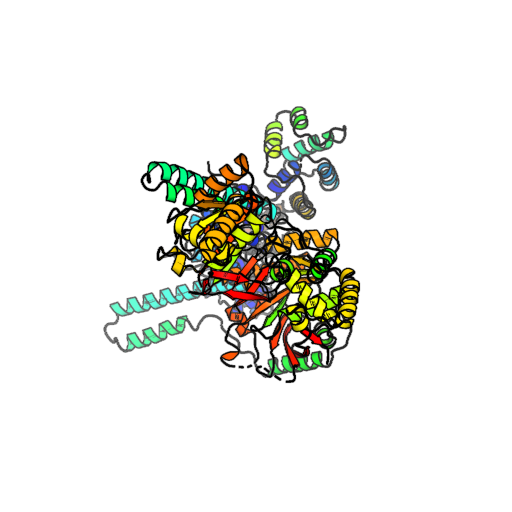B 1 342 ? 135.635 85.269 7.560 1.00 95.59 342 ILE B CA 1
ATOM 5683 C C . ILE B 1 342 ? 135.683 86.465 6.614 1.00 96.04 342 ILE B C 1
ATOM 5684 O O . ILE B 1 342 ? 136.646 87.231 6.623 1.00 96.76 342 ILE B O 1
ATOM 5689 N N . SER B 1 343 ? 134.627 86.629 5.823 1.00 95.59 343 SER B N 1
ATOM 5690 C CA . SER B 1 343 ? 134.560 87.705 4.848 1.00 95.83 343 SER B CA 1
ATOM 5691 C C . SER B 1 343 ? 134.686 89.071 5.516 1.00 95.69 343 SER B C 1
ATOM 5692 O O . SER B 1 343 ? 135.511 89.891 5.107 1.00 95.23 343 SER B O 1
ATOM 5695 N N . ARG B 1 344 ? 133.879 89.298 6.552 1.00 96.42 344 ARG B N 1
ATOM 5696 C CA . ARG B 1 344 ? 133.903 90.554 7.304 1.00 97.20 344 ARG B CA 1
ATOM 5697 C C . ARG B 1 344 ? 135.279 90.795 7.931 1.00 97.02 344 ARG B C 1
ATOM 5698 O O . ARG B 1 344 ? 135.801 91.911 7.893 1.00 98.04 344 ARG B O 1
ATOM 5706 N N . SER B 1 345 ? 135.859 89.736 8.494 1.00 96.97 345 SER B N 1
ATOM 5707 C CA . SER B 1 345 ? 137.172 89.799 9.133 1.00 96.35 345 SER B CA 1
ATOM 5708 C C . SER B 1 345 ? 138.281 90.102 8.123 1.00 96.11 345 SER B C 1
ATOM 5709 O O . SER B 1 345 ? 139.315 90.672 8.484 1.00 96.12 345 SER B O 1
ATOM 5712 N N . LEU B 1 346 ? 138.061 89.715 6.866 1.00 96.25 346 LEU B N 1
ATOM 5713 C CA . LEU B 1 346 ? 139.006 89.996 5.784 1.00 95.12 346 LEU B CA 1
ATOM 5714 C C . LEU B 1 346 ? 138.954 91.473 5.399 1.00 94.90 346 LEU B C 1
ATOM 5715 O O . LEU B 1 346 ? 139.980 92.072 5.084 1.00 95.49 346 LEU B O 1
ATOM 5720 N N . LYS B 1 347 ? 137.758 92.055 5.430 1.00 94.02 347 LYS B N 1
ATOM 5721 C CA . LYS B 1 347 ? 137.587 93.470 5.120 1.00 94.46 347 LYS B CA 1
ATOM 5722 C C . LYS B 1 347 ? 138.302 94.347 6.151 1.00 94.96 347 LYS B C 1
ATOM 5723 O O . LYS B 1 347 ? 138.903 95.367 5.793 1.00 95.30 347 LYS B O 1
ATOM 5729 N N . ALA B 1 348 ? 138.228 93.942 7.422 1.00 95.20 348 ALA B N 1
ATOM 5730 C CA . ALA B 1 348 ? 138.907 94.636 8.525 1.00 94.73 348 ALA B CA 1
ATOM 5731 C C . ALA B 1 348 ? 140.433 94.606 8.348 1.00 95.64 348 ALA B C 1
ATOM 5732 O O . ALA B 1 348 ? 141.110 95.610 8.588 1.00 95.29 348 ALA B O 1
ATOM 5734 N N . LEU B 1 349 ? 140.952 93.453 7.920 1.00 95.61 349 LEU B N 1
ATOM 5735 C CA . LEU B 1 349 ? 142.379 93.261 7.650 1.00 97.49 349 LEU B CA 1
ATOM 5736 C C . LEU B 1 349 ? 142.874 94.149 6.502 1.00 98.23 349 LEU B C 1
ATOM 5737 O O . LEU B 1 349 ? 143.972 94.713 6.570 1.00 98.87 349 LEU B O 1
ATOM 5742 N N . ALA B 1 350 ? 142.061 94.250 5.451 1.00 98.30 350 ALA B N 1
ATOM 5743 C CA . ALA B 1 350 ? 142.360 95.092 4.296 1.00 98.20 350 ALA B CA 1
ATOM 5744 C C . ALA B 1 350 ? 142.431 96.560 4.712 1.00 98.42 350 ALA B C 1
ATOM 5745 O O . ALA B 1 350 ? 143.378 97.271 4.363 1.00 98.22 350 ALA B O 1
ATOM 5747 N N . ARG B 1 351 ? 141.424 96.986 5.475 1.00 98.05 351 ARG B N 1
ATOM 5748 C CA . ARG B 1 351 ? 141.300 98.355 5.960 1.00 97.24 351 ARG B CA 1
ATOM 5749 C C . ARG B 1 351 ? 142.347 98.679 7.025 1.00 96.82 351 ARG B C 1
ATOM 5750 O O . ARG B 1 351 ? 142.730 99.839 7.191 1.00 96.87 351 ARG B O 1
ATOM 5758 N N . GLU B 1 352 ? 142.812 97.653 7.735 1.00 96.48 352 GLU B N 1
ATOM 5759 C CA . GLU B 1 352 ? 143.827 97.830 8.772 1.00 96.99 352 GLU B CA 1
ATOM 5760 C C . GLU B 1 352 ? 145.222 98.042 8.176 1.00 97.50 352 GLU B C 1
ATOM 5761 O O . GLU B 1 352 ? 145.957 98.936 8.604 1.00 97.81 352 GLU B O 1
ATOM 5767 N N . LEU B 1 353 ? 145.578 97.225 7.189 1.00 97.37 353 LEU B N 1
ATOM 5768 C CA . LEU B 1 353 ? 146.897 97.309 6.572 1.00 97.56 353 LEU B CA 1
ATOM 5769 C C . LEU B 1 353 ? 146.969 98.265 5.378 1.00 97.36 353 LEU B C 1
ATOM 5770 O O . LEU B 1 353 ? 148.021 98.389 4.742 1.00 97.05 353 LEU B O 1
ATOM 5775 N N . GLU B 1 354 ? 145.855 98.943 5.093 1.00 97.64 354 GLU B N 1
ATOM 5776 C CA . GLU B 1 354 ? 145.756 99.908 3.984 1.00 98.69 354 GLU B CA 1
ATOM 5777 C C . GLU B 1 354 ? 146.306 99.291 2.694 1.00 98.43 354 GLU B C 1
ATOM 5778 O O . GLU B 1 354 ? 147.125 99.892 1.990 1.00 98.30 354 GLU B O 1
ATOM 5784 N N . VAL B 1 355 ? 145.835 98.080 2.405 1.00 97.67 355 VAL B N 1
ATOM 5785 C CA . VAL B 1 355 ? 146.338 97.265 1.307 1.00 97.16 355 VAL B CA 1
ATOM 5786 C C . VAL B 1 355 ? 145.210 96.434 0.676 1.00 96.79 355 VAL B C 1
ATOM 5787 O O . VAL B 1 355 ? 144.304 95.988 1.382 1.00 97.37 355 VAL B O 1
ATOM 5791 N N . PRO B 1 356 ? 145.250 96.244 -0.660 1.00 96.32 356 PRO B N 1
ATOM 5792 C CA . PRO B 1 356 ? 144.213 95.449 -1.323 1.00 95.87 356 PRO B CA 1
ATOM 5793 C C . PRO B 1 356 ? 144.319 93.969 -0.974 1.00 95.28 356 PRO B C 1
ATOM 5794 O O . PRO B 1 356 ? 145.427 93.434 -0.867 1.00 95.72 356 PRO B O 1
ATOM 5798 N N . VAL B 1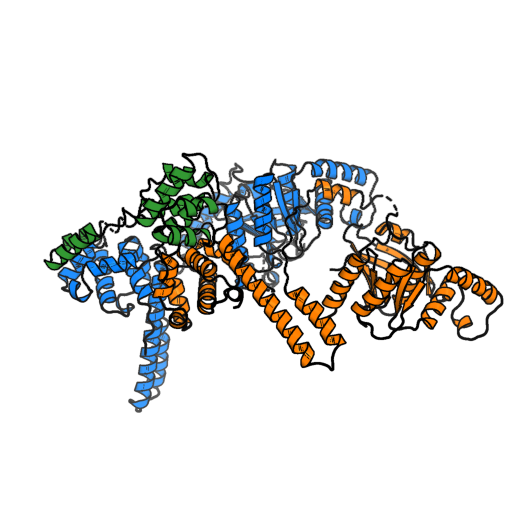 357 ? 143.169 93.324 -0.796 1.00 93.96 357 VAL B N 1
ATOM 5799 C CA . VAL B 1 357 ? 143.117 91.899 -0.475 1.00 92.70 357 VAL B CA 1
ATOM 5800 C C . VAL B 1 357 ? 142.250 91.158 -1.486 1.00 92.21 357 VAL B C 1
ATOM 5801 O O . VAL B 1 357 ? 141.047 91.383 -1.571 1.00 91.84 357 VAL B O 1
ATOM 5805 N N . ILE B 1 358 ? 142.869 90.274 -2.256 1.00 93.64 358 ILE B N 1
ATOM 5806 C CA . ILE B 1 358 ? 142.125 89.472 -3.222 1.00 96.15 358 ILE B CA 1
ATOM 5807 C C . ILE B 1 358 ? 141.912 88.057 -2.692 1.00 95.58 358 ILE B C 1
ATOM 5808 O O . ILE B 1 358 ? 142.869 87.318 -2.442 1.00 95.72 358 ILE B O 1
ATOM 5813 N N . ALA B 1 359 ? 140.644 87.706 -2.504 1.00 95.41 359 ALA B N 1
ATOM 5814 C CA . ALA B 1 359 ? 140.270 86.394 -2.001 1.00 95.93 359 ALA B CA 1
ATOM 5815 C C . ALA B 1 359 ? 139.486 85.641 -3.067 1.00 96.08 359 ALA B C 1
ATOM 5816 O O . ALA B 1 359 ? 138.472 86.131 -3.559 1.00 96.42 359 ALA B O 1
ATOM 5818 N N . LEU B 1 360 ? 139.969 84.458 -3.433 1.00 95.82 360 LEU B N 1
ATOM 5819 C CA . LEU B 1 360 ? 139.278 83.631 -4.413 1.00 96.05 360 LEU B CA 1
ATOM 5820 C C . LEU B 1 360 ? 138.134 82.874 -3.757 1.00 96.13 360 LEU B C 1
ATOM 5821 O O . LEU B 1 360 ? 138.133 82.665 -2.543 1.00 96.61 360 LEU B O 1
ATOM 5826 N N . SER B 1 361 ? 137.154 82.479 -4.562 1.00 96.40 361 SER B N 1
ATOM 5827 C CA . SER B 1 361 ? 136.055 81.643 -4.085 1.00 98.18 361 SER B CA 1
ATOM 5828 C C . SER B 1 361 ? 135.624 80.647 -5.155 1.00 99.12 361 SER B C 1
ATOM 5829 O O . SER B 1 361 ? 135.847 80.865 -6.348 1.00 99.29 361 SER B O 1
ATOM 5832 N N . GLN B 1 362 ? 135.029 79.543 -4.718 1.00 100.57 362 GLN B N 1
ATOM 5833 C CA . GLN B 1 362 ? 134.540 78.523 -5.630 1.00 102.90 362 GLN B CA 1
ATOM 5834 C C . GLN B 1 362 ? 133.027 78.668 -5.688 1.00 102.08 362 GLN B C 1
ATOM 5835 O O . GLN B 1 362 ? 132.403 78.981 -4.678 1.00 102.70 362 GLN B O 1
ATOM 5841 N N . LEU B 1 363 ? 132.442 78.467 -6.866 1.00 102.03 363 LEU B N 1
ATOM 5842 C CA . LEU B 1 363 ? 130.996 78.651 -7.040 1.00 102.47 363 LEU B CA 1
ATOM 5843 C C . LEU B 1 363 ? 130.171 77.384 -6.782 1.00 103.12 363 LEU B C 1
ATOM 5844 O O . LEU B 1 363 ? 130.421 76.327 -7.365 1.00 103.83 363 LEU B O 1
ATOM 5849 N N . ASP B 1 389 ? 129.469 93.832 1.949 1.00 99.48 389 ASP B N 1
ATOM 5850 C CA . ASP B 1 389 ? 130.649 93.474 2.727 1.00 99.81 389 ASP B CA 1
ATOM 5851 C C . ASP B 1 389 ? 131.884 93.374 1.827 1.00 98.84 389 ASP B C 1
ATOM 5852 O O . ASP B 1 389 ? 132.986 93.769 2.221 1.00 97.06 389 ASP B O 1
ATOM 5857 N N . ALA B 1 390 ? 131.690 92.837 0.624 1.00 98.94 390 ALA B N 1
ATOM 5858 C CA . ALA B 1 390 ? 132.756 92.753 -0.373 1.00 98.68 390 ALA B CA 1
ATOM 5859 C C . ALA B 1 390 ? 132.870 94.076 -1.125 1.00 98.95 390 ALA B C 1
ATOM 5860 O O . ALA B 1 390 ? 131.861 94.712 -1.438 1.00 99.02 390 ALA B O 1
ATOM 5862 N N . ASP B 1 391 ? 134.104 94.480 -1.411 1.00 99.97 391 ASP B N 1
ATOM 5863 C CA . ASP B 1 391 ? 134.374 95.745 -2.091 1.00 101.86 391 ASP B CA 1
ATOM 5864 C C . ASP B 1 391 ? 134.235 95.601 -3.611 1.00 101.10 391 ASP B C 1
ATOM 5865 O O . ASP B 1 391 ? 133.548 96.397 -4.260 1.00 100.97 391 ASP B O 1
ATOM 5870 N N . ILE B 1 392 ? 134.904 94.591 -4.165 1.00 100.24 392 ILE B N 1
ATOM 5871 C CA . ILE B 1 392 ? 134.843 94.284 -5.592 1.00 99.57 392 ILE B CA 1
ATOM 5872 C C . ILE B 1 392 ? 134.557 92.791 -5.755 1.00 98.52 392 ILE B C 1
ATOM 5873 O O . ILE B 1 392 ? 135.204 91.957 -5.119 1.00 98.38 392 ILE B O 1
ATOM 5878 N N . VAL B 1 393 ? 133.571 92.465 -6.588 1.00 97.59 393 VAL B N 1
ATOM 5879 C CA . VAL B 1 393 ? 133.223 91.071 -6.878 1.00 96.19 393 VAL B CA 1
ATOM 5880 C C . VAL B 1 393 ? 133.466 90.805 -8.363 1.00 96.13 393 VAL B C 1
ATOM 5881 O O . VAL B 1 393 ? 132.928 91.508 -9.222 1.00 96.48 393 VAL B O 1
ATOM 5885 N N . ALA B 1 394 ? 134.284 89.794 -8.654 1.00 95.42 394 ALA B N 1
ATOM 5886 C CA . ALA B 1 394 ? 134.661 89.474 -10.027 1.00 94.59 394 ALA B CA 1
ATOM 5887 C C . ALA B 1 394 ? 134.604 87.982 -10.337 1.00 94.84 394 ALA B C 1
ATOM 5888 O O . ALA B 1 394 ? 135.436 87.209 -9.865 1.00 94.65 394 ALA B O 1
ATOM 5890 N N . PHE B 1 395 ? 133.616 87.588 -11.136 1.00 95.33 395 PHE B N 1
ATOM 5891 C CA . PHE B 1 395 ? 133.476 86.201 -11.576 1.00 95.82 395 PHE B CA 1
ATOM 5892 C C . PHE B 1 395 ? 134.390 85.951 -12.775 1.00 96.24 395 PHE B C 1
ATOM 5893 O O . PHE B 1 395 ? 134.967 86.894 -13.322 1.00 96.67 395 PHE B O 1
ATOM 5901 N N . LEU B 1 396 ? 134.532 84.685 -13.171 1.00 97.25 396 LEU B N 1
ATOM 5902 C CA . LEU B 1 396 ? 135.378 84.322 -14.317 1.00 98.14 396 LEU B CA 1
ATOM 5903 C C . LEU B 1 396 ? 134.618 83.539 -15.391 1.00 97.98 396 LEU B C 1
ATOM 5904 O O . LEU B 1 396 ? 134.179 82.411 -15.167 1.00 97.93 396 LEU B O 1
ATOM 5909 N N . ILE B 1 411 ? 140.193 81.994 -24.538 1.00 101.08 411 ILE B N 1
ATOM 5910 C CA . ILE B 1 411 ? 139.563 83.300 -24.351 1.00 100.52 411 ILE B CA 1
ATOM 5911 C C . ILE B 1 411 ? 138.550 83.224 -23.202 1.00 100.09 411 ILE B C 1
ATOM 5912 O O . ILE B 1 411 ? 137.464 82.657 -23.347 1.00 100.05 411 ILE B O 1
ATOM 5917 N N . ILE B 1 412 ? 138.921 83.798 -22.060 1.00 99.15 412 ILE B N 1
ATOM 5918 C CA . ILE B 1 412 ? 138.094 83.753 -20.853 1.00 98.28 412 ILE B CA 1
ATOM 5919 C C . ILE B 1 412 ? 137.576 85.139 -20.463 1.00 97.75 412 ILE B C 1
ATOM 5920 O O . ILE B 1 412 ? 138.259 86.148 -20.645 1.00 97.50 412 ILE B O 1
ATOM 5925 N N . GLU B 1 413 ? 136.360 85.169 -19.928 1.00 97.45 413 GLU B N 1
ATOM 5926 C CA . GLU B 1 413 ? 135.670 86.412 -19.604 1.00 97.31 413 GLU B CA 1
ATOM 5927 C C . GLU B 1 413 ? 135.670 86.723 -18.105 1.00 96.65 413 GLU B C 1
ATOM 5928 O O . GLU B 1 413 ? 135.290 85.878 -17.291 1.00 96.11 413 GLU B O 1
ATOM 5934 N N . ILE B 1 414 ? 136.107 87.934 -17.755 1.00 95.82 414 ILE B N 1
ATOM 5935 C CA . ILE B 1 414 ? 136.081 88.404 -16.366 1.00 95.43 414 ILE B CA 1
ATOM 5936 C C . ILE B 1 414 ? 134.890 89.343 -16.165 1.00 95.40 414 ILE B C 1
ATOM 5937 O O . ILE B 1 414 ? 134.934 90.521 -16.540 1.00 95.58 414 ILE B O 1
ATOM 5942 N N . ILE B 1 415 ? 133.828 88.805 -15.577 1.00 94.78 415 ILE B N 1
ATOM 5943 C CA . ILE B 1 415 ? 132.616 89.568 -15.311 1.00 94.44 415 ILE B CA 1
ATOM 5944 C C . ILE B 1 415 ? 132.730 90.180 -13.920 1.00 94.97 415 ILE B C 1
ATOM 5945 O O . ILE B 1 415 ? 133.068 89.481 -12.963 1.00 96.38 415 ILE B O 1
ATOM 5950 N N . ILE B 1 416 ? 132.475 91.481 -13.803 1.00 95.36 416 ILE B N 1
ATOM 5951 C CA . ILE B 1 416 ? 132.463 92.115 -12.481 1.00 96.16 416 ILE B CA 1
ATOM 5952 C C . ILE B 1 416 ? 131.031 92.502 -12.094 1.00 95.70 416 ILE B C 1
ATOM 5953 O O . ILE B 1 416 ? 130.302 93.118 -12.878 1.00 95.61 416 ILE B O 1
ATOM 5958 N N . ALA B 1 417 ? 130.633 92.112 -10.888 1.00 94.89 417 ALA B N 1
ATOM 5959 C CA . ALA B 1 417 ? 129.272 92.347 -10.415 1.00 94.49 417 ALA B CA 1
ATOM 5960 C C . ALA B 1 417 ? 129.168 93.494 -9.409 1.00 94.60 417 ALA B C 1
ATOM 5961 O O . ALA B 1 417 ? 128.101 94.096 -9.258 1.00 94.51 417 ALA B O 1
ATOM 5963 N N . LYS B 1 418 ? 130.272 93.799 -8.730 1.00 95.04 418 LYS B N 1
ATOM 5964 C CA . LYS B 1 418 ? 130.269 94.831 -7.698 1.00 95.73 418 LYS B CA 1
ATOM 5965 C C . LYS B 1 418 ? 131.591 95.587 -7.636 1.00 96.39 418 LYS B C 1
ATOM 5966 O O . LYS B 1 418 ? 132.666 94.983 -7.667 1.00 95.35 418 LYS B O 1
ATOM 5972 N N . GLN B 1 419 ? 131.489 96.914 -7.565 1.00 97.43 419 GLN B N 1
ATOM 5973 C CA . GLN B 1 419 ? 132.640 97.800 -7.387 1.00 98.88 419 GLN B CA 1
ATOM 5974 C C . GLN B 1 419 ? 132.159 99.087 -6.725 1.00 98.86 419 GLN B C 1
ATOM 5975 O O . GLN B 1 419 ? 131.292 99.780 -7.263 1.00 98.83 419 GLN B O 1
ATOM 5981 N N . ARG B 1 420 ? 132.721 99.383 -5.552 1.00 100.53 420 ARG B N 1
ATOM 5982 C CA . ARG B 1 420 ? 132.328 100.539 -4.734 1.00 103.66 420 ARG B CA 1
ATOM 5983 C C . ARG B 1 420 ? 132.446 101.907 -5.414 1.00 104.27 420 ARG B C 1
ATOM 5984 O O . ARG B 1 420 ? 131.568 102.768 -5.250 1.00 103.86 420 ARG B O 1
ATOM 5992 N N . ASN B 1 421 ? 133.521 102.101 -6.175 1.00 104.50 421 ASN B N 1
ATOM 5993 C CA . ASN B 1 421 ? 133.753 103.372 -6.864 1.00 104.07 421 ASN B CA 1
ATOM 5994 C C . ASN B 1 421 ? 133.915 103.255 -8.382 1.00 103.31 421 ASN B C 1
ATOM 5995 O O . ASN B 1 421 ? 133.574 104.185 -9.112 1.00 103.65 421 ASN B O 1
ATOM 6000 N N . GLY B 1 422 ? 134.427 102.114 -8.845 1.00 101.38 422 GLY B N 1
ATOM 6001 C CA . GLY B 1 422 ? 134.713 101.900 -10.266 1.00 99.32 422 GLY B CA 1
ATOM 6002 C C . GLY B 1 422 ? 133.542 101.516 -11.161 1.00 97.92 422 GLY B C 1
ATOM 6003 O O . GLY B 1 422 ? 132.419 101.344 -10.678 1.00 97.00 422 GLY B O 1
ATOM 6004 N N . PRO B 1 423 ? 133.807 101.370 -12.478 1.00 97.22 423 PRO B N 1
ATOM 6005 C CA . PRO B 1 423 ? 132.795 101.034 -13.484 1.00 96.60 423 PRO B CA 1
ATOM 6006 C C . PRO B 1 423 ? 132.473 99.548 -13.498 1.00 96.05 423 PRO B C 1
ATOM 6007 O O . PRO B 1 423 ? 133.385 98.720 -13.464 1.00 97.07 423 PRO B O 1
ATOM 6011 N N . VAL B 1 424 ? 131.187 99.219 -13.551 1.00 95.43 424 VAL B N 1
ATOM 6012 C CA . VAL B 1 424 ? 130.753 97.828 -13.568 1.00 95.32 424 VAL B CA 1
ATOM 6013 C C . VAL B 1 424 ? 130.591 97.357 -15.012 1.00 95.00 424 VAL B C 1
ATOM 6014 O O . VAL B 1 424 ? 129.691 97.803 -15.725 1.00 95.57 424 VAL B O 1
ATOM 6018 N N . GLY B 1 425 ? 131.476 96.460 -15.436 1.00 94.65 425 GLY B N 1
ATOM 6019 C CA . GLY B 1 425 ? 131.449 95.942 -16.798 1.00 95.46 425 GLY B CA 1
ATOM 6020 C C . GLY B 1 425 ? 132.134 94.600 -16.950 1.00 96.09 425 GLY B C 1
ATOM 6021 O O . GLY B 1 425 ? 132.305 93.861 -15.978 1.00 95.86 425 GLY B O 1
ATOM 6022 N N . THR B 1 426 ? 132.537 94.292 -18.180 1.00 97.07 426 THR B N 1
ATOM 6023 C CA . THR B 1 426 ? 133.169 93.016 -18.485 1.00 97.56 426 THR B CA 1
ATOM 6024 C C . THR B 1 426 ? 134.466 93.185 -19.276 1.00 97.34 426 THR B C 1
ATOM 6025 O O . THR B 1 426 ? 134.530 93.951 -20.237 1.00 97.08 426 THR B O 1
ATOM 6029 N N . VAL B 1 427 ? 135.491 92.458 -18.843 1.00 97.73 427 VAL B N 1
ATOM 6030 C CA . VAL B 1 427 ? 136.799 92.438 -19.491 1.00 98.05 427 VAL B CA 1
ATOM 6031 C C . VAL B 1 427 ? 137.005 91.048 -20.104 1.00 97.85 427 VAL B C 1
ATOM 6032 O O . VAL B 1 427 ? 136.284 90.103 -19.770 1.00 97.94 427 VAL B O 1
ATOM 6036 N N . GLN B 1 428 ? 137.975 90.931 -21.007 1.00 97.97 428 GLN B N 1
ATOM 6037 C CA . GLN B 1 428 ? 138.245 89.668 -21.678 1.00 97.53 428 GLN B CA 1
ATOM 6038 C C . GLN B 1 428 ? 139.750 89.404 -21.807 1.00 97.65 428 GLN B C 1
ATOM 6039 O O . GLN B 1 428 ? 140.506 90.264 -22.270 1.00 98.07 428 GLN B O 1
ATOM 6045 N N . LEU B 1 429 ? 140.173 88.213 -21.381 1.00 97.47 429 LEU B N 1
ATOM 6046 C CA . LEU B 1 429 ? 141.582 87.804 -21.434 1.00 96.69 429 LEU B CA 1
ATOM 6047 C C . LEU B 1 429 ? 141.760 86.418 -22.052 1.00 96.43 429 LEU B C 1
ATOM 6048 O O . LEU B 1 429 ? 140.840 85.600 -22.036 1.00 96.81 429 LEU B O 1
ATOM 6053 N N . ALA B 1 430 ? 142.952 86.165 -22.591 1.00 96.35 430 ALA B N 1
ATOM 6054 C CA . ALA B 1 430 ? 143.298 84.863 -23.163 1.00 95.72 430 ALA B CA 1
ATOM 6055 C C . ALA B 1 430 ? 143.985 83.988 -22.112 1.00 96.02 430 ALA B C 1
ATOM 6056 O O . ALA B 1 430 ? 144.459 84.488 -21.087 1.00 95.26 430 ALA B O 1
ATOM 6058 N N . PHE B 1 431 ? 144.028 82.682 -22.366 1.00 96.06 431 PHE B N 1
ATOM 6059 C CA . PHE B 1 431 ? 144.649 81.738 -21.441 1.00 96.09 431 PHE B CA 1
ATOM 6060 C C . PHE B 1 431 ? 145.376 80.634 -22.195 1.00 96.28 431 PHE B C 1
ATOM 6061 O O . PHE B 1 431 ? 144.772 79.901 -22.978 1.00 96.22 431 PHE B O 1
ATOM 6069 N N . ILE B 1 432 ? 146.679 80.531 -21.959 1.00 96.23 432 ILE B N 1
ATOM 6070 C CA . ILE B 1 432 ? 147.471 79.473 -22.565 1.00 96.43 432 ILE B CA 1
ATOM 6071 C C . ILE B 1 432 ? 147.494 78.295 -21.592 1.00 96.69 432 ILE B C 1
ATOM 6072 O O . ILE B 1 432 ? 147.959 78.417 -20.456 1.00 95.02 432 ILE B O 1
ATOM 6077 N N . LYS B 1 433 ? 146.976 77.162 -22.059 1.00 98.25 433 LYS B N 1
ATOM 6078 C CA . LYS B 1 433 ? 146.834 75.950 -21.253 1.00 99.98 433 LYS B CA 1
ATOM 6079 C C . LYS B 1 433 ? 148.177 75.391 -20.777 1.00 99.82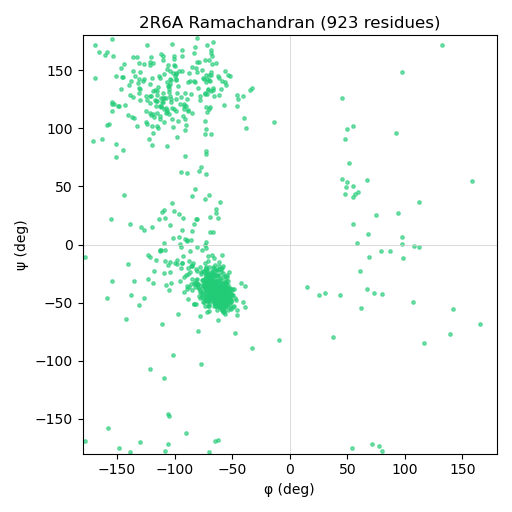 433 LYS B C 1
ATOM 6080 O O . LYS B 1 433 ? 148.312 74.998 -19.615 1.00 99.99 433 LYS B O 1
ATOM 6086 N N . GLU B 1 434 ? 149.162 75.362 -21.675 1.00 99.65 434 GLU B N 1
ATOM 6087 C CA . GLU B 1 434 ? 150.468 74.754 -21.389 1.00 98.87 434 GLU B CA 1
ATOM 6088 C C . GLU B 1 434 ? 151.391 75.531 -20.438 1.00 97.81 434 GLU B C 1
ATOM 6089 O O . GLU B 1 434 ? 152.311 74.944 -19.865 1.00 97.36 434 GLU B O 1
ATOM 6095 N N . TYR B 1 435 ? 151.147 76.830 -20.268 1.00 96.99 435 TYR B N 1
ATOM 6096 C CA . TYR B 1 435 ? 151.954 77.647 -19.351 1.00 96.23 435 TYR B CA 1
ATOM 6097 C C . TYR B 1 435 ? 151.183 78.125 -18.118 1.00 97.28 435 TYR B C 1
ATOM 6098 O O . TYR B 1 435 ? 151.772 78.738 -17.223 1.00 97.03 435 TYR B O 1
ATOM 6107 N N . ASN B 1 436 ? 149.878 77.839 -18.075 1.00 98.72 436 ASN B N 1
ATOM 6108 C CA . ASN B 1 436 ? 148.980 78.315 -17.004 1.00 99.98 436 ASN B CA 1
ATOM 6109 C C . ASN B 1 436 ? 149.028 79.834 -16.845 1.00 99.57 436 ASN B C 1
ATOM 6110 O O . ASN B 1 436 ? 149.008 80.364 -15.731 1.00 99.56 436 ASN B O 1
ATOM 6115 N N . LYS B 1 437 ? 149.072 80.520 -17.983 1.00 99.68 437 LYS B N 1
ATOM 6116 C CA . LYS B 1 437 ? 149.239 81.964 -18.019 1.00 100.83 437 LYS B CA 1
ATOM 6117 C C . LYS B 1 437 ? 148.058 82.659 -18.687 1.00 100.17 437 LYS B C 1
ATOM 6118 O O . LYS B 1 437 ? 147.473 82.144 -19.641 1.00 100.44 437 LYS B O 1
ATOM 6124 N N . PHE B 1 438 ? 147.708 83.824 -18.154 1.00 100.40 438 PHE B N 1
ATOM 6125 C CA . PHE B 1 438 ? 146.714 84.696 -18.756 1.00 101.10 438 PHE B CA 1
ATOM 6126 C C . PHE B 1 438 ? 147.462 85.840 -19.433 1.00 99.82 438 PHE B C 1
ATOM 6127 O O . PHE B 1 438 ? 148.437 86.361 -18.887 1.00 99.97 438 PHE B O 1
ATOM 6135 N N . VAL B 1 439 ? 147.012 86.212 -20.628 1.00 99.09 439 VAL B N 1
ATOM 6136 C CA . VAL B 1 439 ? 147.661 87.255 -21.427 1.00 98.77 439 VAL B CA 1
ATOM 6137 C C . VAL B 1 439 ? 146.607 88.199 -22.023 1.00 99.07 439 VAL B C 1
ATOM 6138 O O . VAL B 1 439 ? 145.424 87.856 -22.094 1.00 99.58 439 VAL B O 1
ATOM 6142 N N . ASN B 1 440 ? 147.043 89.388 -22.437 1.00 99.14 440 ASN B N 1
ATOM 6143 C CA . ASN B 1 440 ? 146.172 90.372 -23.080 1.00 99.09 440 ASN B CA 1
ATOM 6144 C C . ASN B 1 440 ? 145.790 89.959 -24.505 1.00 99.24 440 ASN B C 1
ATOM 6145 O O . ASN B 1 440 ? 146.330 88.988 -25.039 1.00 100.02 440 ASN B O 1
ATOM 6150 N N . LEU B 1 441 ? 144.860 90.699 -25.111 1.00 98.99 441 LEU B N 1
ATOM 6151 C CA . LEU B 1 441 ? 144.389 90.418 -26.470 1.00 97.77 441 LEU B CA 1
ATOM 6152 C C . LEU B 1 441 ? 145.176 91.183 -27.532 1.00 97.87 441 LEU B C 1
ATOM 6153 O O . LEU B 1 441 ? 145.050 90.918 -28.731 1.00 98.16 441 LEU B O 1
ATOM 6158 N N . LYS C 2 1 ? 107.159 105.054 46.285 1.00 101.58 455 LYS C N 1
ATOM 6159 C CA . LYS C 2 1 ? 106.007 105.541 45.469 1.00 103.72 455 LYS C CA 1
ATOM 6160 C C . LYS C 2 1 ? 106.451 106.655 44.509 1.00 102.58 455 LYS C C 1
ATOM 6161 O O . LYS C 2 1 ? 107.358 107.443 44.822 1.00 104.08 455 LYS C O 1
ATOM 6167 N N . LEU C 2 2 ? 105.817 106.712 43.338 1.00 98.25 456 LEU C N 1
ATOM 6168 C CA . LEU C 2 2 ? 106.117 107.750 42.356 1.00 91.41 456 LEU C CA 1
ATOM 6169 C C . LEU C 2 2 ? 105.420 109.049 42.705 1.00 88.72 456 LEU C C 1
ATOM 6170 O O . LEU C 2 2 ? 104.339 109.044 43.285 1.00 88.27 456 LEU C O 1
ATOM 6175 N N . LEU C 2 3 ? 106.059 110.155 42.349 1.00 85.59 457 LEU C N 1
ATOM 6176 C CA . LEU C 2 3 ? 105.535 111.483 42.602 1.00 84.87 457 LEU C CA 1
ATOM 6177 C C . LEU C 2 3 ? 104.500 111.893 41.546 1.00 85.93 457 LEU C C 1
ATOM 6178 O O . LEU C 2 3 ? 104.562 111.418 40.406 1.00 86.66 457 LEU C O 1
ATOM 6183 N N . PRO C 2 4 ? 103.536 112.768 41.921 1.00 84.47 458 PRO C N 1
ATOM 6184 C CA . PRO C 2 4 ? 102.536 113.244 40.961 1.00 82.39 458 PRO C CA 1
ATOM 6185 C C . PRO C 2 4 ? 103.187 114.124 39.894 1.00 82.21 458 PRO C C 1
ATOM 6186 O O . PRO C 2 4 ? 104.240 114.720 40.150 1.00 84.26 458 PRO C O 1
ATOM 6190 N N . ALA C 2 5 ? 102.563 114.204 38.720 1.00 80.52 459 ALA C N 1
ATOM 6191 C CA . ALA C 2 5 ? 103.092 114.972 37.592 1.00 78.40 459 ALA C CA 1
ATOM 6192 C C . ALA C 2 5 ? 103.444 116.422 37.931 1.00 79.88 459 ALA C C 1
ATOM 6193 O O . ALA C 2 5 ? 104.540 116.882 37.603 1.00 77.88 459 ALA C O 1
ATOM 6195 N N . PHE C 2 6 ? 102.535 117.137 38.593 1.00 81.19 460 PHE C N 1
ATOM 6196 C CA . PHE C 2 6 ? 102.789 118.543 38.906 1.00 84.14 460 PHE C CA 1
ATOM 6197 C C . PHE C 2 6 ? 104.067 118.677 39.735 1.00 87.05 460 PHE C C 1
ATOM 6198 O O . PHE C 2 6 ? 104.844 119.613 39.531 1.00 89.75 460 PHE C O 1
ATOM 6206 N N . GLN C 2 7 ? 104.284 117.738 40.656 1.00 87.95 461 GLN C N 1
ATOM 6207 C CA . GLN C 2 7 ? 105.468 117.774 41.506 1.00 89.90 461 GLN C CA 1
ATOM 6208 C C . GLN C 2 7 ? 106.733 117.436 40.716 1.00 90.76 461 GLN C C 1
ATOM 6209 O O . GLN C 2 7 ? 107.736 118.139 40.836 1.00 93.07 461 GLN C O 1
ATOM 6215 N N . ASN C 2 8 ? 106.688 116.373 39.913 1.00 90.32 462 ASN C N 1
ATOM 6216 C CA . ASN C 2 8 ? 107.789 116.068 39.003 1.00 90.86 462 ASN C CA 1
ATOM 6217 C C . ASN C 2 8 ? 108.079 117.263 38.103 1.00 92.87 462 ASN C C 1
ATOM 6218 O O . ASN C 2 8 ? 109.237 117.615 37.873 1.00 93.91 462 ASN C O 1
ATOM 6223 N N . ALA C 2 9 ? 107.015 117.895 37.609 1.00 94.50 463 ALA C N 1
ATOM 6224 C CA . ALA C 2 9 ? 107.147 119.050 36.731 1.00 96.01 463 ALA C CA 1
ATOM 6225 C C . ALA C 2 9 ? 107.885 120.201 37.412 1.00 98.05 463 ALA C C 1
ATOM 6226 O O . ALA C 2 9 ? 108.663 120.899 36.761 1.00 101.31 463 ALA C O 1
ATOM 6228 N N . GLU C 2 10 ? 107.646 120.396 38.711 1.00 97.09 464 GLU C N 1
ATOM 6229 C CA . GLU C 2 10 ? 108.309 121.467 39.464 1.00 94.53 464 GLU C CA 1
ATOM 6230 C C . GLU C 2 10 ? 109.774 121.137 39.704 1.00 93.90 464 GLU C C 1
ATOM 6231 O O . GLU C 2 10 ? 110.654 121.987 39.537 1.00 94.09 464 GLU C O 1
ATOM 6237 N N . ARG C 2 11 ? 110.021 119.891 40.088 1.00 92.00 465 ARG C N 1
ATOM 6238 C CA . ARG C 2 11 ? 111.361 119.415 40.366 1.00 91.63 465 ARG C CA 1
ATOM 6239 C C . ARG C 2 11 ? 112.241 119.527 39.127 1.00 93.47 465 ARG C C 1
ATOM 6240 O O . ARG C 2 11 ? 113.316 120.125 39.179 1.00 94.09 465 ARG C O 1
ATOM 6248 N N . LEU C 2 12 ? 111.763 118.978 38.009 1.00 94.97 466 LEU C N 1
ATOM 6249 C CA . LEU C 2 12 ? 112.499 119.006 36.741 1.00 94.06 466 LEU C CA 1
ATOM 6250 C C . LEU C 2 12 ? 112.808 120.435 36.290 1.00 94.03 466 LEU C C 1
ATOM 6251 O O . LEU C 2 12 ? 113.912 120.737 35.821 1.00 93.83 466 LEU C O 1
ATOM 6256 N N . LEU C 2 13 ? 111.820 121.303 36.471 1.00 92.62 467 LEU C N 1
ATOM 6257 C CA . LEU C 2 13 ? 111.910 122.694 36.106 1.00 91.66 467 LEU C CA 1
ATOM 6258 C C . LEU C 2 13 ? 113.020 123.319 36.936 1.00 93.67 467 LEU C C 1
ATOM 6259 O O . LEU C 2 13 ? 113.907 123.978 36.393 1.00 96.40 467 LEU C O 1
ATOM 6264 N N . LEU C 2 14 ? 112.977 123.076 38.247 1.00 94.30 468 LEU C N 1
ATOM 6265 C CA . LEU C 2 14 ? 114.012 123.518 39.178 1.00 93.06 468 LEU C CA 1
ATOM 6266 C C . LEU C 2 14 ? 115.389 122.990 38.795 1.00 92.50 468 LEU C C 1
ATOM 6267 O O . LEU C 2 14 ? 116.373 123.736 38.790 1.00 89.55 468 LEU C O 1
ATOM 6272 N N . ALA C 2 15 ? 115.445 121.702 38.467 1.00 94.40 469 ALA C N 1
ATOM 6273 C CA . ALA C 2 15 ? 116.687 121.045 38.064 1.00 94.40 469 ALA C CA 1
ATOM 6274 C C . ALA C 2 15 ? 117.286 121.727 36.841 1.00 94.05 469 ALA C C 1
ATOM 6275 O O . ALA C 2 15 ? 118.502 121.879 36.744 1.00 94.44 469 ALA C O 1
ATOM 6277 N N . HIS C 2 16 ? 116.421 122.139 35.919 1.00 93.79 470 HIS C N 1
ATOM 6278 C CA . HIS C 2 16 ? 116.857 122.833 34.718 1.00 94.55 470 HIS C CA 1
ATOM 6279 C C . HIS C 2 16 ? 117.304 124.270 34.992 1.00 95.72 470 HIS C C 1
ATOM 6280 O O . HIS C 2 16 ? 118.374 124.679 34.535 1.00 95.12 470 HIS C O 1
ATOM 6303 N N . ARG C 2 19 ? 120.769 125.014 36.368 1.00 102.50 473 ARG C N 1
ATOM 6304 C CA . ARG C 2 19 ? 121.878 124.832 35.423 1.00 101.98 473 ARG C CA 1
ATOM 6305 C C . ARG C 2 19 ? 121.763 125.684 34.157 1.00 101.04 473 ARG C C 1
ATOM 6306 O O . ARG C 2 19 ? 122.610 125.605 33.265 1.00 100.17 473 ARG C O 1
ATOM 6314 N N . SER C 2 20 ? 120.709 126.486 34.080 1.00 100.86 474 SER C N 1
ATOM 6315 C CA . SER C 2 20 ? 120.476 127.354 32.936 1.00 100.55 474 SER C CA 1
ATOM 6316 C C . SER C 2 20 ? 119.743 128.600 33.397 1.00 100.71 474 SER C C 1
ATOM 6317 O O . SER C 2 20 ? 118.636 128.518 33.933 1.00 101.90 474 SER C O 1
ATOM 6320 N N . ARG C 2 21 ? 120.371 129.752 33.196 1.00 100.78 475 ARG C N 1
ATOM 6321 C CA . ARG C 2 21 ? 119.772 131.023 33.584 1.00 100.87 475 ARG C CA 1
ATOM 6322 C C . ARG C 2 21 ? 118.848 131.481 32.477 1.00 99.74 475 ARG C C 1
ATOM 6323 O O . ARG C 2 21 ? 118.004 132.356 32.669 1.00 98.68 475 ARG C O 1
ATOM 6331 N N . ASP C 2 22 ? 119.023 130.852 31.320 1.00 99.92 476 ASP C N 1
ATOM 6332 C CA . ASP C 2 22 ? 118.210 131.080 30.144 1.00 100.17 476 ASP C CA 1
ATOM 6333 C C . ASP C 2 22 ? 116.791 130.587 30.457 1.00 100.15 476 ASP C C 1
ATOM 6334 O O . ASP C 2 22 ? 115.803 131.235 30.104 1.00 100.62 476 ASP C O 1
ATOM 6339 N N . VAL C 2 23 ? 116.713 129.452 31.152 1.00 99.99 477 VAL C N 1
ATOM 6340 C CA . VAL C 2 23 ? 115.445 128.838 31.560 1.00 99.07 477 VAL C CA 1
ATOM 6341 C C . VAL C 2 23 ? 114.899 129.470 32.841 1.00 98.85 477 VAL C C 1
ATOM 6342 O O . VAL C 2 23 ? 113.685 129.565 33.023 1.00 100.22 477 VAL C O 1
ATOM 6346 N N . ALA C 2 24 ? 115.797 129.893 33.726 1.00 98.33 478 ALA C N 1
ATOM 6347 C CA . ALA C 2 24 ? 115.409 130.550 34.972 1.00 97.62 478 ALA C CA 1
ATOM 6348 C C . ALA C 2 24 ? 114.610 131.828 34.713 1.00 97.96 478 ALA C C 1
ATOM 6349 O O . ALA C 2 24 ? 113.645 132.114 35.425 1.00 97.55 478 ALA C O 1
ATOM 6351 N N . LEU C 2 25 ? 115.012 132.580 33.688 1.00 99.14 479 LEU C N 1
ATOM 6352 C CA . LEU C 2 25 ? 114.328 133.819 33.319 1.00 99.77 479 LEU C CA 1
ATOM 6353 C C . LEU C 2 25 ? 112.950 133.557 32.722 1.00 99.95 479 LEU C C 1
ATOM 6354 O O . LEU C 2 25 ? 112.011 134.323 32.964 1.00 101.24 479 LEU C O 1
ATOM 6359 N N . VAL C 2 26 ? 112.833 132.479 31.947 1.00 99.11 480 VAL C N 1
ATOM 6360 C CA . VAL C 2 26 ? 111.556 132.117 31.322 1.00 98.69 480 VAL C CA 1
ATOM 6361 C C . VAL C 2 26 ? 110.539 131.721 32.395 1.00 99.37 480 VAL C C 1
ATOM 6362 O O . VAL C 2 26 ? 109.370 13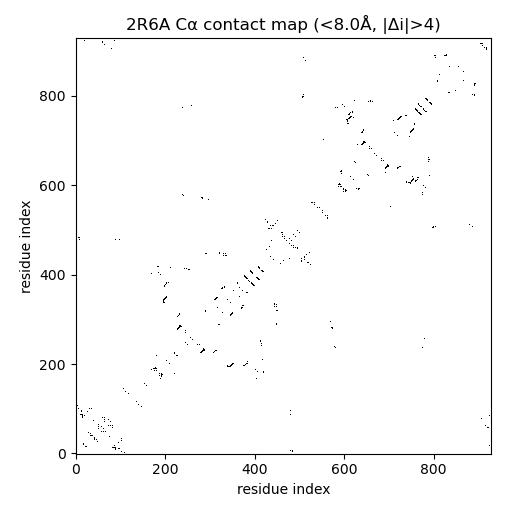2.124 32.334 1.00 99.88 480 VAL C O 1
ATOM 6366 N N . VAL C 2 27 ? 111.000 130.955 33.385 1.00 97.70 481 VAL C N 1
ATOM 6367 C CA . VAL C 2 27 ? 110.146 130.528 34.487 1.00 96.46 481 VAL C CA 1
ATOM 6368 C C . VAL C 2 27 ? 109.750 131.696 35.383 1.00 96.69 481 VAL C C 1
ATOM 6369 O O . VAL C 2 27 ? 108.674 131.669 35.958 1.00 99.00 481 VAL C O 1
ATOM 6373 N N . GLN C 2 28 ? 110.589 132.725 35.491 1.00 96.35 482 GLN C N 1
ATOM 6374 C CA . GLN C 2 28 ? 110.246 133.870 36.342 1.00 97.76 482 GLN C CA 1
ATOM 6375 C C . GLN C 2 28 ? 109.020 134.648 35.838 1.00 98.50 482 GLN C C 1
ATOM 6376 O O . GLN C 2 28 ? 108.170 135.048 36.635 1.00 98.74 482 GLN C O 1
ATOM 6382 N N . GLU C 2 29 ? 108.929 134.863 34.526 1.00 99.40 483 GLU C N 1
ATOM 6383 C CA . GLU C 2 29 ? 107.767 135.551 33.953 1.00 99.89 483 GLU C CA 1
ATOM 6384 C C . GLU C 2 29 ? 106.522 134.664 33.890 1.00 99.96 483 GLU C C 1
ATOM 6385 O O . GLU C 2 29 ? 105.432 135.095 34.270 1.00 100.69 483 GLU C O 1
ATOM 6391 N N . ARG C 2 30 ? 106.700 133.430 33.420 1.00 98.38 484 ARG C N 1
ATOM 6392 C CA . ARG C 2 30 ? 105.594 132.490 33.208 1.00 97.58 484 ARG C CA 1
ATOM 6393 C C . ARG C 2 30 ? 105.018 131.911 34.502 1.00 97.86 484 ARG C C 1
ATOM 6394 O O . ARG C 2 30 ? 103.826 131.618 34.578 1.00 98.25 484 ARG C O 1
ATOM 6402 N N . ILE C 2 31 ? 105.880 131.747 35.504 1.00 98.11 485 ILE C N 1
ATOM 6403 C CA . ILE C 2 31 ? 105.516 131.236 36.833 1.00 97.08 485 ILE C CA 1
ATOM 6404 C C . ILE C 2 31 ? 106.041 132.241 37.867 1.00 97.78 485 ILE C C 1
ATOM 6405 O O . ILE C 2 31 ? 107.131 132.785 37.706 1.00 98.54 485 ILE C O 1
ATOM 6410 N N . GLY C 2 32 ? 105.272 132.495 38.920 1.00 97.58 486 GLY C N 1
ATOM 6411 C CA . GLY C 2 32 ? 105.701 133.419 39.977 1.00 98.69 486 GLY C CA 1
ATOM 6412 C C . GLY C 2 32 ? 107.126 133.169 40.448 1.00 98.84 486 GLY C C 1
ATOM 6413 O O . GLY C 2 32 ? 108.032 133.894 40.069 1.00 100.49 486 GLY C O 1
ATOM 6414 N N . GLY C 2 33 ? 107.347 132.132 41.248 1.00 100.75 487 GLY C N 1
ATOM 6415 C CA . GLY C 2 33 ? 106.291 131.215 41.671 1.00 104.38 487 GLY C CA 1
ATOM 6416 C C . GLY C 2 33 ? 105.545 131.729 42.887 1.00 103.57 487 GLY C C 1
ATOM 6417 O O . GLY C 2 33 ? 106.118 132.484 43.666 1.00 104.19 487 GLY C O 1
ATOM 6418 N N . ARG C 2 34 ? 104.274 131.361 43.070 1.00 103.01 488 ARG C N 1
ATOM 6419 C CA . ARG C 2 34 ? 103.458 130.492 42.191 1.00 101.49 488 ARG C CA 1
ATOM 6420 C C . ARG C 2 34 ? 103.812 129.007 42.084 1.00 101.45 488 ARG C C 1
ATOM 6421 O O . ARG C 2 34 ? 103.037 128.236 41.511 1.00 103.28 488 ARG C O 1
ATOM 6429 N N . PHE C 2 35 ? 104.964 128.604 42.612 1.00 99.74 489 PHE C N 1
ATOM 6430 C CA . PHE C 2 35 ? 105.247 127.180 42.726 1.00 98.32 489 PHE C CA 1
ATOM 6431 C C . PHE C 2 35 ? 104.287 126.651 43.777 1.00 96.51 489 PHE C C 1
ATOM 6432 O O . PHE C 2 35 ? 103.910 127.374 44.706 1.00 95.80 489 PHE C O 1
ATOM 6440 N N . ASN C 2 36 ? 103.876 125.401 43.628 1.00 94.35 490 ASN C N 1
ATOM 6441 C CA . ASN C 2 36 ? 102.858 124.848 44.511 1.00 93.74 490 ASN C CA 1
ATOM 6442 C C . ASN C 2 36 ? 103.364 124.369 45.858 1.00 93.54 490 ASN C C 1
ATOM 6443 O O . ASN C 2 36 ? 102.666 124.497 46.859 1.00 95.09 490 ASN C O 1
ATOM 6448 N N . ILE C 2 37 ? 104.588 123.857 45.883 1.00 94.40 491 ILE C N 1
ATOM 6449 C CA . ILE C 2 37 ? 105.190 123.353 47.111 1.00 95.46 491 ILE C CA 1
ATOM 6450 C C . ILE C 2 37 ? 106.107 124.418 47.723 1.00 96.83 491 ILE C C 1
ATOM 6451 O O . ILE C 2 37 ? 106.938 125.000 47.018 1.00 96.59 491 ILE C O 1
ATOM 6456 N N . GLU C 2 38 ? 105.938 124.673 49.025 1.00 97.85 492 GLU C N 1
ATOM 6457 C CA . GLU C 2 38 ? 106.723 125.686 49.757 1.00 99.49 492 GLU C CA 1
ATOM 6458 C C . GLU C 2 38 ? 108.223 125.654 49.481 1.00 98.85 492 GLU C C 1
ATOM 6459 O O . GLU C 2 38 ? 108.801 126.664 49.078 1.00 98.42 492 GLU C O 1
ATOM 6465 N N . GLU C 2 39 ? 108.845 124.498 49.713 1.00 98.98 493 GLU C N 1
ATOM 6466 C CA . GLU C 2 39 ? 110.273 124.322 49.471 1.00 100.21 493 GLU C CA 1
ATOM 6467 C C . GLU C 2 39 ? 110.631 124.736 48.049 1.00 99.86 493 GLU C C 1
ATOM 6468 O O . GLU C 2 39 ? 111.680 125.339 47.822 1.00 101.62 493 GLU C O 1
ATOM 6474 N N . HIS C 2 40 ? 109.755 124.425 47.095 1.00 99.44 494 HIS C N 1
ATOM 6475 C CA . HIS C 2 40 ? 110.002 124.795 45.706 1.00 98.59 494 HIS C CA 1
ATOM 6476 C C . HIS C 2 40 ? 109.932 126.311 45.506 1.00 98.01 494 HIS C C 1
ATOM 6477 O O . HIS C 2 40 ? 110.741 126.865 44.766 1.00 99.27 494 HIS C O 1
ATOM 6484 N N . ARG C 2 41 ? 108.991 126.974 46.179 1.00 97.60 495 ARG C N 1
ATOM 6485 C CA . ARG C 2 41 ? 108.892 128.440 46.133 1.00 98.67 495 ARG C CA 1
ATOM 6486 C C . ARG C 2 41 ? 110.124 129.065 46.768 1.00 97.46 495 ARG C C 1
ATOM 6487 O O . ARG C 2 41 ? 110.604 130.107 46.313 1.00 96.24 495 ARG C O 1
ATOM 6495 N N . ALA C 2 42 ? 110.604 128.433 47.841 1.00 96.88 496 ALA C N 1
ATOM 6496 C CA . ALA C 2 42 ? 111.798 128.880 48.550 1.00 96.72 496 ALA C CA 1
ATOM 6497 C C . ALA C 2 42 ? 113.024 128.784 47.644 1.00 97.96 496 ALA C C 1
ATOM 6498 O O . ALA C 2 42 ? 113.740 129.772 47.474 1.00 100.28 496 ALA C O 1
ATOM 6500 N N . LEU C 2 43 ? 113.256 127.612 47.051 1.00 96.97 497 LEU C N 1
ATOM 6501 C CA . LEU C 2 43 ? 114.351 127.461 46.096 1.00 97.33 497 LEU C CA 1
ATOM 6502 C C . LEU C 2 43 ? 114.237 128.431 44.930 1.00 96.95 497 LEU C C 1
ATOM 6503 O O . LEU C 2 43 ? 115.228 129.057 44.546 1.00 95.42 497 LEU C O 1
ATOM 6508 N N . ALA C 2 44 ? 113.027 128.545 44.380 1.00 96.39 498 ALA C N 1
ATOM 6509 C CA . ALA C 2 44 ? 112.740 129.458 43.278 1.00 95.58 498 ALA C CA 1
ATOM 6510 C C . ALA C 2 44 ? 113.285 130.843 43.591 1.00 96.30 498 ALA C C 1
ATOM 6511 O O . ALA C 2 44 ? 114.048 131.408 42.804 1.00 96.46 498 ALA C O 1
ATOM 6513 N N . ALA C 2 45 ? 112.907 131.366 44.756 1.00 96.60 499 ALA C N 1
ATOM 6514 C CA . ALA C 2 45 ? 113.365 132.670 45.220 1.00 97.27 499 ALA C CA 1
ATOM 6515 C C . ALA C 2 45 ? 114.893 132.780 45.199 1.00 98.19 499 ALA C C 1
ATOM 6516 O O . ALA C 2 45 ? 115.439 133.765 44.698 1.00 99.45 499 ALA C O 1
ATOM 6518 N N . TYR C 2 46 ? 115.576 131.763 45.726 1.00 98.00 500 TYR C N 1
ATOM 6519 C CA . TYR C 2 46 ? 117.042 131.741 45.746 1.00 97.61 500 TYR C CA 1
ATOM 6520 C C . TYR C 2 46 ? 117.662 131.601 44.359 1.00 97.33 500 TYR C C 1
ATOM 6521 O O . TYR C 2 46 ? 118.773 132.074 44.126 1.00 97.74 500 TYR C O 1
ATOM 6530 N N . ILE C 2 47 ? 116.947 130.948 43.448 1.00 97.50 501 ILE C N 1
ATOM 6531 C CA . ILE C 2 47 ? 117.425 130.791 42.080 1.00 97.02 501 ILE C CA 1
ATOM 6532 C C . ILE C 2 47 ? 117.236 132.108 41.335 1.00 97.35 501 ILE C C 1
ATOM 6533 O O . ILE C 2 47 ? 118.129 132.534 40.610 1.00 98.46 501 ILE C O 1
ATOM 6538 N N . TYR C 2 48 ? 116.089 132.759 41.528 1.00 97.21 502 TYR C N 1
ATOM 6539 C CA . TYR C 2 48 ? 115.829 134.049 40.886 1.00 97.15 502 TYR C CA 1
ATOM 6540 C C . TYR C 2 48 ? 116.877 135.095 41.276 1.00 97.06 502 TYR C C 1
ATOM 6541 O O . TYR C 2 48 ? 117.381 135.829 40.422 1.00 96.40 502 TYR C O 1
ATOM 6550 N N . ALA C 2 49 ? 117.196 135.143 42.570 1.00 97.65 503 ALA C N 1
ATOM 6551 C CA . ALA C 2 49 ? 118.166 136.093 43.121 1.00 98.98 503 ALA C CA 1
ATOM 6552 C C . ALA C 2 49 ? 119.572 135.885 42.562 1.00 99.78 503 ALA C C 1
ATOM 6553 O O . ALA C 2 49 ? 120.331 136.842 42.413 1.00 99.70 503 ALA C O 1
ATOM 6555 N N . PHE C 2 50 ? 119.896 134.633 42.248 1.00 101.56 504 PHE C N 1
ATOM 6556 C CA . PHE C 2 50 ? 121.201 134.250 41.710 1.00 103.31 504 PHE C CA 1
ATOM 6557 C C . PHE C 2 50 ? 121.564 135.050 40.449 1.00 103.90 504 PHE C C 1
ATOM 6558 O O . PHE C 2 50 ? 122.714 135.469 40.298 1.00 104.31 504 PHE C O 1
ATOM 6566 N N . TYR C 2 51 ? 120.590 135.279 39.564 1.00 103.82 505 TYR C N 1
ATOM 6567 C CA . TYR C 2 51 ? 120.840 136.074 38.358 1.00 104.88 505 TYR C CA 1
ATOM 6568 C C . TYR C 2 51 ? 120.635 137.565 38.595 1.00 104.62 505 TYR C C 1
ATOM 6569 O O . TYR C 2 51 ? 121.370 138.388 38.040 1.00 103.67 505 TYR C O 1
ATOM 6578 N N . GLU C 2 52 ? 119.639 137.909 39.412 1.00 104.62 506 GLU C N 1
ATOM 6579 C CA . GLU C 2 52 ? 119.371 139.307 39.770 1.00 104.81 506 GLU C CA 1
ATOM 6580 C C . GLU C 2 52 ? 120.477 139.885 40.657 1.00 104.17 506 GLU C C 1
ATOM 6581 O O . GLU C 2 52 ? 120.264 140.838 41.409 1.00 105.34 506 GLU C O 1
ATOM 6587 N N . GLU C 2 53 ? 121.656 139.276 40.556 1.00 102.76 507 GLU C N 1
ATOM 6588 C CA . GLU C 2 53 ? 122.867 139.738 41.218 1.00 101.03 507 GLU C CA 1
ATOM 6589 C C . GLU C 2 53 ? 124.008 139.681 40.212 1.00 100.82 507 GLU C C 1
ATOM 6590 O O . GLU C 2 53 ? 124.931 140.492 40.262 1.00 100.22 507 GLU C O 1
ATOM 6596 N N . GLY C 2 54 ? 123.924 138.722 39.294 1.00 100.61 508 GLY C N 1
ATOM 6597 C CA . GLY C 2 54 ? 124.922 138.563 38.246 1.00 100.99 508 GLY C CA 1
ATOM 6598 C C . GLY C 2 54 ? 125.224 137.114 37.927 1.00 101.16 508 GLY C C 1
ATOM 6599 O O . GLY C 2 54 ? 125.105 136.691 36.775 1.00 101.19 508 GLY C O 1
ATOM 6600 N N . HIS C 2 55 ? 125.603 136.360 38.958 1.00 101.48 509 HIS C N 1
ATOM 6601 C CA . HIS C 2 55 ? 125.998 134.950 38.841 1.00 102.43 509 HIS C CA 1
ATOM 6602 C C . HIS C 2 55 ? 125.274 134.158 37.755 1.00 102.89 509 HIS C C 1
ATOM 6603 O O . HIS C 2 55 ? 124.050 134.245 37.617 1.00 103.77 509 HIS C O 1
ATOM 6610 N N . GLU C 2 56 ? 126.043 133.385 36.991 1.00 103.19 510 GLU C N 1
ATOM 6611 C CA . GLU C 2 56 ? 125.481 132.546 35.934 1.00 104.09 510 GLU C CA 1
ATOM 6612 C C . GLU C 2 56 ? 125.515 131.055 36.276 1.00 105.17 510 GLU C C 1
ATOM 6613 O O . GLU C 2 56 ? 125.930 130.675 37.374 1.00 105.47 510 GLU C O 1
ATOM 6619 N N . ALA C 2 57 ? 125.059 130.230 35.329 1.00 106.38 511 ALA C N 1
ATOM 6620 C CA . ALA C 2 57 ? 124.939 128.772 35.491 1.00 106.35 511 ALA C CA 1
ATOM 6621 C C . ALA C 2 57 ? 126.077 128.124 36.286 1.00 106.70 511 ALA C C 1
ATOM 6622 O O . ALA C 2 57 ? 127.172 127.892 35.757 1.00 107.02 511 ALA C O 1
ATOM 6624 N N . ASP C 2 58 ? 125.801 127.854 37.563 1.00 105.77 512 ASP C N 1
ATOM 6625 C CA . ASP C 2 58 ? 126.752 127.219 38.479 1.00 105.26 512 ASP C CA 1
ATOM 6626 C C . ASP C 2 58 ? 126.038 126.656 39.715 1.00 106.21 512 ASP C C 1
ATOM 6627 O O . ASP C 2 58 ? 125.879 127.363 40.719 1.00 105.65 512 ASP C O 1
ATOM 6632 N N . PRO C 2 59 ? 125.609 125.376 39.648 1.00 107.09 513 PRO C N 1
ATOM 6633 C CA . PRO C 2 59 ? 124.936 124.726 40.784 1.00 106.48 513 PRO C CA 1
ATOM 6634 C C . PRO C 2 59 ? 125.851 124.530 42.002 1.00 105.36 513 PRO C C 1
ATOM 6635 O O . PRO C 2 59 ? 125.371 124.204 43.087 1.00 104.09 513 PRO C O 1
ATOM 6639 N N . GLY C 2 60 ? 127.153 124.735 41.820 1.00 105.00 514 GLY C N 1
ATOM 6640 C CA . GLY C 2 60 ? 128.109 124.632 42.917 1.00 104.47 514 GLY C CA 1
ATOM 6641 C C . GLY C 2 60 ? 127.967 125.785 43.893 1.00 103.96 514 GLY C C 1
ATOM 6642 O O . GLY C 2 60 ? 127.799 125.573 45.096 1.00 103.41 514 GLY C O 1
ATOM 6643 N N . ALA C 2 61 ? 128.017 127.007 43.364 1.00 104.11 515 ALA C N 1
ATOM 6644 C CA . ALA C 2 61 ? 127.938 128.227 44.172 1.00 104.28 515 ALA C CA 1
ATOM 6645 C C . ALA C 2 61 ? 126.547 128.504 44.748 1.00 104.42 515 ALA C C 1
ATOM 6646 O O . ALA C 2 61 ? 126.420 129.217 45.751 1.00 104.63 515 ALA C O 1
ATOM 6648 N N . LEU C 2 62 ? 125.513 127.950 44.112 1.00 103.97 516 LEU C N 1
ATOM 6649 C CA . LEU C 2 62 ? 124.136 128.140 44.569 1.00 103.77 516 LEU C CA 1
ATOM 6650 C C . LEU C 2 62 ? 123.903 127.394 45.883 1.00 104.10 516 LEU C C 1
ATOM 6651 O O . LEU C 2 62 ? 123.386 127.967 46.844 1.00 104.00 516 LEU C O 1
ATOM 6656 N N . ILE C 2 63 ? 124.310 126.126 45.923 1.00 104.80 517 ILE C N 1
ATOM 6657 C CA . ILE C 2 63 ? 124.140 125.281 47.108 1.00 105.44 517 ILE C CA 1
ATOM 6658 C C . ILE C 2 63 ? 124.982 125.739 48.320 1.00 105.82 517 ILE C C 1
ATOM 6659 O O . ILE C 2 63 ? 125.061 125.035 49.328 1.00 106.88 517 ILE C O 1
ATOM 6664 N N . SER C 2 64 ? 125.577 126.931 48.235 1.00 105.99 518 SER C N 1
ATOM 6665 C CA . SER C 2 64 ? 126.389 127.457 49.339 1.00 106.14 518 SER C CA 1
ATOM 6666 C C . SER C 2 64 ? 125.850 128.745 49.985 1.00 106.51 518 SER C C 1
ATOM 6667 O O . SER C 2 64 ? 126.301 129.134 51.066 1.00 106.95 518 SER C O 1
ATOM 6670 N N . ARG C 2 65 ? 124.882 129.391 49.332 1.00 106.76 519 ARG C N 1
ATOM 6671 C CA . ARG C 2 65 ? 124.260 130.620 49.851 1.00 106.94 519 ARG C CA 1
ATOM 6672 C C . ARG C 2 65 ? 122.834 130.348 50.325 1.00 106.35 519 ARG C C 1
ATOM 6673 O O . ARG C 2 65 ? 122.221 131.165 51.030 1.00 106.25 519 ARG C O 1
ATOM 6681 N N . ILE C 2 66 ? 122.336 129.179 49.906 1.00 105.81 520 ILE C N 1
ATOM 6682 C CA . ILE C 2 66 ? 121.045 128.609 50.298 1.00 104.49 520 ILE C CA 1
ATOM 6683 C C . ILE C 2 66 ? 121.074 128.244 51.802 1.00 103.74 520 ILE C C 1
ATOM 6684 O O . ILE C 2 66 ? 122.043 127.640 52.268 1.00 103.59 520 ILE C O 1
ATOM 6689 N N . PRO C 2 67 ? 120.009 128.597 52.560 1.00 103.21 521 PRO C N 1
ATOM 6690 C CA . PRO C 2 67 ? 119.988 128.524 5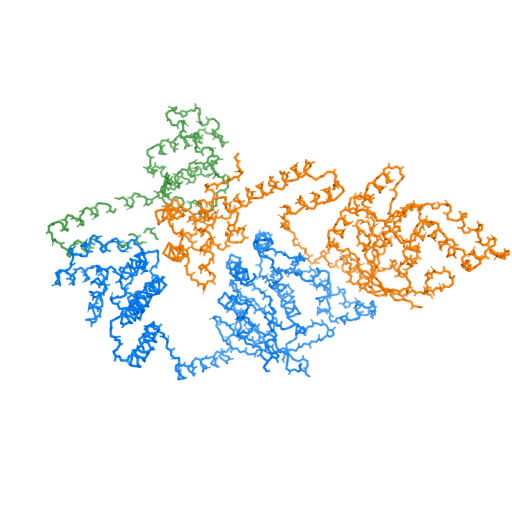4.031 1.00 103.41 521 PRO C CA 1
ATOM 6691 C C . PRO C 2 67 ? 120.109 127.159 54.717 1.00 104.19 521 PRO C C 1
ATOM 6692 O O . PRO C 2 67 ? 119.564 126.977 55.812 1.00 105.83 521 PRO C O 1
ATOM 6696 N N . GLY C 2 68 ? 120.814 126.214 54.098 1.00 103.94 522 GLY C N 1
ATOM 6697 C CA . GLY C 2 68 ? 121.110 124.931 54.739 1.00 103.39 522 GLY C CA 1
ATOM 6698 C C . GLY C 2 68 ? 119.968 123.944 54.870 1.00 103.25 522 GLY C C 1
ATOM 6699 O O . GLY C 2 68 ? 120.157 122.744 54.673 1.00 102.57 522 GLY C O 1
ATOM 6700 N N . GLU C 2 69 ? 118.790 124.446 55.228 1.00 103.90 523 GLU C N 1
ATOM 6701 C CA . GLU C 2 69 ? 117.601 123.612 55.369 1.00 105.07 523 GLU C CA 1
ATOM 6702 C C . GLU C 2 69 ? 117.101 123.171 53.998 1.00 103.28 523 GLU C C 1
ATOM 6703 O O . GLU C 2 69 ? 116.529 122.090 53.859 1.00 104.04 523 GLU C O 1
ATOM 6709 N N . LEU C 2 70 ? 117.332 124.014 52.992 1.00 101.38 524 LEU C N 1
ATOM 6710 C CA . LEU C 2 70 ? 116.929 123.722 51.620 1.00 99.54 524 LEU C CA 1
ATOM 6711 C C . LEU C 2 70 ? 118.018 122.960 50.880 1.00 98.56 524 LEU C C 1
ATOM 6712 O O . LEU C 2 70 ? 117.735 122.230 49.931 1.00 98.97 524 LEU C O 1
ATOM 6717 N N . GLN C 2 71 ? 119.261 123.136 51.322 1.00 97.30 525 GLN C N 1
ATOM 6718 C CA . GLN C 2 71 ? 120.413 122.462 50.723 1.00 95.78 525 GLN C CA 1
ATOM 6719 C C . GLN C 2 71 ? 120.158 121.005 50.303 1.00 95.30 525 GLN C C 1
ATOM 6720 O O . GLN C 2 71 ? 120.410 120.668 49.148 1.00 95.89 525 GLN C O 1
ATOM 6726 N N . PRO C 2 72 ? 119.663 120.142 51.226 1.00 94.83 526 PRO C N 1
ATOM 6727 C CA . PRO C 2 72 ? 119.346 118.760 50.842 1.00 94.67 526 PRO C CA 1
ATOM 6728 C C . PRO C 2 72 ? 118.486 118.629 49.588 1.00 95.39 526 PRO C C 1
ATOM 6729 O O . PRO C 2 72 ? 118.726 117.729 48.786 1.00 96.17 526 PRO C O 1
ATOM 6733 N N . LEU C 2 73 ? 117.504 119.512 49.416 1.00 96.51 527 LEU C N 1
ATOM 6734 C CA . LEU C 2 73 ? 116.633 119.452 48.242 1.00 99.27 527 LEU C CA 1
ATOM 6735 C C . LEU C 2 73 ? 117.354 119.897 46.969 1.00 100.05 527 LEU C C 1
ATOM 6736 O O . LEU C 2 73 ? 117.267 119.225 45.942 1.00 102.30 527 LEU C O 1
ATOM 6741 N N . ALA C 2 74 ? 118.056 121.029 47.044 1.00 100.33 528 ALA C N 1
ATOM 6742 C CA . ALA C 2 74 ? 118.804 121.571 45.906 1.00 98.82 528 ALA C CA 1
ATOM 6743 C C . ALA C 2 74 ? 119.862 120.578 45.467 1.00 98.43 528 ALA C C 1
ATOM 6744 O O . ALA C 2 74 ? 120.084 120.379 44.274 1.00 99.57 528 ALA C O 1
ATOM 6746 N N . SER C 2 75 ? 120.507 119.960 46.451 1.00 97.60 529 SER C N 1
ATOM 6747 C CA . SER C 2 75 ? 121.489 118.915 46.212 1.00 97.31 529 SER C CA 1
ATOM 6748 C C . SER C 2 75 ? 120.865 117.797 45.384 1.00 97.21 529 SER C C 1
ATOM 6749 O O . SER C 2 75 ? 121.380 117.442 44.324 1.00 96.80 529 SER C O 1
ATOM 6752 N N . GLU C 2 76 ? 119.739 117.272 45.865 1.00 98.26 530 GLU C N 1
ATOM 6753 C CA . GLU C 2 76 ? 119.046 116.160 45.213 1.00 99.47 530 GLU C CA 1
ATOM 6754 C C . GLU C 2 76 ? 118.681 116.473 43.767 1.00 99.32 530 GLU C C 1
ATOM 6755 O O . GLU C 2 76 ? 118.943 115.664 42.870 1.00 99.46 530 GLU C O 1
ATOM 6761 N N . LEU C 2 77 ? 118.089 117.650 43.558 1.00 98.01 531 LEU C N 1
ATOM 6762 C CA . LEU C 2 77 ? 117.640 118.085 42.238 1.00 98.03 531 LEU C CA 1
ATOM 6763 C C . LEU C 2 77 ? 118.771 118.316 41.234 1.00 99.08 531 LEU C C 1
ATOM 6764 O O . LEU C 2 77 ? 118.584 118.110 40.034 1.00 101.46 531 LEU C O 1
ATOM 6769 N N . SER C 2 78 ? 119.933 118.742 41.720 1.00 98.81 532 SER C N 1
ATOM 6770 C CA . SER C 2 78 ? 121.075 119.010 40.851 1.00 99.25 532 SER C CA 1
ATOM 6771 C C . SER C 2 78 ? 121.712 117.731 40.318 1.00 100.55 532 SER C C 1
ATOM 6772 O O . SER C 2 78 ? 122.712 117.781 39.608 1.00 101.99 532 SER C O 1
ATOM 6775 N N . LEU C 2 79 ? 121.127 116.588 40.661 1.00 102.10 533 LEU C N 1
ATOM 6776 C CA . LEU C 2 79 ? 121.634 115.295 40.217 1.00 104.26 533 LEU C CA 1
ATOM 6777 C C . LEU C 2 79 ? 120.576 114.544 39.432 1.00 106.40 533 LEU C C 1
ATOM 6778 O O . LEU C 2 79 ? 120.865 113.520 38.808 1.00 107.13 533 LEU C O 1
ATOM 6783 N N . LEU C 2 80 ? 119.350 115.061 39.475 1.00 108.92 534 LEU C N 1
ATOM 6784 C CA . LEU C 2 80 ? 118.217 114.461 38.787 1.00 111.58 534 LEU C CA 1
ATOM 6785 C C . LEU C 2 80 ? 118.560 114.261 37.314 1.00 114.06 534 LEU C C 1
ATOM 6786 O O . LEU C 2 80 ? 119.299 115.057 36.725 1.00 115.60 534 LEU C O 1
ATOM 6791 N N . LEU C 2 81 ? 118.033 113.184 36.737 1.00 115.73 535 LEU C N 1
ATOM 6792 C CA . LEU C 2 81 ? 118.323 112.799 35.356 1.00 115.60 535 LEU C CA 1
ATOM 6793 C C . LEU C 2 81 ? 117.734 113.792 34.354 1.00 114.50 535 LEU C C 1
ATOM 6794 O O . LEU C 2 81 ? 116.555 113.701 33.995 1.00 116.42 535 LEU C O 1
ATOM 6799 N N . ILE C 2 82 ? 118.555 114.749 33.920 1.00 112.48 536 ILE C N 1
ATOM 6800 C CA . ILE C 2 82 ? 118.125 115.760 32.946 1.00 110.06 536 ILE C CA 1
ATOM 6801 C C . ILE C 2 82 ? 119.113 115.937 31.798 1.00 110.14 536 ILE C C 1
ATOM 6802 O O . ILE C 2 82 ? 120.327 115.915 32.002 1.00 109.10 536 ILE C O 1
ATOM 6807 N N . ALA C 2 83 ? 118.579 116.088 30.590 1.00 111.50 537 ALA C N 1
ATOM 6808 C CA . ALA C 2 83 ? 119.380 116.461 29.437 1.00 114.26 537 ALA C CA 1
ATOM 6809 C C . ALA C 2 83 ? 119.355 117.972 29.481 1.00 116.20 537 ALA C C 1
ATOM 6810 O O . ALA C 2 83 ? 118.285 118.565 29.344 1.00 118.49 537 ALA C O 1
ATOM 6812 N N . ASP C 2 84 ? 120.508 118.605 29.686 1.00 118.32 538 ASP C N 1
ATOM 6813 C CA . ASP C 2 84 ? 120.516 120.061 29.858 1.00 119.92 538 ASP C CA 1
ATOM 6814 C C . ASP C 2 84 ? 120.351 120.842 28.549 1.00 118.84 538 ASP C C 1
ATOM 6815 O O . ASP C 2 84 ? 121.265 121.529 28.080 1.00 118.29 538 ASP C O 1
ATOM 6820 N N . ASP C 2 85 ? 119.153 120.698 27.985 1.00 117.62 539 ASP C N 1
ATOM 6821 C CA . ASP C 2 85 ? 118.683 121.408 26.808 1.00 116.18 539 ASP C CA 1
ATOM 6822 C C . ASP C 2 85 ? 117.206 121.057 26.713 1.00 114.81 539 ASP C C 1
ATOM 6823 O O . ASP C 2 85 ? 116.829 120.079 26.063 1.00 115.80 539 ASP C O 1
ATOM 6828 N N . VAL C 2 86 ? 116.380 121.860 27.379 1.00 112.05 540 VAL C N 1
ATOM 6829 C CA . VAL C 2 86 ? 114.936 121.632 27.450 1.00 109.24 540 VAL C CA 1
ATOM 6830 C C . VAL C 2 86 ? 114.254 121.939 26.130 1.00 106.39 540 VAL C C 1
ATOM 6831 O O . VAL C 2 86 ? 114.582 122.920 25.472 1.00 107.15 540 VAL C O 1
ATOM 6835 N N . SER C 2 87 ? 113.295 121.105 25.750 1.00 105.03 541 SER C N 1
ATOM 6836 C CA . SER C 2 87 ? 112.549 121.324 24.516 1.00 104.69 541 SER C CA 1
ATOM 6837 C C . SER C 2 87 ? 111.472 122.385 24.700 1.00 103.67 541 SER C C 1
ATOM 6838 O O . SER C 2 87 ? 111.013 122.640 25.816 1.00 104.47 541 SER C O 1
ATOM 6841 N N . GLU C 2 88 ? 111.075 122.995 23.589 1.00 101.86 542 GLU C N 1
ATOM 6842 C CA . GLU C 2 88 ? 110.000 123.981 23.572 1.00 100.12 542 GLU C CA 1
ATOM 6843 C C . GLU C 2 88 ? 108.705 123.437 24.208 1.00 98.02 542 GLU C C 1
ATOM 6844 O O . GLU C 2 88 ? 108.112 124.086 25.071 1.00 96.96 542 GLU C O 1
ATOM 6850 N N . GLN C 2 89 ? 108.295 122.235 23.805 1.00 96.21 543 GLN C N 1
ATOM 6851 C CA . GLN C 2 89 ? 107.074 121.621 24.328 1.00 95.52 543 GLN C CA 1
ATOM 6852 C C . GLN C 2 89 ? 107.176 121.240 25.812 1.00 95.31 543 GLN C C 1
ATOM 6853 O O . GLN C 2 89 ? 106.197 121.355 26.549 1.00 94.03 543 GLN C O 1
ATOM 6859 N N . GLU C 2 90 ? 108.361 120.799 26.238 1.00 95.83 544 GLU C N 1
ATOM 6860 C CA . GLU C 2 90 ? 108.604 120.404 27.627 1.00 95.59 544 GLU C CA 1
ATOM 6861 C C . GLU C 2 90 ? 108.254 121.496 28.622 1.00 96.64 544 GLU C C 1
ATOM 6862 O O . GLU C 2 90 ? 107.591 121.230 29.625 1.00 97.81 544 GLU C O 1
ATOM 6868 N N . LEU C 2 91 ? 108.729 122.713 28.359 1.00 96.32 545 LEU C N 1
ATOM 6869 C CA . LEU C 2 91 ? 108.444 123.845 29.232 1.00 96.37 545 LEU C CA 1
ATOM 6870 C C . LEU C 2 91 ? 106.955 124.103 29.287 1.00 95.90 545 LEU C C 1
ATOM 6871 O O . LEU C 2 91 ? 106.400 124.268 30.368 1.00 96.48 545 LEU C O 1
ATOM 6876 N N . GLU C 2 92 ? 106.316 124.141 28.119 1.00 94.89 546 GLU C N 1
ATOM 6877 C CA . GLU C 2 92 ? 104.875 124.347 28.043 1.00 95.82 546 GLU C CA 1
ATOM 6878 C C . GLU C 2 92 ? 104.165 123.313 28.908 1.00 94.84 546 GLU C C 1
ATOM 6879 O O . GLU C 2 92 ? 103.270 123.648 29.687 1.00 95.83 546 GLU C O 1
ATOM 6885 N N . ASP C 2 93 ? 104.601 122.063 28.782 1.00 91.02 547 ASP C N 1
ATOM 6886 C CA . ASP C 2 93 ? 104.040 120.965 29.541 1.00 88.91 547 ASP C CA 1
ATOM 6887 C C . ASP C 2 93 ? 104.271 121.116 31.042 1.00 88.69 547 ASP C C 1
ATOM 6888 O O . ASP C 2 93 ? 103.319 121.050 31.819 1.00 88.66 547 ASP C O 1
ATOM 6893 N N . TYR C 2 94 ? 105.526 121.331 31.440 1.00 89.40 548 TYR C N 1
ATOM 6894 C CA . TYR C 2 94 ? 105.872 121.518 32.850 1.00 88.89 548 TYR C CA 1
ATOM 6895 C C . TYR C 2 94 ? 105.127 122.713 33.469 1.00 89.40 548 TYR C C 1
ATOM 6896 O O . TYR C 2 94 ? 104.417 122.563 34.458 1.00 89.21 548 TYR C O 1
ATOM 6905 N N . ILE C 2 95 ? 105.288 123.891 32.870 1.00 91.45 549 ILE C N 1
ATOM 6906 C CA . ILE C 2 95 ? 104.640 125.120 33.338 1.00 91.77 549 ILE C CA 1
ATOM 6907 C C . ILE C 2 95 ? 103.128 124.938 33.463 1.00 94.11 549 ILE C C 1
ATOM 6908 O O . ILE C 2 95 ? 102.518 125.408 34.426 1.00 95.51 549 ILE C O 1
ATOM 6913 N N . ARG C 2 96 ? 102.533 124.241 32.498 1.00 95.01 550 ARG C N 1
ATOM 6914 C CA . ARG C 2 96 ? 101.091 124.018 32.490 1.00 96.33 550 ARG C CA 1
ATOM 6915 C C . ARG C 2 96 ? 100.657 123.159 33.672 1.00 95.17 550 ARG C C 1
ATOM 6916 O O . ARG C 2 96 ? 99.593 123.383 34.237 1.00 97.36 550 ARG C O 1
ATOM 6924 N N . HIS C 2 97 ? 101.480 122.187 34.051 1.00 93.57 551 HIS C N 1
ATOM 6925 C CA . HIS C 2 97 ? 101.179 121.360 35.214 1.00 93.36 551 HIS C CA 1
ATOM 6926 C C . HIS C 2 97 ? 101.280 122.168 36.509 1.00 95.70 551 HIS C C 1
ATOM 6927 O O . HIS C 2 97 ? 100.545 121.911 37.463 1.00 100.04 551 HIS C O 1
ATOM 6934 N N . VAL C 2 98 ? 102.177 123.150 36.536 1.00 94.68 552 VAL C N 1
ATOM 6935 C CA . VAL C 2 98 ? 102.353 123.977 37.721 1.00 95.42 552 VAL C CA 1
ATOM 6936 C C . VAL C 2 98 ? 101.255 125.037 37.814 1.00 98.38 552 VAL C C 1
ATOM 6937 O O . VAL C 2 98 ? 100.692 125.258 38.888 1.00 101.35 552 VAL C O 1
ATOM 6941 N N . LEU C 2 99 ? 100.950 125.678 36.686 1.00 98.67 553 LEU C N 1
ATOM 6942 C CA . LEU C 2 99 ? 99.968 126.764 36.652 1.00 98.98 553 LEU C CA 1
ATOM 6943 C C . LEU C 2 99 ? 98.531 126.361 36.944 1.00 99.46 553 LEU C C 1
ATOM 6944 O O . LEU C 2 99 ? 97.780 127.145 37.528 1.00 102.38 553 LEU C O 1
ATOM 6949 N N . ASN C 2 100 ? 98.125 125.169 36.521 1.00 97.18 554 ASN C N 1
ATOM 6950 C CA . ASN C 2 100 ? 96.750 124.774 36.784 1.00 94.94 554 ASN C CA 1
ATOM 6951 C C . ASN C 2 100 ? 96.605 123.688 37.841 1.00 93.71 554 ASN C C 1
ATOM 6952 O O . ASN C 2 100 ? 95.609 122.973 37.897 1.00 92.73 554 ASN C O 1
ATOM 6957 N N . ARG C 2 101 ? 97.627 123.585 38.684 1.00 93.52 555 ARG C N 1
ATOM 6958 C CA . ARG C 2 101 ? 97.549 122.781 39.900 1.00 91.25 555 ARG C CA 1
ATOM 6959 C C . ARG C 2 101 ? 96.549 123.434 40.876 1.00 88.47 555 ARG C C 1
ATOM 6960 O O . ARG C 2 101 ? 95.662 122.744 41.383 1.00 88.58 555 ARG C O 1
ATOM 6968 N N . PRO C 2 102 ? 96.667 124.766 41.120 1.00 85.26 556 PRO C N 1
ATOM 6969 C CA . PRO C 2 102 ? 95.712 125.404 42.024 1.00 82.40 556 PRO C CA 1
ATOM 6970 C C . PRO C 2 102 ? 94.289 125.166 41.563 1.00 80.46 556 PRO C C 1
ATOM 6971 O O . PRO C 2 102 ? 93.382 125.091 42.387 1.00 79.91 556 PRO C O 1
ATOM 6975 N N . LYS C 2 103 ? 94.115 125.032 40.250 1.00 79.43 557 LYS C N 1
ATOM 6976 C CA . LYS C 2 103 ? 92.800 124.834 39.643 1.00 78.42 557 LYS C CA 1
ATOM 6977 C C . LYS C 2 103 ? 92.207 123.464 39.942 1.00 78.38 557 LYS C C 1
ATOM 6978 O O . LYS C 2 103 ? 90.994 123.341 40.078 1.00 79.45 557 LYS C O 1
ATOM 6984 N N . TRP C 2 104 ? 93.059 122.443 40.041 1.00 79.87 558 TRP C N 1
ATOM 6985 C CA . TRP C 2 104 ? 92.618 121.096 40.421 1.00 79.62 558 TRP C CA 1
ATOM 6986 C C . TRP C 2 104 ? 92.191 121.086 41.882 1.00 80.80 558 TRP C C 1
ATOM 6987 O O . TRP C 2 104 ? 91.275 120.360 42.267 1.00 80.76 558 TRP C O 1
ATOM 6998 N N . LEU C 2 105 ? 92.872 121.898 42.688 1.00 81.68 559 LEU C N 1
ATOM 6999 C CA . LEU C 2 105 ? 92.559 122.040 44.104 1.00 82.36 559 LEU C CA 1
ATOM 7000 C C . LEU C 2 105 ? 91.235 122.758 44.334 1.00 84.33 559 LEU C C 1
ATOM 7001 O O . LEU C 2 105 ? 90.590 122.545 45.357 1.00 83.65 559 LEU C O 1
ATOM 7014 N N . LEU C 2 107 ? 88.630 122.170 42.638 1.00 99.91 561 LEU C N 1
ATOM 7015 C CA . LEU C 2 107 ? 87.641 121.103 42.514 1.00 102.95 561 LEU C CA 1
ATOM 7016 C C . LEU C 2 107 ? 87.186 120.546 43.850 1.00 105.74 561 LEU C C 1
ATOM 7017 O O . LEU C 2 107 ? 85.994 120.338 44.058 1.00 110.42 561 LEU C O 1
ATOM 7022 N N . LYS C 2 108 ? 88.130 120.316 44.756 1.00 107.47 562 LYS C N 1
ATOM 7023 C CA . LYS C 2 108 ? 87.817 119.668 46.030 1.00 108.82 562 LYS C CA 1
ATOM 7024 C C . LYS C 2 108 ? 86.832 120.430 46.917 1.00 105.83 562 LYS C C 1
ATOM 7025 O O . LYS C 2 108 ? 86.203 119.848 47.801 1.00 104.51 562 LYS C O 1
ATOM 7031 N N . VAL C 2 109 ? 86.679 121.724 46.641 1.00 103.21 563 VAL C N 1
ATOM 7032 C CA . VAL C 2 109 ? 85.675 122.555 47.302 1.00 101.47 563 VAL C CA 1
ATOM 7033 C C . VAL C 2 109 ? 84.297 122.090 46.840 1.00 102.56 563 VAL C C 1
ATOM 7034 O O . VAL C 2 109 ? 83.378 121.922 47.647 1.00 103.80 563 VAL C O 1
ATOM 7038 N N . LYS C 2 110 ? 84.172 121.880 45.531 1.00 102.30 564 LYS C N 1
ATOM 7039 C CA . LYS C 2 110 ? 82.933 121.400 44.927 1.00 100.30 564 LYS C CA 1
ATOM 7040 C C . LYS C 2 110 ? 82.681 119.927 45.225 1.00 97.17 564 LYS C C 1
ATOM 7041 O O . LYS C 2 110 ? 81.537 119.491 45.296 1.00 96.97 564 LYS C O 1
ATOM 7047 N N . GLU C 2 111 ? 83.755 119.169 45.411 1.00 96.26 565 GLU C N 1
ATOM 7048 C CA . GLU C 2 111 ? 83.654 117.766 45.794 1.00 96.16 565 GLU C CA 1
ATOM 7049 C C . GLU C 2 111 ? 82.962 117.638 47.158 1.00 97.24 565 GLU C C 1
ATOM 7050 O O . GLU C 2 111 ? 82.170 116.724 47.360 1.00 98.59 565 GLU C O 1
ATOM 7056 N N . GLN C 2 112 ? 83.251 118.554 48.082 1.00 97.66 566 GLN C N 1
ATOM 7057 C CA . GLN C 2 112 ? 82.595 118.539 49.388 1.00 97.38 566 GLN C CA 1
ATOM 7058 C C . GLN C 2 112 ? 81.151 118.995 49.240 1.00 97.49 566 GLN C C 1
ATOM 7059 O O . GLN C 2 112 ? 80.253 118.411 49.850 1.00 99.73 566 GLN C O 1
ATOM 7065 N N . GLU C 2 113 ? 80.930 120.030 48.428 1.00 97.15 567 GLU C N 1
ATOM 7066 C CA . GLU C 2 113 ? 79.580 120.518 48.143 1.00 95.43 567 GLU C CA 1
ATOM 7067 C C . GLU C 2 113 ? 78.727 119.368 47.637 1.00 93.02 567 GLU C C 1
ATOM 7068 O O . GLU C 2 113 ? 77.578 119.216 48.048 1.00 95.43 567 GLU C O 1
ATOM 7074 N N . LYS C 2 114 ? 79.300 118.564 46.743 1.00 88.23 568 LYS C N 1
ATOM 7075 C CA . LYS C 2 114 ? 78.622 117.390 46.212 1.00 87.39 568 LYS C CA 1
ATOM 7076 C C . LYS C 2 114 ? 78.325 116.311 47.262 1.00 86.83 568 LYS C C 1
ATOM 7077 O O . LYS C 2 114 ? 77.195 115.839 47.357 1.00 90.70 568 LYS C O 1
ATOM 7083 N N . THR C 2 115 ? 79.313 115.923 48.057 1.00 84.98 569 THR C N 1
ATOM 7084 C CA . THR C 2 115 ? 79.073 114.852 49.021 1.00 84.82 569 THR C CA 1
ATOM 7085 C C . THR C 2 115 ? 78.103 115.251 50.126 1.00 87.42 569 THR C C 1
ATOM 7086 O O . THR C 2 115 ? 77.372 114.407 50.645 1.00 86.01 569 THR C O 1
ATOM 7090 N N . GLU C 2 116 ? 78.082 116.538 50.470 1.00 90.83 570 GLU C N 1
ATOM 7091 C CA . GLU C 2 116 ? 77.177 117.012 51.508 1.00 92.95 570 GLU C CA 1
ATOM 7092 C C . GLU C 2 116 ? 75.752 116.981 50.969 1.00 93.38 570 GLU C C 1
ATOM 7093 O O . GLU C 2 116 ? 74.835 116.521 51.648 1.00 93.33 570 GLU C O 1
ATOM 7099 N N . ALA C 2 117 ? 75.576 117.437 49.732 1.00 93.76 571 ALA C N 1
ATOM 7100 C CA . ALA C 2 117 ? 74.283 117.345 49.068 1.00 94.57 571 ALA C CA 1
ATOM 7101 C C . ALA C 2 117 ? 73.811 115.895 49.139 1.00 95.34 571 ALA C C 1
ATOM 7102 O O . ALA C 2 117 ? 72.691 115.599 49.539 1.00 99.64 571 ALA C O 1
ATOM 7104 N N . GLU C 2 118 ? 74.720 115.000 48.796 1.00 93.90 572 GLU C N 1
ATOM 7105 C CA . GLU C 2 118 ? 74.492 113.576 48.787 1.00 93.16 572 GLU C CA 1
ATOM 7106 C C . GLU C 2 118 ? 74.110 113.015 50.163 1.00 93.44 572 GLU C C 1
ATOM 7107 O O . GLU C 2 118 ? 73.327 112.077 50.262 1.00 94.38 572 GLU C O 1
ATOM 7113 N N . ARG C 2 119 ? 74.683 113.582 51.219 1.00 94.60 573 ARG C N 1
ATOM 7114 C CA . ARG C 2 119 ? 74.419 113.140 52.584 1.00 93.83 573 ARG C CA 1
ATOM 7115 C C . ARG C 2 119 ? 72.999 113.484 53.025 1.00 94.51 573 ARG C C 1
ATOM 7116 O O . ARG C 2 119 ? 72.357 112.711 53.738 1.00 94.05 573 ARG C O 1
ATOM 7124 N N . ARG C 2 120 ? 72.514 114.646 52.596 1.00 94.99 574 ARG C N 1
ATOM 7125 C CA . ARG C 2 120 ? 71.161 115.082 52.920 1.00 96.85 574 ARG C CA 1
ATOM 7126 C C . ARG C 2 120 ? 70.193 114.729 51.785 1.00 95.47 574 ARG C C 1
ATOM 7127 O O . ARG C 2 120 ? 69.168 115.383 51.591 1.00 96.11 574 ARG C O 1
ATOM 7135 N N . LYS C 2 121 ? 70.559 113.693 51.034 1.00 94.39 575 LYS C N 1
ATOM 7136 C CA . LYS C 2 121 ? 69.777 113.145 49.930 1.00 93.62 575 LYS C CA 1
ATOM 7137 C C . LYS C 2 121 ? 69.353 114.117 48.821 1.00 90.69 575 LYS C C 1
ATOM 7138 O O . LYS C 2 121 ? 68.451 113.809 48.044 1.00 92.72 575 LYS C O 1
ATOM 7144 N N . ASP C 2 122 ? 70.006 115.272 48.738 1.00 85.51 576 ASP C N 1
ATOM 7145 C CA . ASP C 2 122 ? 69.760 116.231 47.666 1.00 85.41 576 ASP C CA 1
ATOM 7146 C C . ASP C 2 122 ? 70.483 115.793 46.365 1.00 87.63 576 ASP C C 1
ATOM 7147 O O . ASP C 2 122 ? 71.348 116.504 45.848 1.00 89.45 576 ASP C O 1
ATOM 7152 N N . PHE C 2 123 ? 70.095 114.641 45.826 1.00 86.42 577 PHE C N 1
ATOM 7153 C CA . PHE C 2 123 ? 70.789 114.002 44.696 1.00 90.14 577 PHE C CA 1
ATOM 7154 C C . PHE C 2 123 ? 70.905 114.730 43.356 1.00 92.29 577 PHE C C 1
ATOM 7155 O O . PHE C 2 123 ? 71.934 114.649 42.705 1.00 94.25 577 PHE C O 1
ATOM 7163 N N . LEU C 2 124 ? 69.845 115.395 42.915 1.00 98.89 578 LEU C N 1
ATOM 7164 C CA . LEU C 2 124 ? 69.901 116.113 41.645 1.00 97.74 578 LEU C CA 1
ATOM 7165 C C . LEU C 2 124 ? 70.870 117.299 41.747 1.00 97.20 578 LEU C C 1
ATOM 7166 O O . LEU C 2 124 ? 71.588 117.605 40.792 1.00 98.51 578 LEU C O 1
ATOM 7171 N N . THR C 2 125 ? 70.917 117.932 42.920 1.00 94.35 579 THR C N 1
ATOM 7172 C CA . THR C 2 125 ? 71.919 118.950 43.189 1.00 92.70 579 THR C CA 1
ATOM 7173 C C . THR C 2 125 ? 73.300 118.298 43.092 1.00 96.95 579 THR C C 1
ATOM 7174 O O . THR C 2 125 ? 74.160 118.776 42.343 1.00 102.15 579 THR C O 1
ATOM 7178 N N . ALA C 2 126 ? 73.502 117.198 43.819 1.00 90.71 580 ALA C N 1
ATOM 7179 C CA . ALA C 2 126 ? 74.779 116.511 43.810 1.00 91.13 580 ALA C CA 1
ATOM 7180 C C . ALA C 2 126 ? 75.214 116.114 42.396 1.00 94.43 580 ALA C C 1
ATOM 7181 O O . ALA C 2 126 ? 76.390 116.218 42.055 1.00 98.56 580 ALA C O 1
ATOM 7183 N N . ALA C 2 127 ? 74.269 115.673 41.572 1.00 96.27 581 ALA C N 1
ATOM 7184 C CA . ALA C 2 127 ? 74.587 115.266 40.204 1.00 96.74 581 ALA C CA 1
ATOM 7185 C C . ALA C 2 127 ? 74.992 116.481 39.384 1.00 95.84 581 ALA C C 1
ATOM 7186 O O . ALA C 2 127 ? 75.944 116.429 38.606 1.00 96.98 581 ALA C O 1
ATOM 7188 N N . ARG C 2 128 ? 74.266 117.580 39.573 1.00 94.51 582 ARG C N 1
ATOM 7189 C CA . ARG C 2 128 ? 74.542 118.811 38.849 1.00 91.44 582 ARG C CA 1
ATOM 7190 C C . ARG C 2 128 ? 75.972 119.246 39.148 1.00 89.42 582 ARG C C 1
ATOM 7191 O O . ARG C 2 128 ? 76.703 119.637 38.247 1.00 89.55 582 ARG C O 1
ATOM 7199 N N . ILE C 2 129 ? 76.364 119.143 40.418 1.00 86.97 583 ILE C N 1
ATOM 7200 C CA . ILE C 2 129 ? 77.698 119.528 40.859 1.00 83.50 583 ILE C CA 1
ATOM 7201 C C . ILE C 2 129 ? 78.720 118.646 40.165 1.00 85.51 583 ILE C C 1
ATOM 7202 O O . ILE C 2 129 ? 79.697 119.143 39.611 1.00 88.39 583 ILE C O 1
ATOM 7207 N N . ALA C 2 130 ? 78.459 117.345 40.150 1.00 84.40 584 ALA C N 1
ATOM 7208 C CA . ALA C 2 130 ? 79.317 116.397 39.478 1.00 85.16 584 ALA C CA 1
ATOM 7209 C C . ALA C 2 130 ? 79.400 116.682 37.978 1.00 88.33 584 ALA C C 1
ATOM 7210 O O . ALA C 2 130 ? 80.448 116.496 37.356 1.00 92.90 584 ALA C O 1
ATOM 7212 N N . LYS C 2 131 ? 78.297 117.145 37.400 1.00 91.41 585 LYS C N 1
ATOM 7213 C CA . LYS C 2 131 ? 78.251 117.451 35.973 1.00 89.84 585 LYS C CA 1
ATOM 7214 C C . LYS C 2 131 ? 79.160 118.640 35.678 1.00 89.76 585 LYS C C 1
ATOM 7215 O O . LYS C 2 131 ? 79.863 118.645 34.670 1.00 91.85 585 LYS C O 1
ATOM 7221 N N . GLU C 2 132 ? 79.160 119.622 36.577 1.00 90.13 586 GLU C N 1
ATOM 7222 C CA . GLU C 2 132 ? 80.029 120.786 36.472 1.00 95.26 586 GLU C CA 1
ATOM 7223 C C . GLU C 2 132 ? 81.487 120.376 36.575 1.00 95.17 586 GLU C C 1
ATOM 7224 O O . GLU C 2 132 ? 82.334 120.862 35.826 1.00 96.27 586 GLU C O 1
ATOM 7238 N N . ILE C 2 134 ? 82.915 117.602 35.828 1.00 88.82 588 ILE C N 1
ATOM 7239 C CA . ILE C 2 134 ? 83.389 116.943 34.615 1.00 88.11 588 ILE C CA 1
ATOM 7240 C C . ILE C 2 134 ? 83.848 117.995 33.596 1.00 89.37 588 ILE C C 1
ATOM 7241 O O . ILE C 2 134 ? 84.888 117.824 32.953 1.00 88.81 588 ILE C O 1
ATOM 7246 N N . GLU C 2 135 ? 83.088 119.085 33.473 1.00 90.35 589 GLU C N 1
ATOM 7247 C CA . GLU C 2 135 ? 83.453 120.176 32.568 1.00 94.52 589 GLU C CA 1
ATOM 7248 C C . GLU C 2 135 ? 84.779 120.803 32.990 1.00 94.97 589 GLU C C 1
ATOM 7249 O O . GLU C 2 135 ? 85.656 121.043 32.149 1.00 93.26 589 GLU C O 1
ATOM 7263 N N . LYS C 2 137 ? 87.105 119.407 34.771 1.00 98.09 591 LYS C N 1
ATOM 7264 C CA . LYS C 2 137 ? 88.139 118.408 34.507 1.00 96.18 591 LYS C CA 1
ATOM 7265 C C . LYS C 2 137 ? 88.534 118.375 33.029 1.00 93.19 591 LYS C C 1
ATOM 7266 O O . LYS C 2 137 ? 89.716 118.320 32.718 1.00 94.37 591 LYS C O 1
ATOM 7272 N N . LYS C 2 138 ? 87.558 118.429 32.125 1.00 92.84 592 LYS C N 1
ATOM 7273 C CA . LYS C 2 138 ? 87.848 118.483 30.687 1.00 94.18 592 LYS C CA 1
ATOM 7274 C C . LYS C 2 138 ? 88.669 119.721 30.356 1.00 97.25 592 LYS C C 1
ATOM 7275 O O . LYS C 2 138 ? 89.566 119.678 29.513 1.00 98.40 592 LYS C O 1
ATOM 7289 N N . LEU C 2 140 ? 90.908 121.101 31.951 1.00 102.46 594 LEU C N 1
ATOM 7290 C CA . LEU C 2 140 ? 92.283 120.996 32.409 1.00 102.70 594 LEU C CA 1
ATOM 7291 C C . LEU C 2 140 ? 93.081 119.918 31.669 1.00 106.13 594 LEU C C 1
ATOM 7292 O O . LEU C 2 140 ? 94.269 120.105 31.401 1.00 110.13 594 LEU C O 1
ATOM 7297 N N . SER C 2 141 ? 92.443 118.797 31.338 1.00 107.32 595 SER C N 1
ATOM 7298 C CA . SER C 2 141 ? 93.137 117.736 30.611 1.00 108.37 595 SER C CA 1
ATOM 7299 C C . SER C 2 141 ? 92.654 117.677 29.170 1.00 108.04 595 SER C C 1
ATOM 7300 O O . SER C 2 141 ? 92.967 118.568 28.379 1.00 108.43 595 SER C O 1
#

Foldseek 3Di:
DDQQADVLLLLQLLLLCQVPVVSLVLLVLFDQLVLHPDPLSSLLNVLQVVCVVVVHGRHLVSSLVSCVVVVCQVVSPHSVNSVVSNVSHPDSVCNNVSSVSSSVSSLRNLQVVLVVVLVVCVVPCPPDVVVSVVVNVVSNVVSVVPGNDDDDDDPVVVVVVVVVQVVQLVVQDAALPAQDQQARLQCSFPSHFFFLAEEEEEEAPPLQSLLSLLSSQQCRFLPHVFAEEEEAQPADPVRSVLLQLLLQLVAFSVCVVVVNADPVSVVSSVVSCVSSVNGRYHYDHHNAAALVVVLVVVVCCCVPPRHAEYEYEAQCRHDAPPVALVRSAVSLQSQSVSRNVSRYYYYHYYYFDPCVVVPPDADVRCVSNDPNVVSGQWYWYWADPPCQQKIWIFTRHHNPGHGGIGIWGADNRSSHTDYD/DQQADVPLLLQLLLLCQQPVVLLVLLVVLDQLLLHPDVLSSLQNVLQVVCCVVPHGRHLVSSCCSCVVVPHCVVSPHSVSSVVSNVVHPHSPCNNVSSVSSNVSSLRNLLVVLVVVLVVCVVVPVPPVVVSVLVSVVSNVVSDDDPPDDDDDDVVVVVVLVVVQQPQPAQDQQEPQQCNQPSHFFFLAEEEEEEAPPVDPLLSLLSSQQSRWLVDVAAEEEEAQPDDPVVSVLLQLLQQLVNFSVCVVVPHDDVVRVVSNVVSVVSVVSDRYHYDHHHAEELVNVLVVVVVCCVVPNHDEYEYHAQVRHVSVSSLCSVSVSRNVNRYHYYHYYYVVHAWYWYEVYKIATDHHPRHDGGIDHWDADPRSSHIHYD/DDDDLLVVLLLLLLLLLFVVSLVVCVVLPVPVADDPLSVLSNVLSNVCPVVPHGRDLPVSLVVRPVVSSVSSVVSPPPDDDNPDDPVSNVSSSLSSNCPVVVCLVVLVVVLVVCVVVPVNVSSVVSVVVVCCCSD

Secondary structure (DSSP, 8-state):
------HHHHHHHHHHHHH-GGGHHHHHHH--GGG-SSHHHHHHHHHHHHHHHTT---SHHHHHHHHHHTT-TTTTTHHHHHHHHHTS-S-GGGHHHHHHHHHHHHHHHHHHHHHHHHHHHHHS--S-SHHHHHHHHHHHHHHHTTS---PPPPHHHHHHHHHHHHHHHHS------SB--S-HHHHHHHSSB-TT-EEEEE--TTS-HHHHHHHHHHHHHHHSS--EEEEESSS-HHHHHHHHHHHHHT--HHHHHTS---HHHHHHHHHHHHHHHSS-EEEE--TT--HHHHHHHHHHHHTTT---EEEEE-GGGS--S---HHHHHHHHHHHHHHHHHHT--EEEEEPPPTTSTT----THHHHTT-SHHHH-SEEEEEEETT---EEEEEEEEESSS--EEEEEEEETTTTEEE--/-----HHHHHHHHHHHHH-GGGHHHHHHH--GGGSSSHHHHHHHHHHHHHHTTT---SHHHHHHHHHHTT-TGGGTHHHHHHHHHHH-S-STTHHHHHHHHHHHHHHHHHHHHHHHHHHHHHH--S-HHHHHHHHHHHHHTT--------PEEHHHHHHHHHTTT---SB--S-HHHHHHHSSB-TT-EEEEEE-SSS-HHHHHHHHHHHHHTTSSPPEEEEESSS-HHHHHHHHHHHHTT--HHHHHSS---HHHHHHHHHHHHHHHSS-EEEE--SS--HHHHHHHHHHHHHHT---EEEEE-GGG--HHHHHHHHHHHHHHHTS-EEEEEE---SEEEE--EEEEEEEESSS---EEEEEEETTTTEEE--/-PPPHHHHHHHHHHH---HHHHHHHHHH--S--SSHHHHHHHHHHHHHHTTS--S-HHHHTTTS-SSSHHHHHHHTTS---SS--HHHHHHHHHHHHTHHHH--HHHHHHHHHHHHTT-HHHHHHHHH-------

Solvent-accessible surface area: 46334 Å² total

Radius of gyration: 36.68 Å; Cα contacts (8 Å, |Δi|>4): 1522; chains: 3; bounding box: 106×81×85 Å

B-factor: mean 99.45, std 9.07, range [20.0, 144.72]

Sequence (929 aa):
RIPPQSIEAEQAVLGAVFLDPAALVPASEILIPEDFYRAAHQKIFHAMLRVADRGEPVDLVTVTAELAASEQLEEIGGVSYLSELADAVPTAANVEYYARIVEEKSVLRRLIRTATSIAQDGYTREDEIDVLLDEADRKIMEVSQRKHSGAFKNIKDILVQTYDNIEMLHNRDGEITGIPTGFTELDRMTSGFQRSDLIIVAARPSVGKTAFALNIAQNVATKTNENVAIFSLEMSAQQLVMRMLCAEGNINAQNLRTGKLTPEDWGKLTMAMGSLSNAGIYIDDTPSIRVSDIRAKCRRLKQESGLGMIVIDYLQLIQGSGRRQQEVSEISRSLKALARELEVPVIALSQLSRSVEQRRPMMSDIRESGSIEQDADIVAFLYRDDYKNIIEIIIAKQRNGPVGTVQLAFIKEYNKFVNLIPPQSIEAEQAVLGAVFLDPAALVPASEILIPEDFYRAAHQKIFHAMLRVADRGEPVDLVTVTAELAASEQLEEIGGVSYLSELADAVPTAANVEYYARIVEEKSVLRRLIRTATSIAQDGYTREDEIDVLLDEADRKIMEVSQRKHSGAFKNIKDILVQTYDNIEITGIPTGFTELDRMTSGFQRSDLIIVAARPSVGKTAFALNIAQNVATKTNENVAIFSLEMSAQQLVMRMLCAEGNINAQNLRTGKLTPEDWGKLTMAMGSLSNAGIYIDDTPSIRVSDIRAKCRRLKQESGLGMIVIDYLQLIEVSEISRSLKALARELEVPVIALSQLDADIVAFLIIEIIIAKQRNGPVGTVQLAFIKEYNKFVNLKLLPAFQNAERLLLAHRSRDVALVVQERIGGRFNIEEHRALAAYIYAFYEEGHEADPGALISRIPGELQPLASELSLLLIADDVSEQELEDYIRHVLNRPKWLLKVKEQEKTEAERRKDFLTAARIAKEIEKKLS

InterPro domains:
  IPR007692 DNA helicase, DnaB type [TIGR00665] (10-442)
  IPR007693 DNA helicase, DnaB-like, N-terminal [PF00772] (10-111)
  IPR007694 DNA helicase, DnaB-like, C-terminal [PF03796] (185-440)
  IPR007694 DNA helicase, DnaB-like, C-terminal [PS51199] (179-445)
  IPR007694 DNA helicase, DnaB-like, C-terminal [cd00984] (185-440)
  IPR016136 DNA helicase DnaB, N-terminal/DNA primase DnaG, C-terminal [G3DSA:1.10.860.10] (1-166)
  IPR027417 P-loop containing nucleoside triphosphate hydrolase [G3DSA:3.40.50.300] (167-454)
  IPR027417 P-loop containing nucleoside triphosphate hydrolase [SSF52540] (183-433)
  IPR036185 DNA helicase, DnaB-like, N-terminal domain superfamily [SSF48024] (8-119)

Organism: Geobacillus stearothermophilus (NCBI:txid1422)